Protein AF-A0A8J7U1V9-F1 (afdb_monomer)

Structure (mmCIF, N/CA/C/O backbone):
data_AF-A0A8J7U1V9-F1
#
_entry.id   AF-A0A8J7U1V9-F1
#
loop_
_atom_site.group_PDB
_atom_site.id
_atom_site.type_symbol
_atom_site.label_atom_id
_atom_site.label_alt_id
_atom_site.label_comp_id
_atom_site.label_asym_id
_atom_site.label_entity_id
_atom_site.label_seq_id
_atom_site.pdbx_PDB_ins_code
_atom_site.Cartn_x
_atom_site.Cartn_y
_atom_site.Cartn_z
_atom_site.occupancy
_atom_site.B_iso_or_equiv
_atom_site.auth_seq_id
_atom_site.auth_comp_id
_atom_site.auth_asym_id
_atom_site.auth_atom_id
_atom_site.pdbx_PDB_model_num
ATOM 1 N N . MET A 1 1 ? 13.846 -19.066 -43.876 1.00 28.92 1 MET A N 1
ATOM 2 C CA . MET A 1 1 ? 15.012 -19.938 -43.650 1.00 28.92 1 MET A CA 1
ATOM 3 C C . MET A 1 1 ? 15.309 -19.837 -42.176 1.00 28.92 1 MET A C 1
ATOM 5 O O . MET A 1 1 ? 15.639 -18.741 -41.759 1.00 28.92 1 MET A O 1
ATOM 9 N N . ASP A 1 2 ? 14.965 -20.896 -41.440 1.00 21.83 2 ASP A N 1
ATOM 10 C CA . ASP A 1 2 ? 15.450 -21.289 -40.103 1.00 21.83 2 ASP A CA 1
ATOM 11 C C . ASP A 1 2 ? 14.368 -22.116 -39.403 1.00 21.83 2 ASP A C 1
ATOM 13 O O . ASP A 1 2 ? 13.662 -21.667 -38.510 1.00 21.83 2 ASP A O 1
ATOM 17 N N . PHE A 1 3 ? 14.222 -23.351 -39.880 1.00 21.06 3 PHE A N 1
ATOM 18 C CA . PHE A 1 3 ? 13.753 -24.483 -39.088 1.00 21.06 3 PHE A CA 1
ATOM 19 C C . PHE A 1 3 ? 14.413 -25.725 -39.682 1.00 21.06 3 PHE A C 1
ATOM 21 O O . PHE A 1 3 ? 13.905 -26.290 -40.642 1.00 21.06 3 PHE A O 1
ATOM 28 N N . LEU A 1 4 ? 15.609 -26.045 -39.184 1.00 23.28 4 LEU A N 1
ATOM 29 C CA . LEU A 1 4 ? 16.095 -27.390 -38.844 1.00 23.28 4 LEU A CA 1
ATOM 30 C C . LEU A 1 4 ? 17.612 -27.322 -38.612 1.00 23.28 4 LEU A C 1
ATOM 32 O O . LEU A 1 4 ? 18.409 -27.543 -39.514 1.00 23.28 4 LEU A O 1
ATOM 36 N N . ASN A 1 5 ? 17.995 -27.064 -37.363 1.00 21.08 5 ASN A N 1
ATOM 37 C CA . ASN A 1 5 ? 19.214 -27.625 -36.793 1.00 21.08 5 ASN A CA 1
ATOM 38 C C . ASN A 1 5 ? 18.777 -28.517 -35.632 1.00 21.08 5 ASN A C 1
ATOM 40 O O . ASN A 1 5 ? 18.617 -28.064 -34.503 1.00 21.08 5 ASN A O 1
ATOM 44 N N . ILE A 1 6 ? 18.549 -29.797 -35.928 1.00 23.20 6 ILE A N 1
ATOM 45 C CA . ILE A 1 6 ? 18.643 -30.847 -34.915 1.00 23.20 6 ILE A CA 1
ATOM 46 C C . ILE A 1 6 ? 20.140 -31.133 -34.787 1.00 23.20 6 ILE A C 1
ATOM 48 O O . ILE A 1 6 ? 20.707 -31.897 -35.564 1.00 23.20 6 ILE A O 1
ATOM 52 N N . ALA A 1 7 ? 20.792 -30.462 -33.841 1.00 21.47 7 ALA A N 1
ATOM 53 C CA . ALA A 1 7 ? 22.101 -30.869 -33.360 1.00 21.47 7 ALA A CA 1
ATOM 54 C C . ALA A 1 7 ? 21.885 -31.912 -32.258 1.00 21.47 7 ALA A C 1
ATOM 56 O O . ALA A 1 7 ? 21.433 -31.591 -31.161 1.00 21.47 7 ALA A O 1
ATOM 57 N N . VAL A 1 8 ? 22.191 -33.172 -32.560 1.00 22.36 8 VAL A N 1
ATOM 58 C CA . VAL A 1 8 ? 22.348 -34.221 -31.550 1.00 22.36 8 VAL A CA 1
ATOM 59 C C . VAL A 1 8 ? 23.663 -33.946 -30.819 1.00 22.36 8 VAL A C 1
ATOM 61 O O . VAL A 1 8 ? 24.734 -34.128 -31.394 1.00 22.36 8 VAL A O 1
ATOM 64 N N . TRP A 1 9 ? 23.603 -33.494 -29.566 1.00 22.75 9 TRP A N 1
ATOM 65 C CA . TRP A 1 9 ? 24.751 -33.579 -28.664 1.00 22.75 9 TRP A CA 1
ATOM 66 C C . TRP A 1 9 ? 24.804 -34.996 -28.096 1.00 22.75 9 TRP A C 1
ATOM 68 O O . TRP A 1 9 ? 23.984 -35.382 -27.267 1.00 22.75 9 TRP A O 1
ATOM 78 N N . ALA A 1 10 ? 25.770 -35.777 -28.577 1.00 24.19 10 ALA A N 1
ATOM 79 C CA . ALA A 1 10 ? 26.221 -36.974 -27.890 1.00 24.19 10 ALA A CA 1
ATOM 80 C C . ALA A 1 10 ? 26.918 -36.554 -26.586 1.00 24.19 10 ALA A C 1
ATOM 82 O O . ALA A 1 10 ? 27.808 -35.703 -26.589 1.00 24.19 10 ALA A O 1
ATOM 83 N N . THR A 1 11 ? 26.511 -37.151 -25.473 1.00 24.72 11 THR A N 1
ATOM 84 C CA . THR A 1 11 ? 27.233 -37.108 -24.199 1.00 24.72 11 THR A CA 1
ATOM 85 C C . THR A 1 11 ? 28.664 -37.651 -24.368 1.00 24.72 11 THR A C 1
ATOM 87 O O . THR A 1 11 ? 28.858 -38.656 -25.059 1.00 24.72 11 THR A O 1
ATOM 90 N N . PRO A 1 12 ? 29.691 -37.048 -23.736 1.00 27.83 12 PRO A N 1
ATOM 91 C CA . PRO A 1 12 ? 31.037 -37.600 -23.725 1.00 27.83 12 PRO A CA 1
ATOM 92 C C . PRO A 1 12 ? 31.115 -38.692 -22.657 1.00 27.83 12 PRO A C 1
ATOM 94 O O . PRO A 1 12 ? 31.444 -38.441 -21.502 1.00 27.83 12 PRO A O 1
ATOM 97 N N . ALA A 1 13 ? 30.792 -39.920 -23.041 1.00 29.64 13 ALA A N 1
ATOM 98 C CA . ALA A 1 13 ? 31.137 -41.099 -22.260 1.00 29.64 13 ALA A CA 1
ATOM 99 C C . ALA A 1 13 ? 31.449 -42.259 -23.209 1.00 29.64 13 ALA A C 1
ATOM 101 O O . ALA A 1 13 ? 30.632 -43.150 -23.416 1.00 29.64 13 ALA A O 1
ATOM 102 N N . PHE A 1 14 ? 32.647 -42.238 -23.794 1.00 25.89 14 PHE A N 1
ATOM 103 C CA . PHE A 1 14 ? 33.275 -43.448 -24.318 1.00 25.89 14 PHE A CA 1
ATOM 104 C C . PHE A 1 14 ? 34.679 -43.597 -23.716 1.00 25.89 14 PHE A C 1
ATOM 106 O O . PHE A 1 14 ? 35.390 -42.596 -23.610 1.00 25.89 14 PHE A O 1
ATOM 113 N N . PRO A 1 15 ? 35.084 -44.817 -23.316 1.00 27.91 15 PRO A N 1
ATOM 114 C CA . PRO A 1 15 ? 36.454 -45.110 -22.907 1.00 27.91 15 PRO A CA 1
ATOM 115 C C . PRO A 1 15 ? 37.443 -44.906 -24.065 1.00 27.91 15 PRO A C 1
ATOM 117 O O . PRO A 1 15 ? 37.085 -45.083 -25.228 1.00 27.91 15 PRO A O 1
ATOM 120 N N . ASP A 1 16 ? 38.699 -44.615 -23.724 1.00 28.03 16 ASP A N 1
ATOM 121 C CA . ASP A 1 16 ? 39.848 -44.254 -24.579 1.00 28.03 16 ASP A CA 1
ATOM 122 C C . ASP A 1 16 ? 40.302 -45.265 -25.665 1.00 28.03 16 ASP A C 1
ATOM 124 O O . ASP A 1 16 ? 41.446 -45.232 -26.122 1.00 28.03 16 ASP A O 1
ATOM 128 N N . SER A 1 17 ? 39.450 -46.160 -26.160 1.00 31.31 17 SER A N 1
ATOM 129 C CA . SER A 1 17 ? 39.803 -47.079 -27.247 1.00 31.31 17 SER A CA 1
ATOM 130 C C . SER A 1 17 ? 38.931 -46.833 -28.474 1.00 31.31 17 SER A C 1
ATOM 132 O O . SER A 1 17 ? 37.716 -46.951 -28.386 1.00 31.31 17 SER A O 1
ATOM 134 N N . ILE A 1 18 ? 39.575 -46.613 -29.628 1.00 30.83 18 ILE A N 1
ATOM 135 C CA . ILE A 1 18 ? 39.016 -46.398 -30.983 1.00 30.83 18 ILE A CA 1
ATOM 136 C C . ILE A 1 18 ? 38.999 -44.914 -31.416 1.00 30.83 18 ILE A C 1
ATOM 138 O O . ILE A 1 18 ? 37.983 -44.311 -31.741 1.00 30.83 18 ILE A O 1
ATOM 142 N N . ARG A 1 19 ? 40.202 -44.337 -31.522 1.00 28.50 19 ARG A N 1
ATOM 143 C CA . ARG A 1 19 ? 40.546 -43.379 -32.586 1.00 28.50 19 ARG A CA 1
ATOM 144 C C . ARG A 1 19 ? 41.354 -44.138 -33.638 1.00 28.50 19 ARG A C 1
ATOM 146 O O . ARG A 1 19 ? 42.527 -44.372 -33.378 1.00 28.50 19 ARG A O 1
ATOM 153 N N . HIS A 1 20 ? 40.770 -44.516 -34.778 1.00 28.52 20 HIS A N 1
ATOM 154 C CA . HIS A 1 20 ? 41.470 -44.637 -36.074 1.00 28.52 20 HIS A CA 1
ATOM 155 C C . HIS A 1 20 ? 40.481 -44.898 -37.227 1.00 28.52 20 HIS A C 1
ATOM 157 O O . HIS A 1 20 ? 39.542 -45.670 -37.070 1.00 28.52 20 HIS A O 1
ATOM 163 N N . ASN A 1 21 ? 40.767 -44.283 -38.380 1.00 28.55 21 ASN A N 1
ATOM 164 C CA . ASN A 1 21 ? 40.152 -44.442 -39.710 1.00 28.55 21 ASN A CA 1
ATOM 165 C C . ASN A 1 21 ? 38.820 -43.723 -40.000 1.00 28.55 21 ASN A C 1
ATOM 167 O O . ASN A 1 21 ? 37.751 -44.322 -40.084 1.00 28.55 21 ASN A O 1
ATOM 171 N N . ARG A 1 22 ? 38.938 -42.422 -40.299 1.00 28.02 22 ARG A N 1
ATOM 172 C CA . ARG A 1 22 ? 38.169 -41.781 -41.382 1.00 28.02 22 ARG A CA 1
ATOM 173 C C . ARG A 1 22 ? 38.813 -42.181 -42.720 1.00 28.02 22 ARG A C 1
ATOM 175 O O . ARG A 1 22 ? 40.031 -42.279 -42.768 1.00 28.02 22 ARG A O 1
ATOM 182 N N . ASP A 1 23 ? 37.990 -42.359 -43.754 1.00 28.95 23 ASP A N 1
ATOM 183 C CA . ASP A 1 23 ? 38.332 -42.624 -45.168 1.00 28.95 23 ASP A CA 1
ATOM 184 C C . ASP A 1 23 ? 38.419 -44.093 -45.606 1.00 28.95 23 ASP A C 1
ATOM 186 O O . ASP A 1 23 ? 39.503 -44.608 -45.853 1.00 28.95 23 ASP A O 1
ATOM 190 N N . THR A 1 24 ? 37.270 -44.765 -45.782 1.00 27.12 24 THR A N 1
ATOM 191 C CA . THR A 1 24 ? 37.003 -45.711 -46.899 1.00 27.12 24 THR A CA 1
ATOM 192 C C . THR A 1 24 ? 35.607 -46.332 -46.772 1.00 27.12 24 THR A C 1
ATOM 194 O O . THR A 1 24 ? 35.383 -47.109 -45.855 1.00 27.12 24 THR A O 1
ATOM 197 N N . ALA A 1 25 ? 34.681 -46.009 -47.688 1.00 26.03 25 ALA A N 1
ATOM 198 C CA . ALA A 1 25 ? 33.622 -46.906 -48.203 1.00 26.03 25 ALA A CA 1
ATOM 199 C C . ALA A 1 25 ? 32.600 -46.121 -49.054 1.00 26.03 25 ALA A C 1
ATOM 201 O O . ALA A 1 25 ? 31.431 -45.984 -48.705 1.00 26.03 25 ALA A O 1
ATOM 202 N N . ILE A 1 26 ? 33.043 -45.597 -50.198 1.00 26.41 26 ILE A N 1
ATOM 203 C CA . ILE A 1 26 ? 32.159 -45.277 -51.325 1.00 26.41 26 ILE A CA 1
ATOM 204 C C . ILE A 1 26 ? 32.684 -46.090 -52.498 1.00 26.41 26 ILE A C 1
ATOM 206 O O . ILE A 1 26 ? 33.697 -45.696 -53.065 1.00 26.41 26 ILE A O 1
ATOM 210 N N . THR A 1 27 ? 32.051 -47.224 -52.823 1.00 26.62 27 THR A N 1
ATOM 211 C CA . THR A 1 27 ? 31.764 -47.707 -54.196 1.00 26.62 27 THR A CA 1
ATOM 212 C C . THR A 1 27 ? 31.216 -49.146 -54.200 1.00 26.62 27 THR A C 1
ATOM 214 O O . THR A 1 27 ? 31.679 -49.980 -53.435 1.00 26.62 27 THR A O 1
ATOM 217 N N . GLN A 1 28 ? 30.305 -49.405 -55.156 1.00 25.80 28 GLN A N 1
ATOM 218 C CA . GLN A 1 28 ? 29.788 -50.696 -55.671 1.00 25.80 28 GLN A CA 1
ATOM 219 C C . GLN A 1 28 ? 28.496 -51.267 -55.048 1.00 25.80 28 GLN A C 1
ATOM 221 O O . GLN A 1 28 ? 28.542 -51.898 -54.001 1.00 25.80 28 GLN A O 1
ATOM 226 N N . TRP A 1 29 ? 27.365 -51.151 -55.771 1.00 25.00 29 TRP A N 1
ATOM 227 C CA . TRP A 1 29 ? 26.714 -52.296 -56.451 1.00 25.00 29 TRP A CA 1
ATOM 228 C C . TRP A 1 29 ? 25.579 -51.830 -57.399 1.00 25.00 29 TRP A C 1
ATOM 230 O O . TRP A 1 29 ? 24.699 -51.076 -56.996 1.00 25.00 29 TRP A O 1
ATOM 240 N N . ASN A 1 30 ? 25.629 -52.283 -58.660 1.00 27.89 30 ASN A N 1
ATOM 241 C CA . ASN A 1 30 ? 24.634 -52.104 -59.731 1.00 27.89 30 ASN A CA 1
ATOM 242 C C . ASN A 1 30 ? 23.476 -53.124 -59.707 1.00 27.89 30 ASN A C 1
ATOM 244 O O . ASN A 1 30 ? 23.622 -54.244 -59.222 1.00 27.89 30 ASN A O 1
ATOM 248 N N . ALA A 1 31 ? 22.369 -52.718 -60.334 1.00 28.38 31 ALA A N 1
ATOM 249 C CA . ALA A 1 31 ? 21.166 -53.482 -60.651 1.00 28.38 31 ALA A CA 1
ATOM 250 C C . ALA A 1 31 ? 21.345 -54.478 -61.814 1.00 28.38 31 ALA A C 1
ATOM 252 O O . ALA A 1 31 ? 22.095 -54.196 -62.741 1.00 28.38 31 ALA A O 1
ATOM 253 N N . ASP A 1 32 ? 20.585 -55.578 -61.789 1.00 25.69 32 ASP A N 1
ATOM 254 C CA . ASP A 1 32 ? 20.032 -56.246 -62.976 1.00 25.69 32 ASP A CA 1
ATOM 255 C C . ASP A 1 32 ? 18.943 -57.247 -62.548 1.00 25.69 32 ASP A C 1
ATOM 257 O O . ASP A 1 32 ? 19.124 -57.956 -61.561 1.00 25.69 32 ASP A O 1
ATOM 261 N N . GLN A 1 33 ? 17.856 -57.313 -63.333 1.00 28.47 33 GLN A N 1
ATOM 262 C CA . GLN A 1 33 ? 16.724 -58.273 -63.335 1.00 28.47 33 GLN A CA 1
ATOM 263 C C . GLN A 1 33 ? 15.347 -57.640 -63.069 1.00 28.47 33 GLN A C 1
ATOM 265 O O . GLN A 1 33 ? 14.726 -57.792 -62.019 1.00 28.47 33 GLN A O 1
ATOM 270 N N . ALA A 1 34 ? 14.851 -56.964 -64.105 1.00 24.98 34 ALA A N 1
ATOM 271 C CA . ALA A 1 34 ? 13.432 -56.735 -64.333 1.00 24.98 34 ALA A CA 1
ATOM 272 C C . ALA A 1 34 ? 12.795 -57.925 -65.083 1.00 24.98 34 ALA A C 1
ATOM 274 O O . ALA A 1 34 ? 13.482 -58.650 -65.799 1.00 24.98 34 ALA A O 1
ATOM 275 N N . ALA A 1 35 ? 11.461 -57.985 -65.003 1.00 24.50 35 ALA A N 1
ATOM 276 C CA . ALA A 1 35 ? 10.505 -58.602 -65.933 1.00 24.50 35 ALA A CA 1
ATOM 277 C C . ALA A 1 35 ? 9.807 -59.897 -65.489 1.00 24.50 35 ALA A C 1
ATOM 279 O O . ALA A 1 35 ? 10.386 -60.976 -65.428 1.00 24.50 35 ALA A O 1
ATOM 280 N N . THR A 1 36 ? 8.496 -59.740 -65.285 1.00 23.73 36 THR A N 1
ATOM 281 C CA . THR A 1 36 ? 7.331 -60.551 -65.703 1.00 23.73 36 THR A CA 1
ATOM 282 C C . THR A 1 36 ? 6.278 -60.290 -64.603 1.00 23.73 36 THR A C 1
ATOM 284 O O . THR A 1 36 ? 6.595 -60.373 -63.427 1.00 23.73 36 THR A O 1
ATOM 287 N N . TRP A 1 37 ? 5.052 -59.816 -64.814 1.00 23.38 37 TRP A N 1
ATOM 288 C CA . TRP A 1 37 ? 3.964 -60.247 -65.690 1.00 23.38 37 TRP A CA 1
ATOM 289 C C . TRP A 1 37 ? 2.949 -59.074 -65.771 1.00 23.38 37 TRP A C 1
ATOM 291 O O . TRP A 1 37 ? 2.702 -58.413 -64.764 1.00 23.38 37 TRP A O 1
ATOM 301 N N . GLY A 1 38 ? 2.385 -58.784 -66.951 1.00 22.84 38 GLY A N 1
ATOM 302 C CA . GLY A 1 38 ? 1.484 -57.640 -67.183 1.00 22.84 38 GLY A CA 1
ATOM 303 C C . GLY A 1 38 ? -0.009 -57.897 -66.917 1.00 22.84 38 GLY A C 1
ATOM 304 O O . GLY A 1 38 ? -0.405 -59.039 -66.722 1.00 22.84 38 GLY A O 1
ATOM 305 N N . PHE A 1 39 ? -0.835 -56.836 -66.916 1.00 21.75 39 PHE A N 1
ATOM 306 C CA . PHE A 1 39 ? -1.934 -56.568 -67.877 1.00 21.75 39 PHE A CA 1
ATOM 307 C C . PHE A 1 39 ? -2.819 -55.357 -67.465 1.00 21.75 39 PHE A C 1
ATOM 309 O O . PHE A 1 39 ? -2.764 -54.874 -66.341 1.00 21.75 39 PHE A O 1
ATOM 316 N N . ALA A 1 40 ? -3.578 -54.857 -68.450 1.00 21.52 40 ALA A N 1
ATOM 317 C CA . ALA A 1 40 ? -4.200 -53.538 -68.652 1.00 21.52 40 ALA A CA 1
ATOM 318 C C . ALA A 1 40 ? -5.309 -53.042 -67.688 1.00 21.52 40 ALA A C 1
ATOM 320 O O . ALA A 1 40 ? -6.126 -53.816 -67.198 1.00 21.52 40 ALA A O 1
ATOM 321 N N . PHE A 1 41 ? -5.431 -51.706 -67.581 1.00 23.00 41 PHE A N 1
ATOM 322 C CA . PHE A 1 41 ? -6.559 -50.967 -66.986 1.00 23.00 41 PHE A CA 1
ATOM 323 C C . PHE A 1 41 ? -7.410 -50.228 -68.040 1.00 23.00 41 PHE A C 1
ATOM 325 O O . PHE A 1 41 ? -6.884 -49.692 -69.016 1.00 23.00 41 PHE A O 1
ATOM 332 N N . ARG A 1 42 ? -8.728 -50.134 -67.788 1.00 20.88 42 ARG A N 1
ATOM 333 C CA . ARG A 1 42 ? -9.648 -49.125 -68.356 1.00 20.88 42 ARG A CA 1
ATOM 334 C C . ARG A 1 42 ? -9.957 -48.056 -67.301 1.00 20.88 42 ARG A C 1
ATOM 336 O O . ARG A 1 42 ? -10.094 -48.366 -66.123 1.00 20.88 42 ARG A O 1
ATOM 343 N N . THR A 1 43 ? -10.087 -46.818 -67.761 1.00 24.64 43 THR A N 1
ATOM 344 C CA . THR A 1 43 ? -10.312 -45.571 -67.016 1.00 24.64 43 THR A CA 1
ATOM 345 C C . THR A 1 43 ? -11.773 -45.324 -66.619 1.00 24.64 43 THR A C 1
ATOM 347 O O . THR A 1 43 ? -12.674 -45.571 -67.419 1.00 24.64 43 THR A O 1
ATOM 350 N N . VAL A 1 44 ? -11.985 -44.718 -65.438 1.00 21.12 44 VAL A N 1
ATOM 351 C CA . VAL A 1 44 ? -13.147 -43.865 -65.087 1.00 21.12 44 VAL A CA 1
ATOM 352 C C . VAL A 1 44 ? -12.663 -42.746 -64.127 1.00 21.12 44 VAL A C 1
ATOM 354 O O . VAL A 1 44 ? -11.879 -43.061 -63.231 1.00 21.12 44 VAL A O 1
ATOM 357 N N . PRO A 1 45 ? -13.064 -41.464 -64.285 1.00 27.56 45 PRO A N 1
ATOM 358 C CA . PRO A 1 45 ? -12.607 -40.346 -63.443 1.00 27.56 45 PRO A CA 1
ATOM 359 C C . PRO A 1 45 ? -13.497 -40.134 -62.199 1.00 27.56 45 PRO A C 1
ATOM 361 O O . PRO A 1 45 ? -14.689 -40.432 -62.251 1.00 27.56 45 PRO A O 1
ATOM 364 N N . TYR A 1 46 ? -12.939 -39.598 -61.100 1.00 27.83 46 TYR A N 1
ATOM 365 C CA . TYR A 1 46 ? -13.678 -39.297 -59.859 1.00 27.83 46 TYR A CA 1
ATOM 366 C C . TYR A 1 46 ? -13.616 -37.821 -59.430 1.00 27.83 46 TYR A C 1
ATOM 368 O O . TYR A 1 46 ? -12.635 -37.121 -59.667 1.00 27.83 46 TYR A O 1
ATOM 376 N N . ASP A 1 47 ? -14.726 -37.424 -58.804 1.00 28.67 47 ASP A N 1
ATOM 377 C CA . ASP A 1 47 ? -15.288 -36.095 -58.538 1.00 28.67 47 ASP A CA 1
ATOM 378 C C . ASP A 1 47 ? -14.813 -35.464 -57.205 1.00 28.67 47 ASP A C 1
ATOM 380 O O . ASP A 1 47 ? -14.627 -36.164 -56.206 1.00 28.67 47 ASP A O 1
ATOM 384 N N . VAL A 1 48 ? -14.628 -34.139 -57.194 1.00 32.62 48 VAL A N 1
ATOM 385 C CA . VAL A 1 48 ? -13.994 -33.331 -56.129 1.00 32.62 48 VAL A CA 1
ATOM 386 C C . VAL A 1 48 ? -14.958 -33.030 -54.968 1.00 32.62 48 VAL A C 1
ATOM 388 O O . VAL A 1 48 ? -14.518 -32.772 -53.846 1.00 32.62 48 VAL A O 1
ATOM 391 N N . ASP A 1 49 ? -16.268 -33.173 -55.174 1.00 29.75 49 ASP A N 1
ATOM 392 C CA . ASP A 1 49 ? -17.290 -32.779 -54.191 1.00 29.75 49 ASP A CA 1
ATOM 393 C C . ASP A 1 49 ? -17.475 -33.757 -53.008 1.00 29.75 49 ASP A C 1
ATOM 395 O O . ASP A 1 49 ? -18.211 -33.469 -52.063 1.00 29.75 49 ASP A O 1
ATOM 399 N N . ARG A 1 50 ? -16.775 -34.902 -52.981 1.00 30.75 50 ARG A N 1
ATOM 400 C CA . ARG A 1 50 ? -16.856 -35.871 -51.862 1.00 30.75 50 ARG A CA 1
ATOM 401 C C . ARG A 1 50 ? -15.874 -35.632 -50.711 1.00 30.75 50 ARG A C 1
ATOM 403 O O . ARG A 1 50 ? -16.011 -36.278 -49.675 1.00 30.75 50 ARG A O 1
ATOM 410 N N . LEU A 1 51 ? -14.921 -34.704 -50.833 1.00 33.78 51 LEU A N 1
ATOM 411 C CA . LEU A 1 51 ? -13.934 -34.447 -49.771 1.00 33.78 51 LEU A CA 1
ATOM 412 C C . LEU A 1 51 ? -14.517 -33.729 -48.538 1.00 33.78 51 LEU A C 1
ATOM 414 O O . LEU A 1 51 ? -14.000 -33.898 -47.438 1.00 33.78 51 LEU A O 1
ATOM 418 N N . ALA A 1 52 ? -15.638 -33.018 -48.690 1.00 32.53 52 ALA A N 1
ATOM 419 C CA . ALA A 1 52 ? -16.301 -32.296 -47.598 1.00 32.53 52 ALA A CA 1
ATOM 420 C C . ALA A 1 52 ? -16.996 -33.207 -46.561 1.00 32.53 52 ALA A C 1
ATOM 422 O O . ALA A 1 52 ? -17.401 -32.738 -45.502 1.00 32.53 52 ALA A O 1
ATOM 423 N N . GLN A 1 53 ? -17.135 -34.511 -46.831 1.00 31.70 53 GLN A N 1
ATOM 424 C CA . GLN A 1 53 ? -17.750 -35.463 -45.894 1.00 31.70 53 GLN A CA 1
ATOM 425 C C . GLN A 1 53 ? -16.748 -36.109 -44.918 1.00 31.70 53 GLN A C 1
ATOM 427 O O . GLN A 1 53 ? -17.163 -36.863 -44.039 1.00 31.70 53 GLN A O 1
ATOM 432 N N . TYR A 1 54 ? -15.447 -35.805 -45.022 1.00 34.31 54 TYR A N 1
ATOM 433 C CA . TYR A 1 54 ? -14.402 -36.402 -44.175 1.00 34.31 54 TYR A CA 1
ATOM 434 C C . TYR A 1 54 ? -14.051 -35.593 -42.909 1.00 34.31 54 TYR A C 1
ATOM 436 O O . TYR A 1 54 ? -13.261 -36.065 -42.095 1.00 34.31 54 TYR A O 1
ATOM 444 N N . ASP A 1 55 ? -14.681 -34.433 -42.684 1.00 34.75 55 ASP A N 1
ATOM 445 C CA . ASP A 1 55 ? -14.417 -33.563 -41.520 1.00 34.75 55 ASP A CA 1
ATOM 446 C C . ASP A 1 55 ? -15.089 -34.023 -40.208 1.00 34.75 55 ASP A C 1
ATOM 448 O O . ASP A 1 55 ? -14.799 -33.493 -39.137 1.00 34.75 55 ASP A O 1
ATOM 452 N N . ALA A 1 56 ? -15.949 -35.046 -40.241 1.00 29.38 56 ALA A N 1
ATOM 453 C CA . ALA A 1 56 ? -16.664 -35.525 -39.051 1.00 29.38 56 ALA A CA 1
ATOM 454 C C . ALA A 1 56 ? -15.895 -36.562 -38.196 1.00 29.38 56 ALA A C 1
ATOM 456 O O . ALA A 1 56 ? -16.472 -37.110 -37.258 1.00 29.38 56 ALA A O 1
ATOM 457 N N . LEU A 1 57 ? -14.614 -36.848 -38.476 1.00 26.28 57 LEU A N 1
ATOM 458 C CA . LEU A 1 57 ? -13.860 -37.922 -37.799 1.00 26.28 57 LEU A CA 1
ATOM 459 C C . LEU A 1 57 ? -12.484 -37.501 -37.241 1.00 26.28 57 LEU A C 1
ATOM 461 O O . LEU A 1 57 ? -11.547 -38.296 -37.246 1.00 26.28 57 LEU A O 1
ATOM 465 N N . PHE A 1 58 ? -12.349 -36.266 -36.745 1.00 28.48 58 PHE A N 1
ATOM 466 C CA . PHE A 1 58 ? -11.138 -35.801 -36.039 1.00 28.48 58 PHE A CA 1
ATOM 467 C C . PHE A 1 58 ? -11.404 -35.286 -34.616 1.00 28.48 58 PHE A C 1
ATOM 469 O O . PHE A 1 58 ? -10.690 -34.430 -34.097 1.00 28.48 58 PHE A O 1
ATOM 476 N N . LEU A 1 59 ? -12.414 -35.852 -33.953 1.00 27.28 59 LEU A N 1
ATOM 477 C CA . LEU A 1 59 ? -12.651 -35.653 -32.528 1.00 27.28 59 LEU A CA 1
ATOM 478 C C . LEU A 1 59 ? -12.834 -37.019 -31.850 1.00 27.28 59 LEU A C 1
ATOM 480 O O . LEU A 1 59 ? -13.660 -37.811 -32.295 1.00 27.28 59 LEU A O 1
ATOM 484 N N . ASN A 1 60 ? -12.079 -37.236 -30.766 1.00 24.95 60 ASN A N 1
ATOM 485 C CA . ASN A 1 60 ? -12.057 -38.383 -29.838 1.00 24.95 60 ASN A CA 1
ATOM 486 C C . ASN A 1 60 ? -10.978 -39.460 -30.055 1.00 24.95 60 ASN A C 1
ATOM 488 O O . ASN A 1 60 ? -11.296 -40.574 -30.446 1.00 24.95 60 ASN A O 1
ATOM 492 N N . ILE A 1 61 ? -9.741 -39.177 -29.617 1.00 24.56 61 ILE A N 1
ATOM 493 C CA . ILE A 1 61 ? -9.005 -40.087 -28.712 1.00 24.56 61 ILE A CA 1
ATOM 494 C C . ILE A 1 61 ? -8.292 -39.226 -27.659 1.00 24.56 61 ILE A C 1
ATOM 496 O O . ILE A 1 61 ? -7.135 -38.847 -27.804 1.00 24.56 61 ILE A O 1
ATOM 500 N N . ALA A 1 62 ? -9.019 -38.877 -26.602 1.00 27.14 62 ALA A N 1
ATOM 501 C CA . ALA A 1 62 ? -8.465 -38.311 -25.377 1.00 27.14 62 ALA A CA 1
ATOM 502 C C . ALA A 1 62 ? -9.326 -38.747 -24.187 1.00 27.14 62 ALA A C 1
ATOM 504 O O . ALA A 1 62 ? -9.891 -37.908 -23.502 1.00 27.14 62 ALA A O 1
ATOM 505 N N . LEU A 1 63 ? -9.475 -40.054 -23.955 1.00 25.88 63 LEU A N 1
ATOM 506 C CA . LEU A 1 63 ? -10.113 -40.573 -22.741 1.00 25.88 63 LEU A CA 1
ATOM 507 C C . LEU A 1 63 ? -9.523 -41.938 -22.366 1.00 25.88 63 LEU A C 1
ATOM 509 O O . LEU A 1 63 ? -10.010 -42.966 -22.816 1.00 25.88 63 LEU A O 1
ATOM 513 N N . ALA A 1 64 ? -8.468 -41.920 -21.548 1.00 26.47 64 ALA A N 1
ATOM 514 C CA . ALA A 1 64 ? -8.141 -42.968 -20.573 1.00 26.47 64 ALA A CA 1
ATOM 515 C C . ALA A 1 64 ? -6.996 -42.482 -19.665 1.00 26.47 64 ALA A C 1
ATOM 517 O O . ALA A 1 64 ? -5.856 -42.923 -19.764 1.00 26.47 64 ALA A O 1
ATOM 518 N N . ARG A 1 65 ? -7.282 -41.524 -18.777 1.00 28.08 65 ARG A N 1
ATOM 519 C CA . ARG A 1 65 ? -6.442 -41.301 -17.583 1.00 28.08 65 ARG A CA 1
ATOM 520 C C . ARG A 1 65 ? -7.222 -41.404 -16.273 1.00 28.08 65 ARG A C 1
ATOM 522 O O . ARG A 1 65 ? -6.698 -41.046 -15.227 1.00 28.08 65 ARG A O 1
ATOM 529 N N . GLN A 1 66 ? -8.449 -41.923 -16.325 1.00 30.39 66 GLN A N 1
ATOM 530 C CA . GLN A 1 66 ? -9.289 -42.168 -15.153 1.00 30.39 66 GLN A CA 1
ATOM 531 C C . GLN A 1 66 ? -10.213 -43.374 -15.383 1.00 30.39 66 GLN A C 1
ATOM 533 O O . GLN A 1 66 ? -11.402 -43.211 -15.618 1.00 30.39 66 GLN A O 1
ATOM 538 N N . SER A 1 67 ? -9.663 -44.585 -15.330 1.00 25.14 67 SER A N 1
ATOM 539 C CA . SER A 1 67 ? -10.401 -45.800 -14.949 1.00 25.14 67 SER A CA 1
ATOM 540 C C . SER A 1 67 ? -9.404 -46.937 -14.754 1.00 25.14 67 SER A C 1
ATOM 542 O O . SER A 1 67 ? -8.592 -47.211 -15.633 1.00 25.14 67 SER A O 1
ATOM 544 N N . HIS A 1 68 ? -9.463 -47.593 -13.602 1.00 31.67 68 HIS A N 1
ATOM 545 C CA . HIS A 1 68 ? -8.653 -48.753 -13.231 1.00 31.67 68 HIS A CA 1
ATOM 546 C C . HIS A 1 68 ? -9.112 -50.065 -13.912 1.00 31.67 68 HIS A C 1
ATOM 548 O O . HIS A 1 68 ? -8.964 -51.124 -13.318 1.00 31.67 68 HIS A O 1
ATOM 554 N N . ASP A 1 69 ? -9.641 -50.019 -15.141 1.00 28.39 69 ASP A N 1
ATOM 555 C CA . ASP A 1 69 ? -10.191 -51.203 -15.817 1.00 28.39 69 ASP A CA 1
ATOM 556 C C . ASP A 1 69 ? -9.455 -51.537 -17.127 1.00 28.39 69 ASP A C 1
ATOM 558 O O . ASP A 1 69 ? -9.290 -50.694 -18.012 1.00 28.39 69 ASP A O 1
ATOM 562 N N . ASP A 1 70 ? -9.028 -52.801 -17.220 1.00 34.84 70 ASP A N 1
ATOM 563 C CA . ASP A 1 70 ? -8.316 -53.465 -18.320 1.00 34.84 70 ASP A CA 1
ATOM 564 C C . ASP A 1 70 ? -9.114 -53.475 -19.643 1.00 34.84 70 ASP A C 1
ATOM 566 O O . ASP A 1 70 ? -9.714 -54.479 -20.035 1.00 34.84 70 ASP A O 1
ATOM 570 N N . ALA A 1 71 ? -9.090 -52.373 -20.394 1.00 30.95 71 ALA A N 1
ATOM 571 C CA . ALA A 1 71 ? -9.494 -52.380 -21.800 1.00 30.95 71 ALA A CA 1
ATOM 572 C C . ALA A 1 71 ? -8.295 -52.770 -22.686 1.00 30.95 71 ALA A C 1
ATOM 574 O O . ALA A 1 71 ? -7.347 -52.006 -22.866 1.00 30.95 71 ALA A O 1
ATOM 575 N N . THR A 1 72 ? -8.327 -53.986 -23.235 1.00 35.44 72 THR A N 1
ATOM 576 C CA . THR A 1 72 ? -7.278 -54.546 -24.100 1.00 35.44 72 THR A CA 1
ATOM 577 C C . THR A 1 72 ? -7.242 -53.867 -25.474 1.00 35.44 72 THR A C 1
ATOM 579 O O . THR A 1 72 ? -8.265 -53.658 -26.123 1.00 35.44 72 THR A O 1
ATOM 582 N N . ILE A 1 73 ? -6.033 -53.524 -25.927 1.00 35.47 73 ILE A N 1
ATOM 583 C CA . ILE A 1 73 ? -5.761 -52.943 -27.250 1.00 35.47 73 ILE A CA 1
ATOM 584 C C . ILE A 1 73 ? -5.969 -54.026 -28.332 1.00 35.47 73 ILE A C 1
ATOM 586 O O . ILE A 1 73 ? -5.442 -55.129 -28.160 1.00 35.47 73 ILE A O 1
ATOM 590 N N . PRO A 1 74 ? -6.661 -53.743 -29.459 1.00 38.28 74 PRO A N 1
ATOM 591 C CA . PRO A 1 74 ? -6.871 -54.721 -30.526 1.00 38.28 74 PRO A CA 1
ATOM 592 C C . PRO A 1 74 ? -5.557 -55.201 -31.147 1.00 38.28 74 PRO A C 1
ATOM 594 O O . PRO A 1 74 ? -4.646 -54.419 -31.434 1.00 38.28 74 PRO A O 1
ATOM 597 N N . THR A 1 75 ? -5.471 -56.495 -31.416 1.00 39.16 75 THR A N 1
ATOM 598 C CA . THR A 1 75 ? -4.316 -57.123 -32.055 1.00 39.16 75 THR A CA 1
ATOM 599 C C . THR A 1 75 ? -4.275 -56.848 -33.562 1.00 39.16 75 THR A C 1
ATOM 601 O O . THR A 1 75 ? -5.285 -56.613 -34.228 1.00 39.16 75 THR A O 1
ATOM 604 N N . LEU A 1 76 ? -3.082 -56.947 -34.160 1.00 38.44 76 LEU A N 1
ATOM 605 C CA . LEU A 1 76 ? -2.879 -56.779 -35.607 1.00 38.44 76 LEU A CA 1
ATOM 606 C C . LEU A 1 76 ? -3.720 -57.762 -36.453 1.00 38.44 76 LEU A C 1
ATOM 608 O O . LEU A 1 76 ? -4.005 -57.484 -37.617 1.00 38.44 76 LEU A O 1
ATOM 612 N N . ALA A 1 77 ? -4.113 -58.906 -35.887 1.00 41.00 77 ALA A N 1
ATOM 613 C CA . ALA A 1 77 ? -4.993 -59.873 -36.538 1.00 41.00 77 ALA A CA 1
ATOM 614 C C . ALA A 1 77 ? -6.445 -59.366 -36.626 1.00 41.00 77 ALA A C 1
ATOM 616 O O . ALA A 1 77 ? -7.072 -59.501 -37.675 1.00 41.00 77 ALA A O 1
ATOM 617 N N . GLU A 1 78 ? -6.944 -58.704 -35.580 1.00 43.03 78 GLU A N 1
ATOM 618 C CA . GLU A 1 78 ? -8.296 -58.127 -35.521 1.00 43.03 78 GLU A CA 1
ATOM 619 C C . GLU A 1 78 ? -8.431 -56.912 -36.451 1.00 43.03 78 GLU A C 1
ATOM 621 O O . GLU A 1 78 ? -9.423 -56.772 -37.169 1.00 43.03 78 GLU A O 1
ATOM 626 N N . LEU A 1 79 ? -7.381 -56.091 -36.553 1.00 43.88 79 LEU A N 1
ATOM 627 C CA . LEU A 1 79 ? -7.329 -54.973 -37.504 1.00 43.88 79 LEU A CA 1
ATOM 628 C C . LEU A 1 79 ? -7.281 -55.444 -38.968 1.00 43.88 79 LEU A C 1
ATOM 630 O O . LEU A 1 79 ? -7.851 -54.803 -39.854 1.00 43.88 79 LEU A O 1
ATOM 634 N N . LYS A 1 80 ? -6.635 -56.585 -39.239 1.00 41.81 80 LYS A N 1
ATOM 635 C CA . LYS A 1 80 ? -6.616 -57.205 -40.573 1.00 41.81 80 LYS A CA 1
ATOM 636 C C . LYS A 1 80 ? -7.959 -57.842 -40.939 1.00 41.81 80 LYS A C 1
ATOM 638 O O . LYS A 1 80 ? -8.358 -57.736 -42.096 1.00 41.81 80 LYS A O 1
ATOM 643 N N . ALA A 1 81 ? -8.663 -58.441 -39.977 1.00 46.66 81 ALA A N 1
ATOM 644 C CA . ALA A 1 81 ? -10.014 -58.969 -40.179 1.00 46.66 81 ALA A CA 1
ATOM 645 C C . ALA A 1 81 ? -11.016 -57.844 -40.502 1.00 46.66 81 ALA A C 1
ATOM 647 O O . ALA A 1 81 ? -11.735 -57.928 -41.494 1.00 46.66 81 ALA A O 1
ATOM 648 N N . SER A 1 82 ? -10.954 -56.726 -39.770 1.00 46.12 82 SER A N 1
ATOM 649 C CA . SER A 1 82 ? -11.780 -55.535 -40.030 1.00 46.12 82 SER A CA 1
ATOM 650 C C . SER A 1 82 ? -11.527 -54.912 -41.419 1.00 46.12 82 SER A C 1
ATOM 652 O O . SER A 1 82 ? -12.460 -54.469 -42.091 1.00 46.12 82 SER A O 1
ATOM 654 N N . ARG A 1 83 ? -10.277 -54.937 -41.910 1.00 41.16 83 ARG A N 1
ATOM 655 C CA . ARG A 1 83 ? -9.911 -54.475 -43.267 1.00 41.16 83 ARG A CA 1
ATOM 656 C C . ARG A 1 83 ? -10.434 -55.399 -44.374 1.00 41.16 83 ARG A C 1
ATOM 658 O O . ARG A 1 83 ? -10.736 -54.920 -45.464 1.00 41.16 83 ARG A O 1
ATOM 665 N N . ALA A 1 84 ? -10.519 -56.702 -44.111 1.00 45.09 84 ALA A N 1
ATOM 666 C CA . ALA A 1 84 ? -11.052 -57.675 -45.062 1.00 45.09 84 ALA A CA 1
ATOM 667 C C . ALA A 1 84 ? -12.579 -57.549 -45.223 1.00 45.09 84 ALA A C 1
ATOM 669 O O . ALA A 1 84 ? -13.093 -57.762 -46.318 1.00 45.09 84 ALA A O 1
ATOM 670 N N . GLU A 1 85 ? -13.287 -57.146 -44.164 1.00 39.72 85 GLU A N 1
ATOM 671 C CA . GLU A 1 85 ? -14.741 -56.933 -44.177 1.00 39.72 85 GLU A CA 1
ATOM 672 C C . GLU A 1 85 ? -15.163 -55.580 -44.778 1.00 39.72 85 GLU A C 1
ATOM 674 O O . GLU A 1 85 ? -16.274 -55.463 -45.293 1.00 39.72 85 GLU A O 1
ATOM 679 N N . ASN A 1 86 ? -14.283 -54.568 -44.789 1.00 39.84 86 ASN A N 1
ATOM 680 C CA . ASN A 1 86 ? -14.550 -53.275 -45.431 1.00 39.84 86 ASN A CA 1
ATOM 681 C C . ASN A 1 86 ? -13.362 -52.777 -46.288 1.00 39.84 86 ASN A C 1
ATOM 683 O O . ASN A 1 86 ? -12.604 -51.896 -45.863 1.00 39.84 86 ASN A O 1
ATOM 687 N N . PRO A 1 87 ? -13.200 -53.300 -47.522 1.00 42.47 87 PRO A N 1
ATOM 688 C CA . PRO A 1 87 ? -12.041 -53.019 -48.378 1.00 42.47 87 PRO A CA 1
ATOM 689 C C . PRO A 1 87 ? -11.915 -51.554 -48.824 1.00 42.47 87 PRO A C 1
ATOM 691 O O . PRO A 1 87 ? -10.824 -51.115 -49.182 1.00 42.47 87 PRO A O 1
ATOM 694 N N . ASN A 1 88 ? -13.021 -50.800 -48.791 1.00 38.28 88 ASN A N 1
ATOM 695 C CA . ASN A 1 88 ? -13.114 -49.419 -49.276 1.00 38.28 88 ASN A CA 1
ATOM 696 C C . ASN A 1 88 ? -13.170 -48.373 -48.141 1.00 38.28 88 ASN A C 1
ATOM 698 O O . ASN A 1 88 ? -13.467 -47.206 -48.397 1.00 38.28 88 ASN A O 1
ATOM 702 N N . GLY A 1 89 ? -12.901 -48.766 -46.890 1.00 36.72 89 GLY A N 1
ATOM 703 C CA . GLY A 1 89 ? -12.785 -47.839 -45.759 1.00 36.72 89 GLY A CA 1
ATOM 704 C C . GLY A 1 89 ? -11.470 -47.031 -45.758 1.00 36.72 89 GLY A C 1
ATOM 705 O O . GLY A 1 89 ? -10.473 -47.469 -46.347 1.00 36.72 89 GLY A O 1
ATOM 706 N N . PRO A 1 90 ? -11.422 -45.861 -45.084 1.00 32.03 90 PRO A N 1
ATOM 707 C CA . PRO A 1 90 ? -10.221 -45.020 -45.018 1.00 32.03 90 PRO A CA 1
ATOM 708 C C . PRO A 1 90 ? -9.008 -45.773 -44.424 1.00 32.03 90 PRO A C 1
ATOM 710 O O . PRO A 1 90 ? -9.179 -46.776 -43.724 1.00 32.03 90 PRO A O 1
ATOM 713 N N . PRO A 1 91 ? -7.760 -45.371 -44.737 1.00 33.00 91 PRO A N 1
ATOM 714 C CA . PRO A 1 91 ? -6.556 -46.027 -44.222 1.00 33.00 91 PRO A CA 1
ATOM 715 C C . PRO A 1 91 ? -6.486 -45.943 -42.691 1.00 33.00 91 PRO A C 1
ATOM 717 O O . PRO A 1 91 ? -6.708 -44.888 -42.104 1.00 33.00 91 PRO A O 1
ATOM 720 N N . LEU A 1 92 ? -6.169 -47.071 -42.053 1.00 31.44 92 LEU A N 1
ATOM 721 C CA . LEU A 1 92 ? -6.035 -47.176 -40.603 1.00 31.44 92 LEU A CA 1
ATOM 722 C C . LEU A 1 92 ? -4.586 -46.844 -40.221 1.00 31.44 92 LEU A C 1
ATOM 724 O O . LEU A 1 92 ? -3.669 -47.563 -40.620 1.00 31.44 92 LEU A O 1
ATOM 728 N N . PHE A 1 93 ? -4.372 -45.761 -39.475 1.00 29.89 93 PHE A N 1
ATOM 729 C CA . PHE A 1 93 ? -3.060 -45.411 -38.926 1.00 29.89 93 PHE A CA 1
ATOM 730 C C . PHE A 1 93 ? -3.000 -45.830 -37.458 1.00 29.89 93 PHE A C 1
ATOM 732 O O . PHE A 1 93 ? -3.795 -45.367 -36.646 1.00 29.89 93 PHE A O 1
ATOM 739 N N . VAL A 1 94 ? -2.055 -46.709 -37.119 1.00 26.48 94 VAL A N 1
ATOM 740 C CA . VAL A 1 94 ? -1.784 -47.129 -35.738 1.00 26.48 94 VAL A CA 1
ATOM 741 C C . VAL A 1 94 ? -0.464 -46.497 -35.308 1.00 26.48 94 VAL A C 1
ATOM 743 O O . VAL A 1 94 ? 0.588 -46.851 -35.837 1.00 26.48 94 VAL A O 1
ATOM 746 N N . PHE A 1 95 ? -0.513 -45.571 -34.351 1.00 26.50 95 PHE A N 1
ATOM 747 C CA . PHE A 1 95 ? 0.673 -45.080 -33.648 1.00 26.50 95 PHE A CA 1
ATOM 748 C C . PHE A 1 95 ? 0.801 -45.850 -32.332 1.00 26.50 95 PHE A C 1
ATOM 750 O O . PHE A 1 95 ? -0.036 -45.709 -31.445 1.00 26.50 95 PHE A O 1
ATOM 757 N N . LEU A 1 96 ? 1.831 -46.690 -32.214 1.00 23.83 96 LEU A N 1
ATOM 758 C CA . LEU A 1 96 ? 2.167 -47.365 -30.961 1.00 23.83 96 LEU A CA 1
ATOM 759 C C . LEU A 1 96 ? 3.117 -46.464 -30.167 1.00 23.83 96 LEU A C 1
ATOM 761 O O . LEU A 1 96 ? 4.291 -46.355 -30.510 1.00 23.83 96 LEU A O 1
ATOM 765 N N . HIS A 1 97 ? 2.605 -45.816 -29.122 1.00 27.38 97 HIS A N 1
ATOM 766 C CA . HIS A 1 97 ? 3.421 -45.133 -28.121 1.00 27.38 97 HIS A CA 1
ATOM 767 C C . HIS A 1 97 ? 3.528 -46.056 -26.903 1.00 27.38 97 HIS A C 1
ATOM 769 O O . HIS A 1 97 ? 2.513 -46.374 -26.288 1.00 27.38 97 HIS A O 1
ATOM 775 N N . HIS A 1 98 ? 4.734 -46.511 -26.564 1.00 27.88 98 HIS A N 1
ATOM 776 C CA . HIS A 1 98 ? 4.984 -47.252 -25.327 1.00 27.88 98 HIS A CA 1
ATOM 777 C C . HIS A 1 98 ? 5.928 -46.420 -24.458 1.00 27.88 98 HIS A C 1
ATOM 779 O O . HIS A 1 98 ? 7.098 -46.267 -24.792 1.00 27.88 98 HIS A O 1
ATOM 785 N N . GLU A 1 99 ? 5.416 -45.860 -23.362 1.00 29.05 99 GLU A N 1
ATOM 786 C CA . GLU A 1 99 ? 6.254 -45.410 -22.247 1.00 29.05 99 GLU A CA 1
ATOM 787 C C . GLU A 1 99 ? 6.410 -46.583 -21.271 1.00 29.05 99 GLU A C 1
ATOM 789 O O . GLU A 1 99 ? 5.422 -47.244 -20.938 1.00 29.05 99 GLU A O 1
ATOM 794 N N . HIS A 1 100 ? 7.642 -46.874 -20.841 1.00 28.97 100 HIS A N 1
ATOM 795 C CA . HIS A 1 100 ? 7.931 -47.893 -19.826 1.00 28.97 100 HIS A CA 1
ATOM 796 C C . HIS A 1 100 ? 8.439 -47.209 -18.539 1.00 28.97 100 HIS A C 1
ATOM 798 O O . HIS A 1 100 ? 9.193 -46.243 -18.650 1.00 28.97 100 HIS A O 1
ATOM 804 N N . PRO A 1 101 ? 8.087 -47.669 -17.318 1.00 33.03 101 PRO A N 1
ATOM 805 C CA . PRO A 1 101 ? 8.231 -46.859 -16.099 1.00 33.03 101 PRO A CA 1
ATOM 806 C C . PRO A 1 101 ? 9.611 -46.915 -15.409 1.00 33.03 101 PRO A C 1
ATOM 808 O O . PRO A 1 101 ? 9.685 -46.664 -14.209 1.00 33.03 101 PRO A O 1
ATOM 811 N N . ASP A 1 102 ? 10.699 -47.265 -16.103 1.00 30.94 102 ASP A N 1
ATOM 812 C CA . ASP A 1 102 ? 12.025 -47.425 -15.474 1.00 30.94 102 ASP A CA 1
ATOM 813 C C . ASP A 1 102 ? 13.137 -46.716 -16.282 1.00 30.94 102 ASP A C 1
ATOM 815 O O . ASP A 1 102 ? 13.458 -47.169 -17.385 1.00 30.94 102 ASP A O 1
ATOM 819 N N . PRO A 1 103 ? 13.754 -45.631 -15.761 1.00 34.50 103 PRO A N 1
ATOM 820 C CA . PRO A 1 103 ? 14.738 -44.816 -16.486 1.00 34.50 103 PRO A CA 1
ATOM 821 C C . PRO A 1 103 ? 16.114 -45.467 -16.707 1.00 34.50 103 PRO A C 1
ATOM 823 O O . PRO A 1 103 ? 17.022 -44.813 -17.215 1.00 34.50 103 PRO A O 1
ATOM 826 N N . THR A 1 104 ? 16.339 -46.716 -16.286 1.00 34.31 104 THR A N 1
ATOM 827 C CA . THR A 1 104 ? 17.707 -47.263 -16.165 1.00 34.31 104 THR A CA 1
ATOM 828 C C . THR A 1 104 ? 18.151 -48.233 -17.271 1.00 34.31 104 THR A C 1
ATOM 830 O O . THR A 1 104 ? 19.248 -48.787 -17.187 1.00 34.31 104 THR A O 1
ATOM 833 N N . ARG A 1 105 ? 17.370 -48.439 -18.346 1.00 34.12 105 ARG A N 1
ATOM 834 C CA . ARG A 1 105 ? 17.673 -49.454 -19.391 1.00 34.12 105 ARG A CA 1
ATOM 835 C C . ARG A 1 105 ? 17.687 -48.967 -20.854 1.00 34.12 105 ARG A C 1
ATOM 837 O O . ARG A 1 105 ? 17.462 -49.767 -21.760 1.00 34.12 105 ARG A O 1
ATOM 844 N N . ASP A 1 106 ? 18.032 -47.707 -21.117 1.00 35.97 106 ASP A N 1
ATOM 845 C CA . ASP A 1 106 ? 17.848 -47.097 -22.452 1.00 35.97 106 ASP A CA 1
ATOM 846 C C . ASP A 1 106 ? 18.923 -47.387 -23.527 1.00 35.97 106 ASP A C 1
ATOM 848 O O . ASP A 1 106 ? 18.679 -47.222 -24.720 1.00 35.97 106 ASP A O 1
ATOM 852 N N . LEU A 1 107 ? 20.125 -47.863 -23.189 1.00 31.75 107 LEU A N 1
ATOM 853 C CA . LEU A 1 107 ? 21.228 -47.865 -24.174 1.00 31.75 107 LEU A CA 1
ATOM 854 C C . LEU A 1 107 ? 21.262 -49.048 -25.162 1.00 31.75 107 LEU A C 1
ATOM 856 O O . LEU A 1 107 ? 21.869 -48.928 -26.225 1.00 31.75 107 LEU A O 1
ATOM 860 N N . ALA A 1 108 ? 20.597 -50.173 -24.882 1.00 33.47 108 ALA A N 1
ATOM 861 C CA . ALA A 1 108 ? 20.624 -51.338 -25.781 1.00 33.47 108 ALA A CA 1
ATOM 862 C C . ALA A 1 108 ? 19.494 -51.333 -26.834 1.00 33.47 108 ALA A C 1
ATOM 864 O O . ALA A 1 108 ? 19.683 -51.844 -27.940 1.00 33.47 108 ALA A O 1
ATOM 865 N N . TYR A 1 109 ? 18.344 -50.719 -26.527 1.00 32.00 109 TYR A N 1
ATOM 866 C CA . TYR A 1 109 ? 17.127 -50.795 -27.352 1.00 32.00 109 TYR A CA 1
ATOM 867 C C . TYR A 1 109 ? 17.106 -49.788 -28.518 1.00 32.00 109 TYR A C 1
ATOM 869 O O . TYR A 1 109 ? 16.513 -50.052 -29.566 1.00 32.00 109 TYR A O 1
ATOM 877 N N . HIS A 1 110 ? 17.822 -48.665 -28.396 1.00 33.94 110 HIS A N 1
ATOM 878 C CA . HIS A 1 110 ? 17.898 -47.657 -29.459 1.00 33.94 110 HIS A CA 1
ATOM 879 C C . HIS A 1 110 ? 18.669 -48.121 -30.708 1.00 33.94 110 HIS A C 1
ATOM 881 O O . HIS A 1 110 ? 18.400 -47.636 -31.808 1.00 33.94 110 HIS A O 1
ATOM 887 N N . SER A 1 111 ? 19.575 -49.098 -30.581 1.00 32.53 111 SER A N 1
ATOM 888 C CA . SER A 1 111 ? 20.371 -49.597 -31.714 1.00 32.53 111 SER A CA 1
ATOM 889 C C . SER A 1 111 ? 19.531 -50.371 -32.739 1.00 32.53 111 SER A C 1
ATOM 891 O O . SER A 1 111 ? 19.701 -50.195 -33.943 1.00 32.53 111 SER A O 1
ATOM 893 N N . THR A 1 112 ? 18.566 -51.171 -32.278 1.00 32.38 112 THR A N 1
ATOM 894 C CA . THR A 1 112 ? 17.745 -52.050 -33.126 1.00 32.38 112 THR A CA 1
ATOM 895 C C . THR A 1 112 ? 16.665 -51.271 -33.882 1.00 32.38 112 THR A C 1
ATOM 897 O O . THR A 1 112 ? 16.312 -51.618 -35.012 1.00 32.38 112 THR A O 1
ATOM 900 N N . TRP A 1 113 ? 16.185 -50.173 -33.290 1.00 32.81 113 TRP A N 1
ATOM 901 C CA . TRP A 1 113 ? 15.138 -49.325 -33.862 1.00 32.81 113 TRP A CA 1
ATOM 902 C C . TRP A 1 113 ? 15.657 -48.453 -35.016 1.00 32.81 113 TRP A C 1
ATOM 904 O O . TRP A 1 113 ? 15.018 -48.361 -36.065 1.00 32.81 113 TRP A O 1
ATOM 914 N N . TYR A 1 114 ? 16.873 -47.907 -34.890 1.00 32.38 114 TYR A N 1
ATOM 915 C CA . TYR A 1 114 ? 17.522 -47.158 -35.973 1.00 32.38 114 TYR A CA 1
ATOM 916 C C . TYR A 1 114 ? 17.812 -48.032 -37.204 1.00 32.38 114 TYR A C 1
ATOM 918 O O . TYR A 1 114 ? 17.652 -47.573 -38.336 1.00 32.38 114 TYR A O 1
ATOM 926 N N . THR A 1 115 ? 18.166 -49.309 -37.014 1.00 32.94 115 THR A N 1
ATOM 927 C CA . THR A 1 115 ? 18.411 -50.241 -38.131 1.00 32.94 115 THR A CA 1
ATOM 928 C C . THR A 1 115 ? 17.118 -50.610 -38.873 1.00 32.94 115 THR A C 1
ATOM 930 O O . THR A 1 115 ? 17.123 -50.729 -40.099 1.00 32.94 115 THR A O 1
ATOM 933 N N . GLN A 1 116 ? 15.987 -50.733 -38.168 1.00 31.62 116 GLN A N 1
ATOM 934 C CA . GLN A 1 116 ? 14.682 -51.035 -38.777 1.00 31.62 116 GLN A CA 1
ATOM 935 C C . GLN A 1 116 ? 14.043 -49.820 -39.469 1.00 31.62 116 GLN A C 1
ATOM 937 O O . GLN A 1 116 ? 13.447 -49.968 -40.542 1.00 31.62 116 GLN A O 1
ATOM 942 N N . ALA A 1 117 ? 14.215 -48.613 -38.922 1.00 33.44 117 ALA A N 1
ATOM 943 C CA . ALA A 1 117 ? 13.755 -47.373 -39.547 1.00 33.44 117 ALA A CA 1
ATOM 944 C C . ALA A 1 117 ? 14.538 -47.054 -40.837 1.00 33.44 117 ALA A C 1
ATOM 946 O O . ALA A 1 117 ? 13.939 -46.705 -41.857 1.00 33.44 117 ALA A O 1
ATOM 947 N N . ALA A 1 118 ? 15.859 -47.274 -40.839 1.00 34.78 118 ALA A N 1
ATOM 948 C CA . ALA A 1 118 ? 16.701 -47.112 -42.026 1.00 34.78 118 ALA A CA 1
ATOM 949 C C . ALA A 1 118 ? 16.362 -48.129 -43.135 1.00 34.78 118 ALA A C 1
ATOM 951 O O . ALA A 1 118 ? 16.237 -47.751 -44.299 1.00 34.78 118 ALA A O 1
ATOM 952 N N . ALA A 1 119 ? 16.113 -49.398 -42.785 1.00 33.62 119 ALA A N 1
ATOM 953 C CA . ALA A 1 119 ? 15.701 -50.431 -43.744 1.00 33.62 119 ALA A CA 1
ATOM 954 C C . ALA A 1 119 ? 14.314 -50.164 -44.368 1.00 33.62 119 ALA A C 1
ATOM 956 O O . ALA A 1 119 ? 14.054 -50.545 -45.511 1.00 33.62 119 ALA A O 1
ATOM 957 N N . THR A 1 120 ? 13.428 -49.483 -43.636 1.00 34.50 120 THR A N 1
ATOM 958 C CA . THR A 1 120 ? 12.083 -49.111 -44.108 1.00 34.50 120 THR A CA 1
ATOM 959 C C . THR A 1 120 ? 12.128 -47.902 -45.049 1.00 34.50 120 THR A C 1
ATOM 961 O O . THR A 1 120 ? 11.464 -47.905 -46.084 1.00 34.50 120 THR A O 1
ATOM 964 N N . LEU A 1 121 ? 12.972 -46.909 -44.754 1.00 36.78 121 LEU A N 1
ATOM 965 C CA . LEU A 1 121 ? 13.211 -45.754 -45.628 1.00 36.78 121 LEU A CA 1
ATOM 966 C C . LEU A 1 121 ? 13.939 -46.133 -46.929 1.00 36.78 121 LEU A C 1
ATOM 968 O O . LEU A 1 121 ? 13.633 -45.569 -47.977 1.00 36.78 121 LEU A O 1
ATOM 972 N N . GLN A 1 122 ? 14.838 -47.122 -46.889 1.00 36.31 122 GLN A N 1
ATOM 973 C CA . GLN A 1 122 ? 15.500 -47.659 -48.084 1.00 36.31 122 GLN A CA 1
ATOM 974 C C . GLN A 1 122 ? 14.491 -48.363 -49.014 1.00 36.31 122 GLN A C 1
ATOM 976 O O . GLN A 1 122 ? 14.447 -48.067 -50.204 1.00 36.31 122 GLN A O 1
ATOM 981 N N . ARG A 1 123 ? 13.583 -49.186 -48.461 1.00 34.56 123 ARG A N 1
ATOM 982 C CA . ARG A 1 123 ? 12.507 -49.855 -49.224 1.00 34.56 123 ARG A CA 1
ATOM 983 C C . ARG A 1 123 ? 11.534 -48.881 -49.891 1.00 34.56 123 ARG A C 1
ATOM 985 O O . ARG A 1 123 ? 11.045 -49.167 -50.978 1.00 34.56 123 ARG A O 1
ATOM 992 N N . LEU A 1 124 ? 11.260 -47.738 -49.260 1.00 35.34 124 LEU A N 1
ATOM 993 C CA . LEU A 1 124 ? 10.419 -46.677 -49.831 1.00 35.34 124 LEU A CA 1
ATOM 994 C C . LEU A 1 124 ? 11.132 -45.886 -50.939 1.00 35.34 124 LEU A C 1
ATOM 996 O O . LEU A 1 124 ? 10.471 -45.387 -51.846 1.00 35.34 124 LEU A O 1
ATOM 1000 N N . ARG A 1 125 ? 12.468 -45.800 -50.895 1.00 35.31 125 ARG A N 1
ATOM 1001 C CA . ARG A 1 125 ? 13.296 -45.194 -51.952 1.00 35.31 125 ARG A CA 1
ATOM 1002 C C . ARG A 1 125 ? 13.434 -46.097 -53.177 1.00 35.31 125 ARG A C 1
ATOM 1004 O O . ARG A 1 125 ? 13.348 -45.596 -54.292 1.00 35.31 125 ARG A O 1
ATOM 1011 N N . ASP A 1 126 ? 13.568 -47.404 -52.974 1.00 34.12 126 ASP A N 1
ATOM 1012 C CA . ASP A 1 126 ? 13.660 -48.390 -54.062 1.00 34.12 126 ASP A CA 1
ATOM 1013 C C . ASP A 1 126 ? 12.315 -48.570 -54.803 1.00 34.12 126 ASP A C 1
ATOM 1015 O O . ASP A 1 126 ? 12.282 -48.943 -55.973 1.00 34.12 126 ASP A O 1
ATOM 1019 N N . LEU A 1 127 ? 11.194 -48.224 -54.154 1.00 34.59 127 LEU A N 1
ATOM 1020 C CA . LEU A 1 127 ? 9.856 -48.137 -54.760 1.00 34.59 127 LEU A CA 1
ATOM 1021 C C . LEU A 1 127 ? 9.679 -46.932 -55.708 1.00 34.59 127 LEU A C 1
ATOM 1023 O O . LEU A 1 127 ? 8.693 -46.883 -56.441 1.00 34.59 127 LEU A O 1
ATOM 1027 N N . ALA A 1 128 ? 10.606 -45.967 -55.707 1.00 34.62 128 ALA A N 1
ATOM 1028 C CA . ALA A 1 128 ? 10.483 -44.702 -56.436 1.00 34.62 128 ALA A CA 1
ATOM 1029 C C . ALA A 1 128 ? 11.235 -44.649 -57.787 1.00 34.62 128 ALA A C 1
ATOM 1031 O O . ALA A 1 128 ? 11.207 -43.609 -58.443 1.00 34.62 128 ALA A O 1
ATOM 1032 N N . THR A 1 129 ? 11.898 -45.724 -58.237 1.00 34.66 129 THR A N 1
ATOM 1033 C CA . THR A 1 129 ? 12.796 -45.702 -59.419 1.00 34.66 129 THR A CA 1
ATOM 1034 C C . THR A 1 129 ? 12.488 -46.762 -60.496 1.00 34.66 129 THR A C 1
ATOM 1036 O O . THR A 1 129 ? 13.390 -47.409 -61.026 1.00 34.66 129 THR A O 1
ATOM 1039 N N . GLY A 1 130 ? 11.217 -46.903 -60.894 1.00 31.05 130 GLY A N 1
ATOM 1040 C CA . GLY A 1 130 ? 10.813 -47.541 -62.166 1.00 31.05 130 GLY A CA 1
ATOM 1041 C C . GLY A 1 130 ? 10.536 -46.505 -63.279 1.00 31.05 130 GLY A C 1
ATOM 1042 O O . GLY A 1 130 ? 10.142 -45.385 -62.951 1.00 31.05 130 GLY A O 1
ATOM 1043 N N . PRO A 1 131 ? 10.739 -46.815 -64.581 1.00 34.06 131 PRO A N 1
ATOM 1044 C CA . PRO A 1 131 ? 10.743 -45.805 -65.637 1.00 34.06 131 PRO A CA 1
ATOM 1045 C C . PRO A 1 131 ? 9.341 -45.350 -66.081 1.00 34.06 131 PRO A C 1
ATOM 1047 O O . PRO A 1 131 ? 8.422 -46.142 -66.265 1.00 34.06 131 PRO A O 1
ATOM 1050 N N . SER A 1 132 ? 9.275 -44.028 -66.239 1.00 42.03 132 SER A N 1
ATOM 1051 C CA . SER A 1 132 ? 8.244 -43.090 -66.701 1.00 42.03 132 SER A CA 1
ATOM 1052 C C . SER A 1 132 ? 7.072 -43.589 -67.556 1.00 42.03 132 SER A C 1
ATOM 1054 O O . SER A 1 132 ? 7.279 -44.040 -68.676 1.00 42.03 132 SER A O 1
ATOM 1056 N N . ASP A 1 133 ? 5.859 -43.245 -67.110 1.00 28.53 133 ASP A N 1
ATOM 1057 C CA . ASP A 1 133 ? 4.947 -42.418 -67.913 1.00 28.53 133 ASP A CA 1
ATOM 1058 C C . ASP A 1 133 ? 4.121 -41.492 -66.995 1.00 28.53 133 ASP A C 1
ATOM 1060 O O . ASP A 1 133 ? 3.228 -41.932 -66.273 1.00 28.53 133 ASP A O 1
ATOM 1064 N N . GLY A 1 134 ? 4.441 -40.189 -67.015 1.00 33.59 134 GLY A N 1
ATOM 1065 C CA . GLY A 1 134 ? 3.549 -39.129 -66.519 1.00 33.59 134 GLY A CA 1
ATOM 1066 C C . GLY A 1 134 ? 3.908 -38.386 -65.223 1.00 33.59 134 GLY A C 1
ATOM 1067 O O . GLY A 1 134 ? 3.100 -37.573 -64.782 1.00 33.59 134 GLY A O 1
ATOM 1068 N N . PHE A 1 135 ? 5.086 -38.583 -64.625 1.00 26.45 135 PHE A N 1
ATOM 1069 C CA . PHE A 1 135 ? 5.520 -37.778 -63.472 1.00 26.45 135 PHE A CA 1
ATOM 1070 C C . PHE A 1 135 ? 6.558 -36.729 -63.880 1.00 26.45 135 PHE A C 1
ATOM 1072 O O . PHE A 1 135 ? 7.681 -37.062 -64.252 1.00 26.45 135 PHE A O 1
ATOM 1079 N N . THR A 1 136 ? 6.190 -35.450 -63.784 1.00 22.23 136 THR A N 1
ATOM 1080 C CA . THR A 1 136 ? 7.147 -34.343 -63.831 1.00 22.23 136 THR A CA 1
ATOM 1081 C C . THR A 1 136 ? 8.030 -34.404 -62.590 1.00 22.23 136 THR A C 1
ATOM 1083 O O . THR A 1 136 ? 7.544 -34.374 -61.459 1.00 22.23 136 THR A O 1
ATOM 1086 N N . THR A 1 137 ? 9.334 -34.467 -62.820 1.00 23.27 137 THR A N 1
ATOM 1087 C CA . THR A 1 137 ? 10.395 -34.286 -61.834 1.00 23.27 137 THR A CA 1
ATOM 1088 C C . THR A 1 137 ? 10.163 -32.991 -61.051 1.00 23.27 137 THR A C 1
ATOM 1090 O O . THR A 1 137 ? 10.276 -31.906 -61.616 1.00 23.27 137 THR A O 1
ATOM 1093 N N . VAL A 1 138 ? 9.874 -33.073 -59.750 1.00 25.52 138 VAL A N 1
ATOM 1094 C CA . VAL A 1 138 ? 10.102 -31.936 -58.846 1.00 25.52 138 VAL A CA 1
ATOM 1095 C C . VAL A 1 138 ? 11.502 -32.129 -58.286 1.00 25.52 138 VAL A C 1
ATOM 1097 O O . VAL A 1 138 ? 11.718 -32.800 -57.279 1.00 25.52 138 VAL A O 1
ATOM 1100 N N . THR A 1 139 ? 12.476 -31.608 -59.026 1.00 23.86 139 THR A N 1
ATOM 1101 C CA . THR A 1 139 ? 13.822 -31.354 -58.515 1.00 23.86 139 THR A CA 1
ATOM 1102 C C . THR A 1 139 ? 13.732 -30.516 -57.244 1.00 23.86 139 THR A C 1
ATOM 1104 O O . THR A 1 139 ? 12.799 -29.739 -57.072 1.00 23.86 139 THR A O 1
ATOM 1107 N N . HIS A 1 140 ? 14.717 -30.668 -56.362 1.00 28.84 140 HIS A N 1
ATOM 1108 C CA . HIS A 1 140 ? 14.815 -30.045 -55.038 1.00 28.84 140 HIS A CA 1
ATOM 1109 C C . HIS A 1 140 ? 14.889 -28.499 -55.012 1.00 28.84 140 HIS A C 1
ATOM 1111 O O . HIS A 1 140 ? 15.241 -27.931 -53.985 1.00 28.84 140 HIS A O 1
ATOM 1117 N N . ASP A 1 141 ? 14.480 -27.821 -56.083 1.00 27.38 141 ASP A N 1
ATOM 1118 C CA . ASP A 1 141 ? 14.308 -26.378 -56.167 1.00 27.38 141 ASP A CA 1
ATOM 1119 C C . ASP A 1 141 ? 12.839 -26.067 -56.498 1.00 27.38 141 ASP A C 1
ATOM 1121 O O . ASP A 1 141 ? 12.295 -26.578 -57.474 1.00 27.38 141 ASP A O 1
ATOM 1125 N N . ALA A 1 142 ? 12.217 -25.196 -55.695 1.00 27.77 142 ALA A N 1
ATOM 1126 C CA . ALA A 1 142 ? 10.853 -24.653 -55.836 1.00 27.77 142 ALA A CA 1
ATOM 1127 C C . ALA A 1 142 ? 9.676 -25.366 -55.129 1.00 27.77 142 ALA A C 1
ATOM 1129 O O . ALA A 1 142 ? 8.534 -25.262 -55.574 1.00 27.77 142 ALA A O 1
ATOM 1130 N N . PHE A 1 143 ? 9.887 -25.936 -53.938 1.00 29.98 143 PHE A N 1
ATOM 1131 C CA . PHE A 1 143 ? 8.829 -25.922 -52.914 1.00 29.98 143 PHE A CA 1
ATOM 1132 C C . PHE A 1 143 ? 9.140 -24.816 -51.905 1.00 29.98 143 PHE A C 1
ATOM 1134 O O . PHE A 1 143 ? 9.695 -25.051 -50.833 1.00 29.98 143 PHE A O 1
ATOM 1141 N N . SER A 1 144 ? 8.817 -23.567 -52.252 1.00 30.70 144 SER A N 1
ATOM 1142 C CA . SER A 1 144 ? 8.730 -22.543 -51.219 1.00 30.70 144 SER A CA 1
ATOM 1143 C C . SER A 1 144 ? 7.570 -22.935 -50.300 1.00 30.70 144 SER A C 1
ATOM 1145 O O . SER A 1 144 ? 6.412 -23.046 -50.701 1.00 30.70 144 SER A O 1
ATOM 1147 N N . PHE A 1 145 ? 7.905 -23.224 -49.047 1.00 32.84 145 PHE A N 1
ATOM 1148 C CA . PHE A 1 145 ? 6.949 -23.619 -48.011 1.00 32.84 145 PHE A CA 1
ATOM 1149 C C . PHE A 1 145 ? 5.885 -22.523 -47.775 1.00 32.84 145 PHE A C 1
ATOM 1151 O O . PHE A 1 145 ? 4.757 -22.811 -47.380 1.00 32.84 145 PHE A O 1
ATOM 1158 N N . GLN A 1 146 ? 6.224 -21.269 -48.107 1.00 35.22 146 GLN A N 1
ATOM 1159 C CA . GLN A 1 146 ? 5.376 -20.081 -47.987 1.00 35.22 146 GLN A CA 1
ATOM 1160 C C . GLN A 1 146 ? 4.074 -20.162 -48.813 1.00 35.22 146 GLN A C 1
ATOM 1162 O O . GLN A 1 146 ? 3.010 -20.147 -48.203 1.00 35.22 146 GLN A O 1
ATOM 1167 N N . PRO A 1 147 ? 4.083 -20.337 -50.153 1.00 35.47 147 PRO A N 1
ATOM 1168 C CA . PRO A 1 147 ? 2.848 -20.421 -50.935 1.00 35.47 147 PRO A CA 1
ATOM 1169 C C . PRO A 1 147 ? 1.998 -21.661 -50.637 1.00 35.47 147 PRO A C 1
ATOM 1171 O O . PRO A 1 147 ? 0.805 -21.670 -50.932 1.00 35.47 147 PRO A O 1
ATOM 1174 N N . TRP A 1 148 ? 2.560 -22.737 -50.077 1.00 36.84 148 TRP A N 1
ATOM 1175 C CA . TRP A 1 148 ? 1.749 -23.856 -49.583 1.00 36.84 148 TRP A CA 1
ATOM 1176 C C . TRP A 1 148 ? 1.042 -23.500 -48.264 1.00 36.84 148 TRP A C 1
ATOM 1178 O O . TRP A 1 148 ? -0.174 -23.661 -48.183 1.00 36.84 148 TRP A O 1
ATOM 1188 N N . LEU A 1 149 ? 1.745 -22.906 -47.291 1.00 37.53 149 LEU A N 1
ATOM 1189 C CA . LEU A 1 149 ? 1.140 -22.384 -46.055 1.00 37.53 149 LEU A CA 1
ATOM 1190 C C . LEU A 1 149 ? 0.098 -21.287 -46.325 1.00 37.53 149 LEU A C 1
ATOM 1192 O O . LEU A 1 149 ? -0.960 -21.286 -45.706 1.00 37.53 149 LEU A O 1
ATOM 1196 N N . GLU A 1 150 ? 0.345 -20.396 -47.286 1.00 38.62 150 GLU A N 1
ATOM 1197 C CA . GLU A 1 150 ? -0.603 -19.357 -47.713 1.00 38.62 150 GLU A CA 1
ATOM 1198 C C . GLU A 1 150 ? -1.858 -19.948 -48.369 1.00 38.62 150 GLU A C 1
ATOM 1200 O O . GLU A 1 150 ? -2.957 -19.423 -48.185 1.00 38.62 150 GLU A O 1
ATOM 1205 N N . ARG A 1 151 ? -1.728 -21.069 -49.094 1.00 38.09 151 ARG A N 1
ATOM 1206 C CA . ARG A 1 151 ? -2.870 -21.808 -49.660 1.00 38.09 151 ARG A CA 1
ATOM 1207 C C . ARG A 1 151 ? -3.679 -22.534 -48.586 1.00 38.09 151 ARG A C 1
ATOM 1209 O O . ARG A 1 151 ? -4.904 -22.523 -48.668 1.00 38.09 151 ARG A O 1
ATOM 1216 N N . VAL A 1 152 ? -3.021 -23.084 -47.565 1.00 36.94 152 VAL A N 1
ATOM 1217 C CA . VAL A 1 152 ? -3.675 -23.698 -46.393 1.00 36.94 152 VAL A CA 1
ATOM 1218 C C . VAL A 1 152 ? -4.342 -22.640 -45.495 1.00 36.94 152 VAL A C 1
ATOM 1220 O O . VAL A 1 152 ? -5.421 -22.877 -44.957 1.00 36.94 152 VAL A O 1
ATOM 1223 N N . ALA A 1 153 ? -3.759 -21.444 -45.363 1.00 36.91 153 ALA A N 1
ATOM 1224 C CA . ALA A 1 153 ? -4.376 -20.312 -44.662 1.00 36.91 153 ALA A CA 1
ATOM 1225 C C . ALA A 1 153 ? -5.616 -19.788 -45.412 1.00 36.91 153 ALA A C 1
ATOM 1227 O O . ALA A 1 153 ? -6.674 -19.604 -44.805 1.00 36.91 153 ALA A O 1
ATOM 1228 N N . LYS A 1 154 ? -5.527 -19.672 -46.748 1.00 38.59 154 LYS A N 1
ATOM 1229 C CA . LYS A 1 154 ? -6.671 -19.362 -47.624 1.00 38.59 154 LYS A CA 1
ATOM 1230 C C . LYS A 1 154 ? -7.781 -20.410 -47.544 1.00 38.59 154 LYS A C 1
ATOM 1232 O O . LYS A 1 154 ? -8.948 -20.033 -47.519 1.00 38.59 154 LYS A O 1
ATOM 1237 N N . SER A 1 155 ? -7.452 -21.703 -47.469 1.00 35.75 155 SER A N 1
ATOM 1238 C CA . SER A 1 155 ? -8.460 -22.770 -47.368 1.00 35.75 155 SER A CA 1
ATOM 1239 C C . SER A 1 155 ? -9.145 -22.836 -45.997 1.00 35.75 155 SER A C 1
ATOM 1241 O O . SER A 1 155 ? -10.216 -23.422 -45.891 1.00 35.75 155 SER A O 1
ATOM 1243 N N . LYS A 1 156 ? -8.563 -22.219 -44.957 1.00 37.03 156 LYS A N 1
ATOM 1244 C CA . LYS A 1 156 ? -9.153 -22.073 -43.612 1.00 37.03 156 LYS A CA 1
ATOM 1245 C C . LYS A 1 156 ? -9.892 -20.742 -43.397 1.00 37.03 156 LYS A C 1
ATOM 1247 O O . LYS A 1 156 ? -10.313 -20.457 -42.279 1.00 37.03 156 LYS A O 1
ATOM 1252 N N . GLY A 1 157 ? -10.058 -19.928 -44.444 1.00 37.50 157 GLY A N 1
ATOM 1253 C CA . GLY A 1 157 ? -10.798 -18.663 -44.379 1.00 37.50 157 GLY A CA 1
ATOM 1254 C C . GLY A 1 157 ? -10.072 -17.518 -43.661 1.00 37.50 157 GLY A C 1
ATOM 1255 O O . GLY A 1 157 ? -10.717 -16.537 -43.300 1.00 37.50 157 GLY A O 1
ATOM 1256 N N . ALA A 1 158 ? -8.756 -17.612 -43.450 1.00 46.28 158 ALA A N 1
ATOM 1257 C CA . ALA A 1 158 ? -7.960 -16.511 -42.916 1.00 46.28 158 ALA A CA 1
ATOM 1258 C C . ALA A 1 158 ? -7.232 -15.792 -44.058 1.00 46.28 158 ALA A C 1
ATOM 1260 O O . ALA A 1 158 ? -6.308 -16.342 -44.663 1.00 46.28 158 ALA A O 1
ATOM 1261 N N . GLU A 1 159 ? -7.636 -14.559 -44.368 1.00 49.53 159 GLU A N 1
ATOM 1262 C CA . GLU A 1 159 ? -6.835 -13.705 -45.245 1.00 49.53 159 GLU A CA 1
ATOM 1263 C C . GLU A 1 159 ? -5.471 -13.419 -44.588 1.00 49.53 159 GLU A C 1
ATOM 1265 O O . GLU A 1 159 ? -5.417 -13.110 -43.392 1.00 49.53 159 GLU A O 1
ATOM 1270 N N . PRO A 1 160 ? -4.351 -13.524 -45.327 1.00 58.97 160 PRO A N 1
ATOM 1271 C CA . PRO A 1 160 ? -3.045 -13.162 -44.796 1.00 58.97 160 PRO A CA 1
ATOM 1272 C C . PRO A 1 160 ? -3.020 -11.671 -44.433 1.00 58.97 160 PRO A C 1
ATOM 1274 O O . PRO A 1 160 ? -3.447 -10.827 -45.218 1.00 58.97 160 PRO A O 1
ATOM 1277 N N . LEU A 1 161 ? -2.506 -11.352 -43.238 1.00 70.69 161 LEU A N 1
ATOM 1278 C CA . LEU A 1 161 ? -2.341 -9.967 -42.785 1.00 70.69 161 LEU A CA 1
ATOM 1279 C C . LEU A 1 161 ? -1.558 -9.141 -43.825 1.00 70.69 161 LEU A C 1
ATOM 1281 O O . LEU A 1 161 ? -0.541 -9.639 -44.315 1.00 70.69 161 LEU A O 1
ATOM 1285 N N . PRO A 1 162 ? -1.964 -7.887 -44.111 1.00 77.75 162 PRO A N 1
ATOM 1286 C CA . PRO A 1 162 ? -1.216 -6.996 -44.994 1.00 77.75 162 PRO A CA 1
ATOM 1287 C C . PRO A 1 162 ? 0.243 -6.834 -44.548 1.00 77.75 162 PRO A C 1
ATOM 1289 O O . PRO A 1 162 ? 0.506 -6.706 -43.351 1.00 77.75 162 PRO A O 1
ATOM 1292 N N . ASP A 1 163 ? 1.187 -6.773 -45.492 1.00 74.25 163 ASP A N 1
ATOM 1293 C CA . ASP A 1 163 ? 2.628 -6.703 -45.190 1.00 74.25 163 ASP A CA 1
ATOM 1294 C C . ASP A 1 163 ? 3.035 -5.553 -44.243 1.00 74.25 163 ASP A C 1
ATOM 1296 O O . ASP A 1 163 ? 3.825 -5.808 -43.325 1.00 74.25 163 ASP A O 1
ATOM 1300 N N . PRO A 1 164 ? 2.491 -4.318 -44.359 1.00 80.06 164 PRO A N 1
ATOM 1301 C CA . PRO A 1 164 ? 2.784 -3.251 -43.398 1.00 80.06 164 PRO A CA 1
ATOM 1302 C C . PRO A 1 164 ? 2.330 -3.604 -41.977 1.00 80.06 164 PRO A C 1
ATOM 1304 O O . PRO A 1 164 ? 3.076 -3.413 -41.017 1.00 80.06 164 PRO A O 1
ATOM 1307 N N . LEU A 1 165 ? 1.137 -4.194 -41.846 1.00 81.88 165 LEU A N 1
ATOM 1308 C CA . LEU A 1 165 ? 0.579 -4.619 -40.565 1.00 81.88 165 LEU A CA 1
ATOM 1309 C C . LEU A 1 165 ? 1.371 -5.785 -39.969 1.00 81.88 165 LEU A C 1
ATOM 1311 O O . LEU A 1 165 ? 1.688 -5.762 -38.784 1.00 81.88 165 LEU A O 1
ATOM 1315 N N . ARG A 1 166 ? 1.757 -6.774 -40.781 1.00 84.31 166 ARG A N 1
ATOM 1316 C CA . ARG A 1 166 ? 2.626 -7.875 -40.346 1.00 84.31 166 ARG A CA 1
ATOM 1317 C C . ARG A 1 166 ? 3.971 -7.348 -39.843 1.00 84.31 166 ARG A C 1
ATOM 1319 O O . ARG A 1 166 ? 4.399 -7.741 -38.765 1.00 84.31 166 ARG A O 1
ATOM 1326 N N . THR A 1 167 ? 4.598 -6.432 -40.582 1.00 82.56 167 THR A N 1
ATOM 1327 C CA . THR A 1 167 ? 5.886 -5.822 -40.208 1.00 82.56 167 THR A CA 1
ATOM 1328 C C . THR A 1 167 ? 5.787 -5.094 -38.870 1.00 82.56 167 THR A C 1
ATOM 1330 O O . THR A 1 167 ? 6.618 -5.309 -37.987 1.00 82.56 167 THR A O 1
ATOM 1333 N N . TYR A 1 168 ? 4.737 -4.287 -38.695 1.00 86.12 168 TYR A N 1
ATOM 1334 C CA . TYR A 1 168 ? 4.458 -3.605 -37.435 1.00 86.12 168 TYR A CA 1
ATOM 1335 C C . TYR A 1 168 ? 4.282 -4.593 -36.271 1.00 86.12 168 TYR A C 1
ATOM 1337 O O . TYR A 1 168 ? 4.945 -4.464 -35.242 1.00 86.12 168 TYR A O 1
ATOM 1345 N N . LEU A 1 169 ? 3.439 -5.617 -36.446 1.00 87.56 169 LEU A N 1
ATOM 1346 C CA . LEU A 1 169 ? 3.147 -6.611 -35.410 1.00 87.56 169 LEU A CA 1
ATOM 1347 C C . LEU A 1 169 ? 4.376 -7.444 -35.029 1.00 87.56 169 LEU A C 1
ATOM 1349 O O . LEU A 1 169 ? 4.557 -7.733 -33.850 1.00 87.56 169 LEU A O 1
ATOM 1353 N N . THR A 1 170 ? 5.236 -7.807 -35.984 1.00 84.44 170 THR A N 1
ATOM 1354 C CA . THR A 1 170 ? 6.490 -8.527 -35.704 1.00 84.44 170 THR A CA 1
ATOM 1355 C C . THR A 1 170 ? 7.476 -7.660 -34.919 1.00 84.44 170 THR A C 1
ATOM 1357 O O . THR A 1 170 ? 8.081 -8.147 -33.963 1.00 84.44 170 THR A O 1
ATOM 1360 N N . GLY A 1 171 ? 7.609 -6.374 -35.269 1.00 79.00 171 GLY A N 1
ATOM 1361 C CA . GLY A 1 171 ? 8.417 -5.425 -34.495 1.00 79.00 171 GLY A CA 1
ATOM 1362 C C . GLY A 1 171 ? 7.902 -5.287 -33.063 1.00 79.00 171 GLY A C 1
ATOM 1363 O O . GLY A 1 171 ? 8.650 -5.471 -32.105 1.00 79.00 171 GLY A O 1
ATOM 1364 N N . LEU A 1 172 ? 6.591 -5.089 -32.912 1.00 84.19 172 LEU A N 1
ATOM 1365 C CA . LEU A 1 172 ? 5.962 -4.967 -31.602 1.00 84.19 172 LEU A CA 1
ATOM 1366 C C . LEU A 1 172 ? 6.075 -6.254 -30.768 1.00 84.19 172 LEU A C 1
ATOM 1368 O O . LEU A 1 172 ? 6.331 -6.178 -29.566 1.00 84.19 172 LEU A O 1
ATOM 1372 N N . GLN A 1 173 ? 5.926 -7.436 -31.375 1.00 87.06 173 GLN A N 1
ATOM 1373 C CA . GLN A 1 173 ? 6.108 -8.725 -30.698 1.00 87.06 173 GLN A CA 1
ATOM 1374 C C . GLN A 1 173 ? 7.527 -8.849 -30.134 1.00 87.06 173 GLN A C 1
ATOM 1376 O O . GLN A 1 173 ? 7.699 -9.206 -28.966 1.00 87.06 173 GLN A O 1
ATOM 1381 N N . ARG A 1 174 ? 8.548 -8.510 -30.928 1.00 80.94 174 ARG A N 1
ATOM 1382 C CA . ARG A 1 174 ? 9.951 -8.535 -30.494 1.00 80.94 174 ARG A CA 1
ATOM 1383 C C . ARG A 1 174 ? 10.181 -7.638 -29.276 1.00 80.94 174 ARG A C 1
ATOM 1385 O O . ARG A 1 174 ? 10.814 -8.065 -28.313 1.00 80.94 174 ARG A O 1
ATOM 1392 N N . ASP A 1 175 ? 9.613 -6.436 -29.287 1.00 75.56 175 ASP A N 1
ATOM 1393 C CA . ASP A 1 175 ? 9.855 -5.426 -28.252 1.00 75.56 175 ASP A CA 1
ATOM 1394 C C . ASP A 1 175 ? 9.074 -5.707 -26.946 1.00 75.56 175 ASP A C 1
ATOM 1396 O O . ASP A 1 175 ? 9.425 -5.225 -25.861 1.00 75.56 175 ASP A O 1
ATOM 1400 N N . THR A 1 176 ? 8.021 -6.527 -27.009 1.00 84.06 176 THR A N 1
ATOM 1401 C CA . THR A 1 176 ? 7.104 -6.773 -25.880 1.00 84.06 176 THR A CA 1
ATOM 1402 C C . THR A 1 176 ? 7.257 -8.145 -25.223 1.00 84.06 176 THR A C 1
ATOM 1404 O O . THR A 1 176 ? 6.955 -8.272 -24.038 1.00 84.06 176 THR A O 1
ATOM 1407 N N . THR A 1 177 ? 7.775 -9.155 -25.926 1.00 85.25 177 THR A N 1
ATOM 1408 C CA . THR A 1 177 ? 7.795 -10.549 -25.436 1.00 85.25 177 THR A CA 1
ATOM 1409 C C . THR A 1 177 ? 9.017 -10.930 -24.604 1.00 85.25 177 THR A C 1
ATOM 1411 O O . THR A 1 177 ? 8.949 -11.913 -23.873 1.00 85.25 177 THR A O 1
ATOM 1414 N N . LYS A 1 178 ? 10.116 -10.166 -24.644 1.00 82.75 178 LYS A N 1
ATOM 1415 C CA . LYS A 1 178 ? 11.372 -10.526 -23.959 1.00 82.75 178 LYS A CA 1
ATOM 1416 C C . LYS A 1 178 ? 11.694 -9.632 -22.758 1.00 82.75 178 LYS A C 1
ATOM 1418 O O . LYS A 1 178 ? 11.493 -8.414 -22.792 1.00 82.75 178 LYS A O 1
ATOM 1423 N N . ILE A 1 179 ? 12.258 -10.217 -21.704 1.00 76.62 179 ILE A N 1
ATOM 1424 C CA . ILE A 1 179 ? 12.916 -9.504 -20.600 1.00 76.62 179 ILE A CA 1
ATOM 1425 C C . ILE A 1 179 ? 14.391 -9.887 -20.601 1.00 76.62 179 ILE A C 1
ATOM 1427 O O . ILE A 1 179 ? 14.721 -11.066 -20.575 1.00 76.62 179 ILE A O 1
ATOM 1431 N N . VAL A 1 180 ? 15.278 -8.895 -20.580 1.00 71.12 180 VAL A N 1
ATOM 1432 C CA . VAL A 1 180 ? 16.714 -9.128 -20.390 1.00 71.12 180 VAL A CA 1
ATOM 1433 C C . VAL A 1 180 ? 16.995 -9.267 -18.897 1.00 71.12 180 VAL A C 1
ATOM 1435 O O . VAL A 1 180 ? 16.683 -8.353 -18.128 1.00 71.12 180 VAL A O 1
ATOM 1438 N N . VAL A 1 181 ? 17.577 -10.392 -18.483 1.00 65.38 181 VAL A N 1
ATOM 1439 C CA . VAL A 1 181 ? 18.010 -10.599 -17.097 1.00 65.38 181 VAL A CA 1
ATOM 1440 C C . VAL A 1 181 ? 19.322 -9.845 -16.891 1.00 65.38 181 VAL A C 1
ATOM 1442 O O . VAL A 1 181 ? 20.316 -10.086 -17.572 1.00 65.38 181 VAL A O 1
ATOM 1445 N N . GLN A 1 182 ? 19.322 -8.874 -15.980 1.00 57.72 182 GLN A N 1
ATOM 1446 C CA . GLN A 1 182 ? 20.503 -8.045 -15.730 1.00 57.72 182 GLN A CA 1
ATOM 1447 C C . GLN A 1 182 ? 21.619 -8.856 -15.070 1.00 57.72 182 GLN A C 1
ATOM 1449 O O . GLN A 1 182 ? 21.351 -9.723 -14.242 1.00 57.72 182 GLN A O 1
ATOM 1454 N N . GLY A 1 183 ? 22.865 -8.562 -15.448 1.00 52.16 183 GLY A N 1
ATOM 1455 C CA . GLY A 1 183 ? 24.040 -9.340 -15.048 1.00 52.16 183 GLY A CA 1
ATOM 1456 C C . GLY A 1 183 ? 24.380 -10.506 -15.984 1.00 52.16 183 GLY A C 1
ATOM 1457 O O . GLY A 1 183 ? 25.424 -11.117 -15.795 1.00 52.16 183 GLY A O 1
ATOM 1458 N N . PHE A 1 184 ? 23.560 -10.775 -17.010 1.00 53.09 184 PHE A N 1
ATOM 1459 C CA . PHE A 1 184 ? 23.760 -11.870 -17.964 1.00 53.09 184 PHE A CA 1
ATOM 1460 C C . PHE A 1 184 ? 23.620 -11.350 -19.399 1.00 53.09 184 PHE A C 1
ATOM 1462 O O . PHE A 1 184 ? 22.509 -11.142 -19.882 1.00 53.09 184 PHE A O 1
ATOM 1469 N N . ARG A 1 185 ? 24.744 -11.103 -20.085 1.00 48.88 185 ARG A N 1
ATOM 1470 C CA . ARG A 1 185 ? 24.769 -10.787 -21.524 1.00 48.88 185 ARG A CA 1
ATOM 1471 C C . ARG A 1 185 ? 25.916 -11.507 -22.231 1.00 48.88 185 ARG A C 1
ATOM 1473 O O . ARG A 1 185 ? 27.086 -11.206 -22.009 1.00 48.88 185 ARG A O 1
ATOM 1480 N N . GLY A 1 186 ? 25.567 -12.422 -23.130 1.00 45.34 186 GLY A N 1
ATOM 1481 C CA . GLY A 1 186 ? 26.502 -13.033 -24.084 1.00 45.34 186 GLY A CA 1
ATOM 1482 C C . GLY A 1 186 ? 26.787 -12.134 -25.298 1.00 45.34 186 GLY A C 1
ATOM 1483 O O . GLY A 1 186 ? 26.444 -10.953 -25.304 1.00 45.34 186 GLY A O 1
ATOM 1484 N N . LYS A 1 187 ? 27.439 -12.691 -26.329 1.00 36.72 187 LYS A N 1
ATOM 1485 C CA . LYS A 1 187 ? 27.893 -11.955 -27.531 1.00 36.72 187 LYS A CA 1
ATOM 1486 C C . LYS A 1 187 ? 26.754 -11.442 -28.435 1.00 36.72 187 LYS A C 1
ATOM 1488 O O . LYS A 1 187 ? 26.989 -10.514 -29.203 1.00 36.72 187 LYS A O 1
ATOM 1493 N N . ASP A 1 188 ? 25.541 -11.984 -28.304 1.00 43.62 188 ASP A N 1
ATOM 1494 C CA . ASP A 1 188 ? 24.364 -11.600 -29.095 1.00 43.62 188 ASP A CA 1
ATOM 1495 C C . ASP A 1 188 ? 23.426 -10.652 -28.329 1.00 43.62 188 ASP A C 1
ATOM 1497 O O . ASP A 1 188 ? 23.288 -10.752 -27.110 1.00 43.62 188 ASP A O 1
ATOM 1501 N N . ALA A 1 189 ? 22.706 -9.775 -29.043 1.00 42.28 189 ALA A N 1
ATOM 1502 C CA . ALA A 1 189 ? 21.748 -8.820 -28.460 1.00 42.28 189 ALA A CA 1
ATOM 1503 C C . ALA A 1 189 ? 20.603 -9.478 -27.650 1.00 42.28 189 ALA A C 1
ATOM 1505 O O . ALA A 1 189 ? 19.979 -8.820 -26.819 1.00 42.28 189 ALA A O 1
ATOM 1506 N N . ASP A 1 190 ? 20.357 -10.773 -27.876 1.00 47.47 190 ASP A N 1
ATOM 1507 C CA . ASP A 1 190 ? 19.360 -11.604 -27.186 1.00 47.47 190 ASP A CA 1
ATOM 1508 C C . ASP A 1 190 ? 19.955 -12.515 -26.093 1.00 47.47 190 ASP A C 1
ATOM 1510 O O . ASP A 1 190 ? 19.221 -13.240 -25.414 1.00 47.47 190 ASP A O 1
ATOM 1514 N N . ALA A 1 191 ? 21.275 -12.518 -25.905 1.00 53.56 191 ALA A N 1
ATOM 1515 C CA . ALA A 1 191 ? 21.908 -13.380 -24.921 1.00 53.56 191 ALA A CA 1
ATOM 1516 C C . ALA A 1 191 ? 21.539 -12.924 -23.497 1.00 53.56 191 ALA A C 1
ATOM 1518 O O . ALA A 1 191 ? 21.795 -11.782 -23.119 1.00 53.56 191 ALA A O 1
ATOM 1519 N N . GLY A 1 192 ? 20.921 -13.817 -22.716 1.00 61.34 192 GLY A N 1
ATOM 1520 C CA . GLY A 1 192 ? 20.392 -13.506 -21.380 1.00 61.34 192 GLY A CA 1
ATOM 1521 C C . GLY A 1 192 ? 18.949 -12.983 -21.358 1.00 61.34 192 GLY A C 1
ATOM 1522 O O . GLY A 1 192 ? 18.468 -12.543 -20.312 1.00 61.34 192 GLY A O 1
ATOM 1523 N N . ALA A 1 193 ? 18.237 -13.023 -22.490 1.00 73.75 193 ALA A N 1
ATOM 1524 C CA . ALA A 1 193 ? 16.812 -12.714 -22.543 1.00 73.75 193 ALA A CA 1
ATOM 1525 C C . ALA A 1 193 ? 15.947 -13.947 -22.231 1.00 73.75 193 ALA A C 1
ATOM 1527 O O . ALA A 1 193 ? 16.111 -15.007 -22.832 1.00 73.75 193 ALA A O 1
ATOM 1528 N N . ILE A 1 194 ? 14.977 -13.783 -21.332 1.00 82.19 194 ILE A N 1
ATOM 1529 C CA . ILE A 1 194 ? 13.923 -14.763 -21.050 1.00 82.19 194 ILE A CA 1
ATOM 1530 C C . ILE A 1 194 ? 12.588 -14.287 -21.626 1.00 82.19 194 ILE A C 1
ATOM 1532 O O . ILE A 1 194 ? 12.360 -13.085 -21.806 1.00 82.19 194 ILE A O 1
ATOM 1536 N N . GLN A 1 195 ? 11.688 -15.226 -21.909 1.00 87.50 195 GLN A N 1
ATOM 1537 C CA . GLN A 1 195 ? 10.335 -14.892 -22.343 1.00 87.50 195 GLN A CA 1
ATOM 1538 C C . GLN A 1 195 ? 9.548 -14.296 -21.174 1.00 87.50 195 GLN A C 1
ATOM 1540 O O . GLN A 1 195 ? 9.474 -14.885 -20.097 1.00 87.50 195 GLN A O 1
ATOM 1545 N N . LEU A 1 196 ? 8.924 -13.137 -21.388 1.00 88.81 196 LEU A N 1
ATOM 1546 C CA . LEU A 1 196 ? 8.046 -12.494 -20.411 1.00 88.81 196 LEU A CA 1
ATOM 1547 C C . LEU A 1 196 ? 6.901 -13.430 -20.015 1.00 88.81 196 LEU A C 1
ATOM 1549 O O . LEU A 1 196 ? 6.540 -13.466 -18.848 1.00 88.81 196 LEU A O 1
ATOM 1553 N N . SER A 1 197 ? 6.367 -14.213 -20.956 1.00 88.56 197 SER A N 1
ATOM 1554 C CA . SER A 1 197 ? 5.312 -15.197 -20.685 1.00 88.56 197 SER A CA 1
ATOM 1555 C C . SER A 1 197 ? 5.716 -16.279 -19.689 1.00 88.56 197 SER A C 1
ATOM 1557 O O . SER A 1 197 ? 4.853 -16.775 -18.976 1.00 88.56 197 SER A O 1
ATOM 1559 N N . ASP A 1 198 ? 7.002 -16.627 -19.623 1.00 87.81 198 ASP A N 1
ATOM 1560 C CA . ASP A 1 198 ? 7.489 -17.710 -18.764 1.00 87.81 198 ASP A CA 1
ATOM 1561 C C . ASP A 1 198 ? 7.572 -17.270 -17.296 1.00 87.81 198 ASP A C 1
ATOM 1563 O O . ASP A 1 198 ? 7.511 -18.106 -16.398 1.00 87.81 198 ASP A O 1
ATOM 1567 N N . VAL A 1 199 ? 7.690 -15.958 -17.054 1.00 88.19 199 VAL A N 1
ATOM 1568 C CA . VAL A 1 199 ? 7.866 -15.354 -15.721 1.00 88.19 199 VAL A CA 1
ATOM 1569 C C . VAL A 1 199 ? 6.743 -14.404 -15.312 1.00 88.19 199 VAL A C 1
ATOM 1571 O O . VAL A 1 199 ? 6.765 -13.858 -14.208 1.00 88.19 199 VAL A O 1
ATOM 1574 N N . PHE A 1 200 ? 5.767 -14.168 -16.188 1.00 90.81 200 PHE A N 1
ATOM 1575 C CA . PHE A 1 200 ? 4.626 -13.318 -15.884 1.00 90.81 200 PHE A CA 1
ATOM 1576 C C . PHE A 1 200 ? 3.745 -13.997 -14.835 1.00 90.81 200 PHE A C 1
ATOM 1578 O O . PHE A 1 200 ? 3.213 -15.082 -15.057 1.00 90.81 200 PHE A O 1
ATOM 1585 N N . VAL A 1 201 ? 3.570 -13.324 -13.699 1.00 88.94 201 VAL A N 1
ATOM 1586 C CA . VAL A 1 201 ? 2.621 -13.723 -12.663 1.00 88.94 201 VAL A CA 1
ATOM 1587 C C . VAL A 1 201 ? 1.466 -12.747 -12.663 1.00 88.94 201 VAL A C 1
ATOM 1589 O O . VAL A 1 201 ? 1.656 -11.530 -12.594 1.00 88.94 201 VAL A O 1
ATOM 1592 N N . ASP A 1 202 ? 0.265 -13.303 -12.733 1.00 87.19 202 ASP A N 1
ATOM 1593 C CA . ASP A 1 202 ? -0.957 -12.528 -12.798 1.00 87.19 202 ASP A CA 1
ATOM 1594 C C . ASP A 1 202 ? -1.292 -11.958 -11.419 1.00 87.19 202 ASP A C 1
ATOM 1596 O O . ASP A 1 202 ? -1.693 -12.665 -10.487 1.00 87.19 202 ASP A O 1
ATOM 1600 N N . LEU A 1 203 ? -1.047 -10.660 -11.268 1.00 87.94 203 LEU A N 1
ATOM 1601 C CA . LEU A 1 203 ? -1.385 -9.920 -10.061 1.00 87.94 203 LEU A CA 1
ATOM 1602 C C . LEU A 1 203 ? -2.894 -9.698 -9.978 1.00 87.94 203 LEU A C 1
ATOM 1604 O O . LEU A 1 203 ? -3.610 -9.756 -10.971 1.00 87.94 203 LEU A O 1
ATOM 1608 N N . SER A 1 204 ? -3.388 -9.397 -8.781 1.00 83.62 204 SER A N 1
ATOM 1609 C CA . SER A 1 204 ? -4.778 -8.965 -8.641 1.00 83.62 204 SER A CA 1
ATOM 1610 C C . SER A 1 204 ? -4.868 -7.446 -8.698 1.00 83.62 204 SER A C 1
ATOM 1612 O O . SER A 1 204 ? -3.982 -6.745 -8.209 1.00 83.62 204 SER A O 1
ATOM 1614 N N . ALA A 1 205 ? -5.954 -6.932 -9.256 1.00 83.06 205 ALA A N 1
ATOM 1615 C CA . ALA A 1 205 ? -6.321 -5.530 -9.193 1.00 83.06 205 ALA A CA 1
ATOM 1616 C C . ALA A 1 205 ? -7.753 -5.361 -8.684 1.00 83.06 205 ALA A C 1
ATOM 1618 O O . ALA A 1 205 ? -8.581 -6.262 -8.809 1.00 83.06 205 ALA A O 1
ATOM 1619 N N . GLN A 1 206 ? -8.036 -4.204 -8.094 1.00 77.00 206 GLN A N 1
ATOM 1620 C CA . GLN A 1 206 ? -9.350 -3.872 -7.538 1.00 77.00 206 GLN A CA 1
ATOM 1621 C C . GLN A 1 206 ? -9.885 -2.602 -8.184 1.00 77.00 206 GLN A C 1
ATOM 1623 O O . GLN A 1 206 ? -9.152 -1.616 -8.316 1.00 77.00 206 GLN A O 1
ATOM 1628 N N . HIS A 1 207 ? -11.157 -2.623 -8.584 1.00 72.94 207 HIS A N 1
ATOM 1629 C CA . HIS A 1 207 ? -11.828 -1.437 -9.102 1.00 72.94 207 HIS A CA 1
ATOM 1630 C C . HIS A 1 207 ? -11.997 -0.403 -7.985 1.00 72.94 207 HIS A C 1
ATOM 1632 O O . HIS A 1 207 ? -12.423 -0.738 -6.883 1.00 72.94 207 HIS A O 1
ATOM 1638 N N . ARG A 1 208 ? -11.711 0.867 -8.275 1.00 60.12 208 ARG A N 1
ATOM 1639 C CA . ARG A 1 208 ? -12.052 1.987 -7.395 1.00 60.12 208 ARG A CA 1
ATOM 1640 C C . ARG A 1 208 ? -12.985 2.936 -8.107 1.00 60.12 208 ARG A C 1
ATOM 1642 O O . ARG A 1 208 ? -12.573 3.657 -9.016 1.00 60.12 208 ARG A O 1
ATOM 1649 N N . THR A 1 209 ? -14.239 2.940 -7.677 1.00 49.25 209 THR A N 1
ATOM 1650 C CA . THR A 1 209 ? -15.254 3.856 -8.186 1.00 49.25 209 THR A CA 1
ATOM 1651 C C . THR A 1 209 ? -15.008 5.250 -7.597 1.00 49.25 209 THR A C 1
ATOM 1653 O O . THR A 1 209 ? -15.074 5.405 -6.378 1.00 49.25 209 THR A O 1
ATOM 1656 N N . PRO A 1 210 ? -14.742 6.291 -8.410 1.00 38.53 210 PRO A N 1
ATOM 1657 C CA . PRO A 1 210 ? -14.808 7.667 -7.933 1.00 38.53 210 PRO A CA 1
ATOM 1658 C C . PRO A 1 210 ? -16.273 7.973 -7.601 1.00 38.53 210 PRO A C 1
ATOM 1660 O O . PRO A 1 210 ? -17.141 7.807 -8.458 1.00 38.53 210 PRO A O 1
ATOM 1663 N N . GLY A 1 211 ? -16.551 8.370 -6.359 1.00 38.50 211 GLY A N 1
ATOM 1664 C CA . GLY A 1 211 ? -17.902 8.437 -5.805 1.00 38.50 211 GLY A CA 1
ATOM 1665 C C . GLY A 1 211 ? -18.934 9.174 -6.668 1.00 38.50 211 GLY A C 1
ATOM 1666 O O . GLY A 1 211 ? -18.696 10.292 -7.133 1.00 38.50 211 GLY A O 1
ATOM 1667 N N . ARG A 1 212 ? -20.113 8.549 -6.827 1.00 32.53 212 ARG A N 1
ATOM 1668 C CA . ARG A 1 212 ? -21.412 9.225 -7.017 1.00 32.53 212 ARG A CA 1
ATOM 1669 C C . ARG A 1 212 ? -22.647 8.320 -6.926 1.00 32.53 212 ARG A C 1
ATOM 1671 O O . ARG A 1 212 ? -23.712 8.735 -7.375 1.00 32.53 212 ARG A O 1
ATOM 1678 N N . GLU A 1 213 ? -22.556 7.126 -6.351 1.00 32.38 213 GLU A N 1
ATOM 1679 C CA . GLU A 1 213 ? -23.775 6.367 -6.062 1.00 32.38 213 GLU A CA 1
ATOM 1680 C C . GLU A 1 213 ? -24.374 6.869 -4.755 1.00 32.38 213 GLU A C 1
ATOM 1682 O O . GLU A 1 213 ? -23.709 6.917 -3.721 1.00 32.38 213 GLU A O 1
ATOM 1687 N N . LYS A 1 214 ? -25.617 7.348 -4.851 1.00 33.66 214 LYS A N 1
ATOM 1688 C CA . LYS A 1 214 ? -26.351 7.915 -3.722 1.00 33.66 214 LYS A CA 1
ATOM 1689 C C . LYS A 1 214 ? -26.819 6.853 -2.733 1.00 33.66 214 LYS A C 1
ATOM 1691 O O . LYS A 1 214 ? -27.019 7.206 -1.582 1.00 33.66 214 LYS A O 1
ATOM 1696 N N . ASP A 1 215 ? -26.892 5.590 -3.145 1.00 37.19 215 ASP A N 1
ATOM 1697 C CA . ASP A 1 215 ? -27.458 4.517 -2.333 1.00 37.19 215 ASP A CA 1
ATOM 1698 C C . ASP A 1 215 ? -26.689 3.216 -2.568 1.00 37.19 215 ASP A C 1
ATOM 1700 O O . ASP A 1 215 ? -26.937 2.510 -3.545 1.00 37.19 215 ASP A O 1
ATOM 1704 N N . PRO A 1 216 ? -25.711 2.896 -1.714 1.00 37.53 216 PRO A N 1
ATOM 1705 C CA . PRO A 1 216 ? -25.050 1.612 -1.797 1.00 37.53 216 PRO A CA 1
ATOM 1706 C C . PRO A 1 216 ? -25.929 0.543 -1.122 1.00 37.53 216 PRO A C 1
ATOM 1708 O O . PRO A 1 216 ? -26.167 0.598 0.085 1.00 37.53 216 PRO A O 1
ATOM 1711 N N . THR A 1 217 ? -26.441 -0.419 -1.898 1.00 39.22 217 THR A N 1
ATOM 1712 C CA . THR A 1 217 ? -27.144 -1.593 -1.354 1.00 39.22 217 THR A CA 1
ATOM 1713 C C . THR A 1 217 ? -26.158 -2.510 -0.610 1.00 39.22 217 THR A C 1
ATOM 1715 O O . THR A 1 217 ? -24.954 -2.461 -0.882 1.00 39.22 217 THR A O 1
ATOM 1718 N N . PRO A 1 218 ? -26.620 -3.375 0.315 1.00 36.34 218 PRO A N 1
ATOM 1719 C CA . PRO A 1 218 ? -25.771 -4.388 0.953 1.00 36.34 218 PRO A CA 1
ATOM 1720 C C . PRO A 1 218 ? -25.009 -5.256 -0.065 1.00 36.34 218 PRO A C 1
ATOM 1722 O O . PRO A 1 218 ? -23.837 -5.566 0.146 1.00 36.34 218 PRO A O 1
ATOM 1725 N N . GLU A 1 219 ? -25.634 -5.551 -1.211 1.00 38.44 219 GLU A N 1
ATOM 1726 C CA . GLU A 1 219 ? -25.018 -6.252 -2.346 1.00 38.44 219 GLU A CA 1
ATOM 1727 C C . GLU A 1 219 ? -23.872 -5.445 -2.961 1.00 38.44 219 GLU A C 1
ATOM 1729 O O . GLU A 1 219 ? -22.832 -6.004 -3.295 1.00 38.44 219 GLU A O 1
ATOM 1734 N N . LEU A 1 220 ? -24.013 -4.123 -3.082 1.00 39.97 220 LEU A N 1
ATOM 1735 C CA . LEU A 1 220 ? -22.960 -3.253 -3.594 1.00 39.97 220 LEU A CA 1
ATOM 1736 C C . LEU A 1 220 ? -21.825 -3.068 -2.585 1.00 39.97 220 LEU A C 1
ATOM 1738 O O . LEU A 1 220 ? -20.687 -2.948 -3.003 1.00 39.97 220 LEU A O 1
ATOM 1742 N N . LEU A 1 221 ? -22.072 -3.089 -1.274 1.00 41.09 221 LEU A N 1
ATOM 1743 C CA . LEU A 1 221 ? -21.035 -2.844 -0.254 1.00 41.09 221 LEU A CA 1
ATOM 1744 C C . LEU A 1 221 ? -20.214 -4.078 0.101 1.00 41.09 221 LEU A C 1
ATOM 1746 O O . LEU A 1 221 ? -19.013 -3.943 0.340 1.00 41.09 221 LEU A O 1
ATOM 1750 N N . GLY A 1 222 ? -20.827 -5.264 0.057 1.00 37.66 222 GLY A N 1
ATOM 1751 C CA . GLY A 1 222 ? -20.088 -6.526 0.021 1.00 37.66 222 GLY A CA 1
ATOM 17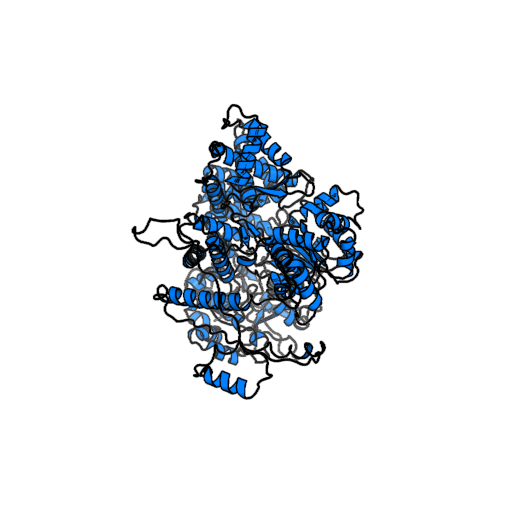52 C C . GLY A 1 222 ? -19.212 -6.608 -1.234 1.00 37.66 222 GLY A C 1
ATOM 1753 O O . GLY A 1 222 ? -18.013 -6.867 -1.138 1.00 37.66 222 GLY A O 1
ATOM 1754 N N . ASN A 1 223 ? -19.768 -6.249 -2.400 1.00 38.81 223 ASN A N 1
ATOM 1755 C CA . ASN A 1 223 ? -19.066 -6.315 -3.689 1.00 38.81 223 ASN A CA 1
ATOM 1756 C C . ASN A 1 223 ? -18.033 -5.196 -3.930 1.00 38.81 223 ASN A C 1
ATOM 1758 O O . ASN A 1 223 ? -17.050 -5.422 -4.638 1.00 38.81 223 ASN A O 1
ATOM 1762 N N . LEU A 1 224 ? -18.202 -4.007 -3.338 1.00 38.09 224 LEU A N 1
ATOM 1763 C CA . LEU A 1 224 ? -17.252 -2.885 -3.430 1.00 38.09 224 LEU A CA 1
ATOM 1764 C C . LEU A 1 224 ? -15.941 -3.188 -2.699 1.00 38.09 224 LEU A C 1
ATOM 1766 O O . LEU A 1 224 ? -14.938 -2.521 -2.953 1.00 38.09 224 LEU A O 1
ATOM 1770 N N . SER A 1 225 ? -15.942 -4.185 -1.810 1.00 43.59 225 SER A N 1
ATOM 1771 C CA . SER A 1 225 ? -14.758 -4.549 -1.049 1.00 43.59 225 SER A CA 1
ATOM 1772 C C . SER A 1 225 ? -13.852 -5.587 -1.705 1.00 43.59 225 SER A C 1
ATOM 1774 O O . SER A 1 225 ? -12.686 -5.610 -1.324 1.00 43.59 225 SER A O 1
ATOM 1776 N N . GLU A 1 226 ? -14.275 -6.403 -2.689 1.00 50.69 226 GLU A N 1
ATOM 1777 C CA . GLU A 1 226 ? -13.378 -7.503 -3.087 1.00 50.69 226 GLU A CA 1
ATOM 1778 C C . GLU A 1 226 ? -13.592 -8.233 -4.426 1.00 50.69 226 GLU A C 1
ATOM 1780 O O . GLU A 1 226 ? -13.200 -9.394 -4.540 1.00 50.69 226 GLU A O 1
ATOM 1785 N N . ARG A 1 227 ? -14.052 -7.591 -5.516 1.00 53.41 227 ARG A N 1
ATOM 1786 C CA . ARG A 1 227 ? -13.786 -8.191 -6.846 1.00 53.41 227 ARG A CA 1
ATOM 1787 C C . ARG A 1 227 ? -12.324 -7.953 -7.232 1.00 53.41 227 ARG A C 1
ATOM 1789 O O . ARG A 1 227 ? -11.985 -7.005 -7.941 1.00 53.41 227 ARG A O 1
ATOM 1796 N N . ARG A 1 228 ? -11.439 -8.803 -6.703 1.00 67.56 228 ARG A N 1
ATOM 1797 C CA . ARG A 1 228 ? -10.049 -8.931 -7.148 1.00 67.56 228 ARG A CA 1
ATOM 1798 C C . ARG A 1 228 ? -10.062 -9.606 -8.507 1.00 67.56 228 ARG A C 1
ATOM 1800 O O . ARG A 1 228 ? -10.446 -10.763 -8.630 1.00 67.56 228 ARG A O 1
ATOM 1807 N N . ILE A 1 229 ? -9.647 -8.868 -9.520 1.00 76.81 229 ILE A N 1
ATOM 1808 C CA . ILE A 1 229 ? -9.602 -9.352 -10.895 1.00 76.81 229 ILE A CA 1
ATOM 1809 C C . ILE A 1 229 ? -8.140 -9.530 -11.258 1.00 76.81 229 ILE A C 1
ATOM 1811 O O . ILE A 1 229 ? -7.310 -8.678 -10.938 1.00 76.81 229 ILE A O 1
ATOM 1815 N N . ALA A 1 230 ? -7.822 -10.651 -11.894 1.00 84.94 230 ALA A N 1
ATOM 1816 C CA . ALA A 1 230 ? -6.536 -10.853 -12.538 1.00 84.94 230 ALA A CA 1
ATOM 1817 C C . ALA A 1 230 ? -6.209 -9.653 -13.442 1.00 84.94 230 ALA A C 1
ATOM 1819 O O . ALA A 1 230 ? -7.048 -9.223 -14.238 1.00 84.94 230 ALA A O 1
ATOM 1820 N N . VAL A 1 231 ? -5.006 -9.091 -13.327 1.00 87.00 231 VAL A N 1
ATOM 1821 C CA . VAL A 1 231 ? -4.613 -7.931 -14.134 1.00 87.00 231 VAL A CA 1
ATOM 1822 C C . VAL A 1 231 ? -4.661 -8.245 -15.628 1.00 87.00 231 VAL A C 1
ATOM 1824 O O . VAL A 1 231 ? -4.982 -7.357 -16.418 1.00 87.00 231 VAL A O 1
ATOM 1827 N N . SER A 1 232 ? -4.410 -9.499 -16.013 1.00 87.12 232 SER A N 1
ATOM 1828 C CA . SER A 1 232 ? -4.528 -9.966 -17.399 1.00 87.12 232 SER A CA 1
ATOM 1829 C C . SER A 1 232 ? -5.969 -9.962 -17.928 1.00 87.12 232 SER A C 1
ATOM 1831 O O . SER A 1 232 ? -6.170 -9.764 -19.124 1.00 87.12 232 SER A O 1
ATOM 1833 N N . ALA A 1 233 ? -6.965 -10.114 -17.048 1.00 86.75 233 ALA A N 1
ATOM 1834 C CA . ALA A 1 233 ? -8.387 -10.171 -17.388 1.00 86.75 233 ALA A CA 1
ATOM 1835 C C . ALA A 1 233 ? -9.066 -8.791 -17.393 1.00 86.75 233 ALA A C 1
ATOM 1837 O O . ALA A 1 233 ? -10.204 -8.660 -17.849 1.00 86.75 233 ALA A O 1
ATOM 1838 N N . LEU A 1 234 ? -8.376 -7.741 -16.930 1.00 87.50 234 LEU A N 1
ATOM 1839 C CA . LEU A 1 234 ? -8.893 -6.370 -16.919 1.00 87.50 234 LEU A CA 1
ATOM 1840 C C . LEU A 1 234 ? -9.446 -5.876 -18.262 1.00 87.50 234 LEU A C 1
ATOM 1842 O O . LEU A 1 234 ? -10.478 -5.207 -18.219 1.00 87.50 234 LEU A O 1
ATOM 1846 N N . PRO A 1 235 ? -8.856 -6.177 -19.440 1.00 88.19 235 PRO A N 1
ATOM 1847 C CA . PRO A 1 235 ? -9.405 -5.691 -20.706 1.00 88.19 235 PRO A CA 1
ATOM 1848 C C . PRO A 1 235 ? -10.849 -6.142 -20.971 1.00 88.19 235 PRO A C 1
ATOM 1850 O O . PRO A 1 235 ? -11.563 -5.492 -21.733 1.00 88.19 235 PRO A O 1
ATOM 1853 N N . SER A 1 236 ? -11.289 -7.220 -20.317 1.00 81.56 236 SER A N 1
ATOM 1854 C CA . SER A 1 236 ? -12.655 -7.734 -20.399 1.00 81.56 236 SER A CA 1
ATOM 1855 C C . SER A 1 236 ? -13.664 -6.963 -19.525 1.00 81.56 236 SER A C 1
ATOM 1857 O O . SER A 1 236 ? -14.867 -7.042 -19.752 1.00 81.56 236 SER A O 1
ATOM 1859 N N . GLU A 1 237 ? -13.196 -6.167 -18.558 1.00 79.94 237 GLU A N 1
ATOM 1860 C CA . GLU A 1 237 ? -14.030 -5.450 -17.576 1.00 79.94 237 GLU A CA 1
ATOM 1861 C C . GLU A 1 237 ? -14.501 -4.064 -18.052 1.00 79.94 237 GLU A C 1
ATOM 1863 O O . GLU A 1 237 ? -15.332 -3.395 -17.416 1.00 79.94 237 GLU A O 1
ATOM 1868 N N . GLY A 1 238 ? -13.959 -3.585 -19.169 1.00 78.69 238 GLY A N 1
ATOM 1869 C CA . GLY A 1 238 ? -14.360 -2.327 -19.778 1.00 78.69 238 GLY A CA 1
ATOM 1870 C C . GLY A 1 238 ? -13.440 -1.894 -20.909 1.00 78.69 238 GLY A C 1
ATOM 1871 O O . GLY A 1 238 ? -12.297 -2.326 -21.017 1.00 78.69 238 GLY A O 1
ATOM 1872 N N . LYS A 1 239 ? -13.943 -0.986 -21.746 1.00 82.25 239 LYS A N 1
ATOM 1873 C CA . LYS A 1 239 ? -13.202 -0.461 -22.898 1.00 82.25 239 LYS A CA 1
ATOM 1874 C C . LYS A 1 239 ? -12.128 0.542 -22.500 1.00 82.25 239 LYS A C 1
ATOM 1876 O O . LYS A 1 239 ? -11.054 0.537 -23.085 1.00 82.25 239 LYS A O 1
ATOM 1881 N N . HIS A 1 240 ? -12.388 1.396 -21.512 1.00 87.75 240 HIS A N 1
ATOM 1882 C CA . HIS A 1 240 ? -11.479 2.476 -21.124 1.00 87.75 240 HIS A CA 1
ATOM 1883 C C . HIS A 1 240 ? -11.058 2.333 -19.665 1.00 87.75 240 HIS A C 1
ATOM 1885 O O . HIS A 1 240 ? -11.864 2.531 -18.751 1.00 87.75 240 HIS A O 1
ATOM 1891 N N . LEU A 1 241 ? -9.793 1.974 -19.451 1.00 89.56 241 LEU A N 1
ATOM 1892 C CA . LEU A 1 241 ? -9.260 1.566 -18.154 1.00 89.56 241 LEU A CA 1
ATOM 1893 C C . LEU A 1 241 ? -8.009 2.365 -17.786 1.00 89.56 241 LEU A C 1
ATOM 1895 O O . LEU A 1 241 ? -7.148 2.627 -18.626 1.00 89.56 241 LEU A O 1
ATOM 1899 N N . VAL A 1 242 ? -7.883 2.696 -16.503 1.00 89.19 242 VAL A N 1
ATOM 1900 C CA . VAL A 1 242 ? -6.652 3.210 -15.898 1.00 89.19 242 VAL A CA 1
ATOM 1901 C C . VAL A 1 242 ? -6.175 2.227 -14.838 1.00 89.19 242 VAL A C 1
ATOM 1903 O O . VAL A 1 242 ? -6.908 1.912 -13.905 1.00 89.19 242 VAL A O 1
ATOM 1906 N N . ILE A 1 243 ? -4.936 1.772 -14.969 1.00 91.00 243 ILE A N 1
ATOM 1907 C CA . ILE A 1 243 ? -4.279 0.796 -14.107 1.00 91.00 243 ILE A CA 1
ATOM 1908 C C . ILE A 1 243 ? -3.242 1.534 -13.257 1.00 91.00 243 ILE A C 1
ATOM 1910 O O . ILE A 1 243 ? -2.235 2.044 -13.754 1.00 91.00 243 ILE A O 1
ATOM 1914 N N . ILE A 1 244 ? -3.496 1.598 -11.957 1.00 84.12 244 ILE A N 1
ATOM 1915 C CA . ILE A 1 244 ? -2.713 2.342 -10.973 1.00 84.12 244 ILE A CA 1
ATOM 1916 C C . ILE A 1 244 ? -1.957 1.365 -10.083 1.00 84.12 244 ILE A C 1
ATOM 1918 O O . ILE A 1 244 ? -2.489 0.339 -9.690 1.00 84.12 244 ILE A O 1
ATOM 1922 N N . GLY A 1 245 ? -0.718 1.673 -9.724 1.00 77.12 245 GLY A N 1
ATOM 1923 C CA . GLY A 1 245 ? 0.035 0.843 -8.784 1.00 77.12 245 GLY A CA 1
ATOM 1924 C C . GLY A 1 245 ? 1.370 1.456 -8.406 1.00 77.12 245 GLY A C 1
ATOM 1925 O O . GLY A 1 245 ? 1.838 2.398 -9.052 1.00 77.12 245 GLY A O 1
ATOM 1926 N N . ASP A 1 246 ? 2.027 0.894 -7.403 1.00 73.44 246 ASP A N 1
ATOM 1927 C CA . ASP A 1 246 ? 3.296 1.413 -6.888 1.00 73.44 246 ASP A CA 1
ATOM 1928 C C . ASP A 1 246 ? 4.486 1.153 -7.838 1.00 73.44 246 ASP A C 1
ATOM 1930 O O . ASP A 1 246 ? 4.372 0.383 -8.803 1.00 73.44 246 ASP A O 1
ATOM 1934 N N . PRO A 1 247 ? 5.631 1.839 -7.662 1.00 71.06 247 PRO A N 1
ATOM 1935 C CA . PRO A 1 247 ? 6.827 1.573 -8.460 1.00 71.06 247 PRO A CA 1
ATOM 1936 C C . PRO A 1 247 ? 7.215 0.088 -8.412 1.00 71.06 247 PRO A C 1
ATOM 1938 O O . PRO A 1 247 ? 7.201 -0.533 -7.356 1.00 71.06 247 PRO A O 1
ATOM 1941 N N . GLY A 1 248 ? 7.539 -0.499 -9.568 1.00 74.69 248 GLY A N 1
ATOM 1942 C CA . GLY A 1 248 ? 7.905 -1.917 -9.656 1.00 74.69 248 GLY A CA 1
ATOM 1943 C C . GLY A 1 248 ? 6.737 -2.912 -9.619 1.00 74.69 248 GLY A C 1
ATOM 1944 O O . GLY A 1 248 ? 6.981 -4.101 -9.787 1.00 74.69 248 GLY A O 1
ATOM 1945 N N . SER A 1 249 ? 5.478 -2.464 -9.494 1.00 80.81 249 SER A N 1
ATOM 1946 C CA . SER A 1 249 ? 4.283 -3.332 -9.428 1.00 80.81 249 SER A CA 1
ATOM 1947 C C . SER A 1 249 ? 3.928 -4.082 -10.727 1.00 80.81 249 SER A C 1
ATOM 1949 O O . SER A 1 249 ? 2.838 -4.627 -10.832 1.00 80.81 249 SER A O 1
ATOM 1951 N N . GLY A 1 250 ? 4.776 -4.048 -11.760 1.00 83.88 250 GLY A N 1
ATOM 1952 C CA . GLY A 1 250 ? 4.552 -4.788 -13.009 1.00 83.88 250 GLY A CA 1
ATOM 1953 C C . GLY A 1 250 ? 3.589 -4.161 -14.030 1.00 83.88 250 GLY A C 1
ATOM 1954 O O . GLY A 1 250 ? 3.250 -4.825 -14.998 1.00 83.88 250 GLY A O 1
ATOM 1955 N N . LYS A 1 251 ? 3.172 -2.893 -13.885 1.00 88.81 251 LYS A N 1
ATOM 1956 C CA . LYS A 1 251 ? 2.238 -2.220 -14.826 1.00 88.81 251 LYS A CA 1
ATOM 1957 C C . LYS A 1 251 ? 2.716 -2.208 -16.286 1.00 88.81 251 LYS A C 1
ATOM 1959 O O . LYS A 1 251 ? 1.981 -2.623 -17.175 1.00 88.81 251 LYS A O 1
ATOM 1964 N N . THR A 1 252 ? 3.957 -1.786 -16.525 1.00 86.00 252 THR A N 1
ATOM 1965 C CA . THR A 1 252 ? 4.578 -1.842 -17.858 1.00 86.00 252 THR A CA 1
ATOM 1966 C C . THR A 1 252 ? 4.681 -3.282 -18.353 1.00 86.00 252 THR A C 1
ATOM 1968 O O . THR A 1 252 ? 4.376 -3.567 -19.507 1.00 86.00 252 THR A O 1
ATOM 1971 N N . SER A 1 253 ? 5.059 -4.217 -17.472 1.00 89.19 253 SER A N 1
ATOM 1972 C CA . SER A 1 253 ? 5.125 -5.644 -17.805 1.00 89.19 253 SER A CA 1
ATOM 1973 C C . SER A 1 253 ? 3.760 -6.204 -18.205 1.00 89.19 253 SER A C 1
ATOM 1975 O O . SER A 1 253 ? 3.701 -6.997 -19.133 1.00 89.19 253 SER A O 1
ATOM 1977 N N . LEU A 1 254 ? 2.667 -5.755 -17.581 1.00 92.38 254 LEU A N 1
ATOM 1978 C CA . LEU A 1 254 ? 1.299 -6.111 -17.956 1.00 92.38 254 LEU A CA 1
ATOM 1979 C C . LEU A 1 254 ? 0.947 -5.620 -19.362 1.00 92.38 254 LEU A C 1
ATOM 1981 O O . LEU A 1 254 ? 0.487 -6.418 -20.172 1.00 92.38 254 LEU A O 1
ATOM 1985 N N . LEU A 1 255 ? 1.181 -4.343 -19.689 1.00 93.75 255 LEU A N 1
ATOM 1986 C CA . LEU A 1 255 ? 0.889 -3.853 -21.043 1.00 93.75 255 LEU A CA 1
ATOM 1987 C C . LEU A 1 255 ? 1.750 -4.557 -22.098 1.00 93.75 255 LEU A C 1
ATOM 1989 O O . LEU A 1 255 ? 1.246 -4.890 -23.170 1.00 93.75 255 LEU A O 1
ATOM 1993 N N . ARG A 1 256 ? 3.024 -4.833 -21.790 1.00 92.62 256 ARG A N 1
ATOM 1994 C CA . ARG A 1 256 ? 3.910 -5.623 -22.660 1.00 92.62 256 ARG A CA 1
ATOM 1995 C C . ARG A 1 256 ? 3.412 -7.059 -22.811 1.00 92.62 256 ARG A C 1
ATOM 1997 O O . ARG A 1 256 ? 3.393 -7.567 -23.923 1.00 92.62 256 ARG A O 1
ATOM 2004 N N . TYR A 1 257 ? 2.946 -7.690 -21.736 1.00 93.94 257 TYR A N 1
ATOM 2005 C CA . TYR A 1 257 ? 2.367 -9.030 -21.781 1.00 93.94 257 TYR A CA 1
ATOM 2006 C C . TYR A 1 257 ? 1.115 -9.064 -22.667 1.00 93.94 257 TYR A C 1
ATOM 2008 O O . TYR A 1 257 ? 1.054 -9.866 -23.596 1.00 93.94 257 TYR A O 1
ATOM 2016 N N . LEU A 1 258 ? 0.168 -8.140 -22.463 1.00 93.88 258 LEU A N 1
ATOM 2017 C CA . LEU A 1 258 ? -1.040 -8.027 -23.287 1.00 93.88 258 LEU A CA 1
ATOM 2018 C C . LEU A 1 258 ? -0.690 -7.796 -24.764 1.00 93.88 258 LEU A C 1
ATOM 2020 O O . LEU A 1 258 ? -1.203 -8.502 -25.632 1.00 93.88 258 LEU A O 1
ATOM 2024 N N . ALA A 1 259 ? 0.215 -6.862 -25.067 1.00 94.00 259 ALA A N 1
ATOM 2025 C CA . ALA A 1 259 ? 0.666 -6.600 -26.434 1.00 94.00 259 ALA A CA 1
ATOM 2026 C C . ALA A 1 259 ? 1.362 -7.821 -27.061 1.00 94.00 259 ALA A C 1
ATOM 2028 O O . ALA A 1 259 ? 1.053 -8.198 -28.192 1.00 94.00 259 ALA A O 1
ATOM 2029 N N . GLY A 1 260 ? 2.260 -8.473 -26.323 1.00 92.25 260 GLY A N 1
ATOM 2030 C CA . GLY A 1 260 ? 3.029 -9.629 -26.777 1.00 92.25 260 GLY A CA 1
ATOM 2031 C C . GLY A 1 260 ? 2.162 -10.857 -27.047 1.00 92.25 260 GLY A C 1
ATOM 2032 O O . GLY A 1 260 ? 2.293 -11.484 -28.097 1.00 92.25 260 GLY A O 1
ATOM 2033 N N . GLN A 1 261 ? 1.220 -11.179 -26.158 1.00 91.56 261 GLN A N 1
ATOM 2034 C CA . GLN A 1 261 ? 0.278 -12.284 -26.371 1.00 91.56 261 GLN A CA 1
ATOM 2035 C C . GLN A 1 261 ? -0.673 -11.995 -27.537 1.00 91.56 261 GLN A C 1
ATOM 2037 O O . GLN A 1 261 ? -0.910 -12.859 -28.379 1.00 91.56 261 GLN A O 1
ATOM 2042 N N . THR A 1 262 ? -1.159 -10.755 -27.648 1.00 91.88 262 THR A N 1
ATOM 2043 C CA . THR A 1 262 ? -2.077 -10.359 -28.727 1.00 91.88 262 THR A CA 1
ATOM 2044 C C . THR A 1 262 ? -1.397 -10.385 -30.094 1.00 91.88 262 THR A C 1
ATOM 2046 O O . THR A 1 262 ? -1.941 -10.951 -31.040 1.00 91.88 262 THR A O 1
ATOM 2049 N N . THR A 1 263 ? -0.185 -9.833 -30.210 1.00 92.56 263 THR A N 1
ATOM 2050 C CA . THR A 1 263 ? 0.616 -9.900 -31.448 1.00 92.56 263 THR A CA 1
ATOM 2051 C C . THR A 1 263 ? 0.956 -11.342 -31.814 1.00 92.56 263 THR A C 1
ATOM 2053 O O . THR A 1 263 ? 0.827 -11.720 -32.976 1.00 92.56 263 THR A O 1
ATOM 2056 N N . THR A 1 264 ? 1.292 -12.180 -30.829 1.00 89.31 264 THR A N 1
ATOM 2057 C CA . THR A 1 264 ? 1.536 -13.613 -31.040 1.00 89.31 264 THR A CA 1
ATOM 2058 C C . THR A 1 264 ? 0.294 -14.330 -31.576 1.00 89.31 264 THR A C 1
ATOM 2060 O O . THR A 1 264 ? 0.408 -15.074 -32.546 1.00 89.31 264 THR A O 1
ATOM 2063 N N . GLY A 1 265 ? -0.893 -14.071 -31.019 1.00 87.75 265 GLY A N 1
ATOM 2064 C CA . GLY A 1 265 ? -2.154 -14.632 -31.518 1.00 87.75 265 GLY A CA 1
ATOM 2065 C C . GLY A 1 265 ? -2.568 -14.101 -32.897 1.00 87.75 265 GLY A C 1
ATOM 2066 O O . GLY A 1 265 ? -3.154 -14.836 -33.688 1.00 87.75 265 GLY A O 1
ATOM 2067 N N . LEU A 1 266 ? -2.234 -12.848 -33.226 1.00 87.12 266 LEU A N 1
ATOM 2068 C CA . LEU A 1 266 ? -2.453 -12.273 -34.561 1.00 87.12 266 LEU A CA 1
ATOM 2069 C C . LEU A 1 266 ? -1.524 -12.884 -35.619 1.00 87.12 266 LEU A C 1
ATOM 2071 O O . LEU A 1 266 ? -1.936 -13.064 -36.763 1.00 87.12 266 LEU A O 1
ATOM 2075 N N . LEU A 1 267 ? -0.280 -13.197 -35.250 1.00 85.94 267 LEU A N 1
ATOM 2076 C CA . LEU A 1 267 ? 0.724 -13.783 -36.143 1.00 85.94 267 LEU A CA 1
ATOM 2077 C C . LEU A 1 267 ? 0.633 -15.319 -36.221 1.00 85.94 267 LEU A C 1
ATOM 2079 O O . LEU A 1 267 ? 1.102 -15.902 -37.198 1.00 85.94 267 LEU A O 1
ATOM 2083 N N . SER A 1 268 ? 0.025 -15.974 -35.224 1.00 82.31 268 SER A N 1
ATOM 2084 C CA . SER A 1 268 ? -0.104 -17.432 -35.125 1.00 82.31 268 SER A CA 1
ATOM 2085 C C . SER A 1 268 ? -1.541 -17.869 -34.843 1.00 82.31 268 SER A C 1
ATOM 2087 O O . SER A 1 268 ? -2.054 -17.718 -33.734 1.00 82.31 268 SER A O 1
ATOM 2089 N N . HIS A 1 269 ? -2.167 -18.524 -35.825 1.00 72.94 269 HIS A N 1
ATOM 2090 C CA . HIS A 1 269 ? -3.528 -19.056 -35.694 1.00 72.94 269 HIS A CA 1
ATOM 2091 C C . HIS A 1 269 ? -3.701 -20.040 -34.530 1.00 72.94 269 HIS A C 1
ATOM 2093 O O . HIS A 1 269 ? -4.771 -20.070 -33.931 1.00 72.94 269 HIS A O 1
ATOM 2099 N N . ALA A 1 270 ? -2.666 -20.813 -34.187 1.00 73.94 270 ALA A N 1
ATOM 2100 C CA . ALA A 1 270 ? -2.722 -21.788 -33.095 1.00 73.94 270 ALA A CA 1
ATOM 2101 C C . ALA A 1 270 ? -2.837 -21.136 -31.705 1.00 73.94 270 ALA A C 1
ATOM 2103 O O . ALA A 1 270 ? -3.281 -21.782 -30.764 1.00 73.94 270 ALA A O 1
ATOM 2104 N N . LEU A 1 271 ? -2.438 -19.867 -31.578 1.00 80.38 271 LEU A N 1
ATOM 2105 C CA . LEU A 1 271 ? -2.435 -19.117 -30.317 1.00 80.38 271 LEU A CA 1
ATOM 2106 C C . LEU A 1 271 ? -3.512 -18.022 -30.285 1.00 80.38 271 LEU A C 1
ATOM 2108 O O . LEU A 1 271 ? -3.618 -17.278 -29.310 1.00 80.38 271 LEU A O 1
ATOM 2112 N N . ALA A 1 272 ? -4.324 -17.919 -31.342 1.00 80.75 272 ALA A N 1
ATOM 2113 C CA . ALA A 1 272 ? -5.345 -16.888 -31.468 1.00 80.75 272 ALA A CA 1
ATOM 2114 C C . ALA A 1 272 ? -6.432 -17.012 -30.388 1.00 80.75 272 ALA A C 1
ATOM 2116 O O . ALA A 1 272 ? -6.856 -15.998 -29.840 1.00 80.75 272 ALA A O 1
ATOM 2117 N N . ASP A 1 273 ? -6.852 -18.233 -30.047 1.00 81.25 273 ASP A N 1
ATOM 2118 C CA . ASP A 1 273 ? -7.884 -18.459 -29.026 1.00 81.25 273 ASP A CA 1
ATOM 2119 C C . ASP A 1 273 ? -7.401 -18.094 -27.620 1.00 81.25 273 ASP A C 1
ATOM 2121 O O . ASP A 1 273 ? -8.116 -17.414 -26.884 1.00 81.25 273 ASP A O 1
ATOM 2125 N N . THR A 1 274 ? -6.157 -18.436 -27.278 1.00 81.56 274 THR A N 1
ATOM 2126 C CA . THR A 1 274 ? -5.530 -18.024 -26.014 1.00 81.56 274 THR A CA 1
ATOM 2127 C C . THR A 1 274 ? -5.444 -16.502 -25.910 1.00 81.56 274 THR A C 1
ATOM 2129 O O . THR A 1 274 ? -5.766 -15.926 -24.876 1.00 81.56 274 THR A O 1
ATOM 2132 N N . ALA A 1 275 ? -5.080 -15.818 -26.999 1.00 85.38 275 ALA A N 1
ATOM 2133 C CA . ALA A 1 275 ? -5.059 -14.359 -27.023 1.00 85.38 275 ALA A CA 1
ATOM 2134 C C . ALA A 1 275 ? -6.469 -13.745 -26.916 1.00 85.38 275 ALA A C 1
ATOM 2136 O O . ALA A 1 275 ? -6.620 -12.680 -26.319 1.00 85.38 275 ALA A O 1
ATOM 2137 N N . ARG A 1 276 ? -7.514 -14.396 -27.456 1.00 86.12 276 ARG A N 1
ATOM 2138 C CA . ARG A 1 276 ? -8.905 -13.902 -27.376 1.00 86.12 276 ARG A CA 1
ATOM 2139 C C . ARG A 1 276 ? -9.419 -13.873 -25.941 1.00 86.12 276 ARG A C 1
ATOM 2141 O O . ARG A 1 276 ? -10.136 -12.939 -25.593 1.00 86.12 276 ARG A O 1
ATOM 2148 N N . GLN A 1 277 ? -9.006 -14.829 -25.109 1.00 84.38 277 GLN A N 1
ATOM 2149 C CA . GLN A 1 277 ? -9.386 -14.898 -23.692 1.00 84.38 277 GLN A CA 1
ATOM 2150 C C . GLN A 1 277 ? -8.950 -13.663 -22.886 1.00 84.38 277 GLN A C 1
ATOM 2152 O O . GLN A 1 277 ? -9.584 -13.334 -21.889 1.00 84.38 277 GLN A O 1
ATOM 2157 N N . LEU A 1 278 ? -7.915 -12.937 -23.329 1.00 85.75 278 LEU A N 1
ATOM 2158 C CA . LEU A 1 278 ? -7.468 -11.698 -22.676 1.00 85.75 278 LEU A CA 1
ATOM 2159 C C . LEU A 1 278 ? -8.428 -10.522 -22.907 1.00 85.75 278 LEU A C 1
ATOM 2161 O O . LEU A 1 278 ? -8.470 -9.587 -22.110 1.00 85.75 278 LEU A O 1
ATOM 2165 N N . TRP A 1 279 ? -9.177 -10.544 -24.011 1.00 85.25 279 TRP A N 1
ATOM 2166 C CA . TRP A 1 279 ? -9.977 -9.409 -24.481 1.00 85.25 279 TRP A CA 1
ATOM 2167 C C . TRP A 1 279 ? -11.484 -9.635 -24.374 1.00 85.25 279 TRP A C 1
ATOM 2169 O O . TRP A 1 279 ? -12.234 -8.661 -24.284 1.00 85.25 279 TRP A O 1
ATOM 2179 N N . TYR A 1 280 ? -11.937 -10.890 -24.391 1.00 82.00 280 TYR A N 1
ATOM 2180 C CA . TYR A 1 280 ? -13.351 -11.245 -24.489 1.00 82.00 280 TYR A CA 1
ATOM 2181 C C . TYR A 1 280 ? -13.747 -12.252 -23.405 1.00 82.00 280 TYR A C 1
ATOM 2183 O O . TYR A 1 280 ? -13.081 -13.268 -23.232 1.00 82.00 280 TYR A O 1
ATOM 2191 N N . GLN A 1 281 ? -14.854 -11.978 -22.701 1.00 69.31 281 GLN A N 1
ATOM 2192 C CA . GLN A 1 281 ? -15.403 -12.875 -21.670 1.00 69.31 281 GLN A CA 1
ATOM 2193 C C . GLN A 1 281 ? -16.072 -14.122 -22.270 1.00 69.31 281 GLN A C 1
ATOM 2195 O O . GLN A 1 281 ? -16.040 -15.185 -21.660 1.00 69.31 281 GLN A O 1
ATOM 2200 N N . ASP A 1 282 ? -16.649 -13.997 -23.470 1.00 66.06 282 ASP A N 1
ATOM 2201 C CA . ASP A 1 282 ? -17.255 -15.100 -24.219 1.00 66.06 282 ASP A CA 1
ATOM 2202 C C . ASP A 1 282 ? -16.393 -15.435 -25.445 1.00 66.06 282 ASP A C 1
ATOM 2204 O O . ASP A 1 282 ? -16.342 -14.686 -26.425 1.00 66.06 282 ASP A O 1
ATOM 2208 N N . THR A 1 283 ? -15.690 -16.564 -25.381 1.00 55.56 283 THR A N 1
ATOM 2209 C CA . THR A 1 283 ? -14.838 -17.072 -26.464 1.00 55.56 283 THR A CA 1
ATOM 2210 C C . THR A 1 283 ? -15.625 -17.722 -27.601 1.00 55.56 283 THR A C 1
ATOM 2212 O O . THR A 1 283 ? -15.035 -17.999 -28.647 1.00 55.56 283 THR A O 1
ATOM 2215 N N . GLN A 1 284 ? -16.941 -17.937 -27.460 1.00 49.88 284 GLN A N 1
ATOM 2216 C CA . GLN A 1 284 ? -17.778 -18.430 -28.560 1.00 49.88 284 GLN A CA 1
ATOM 2217 C C . GLN A 1 284 ? -18.073 -17.348 -29.607 1.00 49.88 284 GLN A C 1
ATOM 2219 O O . GLN A 1 284 ? -18.432 -17.659 -30.748 1.00 49.88 284 GLN A O 1
ATOM 2224 N N . ALA A 1 285 ? -17.863 -16.073 -29.271 1.00 52.66 285 ALA A N 1
ATOM 2225 C CA . ALA A 1 285 ? -17.922 -14.985 -30.231 1.00 52.66 285 ALA A CA 1
ATOM 2226 C C . ALA A 1 285 ? -16.705 -15.038 -31.175 1.00 52.66 285 ALA A C 1
ATOM 2228 O O . ALA A 1 285 ? -15.559 -14.904 -30.749 1.00 52.66 285 ALA A O 1
ATOM 2229 N N . LYS A 1 286 ? -16.940 -15.150 -32.491 1.00 59.44 286 LYS A N 1
ATOM 2230 C CA . LYS A 1 286 ? -15.918 -15.055 -33.562 1.00 59.44 286 LYS A CA 1
ATOM 2231 C C . LYS A 1 286 ? -15.303 -13.643 -33.700 1.00 59.44 286 LYS A C 1
ATOM 2233 O O . LYS A 1 286 ? -15.021 -13.195 -34.811 1.00 59.44 286 LYS A O 1
ATOM 2238 N N . ALA A 1 287 ? -15.133 -12.907 -32.603 1.00 72.69 287 ALA A N 1
ATOM 2239 C CA . ALA A 1 287 ? -14.590 -11.558 -32.618 1.00 72.69 287 ALA A CA 1
ATOM 2240 C C . ALA A 1 287 ? -13.113 -11.572 -33.079 1.00 72.69 287 ALA A C 1
ATOM 2242 O O . ALA A 1 287 ? -12.325 -12.429 -32.646 1.00 72.69 287 ALA A O 1
ATOM 2243 N N . PRO A 1 288 ? -12.716 -10.660 -33.986 1.00 79.06 288 PRO A N 1
ATOM 2244 C CA . PRO A 1 288 ? -11.332 -10.555 -34.429 1.00 79.06 288 PRO A CA 1
ATOM 2245 C C . PRO A 1 288 ? -10.459 -9.986 -33.308 1.00 79.06 288 PRO A C 1
ATOM 2247 O O . PRO A 1 288 ? -10.857 -9.036 -32.644 1.00 79.06 288 PRO A O 1
ATOM 2250 N N . LEU A 1 289 ? -9.247 -10.525 -33.138 1.00 85.50 289 LEU A N 1
ATOM 2251 C CA . LEU A 1 289 ? -8.273 -9.977 -32.190 1.00 85.50 289 LEU A CA 1
ATOM 2252 C C . LEU A 1 289 ? -7.974 -8.496 -32.497 1.00 85.50 289 LEU A C 1
ATOM 2254 O O . LEU A 1 289 ? -7.807 -8.148 -33.676 1.00 85.50 289 LEU A O 1
ATOM 2258 N N . PRO A 1 290 ? -7.868 -7.636 -31.466 1.00 89.50 290 PRO A N 1
ATOM 2259 C CA . PRO A 1 290 ? -7.524 -6.237 -31.661 1.00 89.50 290 PRO A CA 1
ATOM 2260 C C . PRO A 1 290 ? -6.033 -6.080 -31.987 1.00 89.50 290 PRO A C 1
ATOM 2262 O O . PRO A 1 290 ? -5.189 -6.811 -31.481 1.00 89.50 290 PRO A O 1
ATOM 2265 N N . VAL A 1 291 ? -5.702 -5.094 -32.813 1.00 92.19 291 VAL A N 1
ATOM 2266 C CA . VAL A 1 291 ? -4.344 -4.664 -33.149 1.00 92.19 291 VAL A CA 1
ATOM 2267 C C . VAL A 1 291 ? -3.851 -3.704 -32.061 1.00 92.19 291 VAL A C 1
ATOM 2269 O O . VAL A 1 291 ? -4.427 -2.621 -31.910 1.00 92.19 291 VAL A O 1
ATOM 2272 N N . PRO A 1 292 ? -2.811 -4.070 -31.291 1.00 94.62 292 PRO A N 1
ATOM 2273 C CA . PRO A 1 292 ? -2.307 -3.220 -30.224 1.00 94.62 292 PRO A CA 1
ATOM 2274 C C . PRO A 1 292 ? -1.420 -2.095 -30.755 1.00 94.62 292 PRO A C 1
ATOM 2276 O O . PRO A 1 292 ? -0.469 -2.343 -31.488 1.00 94.62 292 PRO A O 1
ATOM 2279 N N . PHE A 1 293 ? -1.700 -0.871 -30.310 1.00 94.00 293 PHE A N 1
ATOM 2280 C CA . PHE A 1 293 ? -0.842 0.300 -30.450 1.00 94.00 293 PHE A CA 1
ATOM 2281 C C . PHE A 1 293 ? -0.225 0.643 -29.094 1.00 94.00 293 PHE A C 1
ATOM 2283 O O . PHE A 1 293 ? -0.918 1.124 -28.195 1.00 94.00 293 PHE A O 1
ATOM 2290 N N . PHE A 1 294 ? 1.073 0.379 -28.942 1.00 90.88 294 PHE A N 1
ATOM 2291 C CA . PHE A 1 294 ? 1.815 0.648 -27.709 1.00 90.88 294 PHE A CA 1
ATOM 2292 C C . PHE A 1 294 ? 2.391 2.068 -27.728 1.00 90.88 294 PHE A C 1
ATOM 2294 O O . PHE A 1 294 ? 3.259 2.380 -28.539 1.00 90.88 294 PHE A O 1
ATOM 2301 N N . VAL A 1 295 ? 1.897 2.929 -26.841 1.00 88.94 295 VAL A N 1
ATOM 2302 C CA . VAL A 1 295 ? 2.252 4.348 -26.742 1.00 88.94 295 VAL A CA 1
ATOM 2303 C C . VAL A 1 295 ? 2.976 4.587 -25.426 1.00 88.94 295 VAL A C 1
ATOM 2305 O O . VAL A 1 295 ? 2.377 4.489 -24.357 1.00 88.94 295 VAL A O 1
ATOM 2308 N N . VAL A 1 296 ? 4.252 4.956 -25.488 1.00 82.88 296 VAL A N 1
ATOM 2309 C CA . VAL A 1 296 ? 4.978 5.433 -24.306 1.00 82.88 296 VAL A CA 1
ATOM 2310 C C . VAL A 1 296 ? 4.568 6.884 -24.061 1.00 82.88 296 VAL A C 1
ATOM 2312 O O . VAL A 1 296 ? 4.804 7.759 -24.895 1.00 82.88 296 VAL A O 1
ATOM 2315 N N . CYS A 1 297 ? 3.923 7.162 -22.925 1.00 81.56 297 CYS A N 1
ATOM 2316 C CA . CYS A 1 297 ? 3.335 8.476 -22.656 1.00 81.56 297 CYS A CA 1
ATOM 2317 C C . CYS A 1 297 ? 4.372 9.597 -22.708 1.00 81.56 297 CYS A C 1
ATOM 2319 O O . CYS A 1 297 ? 4.053 10.678 -23.197 1.00 81.56 297 CYS A O 1
ATOM 2321 N N . HIS A 1 298 ? 5.592 9.349 -22.225 1.00 68.94 298 HIS A N 1
ATOM 2322 C CA . HIS A 1 298 ? 6.679 10.321 -22.270 1.00 68.94 298 HIS A CA 1
ATOM 2323 C C . HIS A 1 298 ? 7.026 10.740 -23.708 1.00 68.94 298 HIS A C 1
ATOM 2325 O O . HIS A 1 298 ? 7.018 11.932 -24.012 1.00 68.94 298 HIS A O 1
ATOM 2331 N N . GLU A 1 299 ? 7.252 9.769 -24.599 1.00 70.50 299 GLU A N 1
ATOM 2332 C CA . GLU A 1 299 ? 7.558 10.001 -26.020 1.00 70.50 299 GLU A CA 1
ATOM 2333 C C . GLU A 1 299 ? 6.432 10.791 -26.699 1.00 70.50 299 GLU A C 1
ATOM 2335 O O . GLU A 1 299 ? 6.674 11.808 -27.353 1.00 70.50 299 GLU A O 1
ATOM 2340 N N . PHE A 1 300 ? 5.178 10.401 -26.452 1.00 79.06 300 PHE A N 1
ATOM 2341 C CA . PHE A 1 300 ? 4.025 11.124 -26.978 1.00 79.06 300 PHE A CA 1
ATOM 2342 C C . PHE A 1 300 ? 3.905 12.549 -26.409 1.00 79.06 300 PHE A C 1
ATOM 2344 O O . PHE A 1 300 ? 3.568 13.492 -27.124 1.00 79.06 300 PHE A O 1
ATOM 2351 N N . GLY A 1 301 ? 4.206 12.740 -25.124 1.00 71.00 301 GLY A N 1
ATOM 2352 C CA . GLY A 1 301 ? 4.242 14.056 -24.493 1.00 71.00 301 GLY A CA 1
ATOM 2353 C C . GLY A 1 301 ? 5.273 14.985 -25.130 1.00 71.00 301 GLY A C 1
ATOM 2354 O O . GLY A 1 301 ? 4.965 16.153 -25.363 1.00 71.00 301 GLY A O 1
ATOM 2355 N N . THR A 1 302 ? 6.460 14.465 -25.447 1.00 66.94 302 THR A N 1
ATOM 2356 C CA . THR A 1 302 ? 7.511 15.189 -26.176 1.00 66.94 302 THR A CA 1
ATOM 2357 C C . THR A 1 302 ? 7.063 15.520 -27.597 1.00 66.94 302 THR A C 1
ATOM 2359 O O . THR A 1 302 ? 7.173 16.671 -28.019 1.00 66.94 302 THR A O 1
ATOM 2362 N N . TYR A 1 303 ? 6.453 14.563 -28.302 1.00 72.06 303 TYR A N 1
ATOM 2363 C CA . TYR A 1 303 ? 5.868 14.790 -29.626 1.00 72.06 303 TYR A CA 1
ATOM 2364 C C . TYR A 1 303 ? 4.848 15.940 -29.618 1.00 72.06 303 TYR A C 1
ATOM 2366 O O . TYR A 1 303 ? 4.874 16.805 -30.488 1.00 72.06 303 TYR A O 1
ATOM 2374 N N . LEU A 1 304 ? 3.975 16.019 -28.607 1.00 77.31 304 LEU A N 1
ATOM 2375 C CA . LEU A 1 304 ? 2.996 17.109 -28.485 1.00 77.31 304 LEU A CA 1
ATOM 2376 C C . LEU A 1 304 ? 3.627 18.498 -28.302 1.00 77.31 304 LEU A C 1
ATOM 2378 O O . LEU A 1 304 ? 2.958 19.497 -28.559 1.00 77.31 304 LEU A O 1
ATOM 2382 N N . GLN A 1 305 ? 4.870 18.579 -27.829 1.00 69.62 305 GLN A N 1
ATOM 2383 C CA . GLN A 1 305 ? 5.575 19.850 -27.645 1.00 69.62 305 GLN A CA 1
ATOM 2384 C C . GLN A 1 305 ? 6.264 20.327 -28.921 1.00 69.62 305 GLN A C 1
ATOM 2386 O O . GLN A 1 305 ? 6.374 21.533 -29.135 1.00 69.62 305 GLN A O 1
ATOM 2391 N N . THR A 1 306 ? 6.741 19.396 -29.745 1.00 65.19 306 THR A N 1
ATOM 2392 C CA . THR A 1 306 ? 7.507 19.688 -30.964 1.00 65.19 306 THR A CA 1
ATOM 2393 C C . THR A 1 306 ? 6.644 19.679 -32.225 1.00 65.19 306 THR A C 1
ATOM 2395 O O . THR A 1 306 ? 7.021 20.276 -33.233 1.00 65.19 306 THR A O 1
ATOM 2398 N N . SER A 1 307 ? 5.479 19.032 -32.184 1.00 65.56 307 SER A N 1
ATOM 2399 C CA . SER A 1 307 ? 4.588 18.888 -33.332 1.00 65.56 307 SER A CA 1
ATOM 2400 C C . SER A 1 307 ? 3.825 20.177 -33.644 1.00 65.56 307 SER A C 1
ATOM 2402 O O . SER A 1 307 ? 3.225 20.808 -32.775 1.00 65.56 307 SER A O 1
ATOM 2404 N N . THR A 1 308 ? 3.778 20.534 -34.929 1.00 61.88 308 THR A N 1
ATOM 2405 C CA . THR A 1 308 ? 2.895 21.581 -35.475 1.00 61.88 308 THR A CA 1
ATOM 2406 C C . THR A 1 308 ? 1.482 21.063 -35.764 1.00 61.88 308 THR A C 1
ATOM 2408 O O . THR A 1 308 ? 0.611 21.828 -36.184 1.00 61.88 308 THR A O 1
ATOM 2411 N N . THR A 1 309 ? 1.236 19.766 -35.541 1.00 62.97 309 THR A N 1
ATOM 2412 C CA . THR A 1 309 ? -0.046 19.115 -35.819 1.00 62.97 309 THR A CA 1
ATOM 2413 C C . THR A 1 309 ? -1.111 19.612 -34.836 1.00 62.97 309 THR A C 1
ATOM 2415 O O . THR A 1 309 ? -0.890 19.573 -33.622 1.00 62.97 309 THR A O 1
ATOM 2418 N N . PRO A 1 310 ? -2.295 20.046 -35.309 1.00 58.69 310 PRO A N 1
ATOM 2419 C CA . PRO A 1 310 ? -3.386 20.447 -34.430 1.00 58.69 310 PRO A CA 1
ATOM 2420 C C . PRO A 1 310 ? -3.730 19.342 -33.422 1.00 58.69 310 PRO A C 1
ATOM 2422 O O . PRO A 1 310 ? -3.784 18.164 -33.777 1.00 58.69 310 PRO A O 1
ATOM 2425 N N . THR A 1 311 ? -4.040 19.716 -32.174 1.00 59.22 311 THR A N 1
ATOM 2426 C CA . THR A 1 311 ? -4.404 18.774 -31.093 1.00 59.22 311 THR A CA 1
ATOM 2427 C C . THR A 1 311 ? -5.436 17.703 -31.498 1.00 59.22 311 THR A C 1
ATOM 2429 O O . THR A 1 311 ? -5.284 16.574 -31.035 1.00 59.22 311 THR A O 1
ATOM 2432 N N . PRO A 1 312 ? -6.435 17.983 -32.370 1.00 56.44 312 PRO A N 1
ATOM 2433 C CA . PRO A 1 312 ? -7.367 16.958 -32.844 1.00 56.44 312 PRO A CA 1
ATOM 2434 C C . PRO A 1 312 ? -6.752 15.798 -33.634 1.00 56.44 312 PRO A C 1
ATOM 2436 O O . PRO A 1 312 ? -7.312 14.708 -33.627 1.00 56.44 312 PRO A O 1
ATOM 2439 N N . SER A 1 313 ? -5.603 16.001 -34.278 1.00 74.50 313 SER A N 1
ATOM 2440 C CA . SER A 1 313 ? -4.939 14.997 -35.123 1.00 74.50 313 SER A CA 1
ATOM 2441 C C . SER A 1 313 ? -3.592 14.540 -34.563 1.00 74.50 313 SER A C 1
ATOM 2443 O O . SER A 1 313 ? -2.948 13.682 -35.156 1.00 74.50 313 SER A O 1
ATOM 2445 N N . ALA A 1 314 ? -3.156 15.077 -33.421 1.00 84.50 314 ALA A N 1
ATOM 2446 C CA . ALA A 1 314 ? -1.811 14.838 -32.908 1.00 84.50 314 ALA A CA 1
ATOM 2447 C C . ALA A 1 314 ? -1.570 13.379 -32.478 1.00 84.50 314 ALA A C 1
ATOM 2449 O O . ALA A 1 314 ? -0.540 12.811 -32.824 1.00 84.50 314 ALA A O 1
ATOM 2450 N N . LEU A 1 315 ? -2.525 12.744 -31.780 1.00 88.19 315 LEU A N 1
ATOM 2451 C CA . LEU A 1 315 ? -2.400 11.322 -31.426 1.00 88.19 315 LEU A CA 1
ATOM 2452 C C . LEU A 1 315 ? -2.406 10.442 -32.678 1.00 88.19 315 LEU A C 1
ATOM 2454 O O . LEU A 1 315 ? -1.581 9.548 -32.797 1.00 88.19 315 LEU A O 1
ATOM 2458 N N . ARG A 1 316 ? -3.277 10.740 -33.646 1.00 87.62 316 ARG A N 1
ATOM 2459 C CA . ARG A 1 316 ? -3.306 10.040 -34.932 1.00 87.62 316 ARG A CA 1
ATOM 2460 C C . ARG A 1 316 ? -1.956 10.128 -35.652 1.00 87.62 316 ARG A C 1
ATOM 2462 O O . ARG A 1 316 ? -1.418 9.095 -36.027 1.00 87.62 316 ARG A O 1
ATOM 2469 N N . GLY A 1 317 ? -1.404 11.333 -35.805 1.00 86.12 317 GLY A N 1
ATOM 2470 C CA . GLY A 1 317 ? -0.109 11.535 -36.461 1.00 86.12 317 GLY A CA 1
ATOM 2471 C C . GLY A 1 317 ? 1.025 10.789 -35.755 1.00 86.12 317 GLY A C 1
ATOM 2472 O O . GLY A 1 317 ? 1.863 10.177 -36.411 1.00 86.12 317 GLY A O 1
ATOM 2473 N N . TYR A 1 318 ? 1.004 10.754 -34.420 1.00 86.31 318 TYR A N 1
ATOM 2474 C CA . TYR A 1 318 ? 1.949 9.955 -33.643 1.00 86.31 318 TYR A CA 1
ATOM 2475 C C . TYR A 1 318 ? 1.783 8.443 -33.893 1.00 86.31 318 TYR A C 1
ATOM 2477 O O . TYR A 1 318 ? 2.771 7.748 -34.115 1.00 86.31 318 TYR A O 1
ATOM 2485 N N . LEU A 1 319 ? 0.548 7.927 -33.936 1.00 88.75 319 LEU A N 1
ATOM 2486 C CA . LEU A 1 319 ? 0.275 6.517 -34.248 1.00 88.75 319 LEU A CA 1
ATOM 2487 C C . LEU A 1 319 ? 0.726 6.133 -35.664 1.00 88.75 319 LEU A C 1
ATOM 2489 O O . LEU A 1 319 ? 1.287 5.054 -35.860 1.00 88.75 319 LEU A O 1
ATOM 2493 N N . GLU A 1 320 ? 0.521 7.011 -36.646 1.00 87.94 320 GLU A N 1
ATOM 2494 C CA . GLU A 1 320 ? 1.010 6.827 -38.017 1.00 87.94 320 GLU A CA 1
ATOM 2495 C C . GLU A 1 320 ? 2.546 6.777 -38.063 1.00 87.94 320 GLU A C 1
ATOM 2497 O O . GLU A 1 320 ? 3.104 5.937 -38.772 1.00 87.94 320 GLU A O 1
ATOM 2502 N N . GLN A 1 321 ? 3.226 7.605 -37.260 1.00 82.44 321 GLN A N 1
ATOM 2503 C CA . GLN A 1 321 ? 4.687 7.633 -37.156 1.00 82.44 321 GLN A CA 1
ATOM 2504 C C . GLN A 1 321 ? 5.255 6.343 -36.546 1.00 82.44 321 GLN A C 1
ATOM 2506 O O . GLN A 1 321 ? 6.134 5.727 -37.152 1.00 82.44 321 GLN A O 1
ATOM 2511 N N . ILE A 1 322 ? 4.746 5.903 -35.389 1.00 78.31 322 ILE A N 1
ATOM 2512 C CA . ILE A 1 322 ? 5.293 4.725 -34.688 1.00 78.31 322 ILE A CA 1
ATOM 2513 C C . ILE A 1 322 ? 4.950 3.403 -35.387 1.00 78.31 322 ILE A C 1
ATOM 2515 O O . ILE A 1 322 ? 5.689 2.430 -35.264 1.00 78.31 322 ILE A O 1
ATOM 2519 N N . SER A 1 323 ? 3.830 3.345 -36.117 1.00 81.56 323 SER A N 1
ATOM 2520 C CA . SER A 1 323 ? 3.376 2.112 -36.776 1.00 81.56 323 SER A CA 1
ATOM 2521 C C . SER A 1 323 ? 3.785 2.007 -38.242 1.00 81.56 323 SER A C 1
ATOM 2523 O O . SER A 1 323 ? 3.848 0.903 -38.780 1.00 81.56 323 SER A O 1
ATOM 2525 N N . ARG A 1 324 ? 4.050 3.143 -38.904 1.00 83.88 324 ARG A N 1
ATOM 2526 C CA . ARG A 1 324 ? 4.283 3.250 -40.356 1.00 83.88 324 ARG A CA 1
ATOM 2527 C C . ARG A 1 324 ? 3.131 2.699 -41.213 1.00 83.88 324 ARG A C 1
ATOM 2529 O O . ARG A 1 324 ? 3.328 2.389 -42.385 1.00 83.88 324 ARG A O 1
ATOM 2536 N N . LEU A 1 325 ? 1.922 2.603 -40.651 1.00 80.44 325 LEU A N 1
ATOM 2537 C CA . LEU A 1 325 ? 0.721 2.106 -41.339 1.00 80.44 325 LEU A CA 1
ATOM 2538 C C . LEU A 1 325 ? -0.011 3.189 -42.153 1.00 80.44 325 LEU A C 1
ATOM 2540 O O . LEU A 1 325 ? -0.883 2.875 -42.968 1.00 80.44 325 LEU A O 1
ATOM 2544 N N . GLY A 1 326 ? 0.332 4.467 -41.950 1.00 83.62 326 GLY A N 1
ATOM 2545 C CA . GLY A 1 326 ? -0.304 5.602 -42.624 1.00 83.62 326 GLY A CA 1
ATOM 2546 C C . GLY A 1 326 ? -1.829 5.592 -42.459 1.00 83.62 326 GLY A C 1
ATOM 2547 O O . GLY A 1 326 ? -2.345 5.340 -41.374 1.00 83.62 326 GLY A O 1
ATOM 2548 N N . SER A 1 327 ? -2.566 5.800 -43.555 1.00 78.81 327 SER A N 1
ATOM 2549 C CA . SER A 1 327 ? -4.041 5.867 -43.536 1.00 78.81 327 SER A CA 1
ATOM 2550 C C . SER A 1 327 ? -4.759 4.613 -43.005 1.00 78.81 327 SER A C 1
ATOM 2552 O O . SER A 1 327 ? -5.926 4.709 -42.628 1.00 78.81 327 SER A O 1
ATOM 2554 N N . GLN A 1 328 ? -4.087 3.455 -42.918 1.00 82.75 328 GLN A N 1
ATOM 2555 C CA . GLN A 1 328 ? -4.680 2.231 -42.358 1.00 82.75 328 GLN A CA 1
ATOM 2556 C C . GLN A 1 328 ? -4.971 2.343 -40.853 1.00 82.75 328 GLN A C 1
ATOM 2558 O O . GLN A 1 328 ? -5.815 1.604 -40.348 1.00 82.75 328 GLN A O 1
ATOM 2563 N N . VAL A 1 329 ? -4.313 3.270 -40.140 1.00 85.38 329 VAL A N 1
ATOM 2564 C CA . VAL A 1 329 ? -4.571 3.526 -38.714 1.00 85.38 329 VAL A CA 1
ATOM 2565 C C . VAL A 1 329 ? -6.046 3.869 -38.495 1.00 85.38 329 VAL A C 1
ATOM 2567 O O . VAL A 1 329 ? -6.704 3.204 -37.700 1.00 85.38 329 VAL A O 1
ATOM 2570 N N . ASP A 1 330 ? -6.594 4.831 -39.244 1.00 83.88 330 ASP A N 1
ATOM 2571 C CA . ASP A 1 330 ? -8.001 5.240 -39.112 1.00 83.88 330 ASP A CA 1
ATOM 2572 C C . ASP A 1 330 ? -8.962 4.067 -39.337 1.00 83.88 330 ASP A C 1
ATOM 2574 O O . ASP A 1 330 ? -9.917 3.906 -38.578 1.00 83.88 330 ASP A O 1
ATOM 2578 N N . GLY A 1 331 ? -8.696 3.234 -40.351 1.00 82.94 331 GLY A N 1
ATOM 2579 C CA . GLY A 1 331 ? -9.523 2.070 -40.675 1.00 82.94 331 GLY A CA 1
ATOM 2580 C C . GLY A 1 331 ? -9.621 1.092 -39.503 1.00 82.94 331 GLY A C 1
ATOM 2581 O O . GLY A 1 331 ? -10.718 0.695 -39.119 1.00 82.94 331 GLY A O 1
ATOM 2582 N N . LEU A 1 332 ? -8.496 0.791 -38.845 1.00 86.12 332 LEU A N 1
ATOM 2583 C CA . LEU A 1 332 ? -8.470 -0.107 -37.684 1.00 86.12 332 LEU A CA 1
ATOM 2584 C C . LEU A 1 332 ? -9.290 0.430 -36.501 1.00 86.12 332 LEU A C 1
ATOM 2586 O O . LEU A 1 332 ? -9.979 -0.344 -35.832 1.00 86.12 332 LEU A O 1
ATOM 2590 N N . PHE A 1 333 ? -9.250 1.741 -36.243 1.00 84.50 333 PHE A N 1
ATOM 2591 C CA . PHE A 1 333 ? -10.063 2.362 -35.191 1.00 84.50 333 PHE A CA 1
ATOM 2592 C C . PHE A 1 333 ? -11.549 2.435 -35.578 1.00 84.50 333 PHE A C 1
ATOM 2594 O O . PHE A 1 333 ? -12.402 2.121 -34.746 1.00 84.50 333 PHE A O 1
ATOM 2601 N N . GLN A 1 334 ? -11.878 2.758 -36.835 1.00 81.56 334 GLN A N 1
ATOM 2602 C CA . GLN A 1 334 ? -13.257 2.765 -37.348 1.00 81.56 334 GLN A CA 1
ATOM 2603 C C . GLN A 1 334 ? -13.899 1.375 -37.349 1.00 81.56 334 GLN A C 1
ATOM 2605 O O . GLN A 1 334 ? -15.103 1.256 -37.140 1.00 81.56 334 GLN A O 1
ATOM 2610 N N . GLU A 1 335 ? -13.120 0.318 -37.564 1.00 78.44 335 GLU A N 1
ATOM 2611 C CA . GLU A 1 335 ? -13.590 -1.070 -37.530 1.00 78.44 335 GLU A CA 1
ATOM 2612 C C . GLU A 1 335 ? -13.704 -1.634 -36.103 1.00 78.44 335 GLU A C 1
ATOM 2614 O O . GLU A 1 335 ? -14.233 -2.729 -35.920 1.00 78.44 335 GLU A O 1
ATOM 2619 N N . GLY A 1 336 ? -13.218 -0.921 -35.078 1.00 78.06 336 GLY A N 1
ATOM 2620 C CA . GLY A 1 336 ? -13.138 -1.454 -33.712 1.00 78.06 336 GLY A CA 1
ATOM 2621 C C . GLY A 1 336 ? -12.066 -2.527 -33.530 1.00 78.06 336 GLY A C 1
ATOM 2622 O O . GLY A 1 336 ? -12.111 -3.300 -32.576 1.00 78.06 336 GLY A O 1
ATOM 2623 N N . ARG A 1 337 ? -11.106 -2.596 -34.455 1.00 82.94 337 ARG A N 1
ATOM 2624 C CA . ARG A 1 337 ? -10.024 -3.583 -34.482 1.00 82.94 337 ARG A CA 1
ATOM 2625 C C . ARG A 1 337 ? -8.729 -3.068 -33.872 1.00 82.94 337 ARG A C 1
ATOM 2627 O O . ARG A 1 337 ? -7.711 -3.728 -34.017 1.00 82.94 337 ARG A O 1
ATOM 2634 N N . ALA A 1 338 ? -8.739 -1.918 -33.209 1.00 87.75 338 ALA A N 1
ATOM 2635 C CA . ALA A 1 338 ? -7.573 -1.354 -32.541 1.00 87.75 338 ALA A CA 1
ATOM 2636 C C . ALA A 1 338 ? -7.694 -1.456 -31.014 1.00 87.75 338 ALA A C 1
ATOM 2638 O O . ALA A 1 338 ? -8.789 -1.491 -30.451 1.00 87.75 338 ALA A O 1
ATOM 2639 N N . VAL A 1 339 ? -6.557 -1.451 -30.327 1.00 91.69 339 VAL A N 1
ATOM 2640 C CA . VAL A 1 339 ? -6.482 -1.136 -28.900 1.00 91.69 339 VAL A CA 1
ATOM 2641 C C . VAL A 1 339 ? -5.303 -0.219 -28.640 1.00 91.69 339 VAL A C 1
ATOM 2643 O O . VAL A 1 339 ? -4.222 -0.415 -29.186 1.00 91.69 339 VAL A O 1
ATOM 2646 N N . LEU A 1 340 ? -5.513 0.786 -27.797 1.00 93.25 340 LEU A N 1
ATOM 2647 C CA . LEU A 1 340 ? -4.492 1.751 -27.423 1.00 93.25 340 LEU A CA 1
ATOM 2648 C C . LEU A 1 340 ? -3.949 1.424 -26.027 1.00 93.25 340 LEU A C 1
ATOM 2650 O O . LEU A 1 340 ? -4.697 1.427 -25.049 1.00 93.25 340 LEU A O 1
ATOM 2654 N N . LEU A 1 341 ? -2.651 1.145 -25.936 1.00 95.19 341 LEU A N 1
ATOM 2655 C CA . LEU A 1 341 ? -1.947 0.811 -24.698 1.00 95.19 341 LEU A CA 1
ATOM 2656 C C . LEU A 1 341 ? -1.003 1.964 -24.345 1.00 95.19 341 LEU A C 1
ATOM 2658 O O . LEU A 1 341 ? 0.090 2.054 -24.895 1.00 95.19 341 LEU A O 1
ATOM 2662 N N . LEU A 1 342 ? -1.433 2.864 -23.462 1.00 93.38 342 LEU A N 1
ATOM 2663 C CA . LEU A 1 342 ? -0.647 4.014 -23.021 1.00 93.38 342 LEU A CA 1
ATOM 2664 C C . LEU A 1 342 ? 0.126 3.652 -21.754 1.00 93.38 342 LEU A C 1
ATOM 2666 O O . LEU A 1 342 ? -0.454 3.554 -20.670 1.00 93.38 342 LEU A O 1
ATOM 2670 N N . ASP A 1 343 ? 1.437 3.487 -21.881 1.00 88.81 343 ASP A N 1
ATOM 2671 C CA . ASP A 1 343 ? 2.298 3.151 -20.755 1.00 88.81 343 ASP A CA 1
ATOM 2672 C C . ASP A 1 343 ? 2.936 4.397 -20.130 1.00 88.81 343 ASP A C 1
ATOM 2674 O O . ASP A 1 343 ? 3.415 5.283 -20.840 1.00 88.81 343 ASP A O 1
ATOM 2678 N N . GLY A 1 344 ? 2.950 4.460 -18.800 1.00 77.12 344 GLY A N 1
ATOM 2679 C CA . GLY A 1 344 ? 3.762 5.411 -18.044 1.00 77.12 344 GLY A CA 1
ATOM 2680 C C . GLY A 1 344 ? 3.223 6.840 -18.021 1.00 77.12 344 GLY A C 1
ATOM 2681 O O . GLY A 1 344 ? 3.976 7.788 -18.226 1.00 77.12 344 GLY A O 1
ATOM 2682 N N . LEU A 1 345 ? 1.932 7.052 -17.739 1.00 79.56 345 LEU A N 1
ATOM 2683 C CA . LEU A 1 345 ? 1.383 8.411 -17.590 1.00 79.56 345 LEU A CA 1
ATOM 2684 C C . LEU A 1 345 ? 2.116 9.224 -16.500 1.00 79.56 345 LEU A C 1
ATOM 2686 O O . LEU A 1 345 ? 2.203 10.452 -16.584 1.00 79.56 345 LEU A O 1
ATOM 2690 N N . ASP A 1 346 ? 2.647 8.547 -15.481 1.00 68.56 346 ASP A N 1
ATOM 2691 C CA . ASP A 1 346 ? 3.485 9.142 -14.437 1.00 68.56 346 ASP A CA 1
ATOM 2692 C C . ASP A 1 346 ? 4.830 9.676 -14.956 1.00 68.56 346 ASP A C 1
ATOM 2694 O O . ASP A 1 346 ? 5.371 10.614 -14.375 1.00 68.56 346 ASP A O 1
ATOM 2698 N N . GLU A 1 347 ? 5.322 9.174 -16.090 1.00 66.56 347 GLU A N 1
ATOM 2699 C CA . GLU A 1 347 ? 6.576 9.606 -16.726 1.00 66.56 347 GLU A CA 1
ATOM 2700 C C . GLU A 1 347 ? 6.472 10.983 -17.405 1.00 66.56 347 GLU A C 1
ATOM 2702 O O . GLU A 1 347 ? 7.476 11.590 -17.786 1.00 66.56 347 GLU A O 1
ATOM 2707 N N . LEU A 1 348 ? 5.258 11.537 -17.499 1.00 61.50 348 LEU A N 1
ATOM 2708 C CA . LEU A 1 348 ? 5.030 12.920 -17.911 1.00 61.50 348 LEU A CA 1
ATOM 2709 C C . LEU A 1 348 ? 5.284 13.872 -16.736 1.00 61.50 348 LEU A C 1
ATOM 2711 O O . LEU A 1 348 ? 4.535 13.840 -15.754 1.00 61.50 348 LEU A O 1
ATOM 2715 N N . PRO A 1 349 ? 6.279 14.772 -16.819 1.00 50.28 349 PRO A N 1
ATOM 2716 C CA . PRO A 1 349 ? 6.764 15.480 -15.642 1.00 50.28 349 PRO A CA 1
ATOM 2717 C C . PRO A 1 349 ? 5.815 16.546 -15.081 1.00 50.28 349 PRO A C 1
ATOM 2719 O O . PRO A 1 349 ? 5.954 16.884 -13.905 1.00 50.28 349 PRO A O 1
ATOM 2722 N N . THR A 1 350 ? 4.867 17.067 -15.868 1.00 57.25 350 THR A N 1
ATOM 2723 C CA . THR A 1 350 ? 3.965 18.157 -15.452 1.00 57.25 350 THR A CA 1
ATOM 2724 C C . THR A 1 350 ? 2.482 17.787 -15.557 1.00 57.25 350 THR A C 1
ATOM 2726 O O . THR A 1 350 ? 2.049 17.081 -16.471 1.00 57.25 350 THR A O 1
ATOM 2729 N N . VAL A 1 351 ? 1.655 18.350 -14.664 1.00 62.25 351 VAL A N 1
ATOM 2730 C CA . VAL A 1 351 ? 0.180 18.261 -14.757 1.00 62.25 351 VAL A CA 1
ATOM 2731 C C . VAL A 1 351 ? -0.319 18.799 -16.105 1.00 62.25 351 VAL A C 1
ATOM 2733 O O . VAL A 1 351 ? -1.292 18.285 -16.655 1.00 62.25 351 VAL A O 1
ATOM 2736 N N . ALA A 1 352 ? 0.348 19.817 -16.659 1.00 65.56 352 ALA A N 1
ATOM 2737 C CA . ALA A 1 352 ? 0.015 20.393 -17.958 1.00 65.56 352 ALA A CA 1
ATOM 2738 C C . ALA A 1 352 ? 0.213 19.389 -19.106 1.00 65.56 352 ALA A C 1
ATOM 2740 O O . ALA A 1 352 ? -0.693 19.235 -19.923 1.00 65.56 352 ALA A O 1
ATOM 2741 N N . GLN A 1 353 ? 1.329 18.653 -19.133 1.00 69.00 353 GLN A N 1
ATOM 2742 C CA . GLN A 1 353 ? 1.562 17.591 -20.121 1.00 69.00 353 GLN A CA 1
ATOM 2743 C C . GLN A 1 353 ? 0.574 16.436 -19.961 1.00 69.00 353 GLN A C 1
ATOM 2745 O O . GLN A 1 353 ? -0.004 16.001 -20.953 1.00 69.00 353 GLN A O 1
ATOM 2750 N N . ARG A 1 354 ? 0.297 15.987 -18.727 1.00 74.88 354 ARG A N 1
ATOM 2751 C CA . ARG A 1 354 ? -0.735 14.961 -18.475 1.00 74.88 354 ARG A CA 1
ATOM 2752 C C . ARG A 1 354 ? -2.097 15.413 -19.009 1.00 74.88 354 ARG A C 1
ATOM 2754 O O . ARG A 1 354 ? -2.768 14.670 -19.720 1.00 74.88 354 ARG A O 1
ATOM 2761 N N . LYS A 1 355 ? -2.486 16.668 -18.749 1.00 76.81 355 LYS A N 1
ATOM 2762 C CA . LYS A 1 355 ? -3.705 17.273 -19.314 1.00 76.81 355 LYS A CA 1
ATOM 2763 C C . LYS A 1 355 ? -3.664 17.362 -20.839 1.00 76.81 355 LYS A C 1
ATOM 2765 O O . LYS A 1 355 ? -4.703 17.140 -21.453 1.00 76.81 355 LYS A O 1
ATOM 2770 N N . ALA A 1 356 ? -2.518 17.677 -21.441 1.00 80.00 356 ALA A N 1
ATOM 2771 C CA . ALA A 1 356 ? -2.351 17.747 -22.891 1.00 80.00 356 ALA A CA 1
ATOM 2772 C C . ALA A 1 356 ? -2.528 16.371 -23.547 1.00 80.00 356 ALA A C 1
ATOM 2774 O O . ALA A 1 356 ? -3.316 16.257 -24.483 1.00 80.00 356 ALA A O 1
ATOM 2775 N N . VAL A 1 357 ? -1.904 15.324 -22.997 1.00 84.06 357 VAL A N 1
ATOM 2776 C CA . VAL A 1 357 ? -2.090 13.933 -23.442 1.00 84.06 357 VAL A CA 1
ATOM 2777 C C . VAL A 1 357 ? -3.552 13.520 -23.321 1.00 84.06 357 VAL A C 1
ATOM 2779 O O . VAL A 1 357 ? -4.144 13.080 -24.302 1.00 84.06 357 VAL A O 1
ATOM 2782 N N . PHE A 1 358 ? -4.194 13.762 -22.174 1.00 83.06 358 PHE A N 1
ATOM 2783 C CA . PHE A 1 358 ? -5.621 13.472 -22.028 1.00 83.06 358 PHE A CA 1
ATOM 2784 C C . PHE A 1 358 ? -6.517 14.330 -22.931 1.00 83.06 358 PHE A C 1
ATOM 2786 O O . PHE A 1 358 ? -7.620 13.908 -23.258 1.00 83.06 358 PHE A O 1
ATOM 2793 N N . LYS A 1 359 ? -6.119 15.552 -23.297 1.00 82.25 359 LYS A N 1
ATOM 2794 C CA . LYS A 1 359 ? -6.872 16.396 -24.238 1.00 82.25 359 LYS A CA 1
ATOM 2795 C C . LYS A 1 359 ? -6.764 15.841 -25.658 1.00 82.25 359 LYS A C 1
ATOM 2797 O O . LYS A 1 359 ? -7.778 15.762 -26.344 1.00 82.25 359 LYS A O 1
ATOM 2802 N N . ALA A 1 360 ? -5.566 15.441 -26.080 1.00 86.06 360 ALA A N 1
ATOM 2803 C CA . ALA A 1 360 ? -5.353 14.773 -27.360 1.00 86.06 360 ALA A CA 1
ATOM 2804 C C . ALA A 1 360 ? -6.132 13.450 -27.420 1.00 86.06 360 ALA A C 1
ATOM 2806 O O . ALA A 1 360 ? -6.835 13.210 -28.396 1.00 86.06 360 ALA A O 1
ATOM 2807 N N . LEU A 1 361 ? -6.101 12.659 -26.343 1.00 86.31 361 LEU A N 1
ATOM 2808 C CA . LEU A 1 361 ? -6.862 11.417 -26.220 1.00 86.31 361 LEU A CA 1
ATOM 2809 C C . LEU A 1 361 ? -8.378 11.648 -26.281 1.00 86.31 361 LEU A C 1
ATOM 2811 O O . LEU A 1 361 ? -9.053 10.991 -27.056 1.00 86.31 361 LEU A O 1
ATOM 2815 N N . ASP A 1 362 ? -8.923 12.599 -25.521 1.00 81.31 362 ASP A N 1
ATOM 2816 C CA . ASP A 1 362 ? -10.366 12.909 -25.520 1.00 81.31 362 ASP A CA 1
ATOM 2817 C C . ASP A 1 362 ? -10.850 13.442 -26.877 1.00 81.31 362 ASP A C 1
ATOM 2819 O O . ASP A 1 362 ? -11.952 13.127 -27.329 1.00 81.31 362 ASP A O 1
ATOM 2823 N N . THR A 1 363 ? -9.995 14.201 -27.570 1.00 81.94 363 THR A N 1
ATOM 2824 C CA . THR A 1 363 ? -10.295 14.664 -28.930 1.00 81.94 363 THR A CA 1
ATOM 2825 C C . THR A 1 363 ? -10.246 13.512 -29.931 1.00 81.94 363 THR A C 1
ATOM 2827 O O . THR A 1 363 ? -11.130 13.410 -30.776 1.00 81.94 363 THR A O 1
ATOM 2830 N N . PHE A 1 364 ? -9.260 12.621 -29.808 1.00 84.69 364 PHE A N 1
ATOM 2831 C CA . PHE A 1 364 ? -9.157 11.415 -30.623 1.00 84.69 364 PHE A CA 1
ATOM 2832 C C . PHE A 1 364 ? -10.371 10.504 -30.412 1.00 84.69 364 PHE A C 1
ATOM 2834 O O . PHE A 1 364 ? -11.032 10.151 -31.378 1.00 84.69 364 PHE A O 1
ATOM 2841 N N . LEU A 1 365 ? -10.745 10.216 -29.161 1.00 80.88 365 LEU A N 1
ATOM 2842 C CA . LEU A 1 365 ? -11.946 9.442 -28.824 1.00 80.88 365 LEU A CA 1
ATOM 2843 C C . LEU A 1 365 ? -13.221 10.092 -29.386 1.00 80.88 365 LEU A C 1
ATOM 2845 O O . LEU A 1 365 ? -14.103 9.402 -29.876 1.00 80.88 365 LEU A O 1
ATOM 2849 N N . SER A 1 366 ? -13.299 11.427 -29.407 1.00 78.19 366 SER A N 1
ATOM 2850 C CA . SER A 1 366 ? -14.438 12.140 -30.004 1.00 78.19 366 SER A CA 1
ATOM 2851 C C . SER A 1 366 ? -14.549 11.985 -31.528 1.00 78.19 366 SER A C 1
ATOM 2853 O O . SER A 1 366 ? -15.635 12.202 -32.064 1.00 78.19 366 SER A O 1
ATOM 2855 N N . ALA A 1 367 ? -13.459 11.645 -32.225 1.00 79.00 367 ALA A N 1
ATOM 2856 C CA . ALA A 1 367 ? -13.457 11.388 -33.667 1.00 79.00 367 ALA A CA 1
ATOM 2857 C C . ALA A 1 367 ? -13.930 9.967 -34.024 1.00 79.00 367 ALA A C 1
ATOM 2859 O O . ALA A 1 367 ? -14.302 9.716 -35.169 1.00 79.00 367 ALA A O 1
ATOM 2860 N N . TYR A 1 368 ? -13.965 9.065 -33.042 1.00 75.81 368 TYR A N 1
ATOM 2861 C CA . TYR A 1 368 ? -14.406 7.679 -33.179 1.00 75.81 368 TYR A CA 1
ATOM 2862 C C . TYR A 1 368 ? -15.558 7.430 -32.191 1.00 75.81 368 TYR A C 1
ATOM 2864 O O . TYR A 1 368 ? -15.339 6.874 -31.120 1.00 75.81 368 TYR A O 1
ATOM 2872 N N . PRO A 1 369 ? -16.782 7.892 -32.511 1.00 58.09 369 PRO A N 1
ATOM 2873 C CA . PRO A 1 369 ? -17.886 8.022 -31.554 1.00 58.09 369 PRO A CA 1
ATOM 2874 C C . PRO A 1 369 ? -18.535 6.708 -31.083 1.00 58.09 369 PRO A C 1
ATOM 2876 O O . PRO A 1 369 ? -19.551 6.770 -30.397 1.00 58.09 369 PRO A O 1
ATOM 2879 N N . ASP A 1 370 ? -17.959 5.546 -31.394 1.00 59.53 370 ASP A N 1
ATOM 2880 C CA . ASP A 1 370 ? -18.440 4.264 -30.882 1.00 59.53 370 ASP A CA 1
ATOM 2881 C C . ASP A 1 370 ? -17.433 3.670 -29.890 1.00 59.53 370 ASP A C 1
ATOM 2883 O O . ASP A 1 370 ? -16.230 3.673 -30.156 1.00 59.53 370 ASP A O 1
ATOM 2887 N N . ASP A 1 371 ? -17.924 3.051 -28.810 1.00 63.12 371 ASP A N 1
ATOM 2888 C CA . ASP A 1 371 ? -17.154 2.293 -27.798 1.00 63.12 371 ASP A CA 1
ATOM 2889 C C . ASP A 1 371 ? -16.510 0.997 -28.363 1.00 63.12 371 ASP A C 1
ATOM 2891 O O . ASP A 1 371 ? -16.374 -0.035 -27.695 1.00 63.12 371 ASP A O 1
ATOM 2895 N N . ARG A 1 372 ? -16.147 1.003 -29.648 1.00 66.06 372 ARG A N 1
ATOM 2896 C CA . ARG A 1 372 ? -15.698 -0.153 -30.422 1.00 66.06 372 ARG A CA 1
ATOM 2897 C C . ARG A 1 372 ? -14.257 -0.559 -30.107 1.00 66.06 372 ARG A C 1
ATOM 2899 O O . ARG A 1 372 ? -13.964 -1.751 -30.168 1.00 66.06 372 ARG A O 1
ATOM 2906 N N . PHE A 1 373 ? -13.389 0.369 -29.700 1.00 79.44 373 PHE A N 1
ATOM 2907 C CA . PHE A 1 373 ? -11.983 0.091 -29.379 1.00 79.44 373 PHE A CA 1
ATOM 2908 C C . PHE A 1 373 ? -11.645 0.342 -27.904 1.00 79.44 373 PHE A C 1
ATOM 2910 O O . PHE A 1 373 ? -12.287 1.143 -27.225 1.00 79.44 373 PHE A O 1
ATOM 2917 N N . SER A 1 374 ? -10.621 -0.352 -27.406 1.00 86.69 374 SER A N 1
ATOM 2918 C CA . SER A 1 374 ? -10.202 -0.253 -26.005 1.00 86.69 374 SER A CA 1
ATOM 2919 C C . SER A 1 374 ? -9.033 0.724 -25.819 1.00 86.69 374 SER A C 1
ATOM 2921 O O . SER A 1 374 ? -8.206 0.915 -26.712 1.00 86.69 374 SER A O 1
ATOM 2923 N N . VAL A 1 375 ? -8.946 1.332 -24.638 1.00 90.88 375 VAL A N 1
ATOM 2924 C CA . VAL A 1 375 ? -7.852 2.201 -24.195 1.00 90.88 375 VAL A CA 1
ATOM 2925 C C . VAL A 1 375 ? -7.447 1.780 -22.788 1.00 90.88 375 VAL A C 1
ATOM 2927 O O . VAL A 1 375 ? -8.260 1.840 -21.866 1.00 90.88 375 VAL A O 1
ATOM 2930 N N . LEU A 1 376 ? -6.195 1.373 -22.614 1.00 93.62 376 LEU A N 1
ATOM 2931 C CA . LEU A 1 376 ? -5.614 1.039 -21.319 1.00 93.62 376 LEU A CA 1
ATOM 2932 C C . LEU A 1 376 ? -4.497 2.033 -21.012 1.00 93.62 376 LEU A C 1
ATOM 2934 O O . LEU A 1 376 ? -3.643 2.277 -21.859 1.00 93.62 376 LEU A O 1
ATOM 2938 N N . ILE A 1 377 ? -4.499 2.599 -19.808 1.00 92.81 377 ILE A N 1
ATOM 2939 C CA . ILE A 1 377 ? -3.503 3.579 -19.355 1.00 92.81 377 ILE A CA 1
ATOM 2940 C C . ILE A 1 377 ? -2.852 3.071 -18.073 1.00 92.81 377 ILE A C 1
ATOM 2942 O O . ILE A 1 377 ? -3.573 2.704 -17.151 1.00 92.81 377 ILE A O 1
ATOM 2946 N N . THR A 1 378 ? -1.526 3.103 -17.949 1.00 90.69 378 THR A N 1
ATOM 2947 C CA . THR A 1 378 ? -0.839 2.829 -16.671 1.00 90.69 378 THR A CA 1
ATOM 2948 C C . THR A 1 378 ? -0.362 4.113 -15.988 1.00 90.69 378 THR A C 1
ATOM 2950 O O . THR A 1 378 ? 0.017 5.083 -16.644 1.00 90.69 378 THR A O 1
ATOM 2953 N N . CYS A 1 379 ? -0.393 4.147 -14.649 1.00 81.38 379 CYS A N 1
ATOM 2954 C CA . CYS A 1 379 ? 0.112 5.275 -13.857 1.00 81.38 379 CYS A CA 1
ATOM 2955 C C . CYS A 1 379 ? 0.575 4.854 -12.446 1.00 81.38 379 CYS A C 1
ATOM 2957 O O . CYS A 1 379 ? 0.098 3.864 -11.883 1.00 81.38 379 CYS A O 1
ATOM 2959 N N . ARG A 1 380 ? 1.484 5.614 -11.822 1.00 76.00 380 ARG A N 1
ATOM 2960 C CA . ARG A 1 380 ? 1.843 5.459 -10.397 1.00 76.00 380 ARG A CA 1
ATOM 2961 C C . ARG A 1 380 ? 0.791 6.038 -9.449 1.00 76.00 380 ARG A C 1
ATOM 2963 O O . ARG A 1 380 ? 0.255 7.120 -9.683 1.00 76.00 380 ARG A O 1
ATOM 2970 N N . THR A 1 381 ? 0.622 5.402 -8.287 1.00 66.25 381 THR A N 1
ATOM 2971 C CA . THR A 1 381 ? -0.310 5.822 -7.219 1.00 66.25 381 THR A CA 1
ATOM 2972 C C . THR A 1 381 ? -0.124 7.277 -6.770 1.00 66.25 381 THR A C 1
ATOM 2974 O O . THR A 1 381 ? -1.098 7.969 -6.503 1.00 66.25 381 THR A O 1
ATOM 2977 N N . ARG A 1 382 ? 1.120 7.774 -6.659 1.00 63.69 382 ARG A N 1
ATOM 2978 C CA . ARG A 1 382 ? 1.404 9.172 -6.254 1.00 63.69 382 ARG A CA 1
ATOM 2979 C C . ARG A 1 382 ? 1.162 10.200 -7.370 1.00 63.69 382 ARG A C 1
ATOM 2981 O O . ARG A 1 382 ? 0.972 11.369 -7.058 1.00 63.69 382 ARG A O 1
ATOM 2988 N N . ALA A 1 383 ? 1.212 9.790 -8.637 1.00 61.22 383 ALA A N 1
ATOM 2989 C CA . ALA A 1 383 ? 1.157 10.697 -9.787 1.00 61.22 383 ALA A CA 1
ATOM 2990 C C . ALA A 1 383 ? -0.254 10.839 -10.380 1.00 61.22 383 ALA A C 1
ATOM 2992 O O . ALA A 1 383 ? -0.519 11.789 -11.122 1.00 61.22 383 ALA A O 1
ATOM 2993 N N . PHE A 1 384 ? -1.156 9.905 -10.071 1.00 67.88 384 PHE A N 1
ATOM 2994 C CA . PHE A 1 384 ? -2.514 9.926 -10.588 1.00 67.88 384 PHE A CA 1
ATOM 2995 C C . PHE A 1 384 ? -3.427 10.863 -9.789 1.00 67.88 384 PHE A C 1
ATOM 2997 O O . PHE A 1 384 ? -3.635 10.693 -8.591 1.00 67.88 384 PHE A O 1
ATOM 3004 N N . GLU A 1 385 ? -4.035 11.826 -10.480 1.00 65.31 385 GLU A N 1
ATOM 3005 C CA . GLU A 1 385 ? -5.076 12.691 -9.930 1.00 65.31 385 GLU A CA 1
ATOM 3006 C C . GLU A 1 385 ? -6.428 12.314 -10.549 1.00 65.31 385 GLU A C 1
ATOM 3008 O O . GLU A 1 385 ? -6.635 12.515 -11.746 1.00 65.31 385 GLU A O 1
ATOM 3013 N N . HIS A 1 386 ? -7.393 11.854 -9.744 1.00 63.88 386 HIS A N 1
ATOM 3014 C CA . HIS A 1 386 ? -8.731 11.466 -10.232 1.00 63.88 386 HIS A CA 1
ATOM 3015 C C . HIS A 1 386 ? -9.459 12.576 -11.012 1.00 63.88 386 HIS A C 1
ATOM 3017 O O . HIS A 1 386 ? -10.289 12.298 -11.878 1.00 63.88 386 HIS A O 1
ATOM 3023 N N . LYS A 1 387 ? -9.120 13.848 -10.769 1.00 62.62 387 LYS A N 1
ATOM 3024 C CA . LYS A 1 387 ? -9.656 15.001 -11.513 1.00 62.62 387 LYS A CA 1
ATOM 3025 C C . LYS A 1 387 ? -9.272 14.998 -12.997 1.00 62.62 387 LYS A C 1
ATOM 3027 O O . LYS A 1 387 ? -9.918 15.683 -13.785 1.00 62.62 387 LYS A O 1
ATOM 3032 N N . LEU A 1 388 ? -8.244 14.246 -13.399 1.00 60.53 388 LEU A N 1
ATOM 3033 C CA . LEU A 1 388 ? -7.870 14.090 -14.808 1.00 60.53 388 LEU A CA 1
ATOM 3034 C C . LEU A 1 388 ? -8.953 13.351 -15.607 1.00 60.53 388 LEU A C 1
ATOM 3036 O O . LEU A 1 388 ? -9.131 13.652 -16.791 1.00 60.53 388 LEU A O 1
ATOM 3040 N N . ILE A 1 389 ? -9.704 12.462 -14.944 1.00 64.38 389 ILE A N 1
ATOM 3041 C CA . ILE A 1 389 ? -10.701 11.570 -15.553 1.00 64.38 389 ILE A CA 1
ATOM 3042 C C . ILE A 1 389 ? -12.159 11.871 -15.155 1.00 64.38 389 ILE A C 1
ATOM 3044 O O . ILE A 1 389 ? -13.062 11.239 -15.690 1.00 64.38 389 ILE A O 1
ATOM 3048 N N . THR A 1 390 ? -12.431 12.834 -14.262 1.00 52.38 390 THR A N 1
ATOM 3049 C CA . THR A 1 390 ? -13.790 13.089 -13.735 1.00 52.38 390 THR A CA 1
ATOM 3050 C C . THR A 1 390 ? -14.389 14.455 -14.121 1.00 52.38 390 THR A C 1
ATOM 3052 O O . THR A 1 390 ? -13.720 15.486 -14.136 1.00 52.38 390 THR A O 1
ATOM 3055 N N . ALA A 1 391 ? -15.706 14.428 -14.386 1.00 44.31 391 ALA A N 1
ATOM 3056 C CA . ALA A 1 391 ? -16.702 15.515 -14.390 1.00 44.31 391 ALA A CA 1
ATOM 3057 C C . ALA A 1 391 ? -17.030 16.317 -15.673 1.00 44.31 391 ALA A C 1
ATOM 3059 O O . ALA A 1 391 ? -18.060 16.990 -15.657 1.00 44.31 391 ALA A O 1
ATOM 3060 N N . LYS A 1 392 ? -16.279 16.252 -16.786 1.00 49.19 392 LYS A N 1
ATOM 3061 C CA . LYS A 1 392 ? -16.660 16.969 -18.041 1.00 49.19 392 LYS A CA 1
ATOM 3062 C C . LYS A 1 392 ? -16.286 16.283 -19.368 1.00 49.19 392 LYS A C 1
ATOM 3064 O O . LYS A 1 392 ? -16.369 16.919 -20.414 1.00 49.19 392 LYS A O 1
ATOM 3069 N N . ARG A 1 393 ? -15.846 15.023 -19.345 1.00 56.91 393 ARG A N 1
ATOM 3070 C CA . ARG A 1 393 ? -15.395 14.300 -20.549 1.00 56.91 393 ARG A CA 1
ATOM 3071 C C . ARG A 1 393 ? -16.498 13.395 -21.094 1.00 56.91 393 ARG A C 1
ATOM 3073 O O . ARG A 1 393 ? -17.337 12.940 -20.320 1.00 56.91 393 ARG A O 1
ATOM 3080 N N . ARG A 1 394 ? -16.491 13.148 -22.410 1.00 56.28 394 ARG A N 1
ATOM 3081 C CA . ARG A 1 394 ? -17.454 12.245 -23.071 1.00 56.28 394 ARG A CA 1
ATOM 3082 C C . ARG A 1 394 ? -17.224 10.778 -22.696 1.00 56.28 394 ARG A C 1
ATOM 3084 O O . ARG A 1 394 ? -18.198 10.057 -22.523 1.00 56.28 394 ARG A O 1
ATOM 3091 N N . CYS A 1 395 ? -15.969 10.364 -22.516 1.00 61.41 395 CYS A N 1
ATOM 3092 C CA . CYS A 1 395 ? -15.606 8.981 -22.199 1.00 61.41 395 CYS A CA 1
ATOM 3093 C C . CYS A 1 395 ? -15.316 8.811 -20.700 1.00 61.41 395 CYS A C 1
ATOM 3095 O O . CYS A 1 395 ? -14.517 9.557 -20.125 1.00 61.41 395 CYS A O 1
ATOM 3097 N N . GLN A 1 396 ? -15.948 7.819 -20.069 1.00 71.00 396 GLN A N 1
ATOM 3098 C CA . GLN A 1 396 ? -15.696 7.459 -18.672 1.00 71.00 396 GLN A CA 1
ATOM 3099 C C . GLN A 1 396 ? -14.599 6.391 -18.589 1.00 71.00 396 GLN A C 1
ATOM 3101 O O . GLN A 1 396 ? -14.689 5.357 -19.245 1.00 71.00 396 GLN A O 1
ATOM 3106 N N . PHE A 1 397 ? -13.575 6.634 -17.767 1.00 80.44 397 PHE A N 1
ATOM 3107 C CA . PHE A 1 397 ? -12.520 5.658 -17.483 1.00 80.44 397 PHE A CA 1
ATOM 3108 C C . PHE A 1 397 ? -12.790 4.950 -16.157 1.00 80.44 397 PHE A C 1
ATOM 3110 O O . PHE A 1 397 ? -12.965 5.608 -15.128 1.00 80.44 397 PHE A O 1
ATOM 3117 N N . LYS A 1 398 ? -12.751 3.616 -16.163 1.00 81.75 398 LYS A N 1
ATOM 3118 C CA . LYS A 1 398 ? -12.730 2.812 -14.934 1.00 81.75 398 LYS A CA 1
ATOM 3119 C C . LYS A 1 398 ? -11.312 2.757 -14.382 1.00 81.75 398 LYS A C 1
ATOM 3121 O O . LYS A 1 398 ? -10.353 2.642 -15.143 1.00 81.75 398 LYS A O 1
ATOM 3126 N N . THR A 1 399 ? -11.167 2.843 -13.064 1.00 82.75 399 THR A N 1
ATOM 3127 C CA . THR A 1 399 ? -9.852 2.857 -12.409 1.00 82.75 399 THR A CA 1
ATOM 3128 C C . THR A 1 399 ? -9.643 1.573 -11.623 1.00 82.75 399 THR A C 1
ATOM 3130 O O . THR A 1 399 ? -10.496 1.193 -10.828 1.00 82.75 399 THR A O 1
ATOM 3133 N N . TYR A 1 400 ? -8.499 0.928 -11.827 1.00 84.94 400 TYR A N 1
ATOM 3134 C CA . TYR A 1 400 ? -8.100 -0.307 -11.166 1.00 84.94 400 TYR A CA 1
ATOM 3135 C C . TYR A 1 400 ? -6.759 -0.122 -10.468 1.00 84.94 400 TYR A C 1
ATOM 3137 O O . TYR A 1 400 ? -5.815 0.381 -11.069 1.00 84.94 400 TYR A O 1
ATOM 3145 N N . HIS A 1 401 ? -6.660 -0.539 -9.210 1.00 81.38 401 HIS A N 1
ATOM 3146 C CA . HIS A 1 401 ? -5.419 -0.506 -8.440 1.00 81.38 401 HIS A CA 1
ATOM 3147 C C . HIS A 1 401 ? -4.809 -1.903 -8.361 1.00 81.38 401 HIS A C 1
ATOM 3149 O O . HIS A 1 401 ? -5.476 -2.828 -7.912 1.00 81.38 401 HIS A O 1
ATOM 3155 N N . VAL A 1 402 ? -3.556 -2.047 -8.791 1.00 84.25 402 VAL A N 1
ATOM 3156 C CA . VAL A 1 402 ? -2.770 -3.281 -8.694 1.00 84.25 402 VAL A CA 1
ATOM 3157 C C . VAL A 1 402 ? -2.401 -3.515 -7.234 1.00 84.25 402 VAL A C 1
ATOM 3159 O O . VAL A 1 402 ? -1.791 -2.650 -6.601 1.00 84.25 402 VAL A O 1
ATOM 3162 N N . ASN A 1 403 ? -2.756 -4.686 -6.718 1.00 80.00 403 ASN A N 1
ATOM 3163 C CA . ASN A 1 403 ? -2.430 -5.093 -5.361 1.00 80.00 403 ASN A CA 1
ATOM 3164 C C . ASN A 1 403 ? -0.978 -5.584 -5.269 1.00 80.00 403 ASN A C 1
ATOM 3166 O O . ASN A 1 403 ? -0.426 -6.078 -6.259 1.00 80.00 403 ASN A O 1
ATOM 3170 N N . PRO A 1 404 ? -0.368 -5.515 -4.075 1.00 78.62 404 PRO A N 1
ATOM 3171 C CA . PRO A 1 404 ? 0.908 -6.167 -3.825 1.00 78.62 404 PRO A CA 1
ATOM 3172 C C . PRO A 1 404 ? 0.811 -7.695 -3.982 1.00 78.62 404 PRO A C 1
ATOM 3174 O O . PRO A 1 404 ? -0.262 -8.285 -3.826 1.00 78.62 404 PRO A O 1
ATOM 3177 N N . MET A 1 405 ? 1.940 -8.337 -4.287 1.00 82.62 405 MET A N 1
ATOM 3178 C CA . MET A 1 405 ? 2.040 -9.788 -4.444 1.00 82.62 405 MET A CA 1
ATOM 3179 C C . MET A 1 405 ? 1.703 -10.497 -3.135 1.00 82.62 405 MET A C 1
ATOM 3181 O O . MET A 1 405 ? 2.331 -10.248 -2.102 1.00 82.62 405 MET A O 1
ATOM 3185 N N . ASN A 1 406 ? 0.758 -11.431 -3.195 1.00 79.19 406 ASN A N 1
ATOM 3186 C CA . ASN A 1 406 ? 0.535 -12.365 -2.098 1.00 79.19 406 ASN A CA 1
ATOM 3187 C C . ASN A 1 406 ? 1.624 -13.458 -2.077 1.00 79.19 406 ASN A C 1
ATOM 3189 O O . ASN A 1 406 ? 2.448 -13.556 -2.988 1.00 79.19 406 ASN A O 1
ATOM 3193 N N . ARG A 1 407 ? 1.622 -14.289 -1.030 1.00 81.25 407 ARG A N 1
ATOM 3194 C CA . ARG A 1 407 ? 2.599 -15.372 -0.859 1.00 81.25 407 ARG A CA 1
ATOM 3195 C C . ARG A 1 407 ? 2.634 -16.328 -2.056 1.00 81.25 407 ARG A C 1
ATOM 3197 O O . ARG A 1 407 ? 3.697 -16.525 -2.629 1.00 81.25 407 ARG A O 1
ATOM 3204 N N . THR A 1 408 ? 1.485 -16.844 -2.485 1.00 82.88 408 THR A N 1
ATOM 3205 C CA . THR A 1 408 ? 1.386 -17.774 -3.623 1.00 82.88 408 THR A CA 1
ATOM 3206 C C . THR A 1 408 ? 1.945 -17.172 -4.913 1.00 82.88 408 THR A C 1
ATOM 3208 O O . THR A 1 408 ? 2.651 -17.840 -5.660 1.00 82.88 408 THR A O 1
ATOM 3211 N N . GLN A 1 409 ? 1.694 -15.885 -5.162 1.00 87.81 409 GLN A N 1
ATOM 3212 C CA . GLN A 1 409 ? 2.238 -15.165 -6.314 1.00 87.81 409 GLN A CA 1
ATOM 3213 C C . GLN A 1 409 ? 3.758 -14.989 -6.220 1.00 87.81 409 GLN A C 1
ATOM 3215 O O . GLN A 1 409 ? 4.434 -15.078 -7.244 1.00 87.81 409 GLN A O 1
ATOM 3220 N N . ARG A 1 410 ? 4.318 -14.751 -5.021 1.00 89.56 410 ARG A N 1
ATOM 3221 C CA . ARG A 1 410 ? 5.781 -14.710 -4.817 1.00 89.56 410 ARG A CA 1
ATOM 3222 C C . ARG A 1 410 ? 6.414 -16.064 -5.115 1.00 89.56 410 ARG A C 1
ATOM 3224 O O . ARG A 1 410 ? 7.410 -16.118 -5.832 1.00 89.56 410 ARG A O 1
ATOM 3231 N N . GLU A 1 411 ? 5.815 -17.134 -4.598 1.00 89.81 411 GLU A N 1
ATOM 3232 C CA . GLU A 1 411 ? 6.266 -18.511 -4.816 1.00 89.81 411 GLU A CA 1
ATOM 3233 C C . GLU A 1 411 ? 6.244 -18.847 -6.313 1.00 89.81 411 GLU A C 1
ATOM 3235 O O . GLU A 1 411 ? 7.274 -19.211 -6.882 1.00 89.81 411 GLU A O 1
ATOM 3240 N N . GLN A 1 412 ? 5.109 -18.614 -6.983 1.00 90.69 412 GLN A N 1
ATOM 3241 C CA . GLN A 1 412 ? 4.966 -18.816 -8.426 1.00 90.69 412 GLN A CA 1
ATOM 3242 C C . GLN A 1 412 ? 6.011 -18.024 -9.219 1.00 90.69 412 GLN A C 1
ATOM 3244 O O . GLN A 1 412 ? 6.650 -18.578 -10.111 1.00 90.69 412 GLN A O 1
ATOM 3249 N N . PHE A 1 413 ? 6.217 -16.747 -8.882 1.00 91.88 413 PHE A N 1
ATOM 3250 C CA . PHE A 1 413 ? 7.184 -15.901 -9.576 1.00 91.88 413 PHE A CA 1
ATOM 3251 C C . PHE A 1 413 ? 8.601 -16.446 -9.444 1.00 91.88 413 PHE A C 1
ATOM 3253 O O . PHE A 1 413 ? 9.287 -16.577 -10.453 1.00 91.88 413 PHE A O 1
ATOM 3260 N N . LEU A 1 414 ? 9.043 -16.777 -8.228 1.00 90.69 414 LEU A N 1
ATOM 3261 C CA . LEU A 1 414 ? 10.398 -17.276 -7.996 1.00 90.69 414 LEU A CA 1
ATOM 3262 C C . LEU A 1 414 ? 10.628 -18.614 -8.702 1.00 90.69 414 LEU A C 1
ATOM 3264 O O . LEU A 1 414 ? 11.647 -18.766 -9.372 1.00 90.69 414 LEU A O 1
ATOM 3268 N N . HIS A 1 415 ? 9.675 -19.547 -8.633 1.00 89.81 415 HIS A N 1
ATOM 3269 C CA . HIS A 1 415 ? 9.772 -20.814 -9.362 1.00 89.81 415 HIS A CA 1
ATOM 3270 C C . HIS A 1 415 ? 9.887 -20.603 -10.874 1.00 89.81 415 HIS A C 1
ATOM 3272 O O . HIS A 1 415 ? 10.811 -21.127 -11.499 1.00 89.81 415 HIS A O 1
ATOM 3278 N N . SER A 1 416 ? 8.991 -19.804 -11.457 1.00 89.81 416 SER A N 1
ATOM 3279 C CA . SER A 1 416 ? 9.014 -19.468 -12.882 1.00 89.81 416 SER A CA 1
ATOM 3280 C C . SER A 1 416 ? 10.305 -18.760 -13.291 1.00 89.81 416 SER A C 1
ATOM 3282 O O . SER A 1 416 ? 10.903 -19.095 -14.314 1.00 89.81 416 SER A O 1
ATOM 3284 N N . TRP A 1 417 ? 10.764 -17.802 -12.486 1.00 88.00 417 TRP A N 1
ATOM 3285 C CA . TRP A 1 417 ? 11.961 -17.018 -12.761 1.00 88.00 417 TRP A CA 1
ATOM 3286 C C . TRP A 1 417 ? 13.220 -17.882 -12.740 1.00 88.00 417 TRP A C 1
ATOM 3288 O O . TRP A 1 417 ? 13.971 -17.876 -13.715 1.00 88.00 417 TRP A O 1
ATOM 3298 N N . PHE A 1 418 ? 13.425 -18.687 -11.694 1.00 85.38 418 PHE A N 1
ATOM 3299 C CA . PHE A 1 418 ? 14.577 -19.588 -11.620 1.00 85.38 418 PHE A CA 1
ATOM 3300 C C . PHE A 1 418 ? 14.540 -20.657 -12.717 1.00 85.38 418 PHE A C 1
ATOM 3302 O O . PHE A 1 418 ? 15.579 -20.945 -13.308 1.00 85.38 418 PHE A O 1
ATOM 3309 N N . ALA A 1 419 ? 13.360 -21.183 -13.066 1.00 84.75 419 ALA A N 1
ATOM 3310 C CA . ALA A 1 419 ? 13.216 -22.113 -14.185 1.00 84.75 419 ALA A CA 1
ATOM 3311 C C . ALA A 1 419 ? 13.568 -21.463 -15.534 1.00 84.75 419 ALA A C 1
ATOM 3313 O O . ALA A 1 419 ? 14.229 -22.089 -16.364 1.00 84.75 419 ALA A O 1
ATOM 3314 N N . ALA A 1 420 ? 13.160 -20.212 -15.762 1.00 84.69 420 ALA A N 1
ATOM 3315 C CA . ALA A 1 420 ? 13.497 -19.471 -16.975 1.00 84.69 420 ALA A CA 1
ATOM 3316 C C . ALA A 1 420 ? 15.001 -19.165 -17.056 1.00 84.69 420 ALA A C 1
ATOM 3318 O O . ALA A 1 420 ? 15.604 -19.330 -18.116 1.00 84.69 420 ALA A O 1
ATOM 3319 N N . VAL A 1 421 ? 15.620 -18.783 -15.936 1.00 78.81 421 VAL A N 1
ATOM 3320 C CA . VAL A 1 421 ? 17.065 -18.523 -15.848 1.00 78.81 421 VAL A CA 1
ATOM 3321 C C . VAL A 1 421 ? 17.881 -19.805 -16.037 1.00 78.81 421 VAL A C 1
ATOM 3323 O O . VAL A 1 421 ? 18.869 -19.783 -16.765 1.00 78.81 421 VAL A O 1
ATOM 3326 N N . ALA A 1 422 ? 17.450 -20.942 -15.482 1.00 76.94 422 ALA A N 1
ATOM 3327 C CA . ALA A 1 422 ? 18.124 -22.231 -15.664 1.00 76.94 422 ALA A CA 1
ATOM 3328 C C . ALA A 1 422 ? 18.219 -22.649 -17.146 1.00 76.94 422 ALA A C 1
ATOM 3330 O O . ALA A 1 422 ? 19.218 -23.231 -17.565 1.00 76.94 422 ALA A O 1
ATOM 3331 N N . ARG A 1 423 ? 17.234 -22.285 -17.983 1.00 76.31 423 ARG A N 1
ATOM 3332 C CA . ARG A 1 423 ? 17.274 -22.549 -19.437 1.00 76.31 423 ARG A CA 1
ATOM 3333 C C . ARG A 1 423 ? 18.365 -21.770 -20.173 1.00 76.31 423 ARG A C 1
ATOM 3335 O O . ARG A 1 423 ? 18.709 -22.145 -21.290 1.00 76.31 423 ARG A O 1
ATOM 3342 N N . LEU A 1 424 ? 18.927 -20.723 -19.567 1.00 71.69 424 LEU A N 1
ATOM 3343 C CA . LEU A 1 424 ? 20.046 -19.970 -20.139 1.00 71.69 424 LEU A CA 1
ATOM 3344 C C . LEU A 1 424 ? 21.390 -20.726 -20.045 1.00 71.69 424 LEU A C 1
ATOM 3346 O O . LEU A 1 424 ? 22.366 -20.213 -20.575 1.00 71.69 424 LEU A O 1
ATOM 3350 N N . ASN A 1 425 ? 21.405 -21.912 -19.404 1.00 54.78 425 ASN A N 1
ATOM 3351 C CA . ASN A 1 425 ? 22.317 -23.084 -19.361 1.00 54.78 425 ASN A CA 1
ATOM 3352 C C . ASN A 1 425 ? 23.839 -22.981 -19.639 1.00 54.78 425 ASN A C 1
ATOM 3354 O O . ASN A 1 425 ? 24.571 -23.869 -19.222 1.00 54.78 425 ASN A O 1
ATOM 3358 N N . SER A 1 426 ? 24.370 -21.959 -20.305 1.00 53.62 426 SER A N 1
ATOM 3359 C CA . SER A 1 426 ? 25.804 -21.816 -20.599 1.00 53.62 426 SER A CA 1
ATOM 3360 C C . SER A 1 426 ? 26.594 -21.041 -19.538 1.00 53.62 426 SER A C 1
ATOM 3362 O O . SER A 1 426 ? 27.813 -21.129 -19.530 1.00 53.62 426 SER A O 1
ATOM 3364 N N . HIS A 1 427 ? 25.927 -20.305 -18.639 1.00 49.59 427 HIS A N 1
ATOM 3365 C CA . HIS A 1 427 ? 26.579 -19.384 -17.686 1.00 49.59 427 HIS A CA 1
ATOM 3366 C C . HIS A 1 427 ? 26.311 -19.715 -16.204 1.00 49.59 427 HIS A C 1
ATOM 3368 O O . HIS A 1 427 ? 26.782 -19.005 -15.321 1.00 49.59 427 HIS A O 1
ATOM 3374 N N . PHE A 1 428 ? 25.577 -20.798 -15.915 1.00 55.56 428 PHE A N 1
ATOM 3375 C CA . PHE A 1 428 ? 25.297 -21.262 -14.550 1.00 55.56 428 PHE A CA 1
ATOM 3376 C C . PHE A 1 428 ? 25.671 -22.740 -14.409 1.00 55.56 428 PHE A C 1
ATOM 3378 O O . PHE A 1 428 ? 24.815 -23.605 -14.589 1.00 55.56 428 PHE A O 1
ATOM 3385 N N . PRO A 1 429 ? 26.934 -23.054 -14.070 1.00 48.00 429 PRO A N 1
ATOM 3386 C CA . PRO A 1 429 ? 27.382 -24.434 -13.859 1.00 48.00 429 PRO A CA 1
ATOM 3387 C C . PRO A 1 429 ? 26.576 -25.164 -12.768 1.00 48.00 429 PRO A C 1
ATOM 3389 O O . PRO A 1 429 ? 26.472 -26.386 -12.791 1.00 48.00 429 PRO A O 1
ATOM 3392 N N . ASN A 1 430 ? 25.959 -24.398 -11.858 1.00 52.06 430 ASN A N 1
ATOM 3393 C CA . ASN A 1 430 ? 25.044 -24.850 -10.813 1.00 52.06 430 ASN A CA 1
ATOM 3394 C C . ASN A 1 430 ? 23.636 -24.285 -11.070 1.00 52.06 430 ASN A C 1
ATOM 3396 O O . ASN A 1 430 ? 23.185 -23.398 -10.346 1.00 52.06 430 ASN A O 1
ATOM 3400 N N . ALA A 1 431 ? 22.960 -24.726 -12.135 1.00 53.28 431 ALA A N 1
ATOM 3401 C CA . ALA A 1 431 ? 21.591 -24.289 -12.414 1.00 53.28 431 ALA A CA 1
ATOM 3402 C C . ALA A 1 431 ? 20.714 -24.447 -11.150 1.00 53.28 431 ALA A C 1
ATOM 3404 O O . ALA A 1 431 ? 20.733 -25.522 -10.539 1.00 53.28 431 ALA A O 1
ATOM 3405 N N . PRO A 1 432 ? 19.971 -23.405 -10.727 1.00 60.09 432 PRO A N 1
ATOM 3406 C CA . PRO A 1 432 ? 19.173 -23.474 -9.511 1.00 60.09 432 PRO A CA 1
ATOM 3407 C C . PRO A 1 432 ? 18.136 -24.586 -9.673 1.00 60.09 432 PRO A C 1
ATOM 3409 O O . PRO A 1 432 ? 17.280 -24.526 -10.558 1.00 60.09 432 PRO A O 1
ATOM 3412 N N . ASN A 1 433 ? 18.227 -25.629 -8.844 1.00 64.44 433 ASN A N 1
ATOM 3413 C CA . ASN A 1 433 ? 17.195 -26.657 -8.818 1.00 64.44 433 ASN A CA 1
ATOM 3414 C C . ASN A 1 433 ? 15.885 -26.044 -8.259 1.00 64.44 433 ASN A C 1
ATOM 3416 O O . ASN A 1 433 ? 15.905 -24.959 -7.666 1.00 64.44 433 ASN A O 1
ATOM 3420 N N . PRO A 1 434 ? 14.731 -26.715 -8.401 1.00 66.94 434 PRO A N 1
ATOM 3421 C CA . PRO A 1 434 ? 13.478 -26.237 -7.814 1.00 66.94 434 PRO A CA 1
ATOM 3422 C C . PRO A 1 434 ? 13.547 -25.963 -6.296 1.00 66.94 434 PRO A C 1
ATOM 3424 O O . PRO A 1 434 ? 12.822 -25.096 -5.804 1.00 66.94 434 PRO A O 1
ATOM 3427 N N . ASP A 1 435 ? 14.445 -26.630 -5.560 1.00 73.94 435 ASP A N 1
ATOM 3428 C CA . ASP A 1 435 ? 14.670 -26.397 -4.127 1.00 73.94 435 ASP A CA 1
ATOM 3429 C C . ASP A 1 435 ? 15.362 -25.059 -3.835 1.00 73.94 435 ASP A C 1
ATOM 3431 O O . ASP A 1 435 ? 15.159 -24.500 -2.756 1.00 73.94 435 ASP A O 1
ATOM 3435 N N . PHE A 1 436 ? 16.123 -24.499 -4.779 1.00 82.31 436 PHE A N 1
ATOM 3436 C CA . PHE A 1 436 ? 16.738 -23.180 -4.623 1.00 82.31 436 PHE A CA 1
ATOM 3437 C C . PHE A 1 436 ? 15.679 -22.077 -4.532 1.00 82.31 436 PHE A C 1
ATOM 3439 O O . PHE A 1 436 ? 15.747 -21.213 -3.659 1.00 82.31 436 PHE A O 1
ATOM 3446 N N . ALA A 1 437 ? 14.638 -22.152 -5.368 1.00 86.00 437 ALA A N 1
ATOM 3447 C CA . ALA A 1 437 ? 13.489 -21.256 -5.263 1.00 86.00 437 ALA A CA 1
ATOM 3448 C C . ALA A 1 437 ? 12.829 -21.371 -3.876 1.00 86.00 437 ALA A C 1
ATOM 3450 O O . ALA A 1 437 ? 12.593 -20.355 -3.222 1.00 86.00 437 ALA A O 1
ATOM 3451 N N . ASN A 1 438 ? 12.628 -22.601 -3.384 1.00 87.31 438 ASN A N 1
ATOM 3452 C CA . ASN A 1 438 ? 12.080 -22.868 -2.048 1.00 87.31 438 ASN A CA 1
ATOM 3453 C C . ASN A 1 438 ? 12.967 -22.327 -0.918 1.00 87.31 438 ASN A C 1
ATOM 3455 O O . ASN A 1 438 ? 12.460 -21.885 0.113 1.00 87.31 438 ASN A O 1
ATOM 3459 N N . GLN A 1 439 ? 14.290 -22.351 -1.079 1.00 87.69 439 GLN A N 1
ATOM 3460 C CA . GLN A 1 439 ? 15.212 -21.734 -0.130 1.00 87.69 439 GLN A CA 1
ATOM 3461 C C . GLN A 1 439 ? 15.017 -20.216 -0.075 1.00 87.69 439 GLN A C 1
ATOM 3463 O O . GLN A 1 439 ? 14.832 -19.678 1.012 1.00 87.69 439 GLN A O 1
ATOM 3468 N N . VAL A 1 440 ? 14.996 -19.538 -1.225 1.00 88.88 440 VAL A N 1
ATOM 3469 C CA . VAL A 1 440 ? 14.797 -18.080 -1.287 1.00 88.88 440 VAL A CA 1
ATOM 3470 C C . VAL A 1 440 ? 13.436 -17.683 -0.712 1.00 88.88 440 VAL A C 1
ATOM 3472 O O . VAL A 1 440 ? 13.354 -16.715 0.039 1.00 88.88 440 VAL A O 1
ATOM 3475 N N . ILE A 1 441 ? 12.382 -18.454 -1.001 1.00 89.38 441 ILE A N 1
ATOM 3476 C CA . ILE A 1 441 ? 11.050 -18.261 -0.409 1.00 89.38 441 ILE A CA 1
ATOM 3477 C C . ILE A 1 441 ? 11.133 -18.340 1.119 1.00 89.38 441 ILE A C 1
ATOM 3479 O O . ILE A 1 441 ? 10.666 -17.427 1.793 1.00 89.38 441 ILE A O 1
ATOM 3483 N N . ARG A 1 442 ? 11.758 -19.387 1.677 1.00 88.31 442 ARG A N 1
ATOM 3484 C CA . ARG A 1 442 ? 11.911 -19.533 3.135 1.00 88.31 442 ARG A CA 1
ATOM 3485 C C . ARG A 1 442 ? 12.656 -18.355 3.756 1.00 88.31 442 ARG A C 1
ATOM 3487 O O . ARG A 1 442 ? 12.155 -17.777 4.710 1.00 88.31 442 ARG A O 1
ATOM 3494 N N . GLU A 1 443 ? 13.784 -17.951 3.174 1.00 89.25 443 GLU A N 1
ATOM 3495 C CA . GLU A 1 443 ? 14.571 -16.815 3.671 1.00 89.25 443 GLU A CA 1
ATOM 3496 C C . GLU A 1 443 ? 13.759 -15.501 3.676 1.00 89.25 443 GLU A C 1
ATOM 3498 O O . GLU A 1 443 ? 13.884 -14.709 4.614 1.00 89.25 443 GLU A O 1
ATOM 3503 N N . ILE A 1 444 ? 12.907 -15.273 2.663 1.00 88.50 444 ILE A N 1
ATOM 3504 C CA . ILE A 1 444 ? 11.993 -14.117 2.603 1.00 88.50 444 ILE A CA 1
ATOM 3505 C C . ILE A 1 444 ? 10.921 -14.207 3.694 1.00 88.50 444 ILE A C 1
ATOM 3507 O O . ILE A 1 444 ? 10.660 -13.217 4.373 1.00 88.50 444 ILE A O 1
ATOM 3511 N N . GLU A 1 445 ? 10.285 -15.367 3.864 1.00 83.62 445 GLU A N 1
ATOM 3512 C CA . GLU A 1 445 ? 9.172 -15.534 4.808 1.00 83.62 445 GLU A CA 1
ATOM 3513 C C . GLU A 1 445 ? 9.622 -15.545 6.281 1.00 83.62 445 GLU A C 1
ATOM 3515 O O . GLU A 1 445 ? 8.838 -15.170 7.152 1.00 83.62 445 GLU A O 1
ATOM 3520 N N . GLU A 1 446 ? 10.873 -15.921 6.563 1.00 82.81 446 GLU A N 1
ATOM 3521 C CA . GLU A 1 446 ? 11.478 -15.884 7.905 1.00 82.81 446 GLU A CA 1
ATOM 3522 C C . GLU A 1 446 ? 11.773 -14.459 8.405 1.00 82.81 446 GLU A C 1
ATOM 3524 O O . GLU A 1 446 ? 11.901 -14.248 9.612 1.00 82.81 446 GLU A O 1
ATOM 3529 N N . HIS A 1 447 ? 11.858 -13.471 7.508 1.00 78.44 447 HIS A N 1
ATOM 3530 C CA . HIS A 1 447 ? 12.222 -12.095 7.850 1.00 78.44 447 HIS A CA 1
ATOM 3531 C C . HIS A 1 447 ? 11.119 -11.112 7.445 1.00 78.44 447 HIS A C 1
ATOM 3533 O O . HIS A 1 447 ? 11.025 -10.717 6.282 1.00 78.44 447 HIS A O 1
ATOM 3539 N N . ASP A 1 448 ? 10.339 -10.638 8.423 1.00 71.38 448 ASP A N 1
ATOM 3540 C CA . ASP A 1 448 ? 9.190 -9.744 8.200 1.00 71.38 448 ASP A CA 1
ATOM 3541 C C . ASP A 1 448 ? 9.512 -8.550 7.289 1.00 71.38 448 ASP A C 1
ATOM 3543 O O . ASP A 1 448 ? 8.760 -8.259 6.365 1.00 71.38 448 ASP A O 1
ATOM 3547 N N . HIS A 1 449 ? 10.661 -7.898 7.485 1.00 72.25 449 HIS A N 1
ATOM 3548 C CA . HIS A 1 449 ? 11.026 -6.723 6.694 1.00 72.25 449 HIS A CA 1
ATOM 3549 C C . HIS A 1 449 ? 11.442 -7.062 5.248 1.00 72.25 449 HIS A C 1
ATOM 3551 O O . HIS A 1 449 ? 11.156 -6.309 4.315 1.00 72.25 449 HIS A O 1
ATOM 3557 N N . VAL A 1 450 ? 12.051 -8.234 5.022 1.00 82.25 450 VAL A N 1
ATOM 3558 C CA . VAL A 1 450 ? 12.342 -8.723 3.663 1.00 82.25 450 VAL A CA 1
ATOM 3559 C C . VAL A 1 450 ? 11.031 -9.049 2.950 1.00 82.25 450 VAL A C 1
ATOM 3561 O O . VAL A 1 450 ? 10.859 -8.667 1.792 1.00 82.25 450 VAL A O 1
ATOM 3564 N N . ARG A 1 451 ? 10.075 -9.675 3.649 1.00 81.88 451 ARG A N 1
ATOM 3565 C CA . ARG A 1 451 ? 8.726 -9.944 3.131 1.00 81.88 451 ARG A CA 1
ATOM 3566 C C . ARG A 1 451 ? 7.971 -8.661 2.780 1.00 81.88 451 ARG A C 1
ATOM 3568 O O . ARG A 1 451 ? 7.413 -8.587 1.687 1.00 81.88 451 ARG A O 1
ATOM 3575 N N . GLU A 1 452 ? 8.002 -7.648 3.649 1.00 73.50 452 GLU A N 1
ATOM 3576 C CA . GLU A 1 452 ? 7.412 -6.315 3.416 1.00 73.50 452 GLU A CA 1
ATOM 3577 C C . GLU A 1 452 ? 8.018 -5.625 2.181 1.00 73.50 452 GLU A C 1
ATOM 3579 O O . GLU A 1 452 ? 7.324 -4.939 1.428 1.00 73.50 452 GLU A O 1
ATOM 3584 N N . MET A 1 453 ? 9.315 -5.821 1.940 1.00 81.81 453 MET A N 1
ATOM 3585 C CA . MET A 1 453 ? 9.998 -5.291 0.763 1.00 81.81 453 MET A CA 1
ATOM 3586 C C . MET A 1 453 ? 9.643 -6.084 -0.511 1.00 81.81 453 MET A C 1
ATOM 3588 O O . MET A 1 453 ? 9.463 -5.498 -1.582 1.00 81.81 453 MET A O 1
ATOM 3592 N N . ALA A 1 454 ? 9.511 -7.410 -0.403 1.00 85.44 454 ALA A N 1
ATOM 3593 C CA . ALA A 1 454 ? 9.310 -8.375 -1.491 1.00 85.44 454 ALA A CA 1
ATOM 3594 C C . ALA A 1 454 ? 7.870 -8.427 -2.043 1.00 85.44 454 ALA A C 1
ATOM 3596 O O . ALA A 1 454 ? 7.415 -9.451 -2.553 1.00 85.44 454 ALA A O 1
ATOM 3597 N N . VAL A 1 455 ? 7.136 -7.319 -1.973 1.00 79.50 455 VAL A N 1
ATOM 3598 C CA . VAL A 1 455 ? 5.718 -7.246 -2.355 1.00 79.50 455 VAL A CA 1
ATOM 3599 C C . VAL A 1 455 ? 5.485 -6.898 -3.827 1.00 79.50 455 VAL A C 1
ATOM 3601 O O . VAL A 1 455 ? 4.344 -6.886 -4.286 1.00 79.50 455 VAL A O 1
ATOM 3604 N N . ASN A 1 456 ? 6.540 -6.592 -4.587 1.00 83.56 456 ASN A N 1
ATOM 3605 C CA . ASN A 1 456 ? 6.442 -6.317 -6.019 1.00 83.56 456 ASN A CA 1
ATOM 3606 C C . ASN A 1 456 ? 7.453 -7.140 -6.843 1.00 83.56 456 ASN A C 1
ATOM 3608 O O . ASN A 1 456 ? 8.542 -7.447 -6.343 1.00 83.56 456 ASN A O 1
ATOM 3612 N N . PRO A 1 457 ? 7.135 -7.462 -8.116 1.00 87.25 457 PRO A N 1
ATOM 3613 C CA . PRO A 1 457 ? 7.985 -8.320 -8.947 1.00 87.25 457 PRO A CA 1
ATOM 3614 C C . PRO A 1 457 ? 9.405 -7.784 -9.153 1.00 87.25 457 PRO A C 1
ATOM 3616 O O . PRO A 1 457 ? 10.352 -8.556 -9.289 1.00 87.25 457 PRO A O 1
ATOM 3619 N N . ASN A 1 458 ? 9.574 -6.458 -9.179 1.00 84.12 458 ASN A N 1
ATOM 3620 C CA . ASN A 1 458 ? 10.877 -5.840 -9.406 1.00 84.12 458 ASN A CA 1
ATOM 3621 C C . ASN A 1 458 ? 11.847 -6.107 -8.247 1.00 84.12 458 ASN A C 1
ATOM 3623 O O . ASN A 1 458 ? 12.956 -6.571 -8.485 1.00 84.12 458 ASN A O 1
ATOM 3627 N N . ILE A 1 459 ? 11.435 -5.856 -7.000 1.00 87.50 459 ILE A N 1
ATOM 3628 C CA . ILE A 1 459 ? 12.257 -6.177 -5.824 1.00 87.50 459 ILE A CA 1
ATOM 3629 C C . ILE A 1 459 ? 12.525 -7.679 -5.760 1.00 87.50 459 ILE A C 1
ATOM 3631 O O . ILE A 1 459 ? 13.659 -8.078 -5.519 1.00 87.50 459 ILE A O 1
ATOM 3635 N N . LEU A 1 460 ? 11.510 -8.506 -6.022 1.00 89.56 460 LEU A N 1
ATOM 3636 C CA . LEU A 1 460 ? 11.653 -9.959 -5.987 1.00 89.56 460 LEU A CA 1
ATOM 3637 C C . LEU A 1 460 ? 12.684 -10.460 -7.012 1.00 89.56 460 LEU A C 1
ATOM 3639 O O . LEU A 1 460 ? 13.498 -11.320 -6.691 1.00 89.56 460 LEU A O 1
ATOM 3643 N N . THR A 1 461 ? 12.720 -9.851 -8.202 1.00 87.44 461 THR A N 1
ATOM 3644 C CA . THR A 1 461 ? 13.761 -10.099 -9.215 1.00 87.44 461 THR A CA 1
ATOM 3645 C C . THR A 1 461 ? 15.151 -9.749 -8.682 1.00 87.44 461 THR A C 1
ATOM 3647 O O . THR A 1 461 ? 16.085 -10.528 -8.837 1.00 87.44 461 THR A O 1
ATOM 3650 N N . LEU A 1 462 ? 15.304 -8.591 -8.033 1.00 87.12 462 LEU A N 1
ATOM 3651 C CA . LEU A 1 462 ? 16.591 -8.158 -7.483 1.00 87.12 462 LEU A CA 1
ATOM 3652 C C . LEU A 1 462 ? 17.064 -9.057 -6.331 1.00 87.12 462 LEU A C 1
ATOM 3654 O O . LEU A 1 462 ? 18.245 -9.388 -6.266 1.00 87.12 462 LEU A O 1
ATOM 3658 N N . LEU A 1 463 ? 16.153 -9.498 -5.459 1.00 89.00 463 LEU A N 1
ATOM 3659 C CA . LEU A 1 463 ? 16.453 -10.472 -4.404 1.00 89.00 463 LEU A CA 1
ATOM 3660 C C . LEU A 1 463 ? 16.879 -11.819 -4.997 1.00 89.00 463 LEU A C 1
ATOM 3662 O O . LEU A 1 463 ? 17.862 -12.404 -4.545 1.00 89.00 463 LEU A O 1
ATOM 3666 N N . ALA A 1 464 ? 16.195 -12.280 -6.047 1.00 86.62 464 ALA A N 1
ATOM 3667 C CA . ALA A 1 464 ? 16.574 -13.497 -6.754 1.00 86.62 464 ALA A CA 1
ATOM 3668 C C . ALA A 1 464 ? 17.980 -13.379 -7.369 1.00 86.62 464 ALA A C 1
ATOM 3670 O O . ALA A 1 464 ? 18.780 -14.299 -7.221 1.00 86.62 464 ALA A O 1
ATOM 3671 N N . VAL A 1 465 ? 18.326 -12.229 -7.964 1.00 82.44 465 VAL A N 1
ATOM 3672 C CA . VAL A 1 465 ? 19.678 -11.947 -8.488 1.00 82.44 465 VAL A CA 1
ATOM 3673 C C . VAL A 1 465 ? 20.738 -11.965 -7.381 1.00 82.44 465 VAL A C 1
ATOM 3675 O O . VAL A 1 465 ? 21.799 -12.556 -7.572 1.00 82.44 465 VAL A O 1
ATOM 3678 N N . ILE A 1 466 ? 20.468 -11.366 -6.218 1.00 85.56 466 ILE A N 1
ATOM 3679 C CA . ILE A 1 466 ? 21.370 -11.407 -5.053 1.00 85.56 466 ILE A CA 1
ATOM 3680 C C . ILE A 1 466 ? 21.636 -12.848 -4.623 1.00 85.56 466 ILE A C 1
ATOM 3682 O O . ILE A 1 466 ? 22.793 -13.244 -4.464 1.00 85.56 466 ILE A O 1
ATOM 3686 N N . ARG A 1 467 ? 20.571 -13.636 -4.438 1.00 85.88 467 ARG A N 1
ATOM 3687 C CA . ARG A 1 467 ? 20.698 -15.009 -3.946 1.00 85.88 467 ARG A CA 1
ATOM 3688 C C . ARG A 1 467 ? 21.362 -15.919 -4.966 1.00 85.88 467 ARG A C 1
ATOM 3690 O O . ARG A 1 467 ? 22.215 -16.702 -4.573 1.00 85.88 467 ARG A O 1
ATOM 3697 N N . LEU A 1 468 ? 21.072 -15.741 -6.254 1.00 80.12 468 LEU A N 1
ATOM 3698 C CA . LEU A 1 468 ? 21.737 -16.446 -7.354 1.00 80.12 468 LEU A CA 1
ATOM 3699 C C . LEU A 1 468 ? 23.259 -16.217 -7.394 1.00 80.12 468 LEU A C 1
ATOM 3701 O O . LEU A 1 468 ? 23.982 -17.046 -7.930 1.00 80.12 468 LEU A O 1
ATOM 3705 N N . ASN A 1 469 ? 23.745 -15.110 -6.825 1.00 78.31 469 ASN A N 1
ATOM 3706 C CA . ASN A 1 469 ? 25.171 -14.781 -6.712 1.00 78.31 469 ASN A CA 1
ATOM 3707 C C . ASN A 1 469 ? 25.740 -15.055 -5.302 1.00 78.31 469 ASN A C 1
ATOM 3709 O O . ASN A 1 469 ? 26.717 -14.420 -4.894 1.00 78.31 469 ASN A O 1
ATOM 3713 N N . ASP A 1 470 ? 25.097 -15.940 -4.531 1.00 79.38 470 ASP A N 1
ATOM 3714 C CA . ASP A 1 470 ? 25.497 -16.361 -3.181 1.00 79.38 470 ASP A CA 1
ATOM 3715 C C . ASP A 1 470 ? 25.725 -15.205 -2.190 1.00 79.38 470 ASP A C 1
ATOM 3717 O O . ASP A 1 470 ? 26.503 -15.301 -1.237 1.00 79.38 470 ASP A O 1
ATOM 3721 N N . LYS A 1 471 ? 25.031 -14.079 -2.388 1.00 84.62 471 LYS A N 1
ATOM 3722 C CA . LYS A 1 471 ? 25.078 -12.937 -1.466 1.00 84.62 471 LYS A CA 1
ATOM 3723 C C . LYS A 1 471 ? 24.034 -13.089 -0.353 1.00 84.62 471 LYS A C 1
ATOM 3725 O O . LYS A 1 471 ? 22.979 -13.682 -0.598 1.00 84.62 471 LYS A O 1
ATOM 3730 N N . PRO A 1 472 ? 24.300 -12.569 0.861 1.00 88.38 472 PRO A N 1
ATOM 3731 C CA . PRO A 1 472 ? 23.335 -12.604 1.957 1.00 88.38 472 PRO A CA 1
ATOM 3732 C C . PRO A 1 472 ? 22.066 -11.822 1.602 1.00 88.38 472 PRO A C 1
ATOM 3734 O O . PRO A 1 472 ? 22.122 -10.859 0.836 1.00 88.38 472 PRO A O 1
ATOM 3737 N N . MET A 1 473 ? 20.931 -12.230 2.174 1.00 89.12 473 MET A N 1
ATOM 3738 C CA . MET A 1 473 ? 19.652 -11.558 1.954 1.00 89.12 473 MET A CA 1
ATOM 3739 C C . MET A 1 473 ? 19.707 -10.119 2.498 1.00 89.12 473 MET A C 1
ATOM 3741 O O . MET A 1 473 ? 19.967 -9.930 3.687 1.00 89.12 473 MET A O 1
ATOM 3745 N N . PRO A 1 474 ? 19.480 -9.087 1.667 1.00 89.56 474 PRO A N 1
ATOM 3746 C CA . PRO A 1 474 ? 19.452 -7.716 2.135 1.00 89.56 474 PRO A CA 1
ATOM 3747 C C . PRO A 1 474 ? 18.158 -7.462 2.897 1.00 89.56 474 PRO A C 1
ATOM 3749 O O . PRO A 1 474 ? 17.075 -7.856 2.462 1.00 89.56 474 PRO A O 1
ATOM 3752 N N . HIS A 1 475 ? 18.269 -6.739 4.006 1.00 84.69 475 HIS A N 1
ATOM 3753 C CA . HIS A 1 475 ? 17.115 -6.428 4.842 1.00 84.69 475 HIS A CA 1
ATOM 3754 C C . HIS A 1 475 ? 16.469 -5.089 4.476 1.00 84.69 475 HIS A C 1
ATOM 3756 O O . HIS A 1 475 ? 15.364 -4.840 4.915 1.00 84.69 475 HIS A O 1
ATOM 3762 N N . MET A 1 476 ? 17.093 -4.243 3.645 1.00 84.06 476 MET A N 1
ATOM 3763 C CA . MET A 1 476 ? 16.542 -2.939 3.232 1.00 84.06 476 MET A CA 1
ATOM 3764 C C . MET A 1 476 ? 16.704 -2.672 1.741 1.00 84.06 476 MET A C 1
ATOM 3766 O O . MET A 1 476 ? 17.650 -3.146 1.113 1.00 84.06 476 MET A O 1
ATOM 3770 N N . ARG A 1 477 ? 15.863 -1.781 1.200 1.00 87.44 477 ARG A N 1
ATOM 3771 C CA . ARG A 1 477 ? 15.918 -1.356 -0.211 1.00 87.44 477 ARG A CA 1
ATOM 3772 C C . ARG A 1 477 ? 17.247 -0.705 -0.589 1.00 87.44 477 ARG A C 1
ATOM 3774 O O . ARG A 1 477 ? 17.812 -1.058 -1.617 1.00 87.44 477 ARG A O 1
ATOM 3781 N N . ALA A 1 478 ? 17.765 0.210 0.234 1.00 88.50 478 ALA A N 1
ATOM 3782 C CA . ALA A 1 478 ? 19.058 0.852 -0.027 1.00 88.50 478 ALA A CA 1
ATOM 3783 C C . ALA A 1 478 ? 20.203 -0.174 -0.064 1.00 88.50 478 ALA A C 1
ATOM 3785 O O . ALA A 1 478 ? 21.013 -0.159 -0.988 1.00 88.50 478 ALA A O 1
ATOM 3786 N N . GLN A 1 479 ? 20.210 -1.127 0.877 1.00 89.06 479 GLN A N 1
ATOM 3787 C CA . GLN A 1 479 ? 21.165 -2.235 0.876 1.00 89.06 479 GLN A CA 1
ATOM 3788 C C . GLN A 1 479 ? 21.010 -3.113 -0.373 1.00 89.06 479 GLN A C 1
ATOM 3790 O O . GLN A 1 479 ? 22.005 -3.396 -1.027 1.00 89.06 479 GLN A O 1
ATOM 3795 N N . LEU A 1 480 ? 19.785 -3.497 -0.738 1.00 90.19 480 LEU A N 1
ATOM 3796 C CA . LEU A 1 480 ? 19.513 -4.291 -1.937 1.00 90.19 480 LEU A CA 1
ATOM 3797 C C . LEU A 1 480 ? 20.068 -3.613 -3.196 1.00 90.19 480 LEU A C 1
ATOM 3799 O O . LEU A 1 480 ? 20.799 -4.241 -3.957 1.00 90.19 480 LEU A O 1
ATOM 3803 N N . TYR A 1 481 ? 19.769 -2.328 -3.404 1.00 89.56 481 TYR A N 1
ATOM 3804 C CA . TYR A 1 481 ? 20.277 -1.588 -4.562 1.00 89.56 481 TYR A CA 1
ATOM 3805 C C . TYR A 1 481 ? 21.801 -1.442 -4.539 1.00 89.56 481 TYR A C 1
ATOM 3807 O O . TYR A 1 481 ? 22.439 -1.551 -5.586 1.00 89.56 481 TYR A O 1
ATOM 3815 N N . ARG A 1 482 ? 22.402 -1.235 -3.362 1.00 89.31 482 ARG A N 1
ATOM 3816 C CA . ARG A 1 482 ? 23.860 -1.209 -3.195 1.00 89.31 482 ARG A CA 1
ATOM 3817 C C . ARG A 1 482 ? 24.495 -2.537 -3.578 1.00 89.31 482 ARG A C 1
ATOM 3819 O O . ARG A 1 482 ? 25.487 -2.553 -4.303 1.00 89.31 482 ARG A O 1
ATOM 3826 N N . ASP A 1 483 ? 23.941 -3.633 -3.079 1.00 88.19 483 ASP A N 1
ATOM 3827 C CA . ASP A 1 483 ? 24.501 -4.968 -3.239 1.00 88.19 483 ASP A CA 1
ATOM 3828 C C . ASP A 1 483 ? 24.357 -5.436 -4.693 1.00 88.19 483 ASP A C 1
ATOM 3830 O O . ASP A 1 483 ? 25.327 -5.930 -5.266 1.00 88.19 483 ASP A O 1
ATOM 3834 N N . VAL A 1 484 ? 23.220 -5.160 -5.343 1.00 84.88 484 VAL A N 1
ATOM 3835 C CA . VAL A 1 484 ? 23.036 -5.406 -6.784 1.00 84.88 484 VAL A CA 1
ATOM 3836 C C . VAL A 1 484 ? 23.983 -4.540 -7.616 1.00 84.88 484 VAL A C 1
ATOM 3838 O O . VAL A 1 484 ? 24.646 -5.039 -8.523 1.00 84.88 484 VAL A O 1
ATOM 3841 N N . PHE A 1 485 ? 24.118 -3.254 -7.293 1.00 84.19 485 PHE A N 1
ATOM 3842 C CA . PHE A 1 485 ? 25.068 -2.383 -7.983 1.00 84.19 485 PHE A CA 1
ATOM 3843 C C . PHE A 1 485 ? 26.518 -2.867 -7.828 1.00 84.19 485 PHE A C 1
ATOM 3845 O O . PHE A 1 485 ? 27.294 -2.844 -8.782 1.00 84.19 485 PHE A O 1
ATOM 3852 N N . ASN A 1 486 ? 26.887 -3.355 -6.642 1.00 82.69 486 ASN A N 1
ATOM 3853 C CA . ASN A 1 486 ? 28.198 -3.947 -6.396 1.00 82.69 486 ASN A CA 1
ATOM 3854 C C . ASN A 1 486 ? 28.416 -5.222 -7.218 1.00 82.69 486 ASN A C 1
ATOM 3856 O O . ASN A 1 486 ? 29.522 -5.403 -7.722 1.00 82.69 486 ASN A O 1
ATOM 3860 N N . LEU A 1 487 ? 27.391 -6.067 -7.384 1.00 78.12 487 LEU A N 1
ATOM 3861 C CA . LEU A 1 487 ? 27.452 -7.233 -8.271 1.00 78.12 487 LEU A CA 1
ATOM 3862 C C . LEU A 1 487 ? 27.726 -6.814 -9.718 1.00 78.12 487 LEU A C 1
ATOM 3864 O O . LEU A 1 487 ? 28.654 -7.330 -10.336 1.00 78.12 487 LEU A O 1
ATOM 3868 N N . PHE A 1 488 ? 27.009 -5.812 -10.231 1.00 74.62 488 PHE A N 1
ATOM 3869 C CA . PHE A 1 488 ? 27.221 -5.324 -11.597 1.00 74.62 488 PHE A CA 1
ATOM 3870 C C . PHE A 1 488 ? 28.634 -4.776 -11.838 1.00 74.62 488 PHE A C 1
ATOM 3872 O O . PHE A 1 488 ? 29.164 -4.899 -12.938 1.00 74.62 488 PHE A O 1
ATOM 3879 N N . LEU A 1 489 ? 29.272 -4.197 -10.818 1.00 72.25 489 LEU A N 1
ATOM 3880 C CA . LEU A 1 489 ? 30.665 -3.744 -10.906 1.00 72.25 489 LEU A CA 1
ATOM 3881 C C . LEU A 1 489 ? 31.690 -4.879 -10.762 1.00 72.25 489 LEU A C 1
ATOM 3883 O O . LEU A 1 489 ? 32.838 -4.721 -11.183 1.00 72.25 489 LEU A O 1
ATOM 3887 N N . GLN A 1 490 ? 31.308 -5.988 -10.124 1.00 68.81 490 GLN A N 1
ATOM 3888 C CA . GLN A 1 490 ? 32.168 -7.149 -9.884 1.00 68.81 490 GLN A CA 1
ATOM 3889 C C . GLN A 1 490 ? 32.177 -8.135 -11.051 1.00 68.81 490 GLN A C 1
ATOM 3891 O O . GLN A 1 490 ? 33.161 -8.864 -11.170 1.00 68.81 490 GLN A O 1
ATOM 3896 N N . ASN A 1 491 ? 31.150 -8.135 -11.909 1.00 60.53 491 ASN A N 1
ATOM 3897 C CA . ASN A 1 491 ? 31.114 -8.975 -13.103 1.00 60.53 491 ASN A CA 1
ATOM 3898 C C . ASN A 1 491 ? 32.345 -8.701 -13.987 1.00 60.53 491 ASN A C 1
ATOM 3900 O O . ASN A 1 491 ? 32.494 -7.654 -14.633 1.00 60.53 491 ASN A O 1
ATOM 3904 N N . LYS A 1 492 ? 33.273 -9.658 -13.953 1.00 52.38 492 LYS A N 1
ATOM 3905 C CA . LYS A 1 492 ? 34.362 -9.811 -14.906 1.00 52.38 492 LYS A CA 1
ATOM 3906 C C . LYS A 1 492 ? 33.834 -10.767 -15.965 1.00 52.38 492 LYS A C 1
ATOM 3908 O O . LYS A 1 492 ? 33.536 -11.909 -15.640 1.00 52.38 492 LYS A O 1
ATOM 3913 N N . ASP A 1 493 ? 33.679 -10.304 -17.197 1.00 51.81 493 ASP A N 1
ATOM 3914 C CA . ASP A 1 493 ? 33.501 -11.230 -18.312 1.00 51.81 493 ASP A CA 1
ATOM 3915 C C . ASP A 1 493 ? 34.819 -12.008 -18.455 1.00 51.81 493 ASP A C 1
ATOM 3917 O O . ASP A 1 493 ? 35.780 -11.478 -19.005 1.00 51.81 493 ASP A O 1
ATOM 3921 N N . GLU A 1 494 ? 34.898 -13.230 -17.918 1.00 43.38 494 GLU A N 1
ATOM 3922 C CA . GLU A 1 494 ? 36.101 -14.077 -18.018 1.00 43.38 494 GLU A CA 1
ATOM 3923 C C . GLU A 1 494 ? 36.382 -14.534 -19.469 1.00 43.38 494 GLU A C 1
ATOM 3925 O O . GLU A 1 494 ? 37.504 -14.918 -19.776 1.00 43.38 494 GLU A O 1
ATOM 3930 N N . ASP A 1 495 ? 35.409 -14.399 -20.384 1.00 42.62 495 ASP A N 1
ATOM 3931 C CA . ASP A 1 495 ? 35.457 -14.935 -21.759 1.00 42.62 495 ASP A CA 1
ATOM 3932 C C . ASP A 1 495 ? 35.518 -13.877 -22.887 1.00 42.62 495 ASP A C 1
ATOM 3934 O O . ASP A 1 495 ? 35.265 -14.176 -24.065 1.00 42.62 495 ASP A O 1
ATOM 3938 N N . ARG A 1 496 ? 35.830 -12.609 -22.582 1.00 50.44 496 ARG A N 1
ATOM 3939 C CA . ARG A 1 496 ? 35.965 -11.566 -23.619 1.00 50.44 496 ARG A CA 1
ATOM 3940 C C . ARG A 1 496 ? 37.424 -11.169 -23.838 1.00 50.44 496 ARG A C 1
ATOM 3942 O O . ARG A 1 496 ? 37.889 -10.180 -23.289 1.00 50.44 496 ARG A O 1
ATOM 3949 N N . ASP A 1 497 ? 38.068 -11.864 -24.780 1.00 39.69 497 ASP A N 1
ATOM 3950 C CA . ASP A 1 497 ? 39.336 -11.537 -25.477 1.00 39.69 497 ASP A CA 1
ATOM 3951 C C . ASP A 1 497 ? 39.353 -10.158 -26.199 1.00 39.69 497 ASP A C 1
ATOM 3953 O O . ASP A 1 497 ? 40.081 -9.923 -27.166 1.00 39.69 497 ASP A O 1
ATOM 3957 N N . THR A 1 498 ? 38.534 -9.196 -25.779 1.00 45.25 498 THR A N 1
ATOM 3958 C CA . THR A 1 498 ? 38.608 -7.814 -26.251 1.00 45.25 498 THR A CA 1
ATOM 3959 C C . THR A 1 498 ? 39.585 -7.042 -25.374 1.00 45.25 498 THR A C 1
ATOM 3961 O O . THR A 1 498 ? 39.212 -6.544 -24.314 1.00 45.25 498 THR A O 1
ATOM 3964 N N . LEU A 1 499 ? 40.815 -6.934 -25.880 1.00 42.00 499 LEU A N 1
ATOM 3965 C CA . LEU A 1 499 ? 42.016 -6.203 -25.429 1.00 42.00 499 LEU A CA 1
ATOM 3966 C C . LEU A 1 499 ? 41.848 -4.735 -24.941 1.00 42.00 499 LEU A C 1
ATOM 3968 O O . LEU A 1 499 ? 42.833 -4.008 -24.888 1.00 42.00 499 LEU A O 1
ATOM 3972 N N . PHE A 1 500 ? 40.644 -4.260 -24.601 1.00 48.19 500 PHE A N 1
ATOM 3973 C CA . PHE A 1 500 ? 40.383 -2.850 -24.269 1.00 48.19 500 PHE A CA 1
ATOM 3974 C C . PHE A 1 500 ? 39.424 -2.603 -23.084 1.00 48.19 500 PHE A C 1
ATOM 3976 O O . PHE A 1 500 ? 39.306 -1.462 -22.651 1.00 48.19 500 PHE A O 1
ATOM 3983 N N . LEU A 1 501 ? 38.750 -3.622 -22.526 1.00 48.78 501 LEU A N 1
ATOM 3984 C CA . LEU A 1 501 ? 37.694 -3.443 -21.502 1.00 48.78 501 LEU A CA 1
ATOM 3985 C C . LEU A 1 501 ? 38.174 -3.543 -20.031 1.00 48.78 501 LEU A C 1
ATOM 3987 O O . LEU A 1 501 ? 37.354 -3.417 -19.112 1.00 48.78 501 LEU A O 1
ATOM 3991 N N . GLU A 1 502 ? 39.469 -3.761 -19.776 1.00 51.59 502 GLU A N 1
ATOM 3992 C CA . GLU A 1 502 ? 40.000 -4.094 -18.437 1.00 51.59 502 GLU A CA 1
ATOM 3993 C C . GLU A 1 502 ? 40.341 -2.892 -17.534 1.00 51.59 502 GLU A C 1
ATOM 3995 O O . GLU A 1 502 ? 40.508 -3.057 -16.326 1.00 51.59 502 GLU A O 1
ATOM 4000 N N . ASP A 1 503 ? 40.363 -1.669 -18.057 1.00 57.22 503 ASP A N 1
ATOM 4001 C CA . ASP A 1 503 ? 41.252 -0.649 -17.482 1.00 57.22 503 ASP A CA 1
ATOM 4002 C C . ASP A 1 503 ? 40.599 0.441 -16.604 1.00 57.22 503 ASP A C 1
ATOM 4004 O O . ASP A 1 503 ? 41.298 1.284 -16.034 1.00 57.22 503 ASP A O 1
ATOM 4008 N N . TRP A 1 504 ? 39.268 0.488 -16.472 1.00 63.16 504 TRP A N 1
ATOM 4009 C CA . TRP A 1 504 ? 38.634 1.509 -15.624 1.00 63.16 504 TRP A CA 1
ATOM 4010 C C . TRP A 1 504 ? 38.690 1.135 -14.144 1.00 63.16 504 TRP A C 1
ATOM 4012 O O . TRP A 1 504 ? 38.176 0.097 -13.721 1.00 63.16 504 TRP A O 1
ATOM 4022 N N . GLN A 1 505 ? 39.226 2.040 -13.323 1.00 66.88 505 GLN A N 1
ATOM 4023 C CA . GLN A 1 505 ? 39.133 1.918 -11.870 1.00 66.88 505 GLN A CA 1
ATOM 4024 C C . GLN A 1 505 ? 37.658 1.874 -11.437 1.00 66.88 505 GLN A C 1
ATOM 4026 O O . GLN A 1 505 ? 36.841 2.680 -11.885 1.00 66.88 505 GLN A O 1
ATOM 4031 N N . GLN A 1 506 ? 37.314 0.967 -10.515 1.00 70.25 506 GLN A N 1
ATOM 4032 C CA . GLN A 1 506 ? 35.937 0.829 -10.013 1.00 70.25 506 GLN A CA 1
ATOM 4033 C C . GLN A 1 506 ? 35.378 2.135 -9.432 1.00 70.25 506 GLN A C 1
ATOM 4035 O O . GLN A 1 506 ? 34.176 2.370 -9.498 1.00 70.25 506 GLN A O 1
ATOM 4040 N N . THR A 1 507 ? 36.236 2.988 -8.873 1.00 72.19 507 THR A N 1
ATOM 4041 C CA . THR A 1 507 ? 35.878 4.322 -8.373 1.00 72.19 507 THR A CA 1
ATOM 4042 C C . THR A 1 507 ? 35.325 5.216 -9.479 1.00 72.19 507 THR A C 1
ATOM 4044 O O . THR A 1 507 ? 34.263 5.799 -9.299 1.00 72.19 507 THR A O 1
ATOM 4047 N N . VAL A 1 508 ? 35.960 5.235 -10.655 1.00 75.81 508 VAL A N 1
ATOM 4048 C CA . VAL A 1 508 ? 35.516 6.028 -11.813 1.00 75.81 508 VAL A CA 1
ATOM 4049 C C . VAL A 1 508 ? 34.149 5.568 -12.300 1.00 75.81 508 VAL A C 1
ATOM 4051 O O . VAL A 1 508 ? 33.275 6.396 -12.541 1.00 75.81 508 VAL A O 1
ATOM 4054 N N . LEU A 1 509 ? 33.927 4.253 -12.392 1.00 77.88 509 LEU A N 1
ATOM 4055 C CA . LEU A 1 509 ? 32.624 3.698 -12.773 1.00 77.88 509 LEU A CA 1
ATOM 4056 C C . LEU A 1 509 ? 31.541 4.058 -11.748 1.00 77.88 509 LEU A C 1
ATOM 4058 O O . LEU A 1 509 ? 30.448 4.472 -12.129 1.00 77.88 509 LEU A O 1
ATOM 4062 N N . ARG A 1 510 ? 31.849 3.944 -10.450 1.00 83.00 510 ARG A N 1
ATOM 4063 C CA . ARG A 1 510 ? 30.926 4.315 -9.366 1.00 83.00 510 ARG A CA 1
ATOM 4064 C C . ARG A 1 510 ? 30.538 5.785 -9.431 1.00 83.00 510 ARG A C 1
ATOM 4066 O O . ARG A 1 510 ? 29.350 6.097 -9.402 1.00 83.00 510 ARG A O 1
ATOM 4073 N N . ASP A 1 511 ? 31.526 6.662 -9.532 1.00 83.56 511 ASP A N 1
ATOM 4074 C CA . ASP A 1 511 ? 31.312 8.104 -9.544 1.00 83.56 511 ASP A CA 1
ATOM 4075 C C . ASP A 1 511 ? 30.578 8.549 -10.816 1.00 83.56 511 ASP A C 1
ATOM 4077 O O . ASP A 1 511 ? 29.630 9.329 -10.731 1.00 83.56 511 ASP A O 1
ATOM 4081 N N . SER A 1 512 ? 30.921 7.965 -11.968 1.00 84.88 512 SER A N 1
ATOM 4082 C CA . SER A 1 512 ? 30.248 8.240 -13.243 1.00 84.88 512 SER A CA 1
ATOM 4083 C C . SER A 1 512 ? 28.778 7.828 -13.216 1.00 84.88 512 SER A C 1
ATOM 4085 O O . SER A 1 512 ? 27.928 8.592 -13.661 1.00 84.88 512 SER A O 1
ATOM 4087 N N . VAL A 1 513 ? 28.446 6.648 -12.676 1.00 87.50 513 VAL A N 1
ATOM 4088 C CA . VAL A 1 513 ? 27.046 6.198 -12.561 1.00 87.50 513 VAL A CA 1
ATOM 4089 C C . VAL A 1 513 ? 26.263 7.075 -11.594 1.00 87.50 513 VAL A C 1
ATOM 4091 O O . VAL A 1 513 ? 25.131 7.449 -11.903 1.00 87.50 513 VAL A O 1
ATOM 4094 N N . ARG A 1 514 ? 26.848 7.408 -10.439 1.00 90.69 514 ARG A N 1
ATOM 4095 C CA . ARG A 1 514 ? 26.239 8.299 -9.448 1.00 90.69 514 ARG A CA 1
ATOM 4096 C C . ARG A 1 514 ? 25.890 9.647 -10.076 1.00 90.69 514 ARG A C 1
ATOM 4098 O O . ARG A 1 514 ? 24.744 10.086 -9.986 1.00 90.69 514 ARG A O 1
ATOM 4105 N N . ASP A 1 515 ? 26.867 10.288 -10.711 1.00 87.75 515 ASP A N 1
ATOM 4106 C CA . ASP A 1 515 ? 26.705 11.630 -11.269 1.00 87.75 515 ASP A CA 1
ATOM 4107 C C . ASP A 1 515 ? 25.779 11.611 -12.483 1.00 87.75 515 ASP A C 1
ATOM 4109 O O . ASP A 1 515 ? 24.886 12.453 -12.581 1.00 87.75 515 ASP A O 1
ATOM 4113 N N . LEU A 1 516 ? 25.887 10.585 -13.335 1.00 88.12 516 LEU A N 1
ATOM 4114 C CA . LEU A 1 516 ? 24.938 10.362 -14.418 1.00 88.12 516 LEU A CA 1
ATOM 4115 C C . LEU A 1 516 ? 23.512 10.224 -13.885 1.00 88.12 516 LEU A C 1
ATOM 4117 O O . LEU A 1 516 ? 22.618 10.904 -14.376 1.00 88.12 516 LEU A O 1
ATOM 4121 N N . ALA A 1 517 ? 23.282 9.392 -12.867 1.00 88.25 517 ALA A N 1
ATOM 4122 C CA . ALA A 1 517 ? 21.956 9.199 -12.290 1.00 88.25 517 ALA A CA 1
ATOM 4123 C C . ALA A 1 517 ? 21.401 10.493 -11.684 1.00 88.25 517 ALA A C 1
ATOM 4125 O O . ALA A 1 517 ? 20.245 10.830 -11.936 1.00 88.25 517 ALA A O 1
ATOM 4126 N N . GLY A 1 518 ? 22.217 11.236 -10.932 1.00 87.44 518 GLY A N 1
ATOM 4127 C CA . GLY A 1 518 ? 21.840 12.510 -10.322 1.00 87.44 518 GLY A CA 1
ATOM 4128 C C . GLY A 1 518 ? 21.496 13.600 -11.338 1.00 87.44 518 GLY A C 1
ATOM 4129 O O . GLY A 1 518 ? 20.466 14.273 -11.208 1.00 87.44 518 GLY A O 1
ATOM 4130 N N . GLU A 1 519 ? 22.310 13.748 -12.383 1.00 85.19 519 GLU A N 1
ATOM 4131 C CA . GLU A 1 519 ? 22.066 14.707 -13.463 1.00 85.19 519 GLU A CA 1
ATOM 4132 C C . GLU A 1 519 ? 20.887 14.279 -14.334 1.00 85.19 519 GLU A C 1
ATOM 4134 O O . GLU A 1 519 ? 20.010 15.097 -14.591 1.00 85.19 519 GLU A O 1
ATOM 4139 N N . CYS A 1 520 ? 20.771 13.003 -14.710 1.00 79.06 520 CYS A N 1
ATOM 4140 C CA . CYS A 1 520 ? 19.593 12.466 -15.398 1.00 79.06 520 CYS A CA 1
ATOM 4141 C C . CYS A 1 520 ? 18.315 12.720 -14.591 1.00 79.06 520 CYS A C 1
ATOM 4143 O O . CYS A 1 520 ? 17.311 13.179 -15.142 1.00 79.06 520 CYS A O 1
ATOM 4145 N N . HIS A 1 521 ? 18.343 12.478 -13.278 1.00 78.56 521 HIS A N 1
ATOM 4146 C CA . HIS A 1 521 ? 17.210 12.733 -12.384 1.00 78.56 521 HIS A CA 1
ATOM 4147 C C . HIS A 1 521 ? 16.842 14.221 -12.334 1.00 78.56 521 HIS A C 1
ATOM 4149 O O . HIS A 1 521 ? 15.665 14.584 -12.363 1.00 78.56 521 HIS A O 1
ATOM 4155 N N . THR A 1 522 ? 17.848 15.095 -12.342 1.00 78.00 522 THR A N 1
ATOM 4156 C CA . THR A 1 522 ? 17.678 16.553 -12.375 1.00 78.00 522 THR A CA 1
ATOM 4157 C C . THR A 1 522 ? 17.158 17.047 -13.733 1.00 78.00 522 THR A C 1
ATOM 4159 O O . THR A 1 522 ? 16.228 17.856 -13.795 1.00 78.00 522 THR A O 1
ATOM 4162 N N . LEU A 1 523 ? 17.729 16.565 -14.839 1.00 69.94 523 LEU A N 1
ATOM 4163 C CA . LEU A 1 523 ? 17.404 16.944 -16.218 1.00 69.94 523 LEU A CA 1
ATOM 4164 C C . LEU A 1 523 ? 16.008 16.498 -16.627 1.00 69.94 523 LEU A C 1
ATOM 4166 O O . LEU A 1 523 ? 15.289 17.292 -17.235 1.00 69.94 523 LEU A O 1
ATOM 4170 N N . SER A 1 524 ? 15.589 15.311 -16.173 1.00 62.44 524 SER A N 1
ATOM 4171 C CA . SER A 1 524 ? 14.209 14.814 -16.288 1.00 62.44 524 SER A CA 1
ATOM 4172 C C . SER A 1 524 ? 13.167 15.823 -15.791 1.00 62.44 524 SER A C 1
ATOM 4174 O O . SER A 1 524 ? 11.980 15.707 -16.097 1.00 62.44 524 SER A O 1
ATOM 4176 N N . LYS A 1 525 ? 13.595 16.809 -14.990 1.00 58.25 525 LYS A N 1
ATOM 4177 C CA . LYS A 1 525 ? 12.751 17.838 -14.386 1.00 58.25 525 LYS A CA 1
ATOM 4178 C C . LYS A 1 525 ? 13.097 19.277 -14.804 1.00 58.25 525 LYS A C 1
ATOM 4180 O O . LYS A 1 525 ? 12.219 20.131 -14.708 1.00 58.25 525 LYS A O 1
ATOM 4185 N N . LYS A 1 526 ? 14.310 19.567 -15.307 1.00 48.69 526 LYS A N 1
ATOM 4186 C CA . LYS A 1 526 ? 14.714 20.909 -15.796 1.00 48.69 526 LYS A CA 1
ATOM 4187 C C . LYS A 1 526 ? 14.209 21.248 -17.205 1.00 48.69 526 LYS A C 1
ATOM 4189 O O . LYS A 1 526 ? 13.968 22.423 -17.463 1.00 48.69 526 LYS A O 1
ATOM 4194 N N . GLN A 1 527 ? 13.986 20.274 -18.094 1.00 46.94 527 GLN A N 1
ATOM 4195 C CA . GLN A 1 527 ? 13.495 20.528 -19.466 1.00 46.94 527 GLN A CA 1
ATOM 4196 C C . GLN A 1 527 ? 11.986 20.895 -19.555 1.00 46.94 527 GLN A C 1
ATOM 4198 O O . GLN A 1 527 ? 11.383 20.839 -20.621 1.00 46.94 527 GLN A O 1
ATOM 4203 N N . GLY A 1 528 ? 11.370 21.348 -18.452 1.00 40.59 528 GLY A N 1
ATOM 4204 C CA . GLY A 1 528 ? 10.019 21.929 -18.428 1.00 40.59 528 GLY A CA 1
ATOM 4205 C C . GLY A 1 528 ? 9.575 22.356 -17.019 1.00 40.59 528 GLY A C 1
ATOM 4206 O O . GLY A 1 528 ? 9.029 21.554 -16.271 1.00 40.59 528 GLY A O 1
ATOM 4207 N N . ASN A 1 529 ? 9.833 23.622 -16.673 1.00 29.89 529 ASN A N 1
ATOM 4208 C CA . ASN A 1 529 ? 9.630 24.321 -15.383 1.00 29.89 529 ASN A CA 1
ATOM 4209 C C . ASN A 1 529 ? 8.216 24.150 -14.727 1.00 29.89 529 ASN A C 1
ATOM 4211 O O . ASN A 1 529 ? 7.241 23.895 -15.429 1.00 29.89 529 ASN A O 1
ATOM 4215 N N . PRO A 1 530 ? 8.008 24.481 -13.432 1.00 30.61 530 PRO A N 1
ATOM 4216 C CA . PRO A 1 530 ? 8.153 23.658 -12.232 1.00 30.61 530 PRO A CA 1
ATOM 4217 C C . PRO A 1 530 ? 6.786 23.350 -11.567 1.00 30.61 530 PRO A C 1
ATOM 4219 O O . PRO A 1 530 ? 6.119 24.250 -11.062 1.00 30.61 530 PRO A O 1
ATOM 4222 N N . SER A 1 531 ? 6.342 22.090 -11.511 1.00 26.80 531 SER A N 1
ATOM 4223 C CA . SER A 1 531 ? 5.491 21.567 -10.412 1.00 26.80 531 SER A CA 1
ATOM 4224 C C . SER A 1 531 ? 5.149 20.075 -10.581 1.00 26.80 531 SER A C 1
ATOM 4226 O O . SER A 1 531 ? 4.260 19.694 -11.336 1.00 26.80 531 SER A O 1
ATOM 4228 N N . ARG A 1 532 ? 5.868 19.279 -9.775 1.00 28.78 532 ARG A N 1
ATOM 4229 C CA . ARG A 1 532 ? 5.569 17.963 -9.165 1.00 28.78 532 ARG A CA 1
ATOM 4230 C C . ARG A 1 532 ? 5.338 16.701 -10.051 1.00 28.78 532 ARG A C 1
ATOM 4232 O O . ARG A 1 532 ? 4.299 16.505 -10.681 1.00 28.78 532 ARG A O 1
ATOM 4239 N N . ASN A 1 533 ? 6.302 15.782 -9.852 1.00 30.28 533 ASN A N 1
ATOM 4240 C CA . ASN A 1 533 ? 6.285 14.299 -9.825 1.00 30.28 533 ASN A CA 1
ATOM 4241 C C . ASN A 1 533 ? 6.465 13.446 -11.096 1.00 30.28 533 ASN A C 1
ATOM 4243 O O . ASN A 1 533 ? 6.226 13.900 -12.204 1.00 30.28 533 ASN A O 1
ATOM 4247 N N . GLN A 1 534 ? 7.109 12.282 -10.889 1.00 35.25 534 GLN A N 1
ATOM 4248 C CA . GLN A 1 534 ? 8.138 11.577 -11.690 1.00 35.25 534 GLN A CA 1
ATOM 4249 C C . GLN A 1 534 ? 7.683 10.354 -12.502 1.00 35.25 534 GLN A C 1
ATOM 4251 O O . GLN A 1 534 ? 6.797 9.633 -12.053 1.00 35.25 534 GLN A O 1
ATOM 4256 N N . GLY A 1 535 ? 8.501 10.028 -13.516 1.00 34.25 535 GLY A N 1
ATOM 4257 C CA . GLY A 1 535 ? 8.776 8.688 -14.054 1.00 34.25 535 GLY A CA 1
ATOM 4258 C C . GLY A 1 535 ? 9.740 8.783 -15.260 1.00 34.25 535 GLY A C 1
ATOM 4259 O O . GLY A 1 535 ? 9.945 9.885 -15.755 1.00 34.25 535 GLY A O 1
ATOM 4260 N N . CYS A 1 536 ? 10.378 7.680 -15.657 1.00 42.59 536 CYS A N 1
ATOM 4261 C CA . CYS A 1 536 ? 11.613 7.566 -16.458 1.00 42.59 536 CYS A CA 1
ATOM 4262 C C . CYS A 1 536 ? 11.677 8.425 -17.744 1.00 42.59 536 CYS A C 1
ATOM 4264 O O . CYS A 1 536 ? 10.766 8.400 -18.563 1.00 42.59 536 CYS A O 1
ATOM 4266 N N . VAL A 1 537 ? 12.787 9.140 -17.951 1.00 56.56 537 VAL A N 1
ATOM 4267 C CA . VAL A 1 537 ? 13.057 9.907 -19.180 1.00 56.56 537 VAL A CA 1
ATOM 4268 C C . VAL A 1 537 ? 14.077 9.139 -20.014 1.00 56.56 537 VAL A C 1
ATOM 4270 O O . VAL A 1 537 ? 15.097 8.692 -19.490 1.00 56.56 537 VAL A O 1
ATOM 4273 N N . LEU A 1 538 ? 13.785 8.950 -21.299 1.00 59.34 538 LEU A N 1
ATOM 4274 C CA . LEU A 1 538 ? 14.767 8.475 -22.271 1.00 59.34 538 LEU A CA 1
ATOM 4275 C C . LEU A 1 538 ? 15.736 9.624 -22.560 1.00 59.34 538 LEU A C 1
ATOM 4277 O O . LEU A 1 538 ? 15.310 10.735 -22.869 1.00 59.34 538 LEU A O 1
ATOM 4281 N N . PHE A 1 539 ? 17.035 9.371 -22.451 1.00 72.06 539 PHE A N 1
ATOM 4282 C CA . PHE A 1 539 ? 18.077 10.355 -22.731 1.00 72.06 539 PHE A CA 1
ATOM 4283 C C . PHE A 1 539 ? 18.730 10.041 -24.067 1.00 72.06 539 PHE A C 1
ATOM 4285 O O . PHE A 1 539 ? 19.040 8.887 -24.350 1.00 72.06 539 PHE A O 1
ATOM 4292 N N . THR A 1 540 ? 18.989 11.060 -24.880 1.00 74.62 540 THR A N 1
ATOM 4293 C CA . THR A 1 540 ? 19.806 10.869 -26.081 1.00 74.62 540 THR A CA 1
ATOM 4294 C C . THR A 1 540 ? 21.238 10.507 -25.688 1.00 74.62 540 THR A C 1
ATOM 4296 O O . THR A 1 540 ? 21.754 10.996 -24.678 1.00 74.62 540 THR A O 1
ATOM 4299 N N . GLU A 1 541 ? 21.908 9.698 -26.507 1.00 79.06 541 GLU A N 1
ATOM 4300 C CA . GLU A 1 541 ? 23.333 9.365 -26.338 1.00 79.06 541 GLU A CA 1
ATOM 4301 C C . GLU A 1 541 ? 24.201 10.625 -26.179 1.00 79.06 541 GLU A C 1
ATOM 4303 O O . GLU A 1 541 ? 25.032 10.698 -25.277 1.00 79.06 541 GLU A O 1
ATOM 4308 N N . ALA A 1 542 ? 23.913 11.682 -26.946 1.00 77.62 542 ALA A N 1
ATOM 4309 C CA . ALA A 1 542 ? 24.585 12.976 -26.820 1.00 77.62 542 ALA A CA 1
ATOM 4310 C C . ALA A 1 542 ? 24.411 13.622 -25.431 1.00 77.62 542 ALA A C 1
ATOM 4312 O O . ALA A 1 542 ? 25.360 14.189 -24.891 1.00 77.62 542 ALA A O 1
ATOM 4313 N N . THR A 1 543 ? 23.219 13.526 -24.832 1.00 80.44 543 THR A N 1
ATOM 4314 C CA . THR A 1 543 ? 22.960 14.053 -23.481 1.00 80.44 543 THR A CA 1
ATOM 4315 C C . THR A 1 543 ? 23.753 13.276 -22.437 1.00 80.44 543 THR A C 1
ATOM 4317 O O . THR A 1 543 ? 24.383 13.878 -21.570 1.00 80.44 543 THR A O 1
ATOM 4320 N N . VAL A 1 544 ? 23.759 11.944 -22.534 1.00 84.19 544 VAL A N 1
ATOM 4321 C CA . VAL A 1 544 ? 24.510 11.076 -21.616 1.00 84.19 544 VAL A CA 1
ATOM 4322 C C . VAL A 1 544 ? 26.010 11.346 -21.721 1.00 84.19 544 VAL A C 1
ATOM 4324 O O . VAL A 1 544 ? 26.657 11.568 -20.698 1.00 84.19 544 VAL A O 1
ATOM 4327 N N . ILE A 1 545 ? 26.553 11.415 -22.939 1.00 85.56 545 ILE A N 1
ATOM 4328 C CA . ILE A 1 545 ? 27.964 11.746 -23.176 1.00 85.56 545 ILE A CA 1
ATOM 4329 C C . ILE A 1 545 ? 28.302 13.120 -22.598 1.00 85.56 545 ILE A C 1
ATOM 4331 O O . ILE A 1 545 ? 29.332 13.260 -21.947 1.00 85.56 545 ILE A O 1
ATOM 4335 N N . GLN A 1 546 ? 27.437 14.123 -22.769 1.00 84.00 546 GLN A N 1
ATOM 4336 C CA . GLN A 1 546 ? 27.679 15.459 -22.225 1.00 84.00 546 GLN A CA 1
ATOM 4337 C C . GLN A 1 546 ? 27.743 15.465 -20.689 1.00 84.00 546 GLN A C 1
ATOM 4339 O O . GLN A 1 546 ? 28.582 16.159 -20.119 1.00 84.00 546 GLN A O 1
ATOM 4344 N N . ILE A 1 547 ? 26.897 14.683 -20.012 1.00 84.00 547 ILE A N 1
ATOM 4345 C CA . ILE A 1 547 ? 26.937 14.540 -18.548 1.00 84.00 547 ILE A CA 1
ATOM 4346 C C . ILE A 1 547 ? 28.237 13.858 -18.110 1.00 84.00 547 ILE A C 1
ATOM 4348 O O . ILE A 1 547 ? 28.932 14.357 -17.223 1.00 84.00 547 ILE A O 1
ATOM 4352 N N . LEU A 1 548 ? 28.590 12.743 -18.760 1.00 85.31 548 LEU A N 1
ATOM 4353 C CA . LEU A 1 548 ? 29.835 12.022 -18.488 1.00 85.31 548 LEU A CA 1
ATOM 4354 C C . LEU A 1 548 ? 31.058 12.916 -18.736 1.00 85.31 548 LEU A C 1
ATOM 4356 O O . LEU A 1 548 ? 32.005 12.875 -17.955 1.00 85.31 548 LEU A O 1
ATOM 4360 N N . ARG A 1 549 ? 31.013 13.777 -19.760 1.00 85.56 549 ARG A N 1
ATOM 4361 C CA . ARG A 1 549 ? 32.050 14.771 -20.059 1.00 85.56 549 ARG A CA 1
ATOM 4362 C C . ARG A 1 549 ? 32.229 15.781 -18.928 1.00 85.56 549 ARG A C 1
ATOM 4364 O O . ARG A 1 549 ? 33.346 16.027 -18.494 1.00 85.56 549 ARG A O 1
ATOM 4371 N N . THR A 1 550 ? 31.146 16.338 -18.391 1.00 79.69 550 THR A N 1
ATOM 4372 C CA . THR A 1 550 ? 31.248 17.276 -17.260 1.00 79.69 550 THR A CA 1
ATOM 4373 C C . THR A 1 550 ? 31.843 16.610 -16.016 1.00 79.69 550 THR A C 1
ATOM 4375 O O . THR A 1 550 ? 32.670 17.214 -15.333 1.00 79.69 550 THR A O 1
ATOM 4378 N N . HIS A 1 551 ? 31.476 15.355 -15.735 1.00 74.75 551 HIS A N 1
ATOM 4379 C CA . HIS A 1 551 ? 32.104 14.581 -14.660 1.00 74.75 551 HIS A CA 1
ATOM 4380 C C . HIS A 1 551 ? 33.608 14.372 -14.916 1.00 74.75 551 HIS A C 1
ATOM 4382 O O . HIS A 1 551 ? 34.438 14.588 -14.025 1.00 74.75 551 HIS A O 1
ATOM 4388 N N . TRP A 1 552 ? 33.945 14.002 -16.153 1.00 74.31 552 TRP A N 1
ATOM 4389 C CA . TRP A 1 552 ? 35.303 13.777 -16.634 1.00 74.31 552 TRP A CA 1
ATOM 4390 C C . TRP A 1 552 ? 36.211 14.993 -16.440 1.00 74.31 552 TRP A C 1
ATOM 4392 O O . TRP A 1 552 ? 37.299 14.866 -15.878 1.00 74.31 552 TRP A O 1
ATOM 4402 N N . GLU A 1 553 ? 35.756 16.180 -16.841 1.00 73.88 553 GLU A N 1
ATOM 4403 C CA . GLU A 1 553 ? 36.494 17.442 -16.699 1.00 73.88 553 GLU A CA 1
ATOM 4404 C C . GLU A 1 553 ? 36.827 17.769 -15.233 1.00 73.88 553 GLU A C 1
ATOM 4406 O O . GLU A 1 553 ? 37.888 18.322 -14.945 1.00 73.88 553 GLU A O 1
ATOM 4411 N N . GLN A 1 554 ? 35.942 17.409 -14.299 1.00 66.75 554 GLN A N 1
ATOM 4412 C CA . GLN A 1 554 ? 36.082 17.733 -12.876 1.00 66.75 554 GLN A CA 1
ATOM 4413 C C . GLN A 1 554 ? 37.004 16.775 -12.110 1.00 66.75 554 GLN A C 1
ATOM 4415 O O . GLN A 1 554 ? 37.658 17.197 -11.157 1.00 66.75 554 GLN A O 1
ATOM 4420 N N . HIS A 1 555 ? 37.061 15.502 -12.509 1.00 63.50 555 HIS A N 1
ATOM 4421 C CA . HIS A 1 555 ? 37.751 14.449 -11.749 1.00 63.50 555 HIS A CA 1
ATOM 4422 C C . HIS A 1 555 ? 38.941 13.830 -12.499 1.00 63.50 555 HIS A C 1
ATOM 4424 O O . HIS A 1 555 ? 39.682 13.054 -11.897 1.00 63.50 555 HIS A O 1
ATOM 4430 N N . ARG A 1 556 ? 39.114 14.175 -13.789 1.00 62.28 556 ARG A N 1
ATOM 4431 C CA . ARG A 1 556 ? 40.125 13.711 -14.759 1.00 62.28 556 ARG A CA 1
ATOM 4432 C C . ARG A 1 556 ? 40.850 12.425 -14.332 1.00 62.28 556 ARG A C 1
ATOM 4434 O O . ARG A 1 556 ? 42.017 12.483 -13.928 1.00 62.28 556 ARG A O 1
ATOM 4441 N N . PRO A 1 557 ? 40.177 11.266 -14.404 1.00 59.75 557 PRO A N 1
ATOM 4442 C CA . PRO A 1 557 ? 40.798 10.003 -14.037 1.00 59.75 557 PRO A CA 1
ATOM 4443 C C . PRO A 1 557 ? 41.977 9.688 -14.969 1.00 59.75 557 PRO A C 1
ATOM 4445 O O . PRO A 1 557 ? 42.015 10.139 -16.116 1.00 59.75 557 PRO A O 1
ATOM 4448 N N . GLN A 1 558 ? 42.953 8.910 -14.488 1.00 56.69 558 GLN A N 1
ATOM 4449 C CA . GLN A 1 558 ? 44.001 8.376 -15.362 1.00 56.69 558 GLN A CA 1
ATOM 4450 C C . GLN A 1 558 ? 43.325 7.515 -16.434 1.00 56.69 558 GLN A C 1
ATOM 4452 O O . GLN A 1 558 ? 42.620 6.563 -16.100 1.00 56.69 558 GLN A O 1
ATOM 4457 N N . THR A 1 559 ? 43.474 7.884 -17.709 1.00 57.09 559 THR A N 1
ATOM 4458 C CA . THR A 1 559 ? 42.878 7.106 -18.793 1.00 57.09 559 THR A CA 1
ATOM 4459 C C . THR A 1 559 ? 43.574 5.748 -18.884 1.00 57.09 559 THR A C 1
ATOM 4461 O O . THR A 1 559 ? 44.805 5.705 -18.854 1.00 57.09 559 THR A O 1
ATOM 4464 N N . PRO A 1 560 ? 42.811 4.657 -19.077 1.00 56.06 560 PRO A N 1
ATOM 4465 C CA . PRO A 1 560 ? 43.318 3.369 -19.552 1.00 56.06 560 PRO A CA 1
ATOM 4466 C C . PRO A 1 560 ? 44.408 3.467 -20.618 1.00 56.06 560 PRO A C 1
ATOM 4468 O O . PRO A 1 560 ? 45.469 2.856 -20.542 1.00 56.06 560 PRO A O 1
ATOM 4471 N N . ASN A 1 561 ? 44.133 4.317 -21.610 1.00 63.22 561 ASN A N 1
ATOM 4472 C CA . ASN A 1 561 ? 45.002 4.592 -22.727 1.00 63.22 561 ASN A CA 1
ATOM 4473 C C . ASN A 1 561 ? 45.391 6.081 -22.699 1.00 63.22 561 ASN A C 1
ATOM 4475 O O . ASN A 1 561 ? 44.550 6.937 -22.997 1.00 63.22 561 ASN A O 1
ATOM 4479 N N . PRO A 1 562 ? 46.650 6.425 -22.379 1.00 59.75 562 PRO A N 1
ATOM 4480 C CA . PRO A 1 562 ? 47.114 7.813 -22.342 1.00 59.75 562 PRO A CA 1
ATOM 4481 C C . PRO A 1 562 ? 47.122 8.498 -23.721 1.00 59.75 562 PRO A C 1
ATOM 4483 O O . PRO A 1 562 ? 47.327 9.707 -23.791 1.00 59.75 562 PRO A O 1
ATOM 4486 N N . THR A 1 563 ? 46.888 7.752 -24.810 1.00 62.00 563 THR A N 1
ATOM 4487 C CA . THR A 1 563 ? 46.832 8.268 -26.191 1.00 62.00 563 THR A CA 1
ATOM 4488 C C . THR A 1 563 ? 45.414 8.414 -26.757 1.00 62.00 563 THR A C 1
ATOM 4490 O O . THR A 1 563 ? 45.260 8.977 -27.840 1.00 62.00 563 THR A O 1
ATOM 4493 N N . ALA A 1 564 ? 44.378 7.937 -26.053 1.00 66.44 564 ALA A N 1
ATOM 4494 C CA . ALA A 1 564 ? 42.991 8.053 -26.508 1.00 66.44 564 ALA A CA 1
ATOM 4495 C C . ALA A 1 564 ? 42.488 9.502 -26.414 1.00 66.44 564 ALA A C 1
ATOM 4497 O O . ALA A 1 564 ? 42.783 10.213 -25.449 1.00 66.44 564 ALA A O 1
ATOM 4498 N N . THR A 1 565 ? 41.697 9.936 -27.397 1.00 76.69 565 THR A N 1
ATOM 4499 C CA . THR A 1 565 ? 41.008 11.230 -27.312 1.00 76.69 565 THR A CA 1
ATOM 4500 C C . THR A 1 565 ? 39.913 11.185 -26.242 1.00 76.69 565 THR A C 1
ATOM 4502 O O . THR A 1 565 ? 39.425 10.117 -25.872 1.00 76.69 565 THR A O 1
ATOM 4505 N N . GLU A 1 566 ? 39.498 12.350 -25.744 1.00 77.75 566 GLU A N 1
ATOM 4506 C CA . GLU A 1 566 ? 38.428 12.458 -24.744 1.00 77.75 566 GLU A CA 1
ATOM 4507 C C . GLU A 1 566 ? 37.127 11.786 -25.207 1.00 77.75 566 GLU A C 1
ATOM 4509 O O . GLU A 1 566 ? 36.550 10.984 -24.477 1.00 77.75 566 GLU A O 1
ATOM 4514 N N . ASP A 1 567 ? 36.713 12.025 -26.452 1.00 78.50 567 ASP A N 1
ATOM 4515 C CA . ASP A 1 567 ? 35.515 11.403 -27.020 1.00 78.50 567 ASP A CA 1
ATOM 4516 C C . ASP A 1 567 ? 35.642 9.880 -27.129 1.00 78.50 567 ASP A C 1
ATOM 4518 O O . ASP A 1 567 ? 34.675 9.157 -26.890 1.00 78.50 567 ASP A O 1
ATOM 4522 N N . GLN A 1 568 ? 36.831 9.362 -27.450 1.00 76.12 568 GLN A N 1
ATOM 4523 C CA . GLN A 1 568 ? 37.077 7.918 -27.454 1.00 76.12 568 GLN A CA 1
ATOM 4524 C C . GLN A 1 568 ? 36.962 7.334 -26.041 1.00 76.12 568 GLN A C 1
ATOM 4526 O O . GLN A 1 568 ? 36.346 6.285 -25.866 1.00 76.12 568 GLN A O 1
ATOM 4531 N N . ALA A 1 569 ? 37.494 8.026 -25.030 1.00 75.62 569 ALA A N 1
ATOM 4532 C CA . ALA A 1 569 ? 37.405 7.602 -23.635 1.00 75.62 569 ALA A CA 1
ATOM 4533 C C . ALA A 1 569 ? 35.960 7.633 -23.102 1.00 75.62 569 ALA A C 1
ATOM 4535 O O . ALA A 1 569 ? 35.536 6.686 -22.441 1.00 75.62 569 ALA A O 1
ATOM 4536 N N . LEU A 1 570 ? 35.186 8.675 -23.421 1.00 82.31 570 LEU A N 1
ATOM 4537 C CA . LEU A 1 570 ? 33.784 8.809 -23.005 1.00 82.31 570 LEU A CA 1
ATOM 4538 C C . LEU A 1 570 ? 32.873 7.785 -23.684 1.00 82.31 570 LEU A C 1
ATOM 4540 O O . LEU A 1 570 ? 32.045 7.169 -23.015 1.00 82.31 570 LEU A O 1
ATOM 4544 N N . ASN A 1 571 ? 33.052 7.5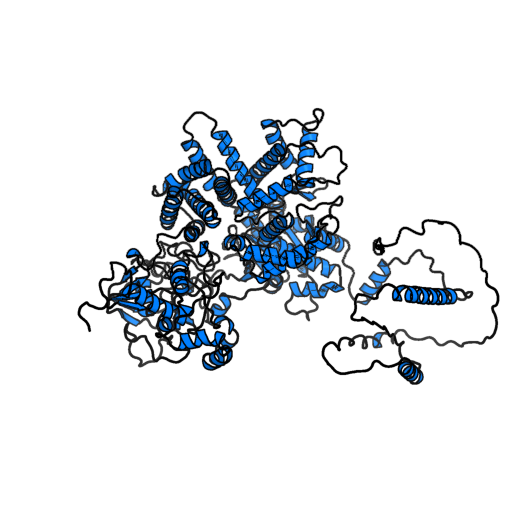49 -24.986 1.00 81.06 571 ASN A N 1
ATOM 4545 C CA . ASN A 1 571 ? 32.327 6.492 -25.695 1.00 81.06 571 ASN A CA 1
ATOM 4546 C C . ASN A 1 571 ? 32.672 5.109 -25.134 1.00 81.06 571 ASN A C 1
ATOM 4548 O O . ASN A 1 571 ? 31.792 4.267 -24.973 1.00 81.06 571 ASN A O 1
ATOM 4552 N N . HIS A 1 572 ? 33.937 4.886 -24.776 1.00 76.06 572 HIS A N 1
ATOM 4553 C CA . HIS A 1 572 ? 34.361 3.648 -24.135 1.00 76.06 572 HIS A CA 1
ATOM 4554 C C . HIS A 1 572 ? 33.733 3.471 -22.742 1.00 76.06 572 HIS A C 1
ATOM 4556 O O . HIS A 1 572 ? 33.240 2.391 -22.416 1.00 76.06 572 HIS A O 1
ATOM 4562 N N . LEU A 1 573 ? 33.690 4.533 -21.931 1.00 78.69 573 LEU A N 1
ATOM 4563 C CA . LEU A 1 573 ? 33.001 4.534 -20.639 1.00 78.69 573 LEU A CA 1
ATOM 4564 C C . LEU A 1 573 ? 31.505 4.230 -20.804 1.00 78.69 573 LEU A C 1
ATOM 4566 O O . LEU A 1 573 ? 30.977 3.382 -20.087 1.00 78.69 573 LEU A O 1
ATOM 4570 N N . LEU A 1 574 ? 30.833 4.857 -21.772 1.00 82.62 574 LEU A N 1
ATOM 4571 C CA . LEU A 1 574 ? 29.430 4.583 -22.081 1.00 82.62 574 LEU A CA 1
ATOM 4572 C C . LEU A 1 574 ? 29.212 3.110 -22.461 1.00 82.62 574 LEU A C 1
ATOM 4574 O O . LEU A 1 574 ? 28.345 2.451 -21.887 1.00 82.62 574 LEU A O 1
ATOM 4578 N N . GLN A 1 575 ? 30.047 2.562 -23.347 1.00 76.00 575 GLN A N 1
ATOM 4579 C CA . GLN A 1 575 ? 30.008 1.142 -23.708 1.00 76.00 575 GLN A CA 1
ATOM 4580 C C . GLN A 1 575 ? 30.216 0.233 -22.492 1.00 76.00 575 GLN A C 1
ATOM 4582 O O . GLN A 1 575 ? 29.542 -0.787 -22.377 1.00 76.00 575 GLN A O 1
ATOM 4587 N N . CYS A 1 576 ? 31.083 0.606 -21.546 1.00 73.38 576 CYS A N 1
ATOM 4588 C CA . CYS A 1 576 ? 31.247 -0.139 -20.296 1.00 73.38 576 CYS A CA 1
ATOM 4589 C C . CYS A 1 576 ? 29.957 -0.127 -19.457 1.00 73.38 576 CYS A C 1
ATOM 4591 O O . CYS A 1 576 ? 29.526 -1.180 -18.981 1.00 73.38 576 CYS A O 1
ATOM 4593 N N . LEU A 1 577 ? 29.305 1.030 -19.301 1.00 76.88 577 LEU A N 1
ATOM 4594 C CA . LEU A 1 577 ? 28.045 1.156 -18.551 1.00 76.88 577 LEU A CA 1
ATOM 4595 C C . LEU A 1 577 ? 26.881 0.382 -19.197 1.00 76.88 577 LEU A C 1
ATOM 4597 O O . LEU A 1 577 ? 26.020 -0.140 -18.482 1.00 76.88 577 LEU A O 1
ATOM 4601 N N . GLU A 1 578 ? 26.866 0.282 -20.527 1.00 73.94 578 GLU A N 1
ATOM 4602 C CA . GLU A 1 578 ? 25.862 -0.459 -21.299 1.00 73.94 578 GLU A CA 1
ATOM 4603 C C . GLU A 1 578 ? 26.115 -1.976 -21.330 1.00 73.94 578 GLU A C 1
ATOM 4605 O O . GLU A 1 578 ? 25.198 -2.769 -21.100 1.00 73.94 578 GLU A O 1
ATOM 4610 N N . LEU A 1 579 ? 27.340 -2.392 -21.662 1.00 63.12 579 LEU A N 1
ATOM 4611 C CA . LEU A 1 579 ? 27.659 -3.779 -22.017 1.00 63.12 579 LEU A CA 1
ATOM 4612 C C . LEU A 1 579 ? 28.148 -4.601 -20.828 1.00 63.12 579 LEU A C 1
ATOM 4614 O O . LEU A 1 579 ? 27.787 -5.770 -20.735 1.00 63.12 579 LEU A O 1
ATOM 4618 N N . ARG A 1 580 ? 28.942 -4.001 -19.933 1.00 61.44 580 ARG A N 1
ATOM 4619 C CA . ARG A 1 580 ? 29.564 -4.697 -18.795 1.00 61.44 580 ARG A CA 1
ATOM 4620 C C . ARG A 1 580 ? 28.723 -4.577 -17.531 1.00 61.44 580 ARG A C 1
ATOM 4622 O O . ARG A 1 580 ? 28.448 -5.569 -16.870 1.00 61.44 580 ARG A O 1
ATOM 4629 N N . VAL A 1 581 ? 28.302 -3.355 -17.205 1.00 61.34 581 VAL A N 1
ATOM 4630 C CA . VAL A 1 581 ? 27.562 -3.088 -15.961 1.00 61.34 581 VAL A CA 1
ATOM 4631 C C . VAL A 1 581 ? 26.051 -3.292 -16.153 1.00 61.34 581 VAL A C 1
ATOM 4633 O O . VAL A 1 581 ? 25.335 -3.562 -15.195 1.00 61.34 581 VAL A O 1
ATOM 4636 N N . GLY A 1 582 ? 25.537 -3.182 -17.387 1.00 65.31 582 GLY A N 1
ATOM 4637 C CA . GLY A 1 582 ? 24.118 -3.411 -17.700 1.00 65.31 582 GLY A CA 1
ATOM 4638 C C . GLY A 1 582 ? 23.158 -2.404 -17.053 1.00 65.31 582 GLY A C 1
ATOM 4639 O O . GLY A 1 582 ? 21.956 -2.661 -16.963 1.00 65.31 582 GLY A O 1
ATOM 4640 N N . ILE A 1 583 ? 23.685 -1.264 -16.594 1.00 73.19 583 ILE A N 1
ATOM 4641 C CA . ILE A 1 583 ? 22.928 -0.206 -15.909 1.00 73.19 583 ILE A CA 1
ATOM 4642 C C . ILE A 1 583 ? 22.161 0.653 -16.902 1.00 73.19 583 ILE A C 1
ATOM 4644 O O . ILE A 1 583 ? 21.101 1.176 -16.559 1.00 73.19 583 ILE A O 1
ATOM 4648 N N . LEU A 1 584 ? 22.673 0.791 -18.125 1.00 75.00 584 LEU A N 1
ATOM 4649 C CA . LEU A 1 584 ? 22.001 1.500 -19.203 1.00 75.00 584 LEU A CA 1
ATOM 4650 C C . LEU A 1 584 ? 21.470 0.513 -20.241 1.00 75.00 584 LEU A C 1
ATOM 4652 O O . LEU A 1 584 ? 22.156 -0.413 -20.673 1.00 75.00 584 LEU A O 1
ATOM 4656 N N . LEU A 1 585 ? 20.223 0.728 -20.646 1.00 69.56 585 LEU A N 1
ATOM 4657 C CA . LEU A 1 585 ? 19.580 0.022 -21.742 1.00 69.56 585 LEU A CA 1
ATOM 4658 C C . LEU A 1 585 ? 19.509 0.950 -22.948 1.00 69.56 585 LEU A C 1
ATOM 4660 O O . LEU A 1 585 ? 18.952 2.046 -22.856 1.00 69.56 585 LEU A O 1
ATOM 4664 N N . ARG A 1 586 ? 20.049 0.466 -24.066 1.00 68.81 586 ARG A N 1
ATOM 4665 C CA . ARG A 1 586 ? 19.988 1.105 -25.377 1.00 68.81 586 ARG A CA 1
ATOM 4666 C C . ARG A 1 586 ? 18.679 0.749 -26.082 1.00 68.81 586 ARG A C 1
ATOM 4668 O O . ARG A 1 586 ? 18.235 -0.398 -26.020 1.00 68.81 586 ARG A O 1
ATOM 4675 N N . ARG A 1 587 ? 18.066 1.735 -26.731 1.00 60.00 587 ARG A N 1
ATOM 4676 C CA . ARG A 1 587 ? 16.893 1.600 -27.599 1.00 60.00 587 ARG A CA 1
ATOM 4677 C C . ARG A 1 587 ? 17.118 2.442 -28.852 1.00 60.00 587 ARG A C 1
ATOM 4679 O O . ARG A 1 587 ? 17.567 3.582 -28.747 1.00 60.00 587 ARG A O 1
ATOM 4686 N N . ASP A 1 588 ? 16.783 1.885 -30.009 1.00 51.91 588 ASP A N 1
ATOM 4687 C CA . ASP A 1 588 ? 16.760 2.647 -31.256 1.00 51.91 588 ASP A CA 1
ATOM 4688 C C . ASP A 1 588 ? 15.674 3.730 -31.161 1.00 51.91 588 ASP A C 1
ATOM 4690 O O . ASP A 1 588 ? 14.535 3.448 -30.774 1.00 51.91 588 ASP A O 1
ATOM 4694 N N . GLY A 1 589 ? 16.046 4.974 -31.447 1.00 49.38 589 GLY A N 1
ATOM 4695 C CA . GLY A 1 589 ? 15.143 6.118 -31.489 1.00 49.38 589 GLY A CA 1
ATOM 4696 C C . GLY A 1 589 ? 14.266 6.127 -32.741 1.00 49.38 589 GLY A C 1
ATOM 4697 O O . GLY A 1 589 ? 14.401 5.297 -33.643 1.00 49.38 589 GLY A O 1
ATOM 4698 N N . ASP A 1 590 ? 13.358 7.100 -32.805 1.00 41.47 590 ASP A N 1
ATOM 4699 C CA . ASP A 1 590 ? 12.392 7.218 -33.904 1.00 41.47 590 ASP A CA 1
ATOM 4700 C C . ASP A 1 590 ? 13.058 7.620 -35.234 1.00 41.47 590 ASP A C 1
ATOM 4702 O O . ASP A 1 590 ? 12.514 7.360 -36.315 1.00 41.47 590 ASP A O 1
ATOM 4706 N N . HIS A 1 591 ? 14.248 8.226 -35.175 1.00 44.34 591 HIS A N 1
ATOM 4707 C CA . HIS A 1 591 ? 15.036 8.602 -36.342 1.00 44.34 591 HIS A CA 1
ATOM 4708 C C . HIS A 1 591 ? 16.167 7.603 -36.634 1.00 44.34 591 HIS A C 1
ATOM 4710 O O . HIS A 1 591 ? 16.849 7.144 -35.717 1.00 44.34 591 HIS A O 1
ATOM 4716 N N . PRO A 1 592 ? 16.435 7.287 -37.919 1.00 39.19 592 PRO A N 1
ATOM 4717 C CA . PRO A 1 592 ? 17.613 6.509 -38.278 1.00 39.19 592 PRO A CA 1
ATOM 4718 C C . PRO A 1 592 ? 18.868 7.240 -37.779 1.00 39.19 592 PRO A C 1
ATOM 4720 O O . PRO A 1 592 ? 19.099 8.391 -38.150 1.00 39.19 592 PRO A O 1
ATOM 4723 N N . ASN A 1 593 ? 19.657 6.551 -36.947 1.00 51.12 593 ASN A N 1
ATOM 4724 C CA . ASN A 1 593 ? 20.847 7.031 -36.223 1.00 51.12 593 ASN A CA 1
ATOM 4725 C C . ASN A 1 593 ? 20.599 7.765 -34.891 1.00 51.12 593 ASN A C 1
ATOM 4727 O O . ASN A 1 593 ? 21.545 8.311 -34.326 1.00 51.12 593 ASN A O 1
ATOM 4731 N N . GLU A 1 594 ? 19.375 7.783 -34.365 1.00 57.41 594 GLU A N 1
ATOM 4732 C CA . GLU A 1 594 ? 19.119 8.260 -33.005 1.00 57.41 594 GLU A CA 1
ATOM 4733 C C . GLU A 1 594 ? 19.189 7.098 -32.008 1.00 57.41 594 GLU A C 1
ATOM 4735 O O . GLU A 1 594 ? 18.470 6.111 -32.140 1.00 57.41 594 GLU A O 1
ATOM 4740 N N . THR A 1 595 ? 20.045 7.225 -30.995 1.00 65.69 595 THR A N 1
ATOM 4741 C CA . THR A 1 595 ? 20.159 6.258 -29.898 1.00 65.69 595 THR A CA 1
ATOM 4742 C C . THR A 1 595 ? 19.579 6.860 -28.623 1.00 65.69 595 THR A C 1
ATOM 4744 O O . THR A 1 595 ? 20.038 7.913 -28.158 1.00 65.69 595 THR A O 1
ATOM 4747 N N . LEU A 1 596 ? 18.612 6.169 -28.019 1.00 65.94 596 LEU A N 1
ATOM 4748 C CA . LEU A 1 596 ? 18.043 6.520 -26.722 1.00 65.94 596 LEU A CA 1
ATOM 4749 C C . LEU A 1 596 ? 18.540 5.565 -25.633 1.00 65.94 596 LEU A C 1
ATOM 4751 O O . LEU A 1 596 ? 18.651 4.354 -25.827 1.00 65.94 596 LEU A O 1
ATOM 4755 N N . LEU A 1 597 ? 18.821 6.126 -24.462 1.00 71.50 597 LEU A N 1
ATOM 4756 C CA . LEU A 1 597 ? 19.348 5.432 -23.296 1.00 71.50 597 LEU A CA 1
ATOM 4757 C C . LEU A 1 597 ? 18.434 5.650 -22.095 1.00 71.50 597 LEU A C 1
ATOM 4759 O O . LEU A 1 597 ? 17.933 6.749 -21.856 1.00 71.50 597 LEU A O 1
ATOM 4763 N N . ARG A 1 598 ? 18.252 4.604 -21.293 1.00 72.00 598 ARG A N 1
ATOM 4764 C CA . ARG A 1 598 ? 17.587 4.693 -19.986 1.00 72.00 598 ARG A CA 1
ATOM 4765 C C . ARG A 1 598 ? 18.268 3.811 -18.960 1.00 72.00 598 ARG A C 1
ATOM 4767 O O . ARG A 1 598 ? 18.909 2.825 -19.318 1.00 72.00 598 ARG A O 1
ATOM 4774 N N . PHE A 1 599 ? 18.049 4.113 -17.686 1.00 75.62 599 PHE A N 1
ATOM 4775 C CA . PHE A 1 599 ? 18.439 3.206 -16.617 1.00 75.62 599 PHE A CA 1
ATOM 4776 C C . PHE A 1 599 ? 17.642 1.903 -16.689 1.00 75.62 599 PHE A C 1
ATOM 4778 O O . PHE A 1 599 ? 16.439 1.887 -16.954 1.00 75.62 599 PHE A O 1
ATOM 4785 N N . SER A 1 600 ? 18.334 0.803 -16.431 1.00 69.06 600 SER A N 1
ATOM 4786 C CA . SER A 1 600 ? 17.809 -0.554 -16.484 1.00 69.06 600 SER A CA 1
ATOM 4787 C C . SER A 1 600 ? 16.765 -0.817 -15.389 1.00 69.06 600 SER A C 1
ATOM 4789 O O . SER A 1 600 ? 15.788 -1.532 -15.610 1.00 69.06 600 SER A O 1
ATOM 4791 N N . HIS A 1 601 ? 16.920 -0.161 -14.235 1.00 73.38 601 HIS A N 1
ATOM 4792 C CA . HIS A 1 601 ? 15.945 -0.104 -13.151 1.00 73.38 601 HIS A CA 1
ATOM 4793 C C . HIS A 1 601 ? 15.809 1.321 -12.611 1.00 73.38 601 HIS A C 1
ATOM 4795 O O . HIS A 1 601 ? 16.779 1.916 -12.142 1.00 73.38 601 HIS A O 1
ATOM 4801 N N . HIS A 1 602 ? 14.575 1.827 -12.557 1.00 73.88 602 HIS A N 1
ATOM 4802 C CA . HIS A 1 602 ? 14.283 3.143 -11.980 1.00 73.88 602 HIS A CA 1
ATOM 4803 C C . HIS A 1 602 ? 14.691 3.247 -10.500 1.00 73.88 602 HIS A C 1
ATOM 4805 O O . HIS A 1 602 ? 15.262 4.251 -10.096 1.00 73.88 602 HIS A O 1
ATOM 4811 N N . GLY A 1 603 ? 14.468 2.193 -9.703 1.00 77.50 603 GLY A N 1
ATOM 4812 C CA . GLY A 1 603 ? 14.875 2.178 -8.291 1.00 77.50 603 GLY A CA 1
ATOM 4813 C C . GLY A 1 603 ? 16.393 2.292 -8.097 1.00 77.50 603 GLY A C 1
ATOM 4814 O O . GLY A 1 603 ? 16.843 2.969 -7.178 1.00 77.50 603 GLY A O 1
ATOM 4815 N N . HIS A 1 604 ? 17.188 1.718 -9.009 1.00 80.75 604 HIS A N 1
ATOM 4816 C CA . HIS A 1 604 ? 18.643 1.894 -9.007 1.00 80.75 604 HIS A CA 1
ATOM 4817 C C . HIS A 1 604 ? 19.044 3.317 -9.397 1.00 80.75 604 HIS A C 1
ATOM 4819 O O . HIS A 1 604 ? 19.936 3.881 -8.769 1.00 80.75 604 HIS A O 1
ATOM 4825 N N . GLN A 1 605 ? 18.375 3.919 -10.388 1.00 84.31 605 GLN A N 1
ATOM 4826 C CA . GLN A 1 605 ? 18.583 5.330 -10.720 1.00 84.31 605 GLN A CA 1
ATOM 4827 C C . GLN A 1 605 ? 18.287 6.228 -9.510 1.00 84.31 605 GLN A C 1
ATOM 4829 O O . GLN A 1 605 ? 19.086 7.103 -9.198 1.00 84.31 605 GLN A O 1
ATOM 4834 N N . GLU A 1 606 ? 17.182 5.992 -8.797 1.00 86.31 606 GLU A N 1
ATOM 4835 C CA . GLU A 1 606 ? 16.810 6.751 -7.596 1.00 86.31 606 GLU A CA 1
ATOM 4836 C C . GLU A 1 606 ? 17.820 6.562 -6.460 1.00 86.31 606 GLU A C 1
ATOM 4838 O O . GLU A 1 606 ? 18.208 7.541 -5.823 1.00 86.31 606 GLU A O 1
ATOM 4843 N N . TYR A 1 607 ? 18.298 5.335 -6.241 1.00 91.44 607 TYR A N 1
ATOM 4844 C CA . TYR A 1 607 ? 19.353 5.050 -5.269 1.00 91.44 607 TYR A CA 1
ATOM 4845 C C . TYR A 1 607 ? 20.651 5.808 -5.592 1.00 91.44 607 TYR A C 1
ATOM 4847 O O . TYR A 1 607 ? 21.192 6.511 -4.739 1.00 91.44 607 TYR A O 1
ATOM 4855 N N . GLN A 1 608 ? 21.118 5.738 -6.842 1.00 92.06 608 GLN A N 1
ATOM 4856 C CA . GLN A 1 608 ? 22.331 6.428 -7.297 1.00 92.06 608 GLN A CA 1
ATOM 4857 C C . GLN A 1 608 ? 22.171 7.955 -7.279 1.00 92.06 608 GLN A C 1
ATOM 4859 O O . GLN A 1 608 ? 23.091 8.670 -6.885 1.00 92.06 608 GLN A O 1
ATOM 4864 N N . ALA A 1 609 ? 20.982 8.467 -7.605 1.00 91.31 609 ALA A N 1
ATOM 4865 C CA . ALA A 1 609 ? 20.647 9.877 -7.437 1.00 91.31 609 ALA A CA 1
ATOM 4866 C C . ALA A 1 609 ? 20.666 10.291 -5.950 1.00 91.31 609 ALA A C 1
ATOM 4868 O O . ALA A 1 609 ? 21.073 11.405 -5.625 1.00 91.31 609 ALA A O 1
ATOM 4869 N N . GLY A 1 610 ? 20.298 9.395 -5.029 1.00 93.12 610 GLY A N 1
ATOM 4870 C CA . GLY A 1 610 ? 20.467 9.592 -3.588 1.00 93.12 610 GLY A CA 1
ATOM 4871 C C . GLY A 1 610 ? 21.941 9.715 -3.188 1.00 93.12 610 GLY A C 1
ATOM 4872 O O . GLY A 1 610 ? 22.321 10.660 -2.493 1.00 93.12 610 GLY A O 1
ATOM 4873 N N . LEU A 1 611 ? 22.800 8.825 -3.699 1.00 93.25 611 LEU A N 1
ATOM 4874 C CA . LEU A 1 611 ? 24.254 8.913 -3.509 1.00 93.25 611 LEU A CA 1
ATOM 4875 C C . LEU A 1 611 ? 24.838 10.216 -4.076 1.00 93.25 611 LEU A C 1
ATOM 4877 O O . LEU A 1 611 ? 25.729 10.812 -3.466 1.00 93.25 611 LEU A O 1
ATOM 4881 N N . TYR A 1 612 ? 24.317 10.697 -5.205 1.00 91.81 612 TYR A N 1
ATOM 4882 C CA . TYR A 1 612 ? 24.689 11.989 -5.783 1.00 91.81 612 TYR A CA 1
ATOM 4883 C C . TYR A 1 612 ? 24.375 13.154 -4.836 1.00 91.81 612 TYR A C 1
ATOM 4885 O O . TYR A 1 612 ? 25.219 14.029 -4.644 1.00 91.81 612 TYR A O 1
ATOM 4893 N N . LEU A 1 613 ? 23.220 13.151 -4.158 1.00 90.00 613 LEU A N 1
ATOM 4894 C CA . LEU A 1 613 ? 22.904 14.178 -3.154 1.00 90.00 613 LEU A CA 1
ATOM 4895 C C . LEU A 1 613 ? 23.885 14.167 -1.978 1.00 90.00 613 LEU A C 1
ATOM 4897 O O . LEU A 1 613 ? 24.323 15.231 -1.531 1.00 90.00 613 LEU A O 1
ATOM 4901 N N . ILE A 1 614 ? 24.256 12.975 -1.497 1.00 90.12 614 ILE A N 1
ATOM 4902 C CA . ILE A 1 614 ? 25.269 12.816 -0.444 1.00 90.12 614 ILE A CA 1
ATOM 4903 C C . ILE A 1 614 ? 26.601 13.423 -0.902 1.00 90.12 614 ILE A C 1
ATOM 4905 O O . ILE A 1 614 ? 27.247 14.156 -0.146 1.00 90.12 614 ILE A O 1
ATOM 4909 N N . HIS A 1 615 ? 26.998 13.148 -2.146 1.00 87.12 615 HIS A N 1
ATOM 4910 C CA . HIS A 1 615 ? 28.223 13.671 -2.741 1.00 87.12 615 HIS A CA 1
ATOM 4911 C C . HIS A 1 615 ? 28.203 15.202 -2.890 1.00 87.12 615 HIS A C 1
ATOM 4913 O O . HIS A 1 615 ? 29.140 15.872 -2.451 1.00 87.12 615 HIS A O 1
ATOM 4919 N N . LEU A 1 616 ? 27.117 15.777 -3.420 1.00 83.56 616 LEU A N 1
ATOM 4920 C CA . LEU A 1 616 ? 26.959 17.228 -3.582 1.00 83.56 616 LEU A CA 1
ATOM 4921 C C . LEU A 1 616 ? 27.057 17.988 -2.258 1.00 83.56 616 LEU A C 1
ATOM 4923 O O . LEU A 1 616 ? 27.650 19.069 -2.201 1.00 83.56 616 LEU A O 1
ATOM 4927 N N . ILE A 1 617 ? 26.459 17.452 -1.191 1.00 78.50 617 ILE A N 1
ATOM 4928 C CA . ILE A 1 617 ? 26.590 18.045 0.142 1.00 78.50 617 ILE A CA 1
ATOM 4929 C C . ILE A 1 617 ? 28.047 17.994 0.584 1.00 78.50 617 ILE A C 1
ATOM 4931 O O . ILE A 1 617 ? 28.581 19.013 1.025 1.00 78.50 617 ILE A O 1
ATOM 4935 N N . HIS A 1 618 ? 28.708 16.848 0.414 1.00 76.31 618 HIS A N 1
ATOM 4936 C CA . HIS A 1 618 ? 30.089 16.681 0.843 1.00 76.31 618 HIS A CA 1
ATOM 4937 C C . HIS A 1 618 ? 31.038 17.692 0.183 1.00 76.31 618 HIS A C 1
ATOM 4939 O O . HIS A 1 618 ? 31.837 18.318 0.880 1.00 76.31 618 HIS A O 1
ATOM 4945 N N . GLN A 1 619 ? 30.899 17.918 -1.127 1.00 70.56 619 GLN A N 1
ATOM 4946 C CA . GLN A 1 619 ? 31.678 18.933 -1.842 1.00 70.56 619 GLN A CA 1
ATOM 4947 C C . GLN A 1 619 ? 31.431 20.355 -1.297 1.00 70.56 619 GLN A C 1
ATOM 4949 O O . GLN A 1 619 ? 32.362 21.148 -1.165 1.00 70.56 619 GLN A O 1
ATOM 4954 N N . LYS A 1 620 ? 30.185 20.695 -0.933 1.00 62.47 620 LYS A N 1
ATOM 4955 C CA . LYS A 1 620 ? 29.801 22.035 -0.438 1.00 62.47 620 LYS A CA 1
ATOM 4956 C C . LYS A 1 620 ? 30.146 22.290 1.039 1.00 62.47 620 LYS A C 1
ATOM 4958 O O . LYS A 1 620 ? 30.162 23.454 1.464 1.00 62.47 620 LYS A O 1
ATOM 4963 N N . GLU A 1 621 ? 30.421 21.240 1.813 1.00 54.78 621 GLU A N 1
ATOM 4964 C CA . GLU A 1 621 ? 30.834 21.284 3.228 1.00 54.78 621 GLU A CA 1
ATOM 4965 C C . GLU A 1 621 ? 32.344 21.530 3.436 1.00 54.78 621 GLU A C 1
ATOM 4967 O O . GLU A 1 621 ? 32.763 21.818 4.560 1.00 54.78 621 GLU A O 1
ATOM 4972 N N . LEU A 1 622 ? 33.154 21.484 2.371 1.00 48.12 622 LEU A N 1
ATOM 4973 C CA . LEU A 1 622 ? 34.611 21.708 2.387 1.00 48.12 622 LEU A CA 1
ATOM 4974 C C . LEU A 1 622 ? 35.038 23.196 2.446 1.00 48.12 622 LEU A C 1
ATOM 4976 O O . LEU A 1 622 ? 36.217 23.498 2.305 1.00 48.12 622 LEU A O 1
ATOM 4980 N N . GLY A 1 623 ? 34.112 24.139 2.678 1.00 42.16 623 GLY A N 1
ATOM 4981 C CA . GLY A 1 623 ? 34.424 25.569 2.849 1.00 42.16 623 GLY A CA 1
ATOM 4982 C C . GLY A 1 623 ? 34.268 26.053 4.296 1.00 42.16 623 GLY A C 1
ATOM 4983 O O . GLY A 1 623 ? 33.225 25.835 4.911 1.00 42.16 623 GLY A O 1
ATOM 4984 N N . GLU A 1 624 ? 35.279 26.743 4.824 1.00 42.72 624 GLU A N 1
ATOM 4985 C CA . GLU A 1 624 ? 35.357 27.283 6.192 1.00 42.72 624 GLU A CA 1
ATOM 4986 C C . GLU A 1 624 ? 34.304 28.387 6.465 1.00 42.72 624 GLU A C 1
ATOM 4988 O O . GLU A 1 624 ? 34.574 29.548 6.211 1.00 42.72 624 GLU A O 1
ATOM 4993 N N . HIS A 1 625 ? 33.075 28.051 6.899 1.00 42.34 625 HIS A N 1
ATOM 4994 C CA . HIS A 1 625 ? 32.071 28.893 7.616 1.00 42.34 625 HIS A CA 1
ATOM 4995 C C . HIS A 1 625 ? 30.761 28.071 7.811 1.00 42.34 625 HIS A C 1
ATOM 4997 O O . HIS A 1 625 ? 30.573 27.079 7.107 1.00 42.34 625 HIS A O 1
ATOM 5003 N N . PRO A 1 626 ? 29.867 28.368 8.785 1.00 52.75 626 PRO A N 1
ATOM 5004 C CA . PRO A 1 626 ? 29.232 27.344 9.626 1.00 52.75 626 PRO A CA 1
ATOM 5005 C C . PRO A 1 626 ? 28.420 26.301 8.839 1.00 52.75 626 PRO A C 1
ATOM 5007 O O . PRO A 1 626 ? 27.367 26.597 8.266 1.00 52.75 626 PRO A O 1
ATOM 5010 N N . LYS A 1 627 ? 28.925 25.058 8.871 1.00 61.53 627 LYS A N 1
ATOM 5011 C CA . LYS A 1 627 ? 28.469 23.879 8.110 1.00 61.53 627 LYS A CA 1
ATOM 5012 C C . LYS A 1 627 ? 26.954 23.623 8.216 1.00 61.53 627 LYS A C 1
ATOM 5014 O O . LYS A 1 627 ? 26.319 23.285 7.221 1.00 61.53 627 LYS A O 1
ATOM 5019 N N . GLN A 1 628 ? 26.356 23.904 9.378 1.00 63.53 628 GLN A N 1
ATOM 5020 C CA . GLN A 1 628 ? 24.934 23.667 9.667 1.00 63.53 628 GLN A CA 1
ATOM 5021 C C . GLN A 1 628 ? 23.975 24.451 8.745 1.00 63.53 628 GLN A C 1
ATOM 5023 O O . GLN A 1 628 ? 23.011 23.898 8.225 1.00 63.53 628 GLN A O 1
ATOM 5028 N N . ASN A 1 629 ? 24.246 25.738 8.484 1.00 69.62 629 ASN A N 1
ATOM 5029 C CA . ASN A 1 629 ? 23.322 26.598 7.727 1.00 69.62 629 ASN A CA 1
ATOM 5030 C C . ASN A 1 629 ? 23.270 26.250 6.231 1.00 69.62 629 ASN A C 1
ATOM 5032 O O . ASN A 1 629 ? 22.243 26.469 5.582 1.00 69.62 629 ASN A O 1
ATOM 5036 N N . ARG A 1 630 ? 24.364 25.711 5.674 1.00 75.19 630 ARG A N 1
ATOM 5037 C CA . ARG A 1 630 ? 24.398 25.223 4.286 1.00 75.19 630 ARG A CA 1
ATOM 5038 C C . ARG A 1 630 ? 23.627 23.917 4.146 1.00 75.19 630 ARG A C 1
ATOM 5040 O O . ARG A 1 630 ? 22.835 23.805 3.214 1.00 75.19 630 ARG A O 1
ATOM 5047 N N . LEU A 1 631 ? 23.812 22.987 5.084 1.00 81.50 631 LEU A N 1
ATOM 5048 C CA . LEU A 1 631 ? 23.096 21.714 5.097 1.00 81.50 631 LEU A CA 1
ATOM 5049 C C . LEU A 1 631 ? 21.583 21.924 5.229 1.00 81.50 631 LEU A C 1
ATOM 5051 O O . LEU A 1 631 ? 20.832 21.405 4.411 1.00 81.50 631 LEU A O 1
ATOM 5055 N N . ASN A 1 632 ? 21.139 22.763 6.171 1.00 80.75 632 ASN A N 1
ATOM 5056 C CA . ASN A 1 632 ? 19.718 23.095 6.339 1.00 80.75 632 ASN A CA 1
ATOM 5057 C C . ASN A 1 632 ? 19.106 23.628 5.038 1.00 80.75 632 ASN A C 1
ATOM 5059 O O . ASN A 1 632 ? 18.043 23.185 4.612 1.00 80.75 632 ASN A O 1
ATOM 5063 N N . ARG A 1 633 ? 19.797 24.573 4.384 1.00 81.81 633 ARG A N 1
ATOM 5064 C CA . ARG A 1 633 ? 19.339 25.154 3.118 1.00 81.81 633 ARG A CA 1
ATOM 5065 C C . ARG A 1 633 ? 19.269 24.102 2.016 1.00 81.81 633 ARG A C 1
ATOM 5067 O O . ARG A 1 633 ? 18.263 24.041 1.324 1.00 81.81 633 ARG A O 1
ATOM 5074 N N . PHE A 1 634 ? 20.299 23.266 1.889 1.00 85.56 634 PHE A N 1
ATOM 5075 C CA . PHE A 1 634 ? 20.310 22.180 0.916 1.00 85.56 634 PHE A CA 1
ATOM 5076 C C . PHE A 1 634 ? 19.126 21.240 1.148 1.00 85.56 634 PHE A C 1
ATOM 5078 O O . PHE A 1 634 ? 18.309 21.051 0.255 1.00 85.56 634 PHE A O 1
ATOM 5085 N N . LEU A 1 635 ? 18.985 20.694 2.356 1.00 85.25 635 LEU A N 1
ATOM 5086 C CA . LEU A 1 635 ? 17.930 19.732 2.655 1.00 85.25 635 LEU A CA 1
ATOM 5087 C C . LEU A 1 635 ? 16.543 20.341 2.448 1.00 85.25 635 LEU A C 1
ATOM 5089 O O . LEU A 1 635 ? 15.684 19.681 1.879 1.00 85.25 635 LEU A O 1
ATOM 5093 N N . ARG A 1 636 ? 16.325 21.612 2.797 1.00 84.12 636 ARG A N 1
ATOM 5094 C CA . ARG A 1 636 ? 15.085 22.333 2.466 1.00 84.12 636 ARG A CA 1
ATOM 5095 C C . ARG A 1 636 ? 14.816 22.365 0.963 1.00 84.12 636 ARG A C 1
ATOM 5097 O O . ARG A 1 636 ? 13.716 22.042 0.519 1.00 84.12 636 ARG A O 1
ATOM 5104 N N . ASP A 1 637 ? 15.813 22.774 0.184 1.00 83.38 637 ASP A N 1
ATOM 5105 C CA . ASP A 1 637 ? 15.654 22.979 -1.251 1.00 83.38 637 ASP A CA 1
ATOM 5106 C C . ASP A 1 637 ? 15.309 21.654 -1.955 1.00 83.38 637 ASP A C 1
ATOM 5108 O O . ASP A 1 637 ? 14.501 21.669 -2.876 1.00 83.38 637 ASP A O 1
ATOM 5112 N N . TYR A 1 638 ? 15.830 20.512 -1.486 1.00 84.25 638 TYR A N 1
ATOM 5113 C CA . TYR A 1 638 ? 15.522 19.186 -2.043 1.00 84.25 638 TYR A CA 1
ATOM 5114 C C . TYR A 1 638 ? 14.274 18.521 -1.433 1.00 84.25 638 TYR A C 1
ATOM 5116 O O . TYR A 1 638 ? 13.488 17.934 -2.164 1.00 84.25 638 TYR A O 1
ATOM 5124 N N . THR A 1 639 ? 14.028 18.625 -0.125 1.00 82.62 639 THR A N 1
ATOM 5125 C CA . THR A 1 639 ? 12.870 17.970 0.530 1.00 82.62 639 THR A CA 1
ATOM 5126 C C . THR A 1 639 ? 11.528 18.605 0.170 1.00 82.62 639 THR A C 1
ATOM 5128 O O . THR A 1 639 ? 10.496 17.948 0.252 1.00 82.62 639 THR A O 1
ATOM 5131 N N . THR A 1 640 ? 11.522 19.868 -0.260 1.00 75.12 640 THR A N 1
ATOM 5132 C CA . THR A 1 640 ? 10.323 20.536 -0.801 1.00 75.12 640 THR A CA 1
ATOM 5133 C C . THR A 1 640 ? 9.980 20.093 -2.227 1.00 75.12 640 THR A C 1
ATOM 5135 O O . THR A 1 640 ? 8.892 20.391 -2.730 1.00 75.12 640 THR A O 1
ATOM 5138 N N . GLN A 1 641 ? 10.900 19.380 -2.880 1.00 75.06 641 GLN A N 1
ATOM 5139 C CA . GLN A 1 641 ? 10.725 18.808 -4.203 1.00 75.06 641 GLN A CA 1
ATOM 5140 C C . GLN A 1 641 ? 10.318 17.340 -4.054 1.00 75.06 641 GLN A C 1
ATOM 5142 O O . GLN A 1 641 ? 11.157 16.471 -3.840 1.00 75.06 641 GLN A O 1
ATOM 5147 N N . ASP A 1 642 ? 9.029 17.052 -4.217 1.00 66.75 642 ASP A N 1
ATOM 5148 C CA . ASP A 1 642 ? 8.463 15.702 -4.086 1.00 66.75 642 ASP A CA 1
ATOM 5149 C C . ASP A 1 642 ? 9.216 14.619 -4.905 1.00 66.75 642 ASP A C 1
ATOM 5151 O O . ASP A 1 642 ? 9.265 13.457 -4.508 1.00 66.75 642 ASP A O 1
ATOM 5155 N N . TRP A 1 643 ? 9.861 14.979 -6.025 1.00 70.31 643 TRP A N 1
ATOM 5156 C CA . TRP A 1 643 ? 10.656 14.050 -6.842 1.00 70.31 643 TRP A CA 1
ATOM 5157 C C . TRP A 1 643 ? 12.038 13.718 -6.269 1.00 70.31 643 TRP A C 1
ATOM 5159 O O . TRP A 1 643 ? 12.776 12.929 -6.850 1.00 70.31 643 TRP A O 1
ATOM 5169 N N . TRP A 1 644 ? 12.445 14.325 -5.167 1.00 82.19 644 TRP A N 1
ATOM 5170 C CA . TRP A 1 644 ? 13.622 13.889 -4.427 1.00 82.19 644 TRP A CA 1
ATOM 5171 C C . TRP A 1 644 ? 13.248 13.026 -3.228 1.00 82.19 644 TRP A C 1
ATOM 5173 O O . TRP A 1 644 ? 14.152 12.526 -2.578 1.00 82.19 644 TRP A O 1
ATOM 5183 N N . HIS A 1 645 ? 11.956 12.780 -2.973 1.00 82.50 645 HIS A N 1
ATOM 5184 C CA . HIS A 1 645 ? 11.493 11.982 -1.836 1.00 82.50 645 HIS A CA 1
ATOM 5185 C C . HIS A 1 645 ? 12.160 10.604 -1.777 1.00 82.50 645 HIS A C 1
ATOM 5187 O O . HIS A 1 645 ? 12.830 10.291 -0.800 1.00 82.50 645 HIS A O 1
ATOM 5193 N N . GLU A 1 646 ? 12.011 9.797 -2.831 1.00 84.19 646 GLU A N 1
ATOM 5194 C CA . GLU A 1 646 ? 12.568 8.442 -2.868 1.00 84.19 646 GLU A CA 1
ATOM 5195 C C . GLU A 1 646 ? 14.112 8.441 -2.840 1.00 84.19 646 GLU A C 1
ATOM 5197 O O . GLU A 1 646 ? 14.672 7.781 -1.964 1.00 84.19 646 GLU A O 1
ATOM 5202 N N . PRO A 1 647 ? 14.834 9.226 -3.673 1.00 90.62 647 PRO A N 1
ATOM 5203 C CA . PRO A 1 647 ? 16.289 9.328 -3.545 1.00 90.62 647 PRO A CA 1
ATOM 5204 C C . PRO A 1 647 ? 16.776 9.815 -2.173 1.00 90.62 647 PRO A C 1
ATOM 5206 O O . PRO A 1 647 ? 17.800 9.342 -1.695 1.00 90.62 647 PRO A O 1
ATOM 5209 N N . LEU A 1 648 ? 16.076 10.756 -1.524 1.00 90.94 648 LEU A N 1
ATOM 5210 C CA . LEU A 1 648 ? 16.441 11.260 -0.194 1.00 90.94 648 LEU A CA 1
ATOM 5211 C C . LEU A 1 648 ? 16.203 10.214 0.893 1.00 90.94 648 LEU A C 1
ATOM 5213 O O . LEU A 1 648 ? 17.033 10.093 1.790 1.00 90.94 648 LEU A O 1
ATOM 5217 N N . LEU A 1 649 ? 15.101 9.464 0.820 1.00 89.75 649 LEU A N 1
ATOM 5218 C CA . LEU A 1 649 ? 14.828 8.358 1.737 1.00 89.75 649 LEU A CA 1
ATOM 5219 C C . LEU A 1 649 ? 15.911 7.278 1.612 1.00 89.75 649 LEU A C 1
ATOM 5221 O O . LEU A 1 649 ? 16.486 6.856 2.617 1.00 89.75 649 LEU A O 1
ATOM 5225 N N . LEU A 1 650 ? 16.261 6.900 0.378 1.00 92.00 650 LEU A N 1
ATOM 5226 C CA . LEU A 1 650 ? 17.352 5.964 0.089 1.00 92.00 650 LEU A CA 1
ATOM 5227 C C . LEU A 1 650 ? 18.719 6.515 0.526 1.00 92.00 650 LEU A C 1
ATOM 5229 O O . LEU A 1 650 ? 19.537 5.767 1.047 1.00 92.00 650 LEU A O 1
ATOM 5233 N N . ALA A 1 651 ? 18.965 7.820 0.383 1.00 93.81 651 ALA A N 1
ATOM 5234 C CA . ALA A 1 651 ? 20.194 8.462 0.850 1.00 93.81 651 ALA A CA 1
ATOM 5235 C C . ALA A 1 651 ? 20.303 8.479 2.382 1.00 93.81 651 ALA A C 1
ATOM 5237 O O . ALA A 1 651 ? 21.366 8.196 2.930 1.00 93.81 651 ALA A O 1
ATOM 5238 N N . LEU A 1 652 ? 19.217 8.807 3.090 1.00 92.19 652 LEU A N 1
ATOM 5239 C CA . LEU A 1 652 ? 19.184 8.828 4.554 1.00 92.19 652 LEU A CA 1
ATOM 5240 C C . LEU A 1 652 ? 19.399 7.427 5.133 1.00 92.19 652 LEU A C 1
ATOM 5242 O O . LEU A 1 652 ? 20.201 7.267 6.050 1.00 92.19 652 LEU A O 1
ATOM 5246 N N . THR A 1 653 ? 18.724 6.419 4.582 1.00 91.19 653 THR A N 1
ATOM 5247 C CA . THR A 1 653 ? 18.896 5.019 4.999 1.00 91.19 653 THR A CA 1
ATOM 5248 C C . THR A 1 653 ? 20.301 4.506 4.664 1.00 91.19 653 THR A C 1
ATOM 5250 O O . THR A 1 653 ? 20.963 3.926 5.522 1.00 91.19 653 THR A O 1
ATOM 5253 N N . GLU A 1 654 ? 20.843 4.824 3.486 1.00 92.75 654 GLU A N 1
ATOM 5254 C CA . GLU A 1 654 ? 22.235 4.511 3.136 1.00 92.75 654 GLU A CA 1
ATOM 5255 C C . GLU A 1 654 ? 23.244 5.134 4.114 1.00 92.75 654 GLU A C 1
ATOM 5257 O O . GLU A 1 654 ? 24.165 4.450 4.575 1.00 92.75 654 GLU A O 1
ATOM 5262 N N . LEU A 1 655 ? 23.074 6.415 4.464 1.00 90.94 655 LEU A N 1
ATOM 5263 C CA . LEU A 1 655 ? 23.910 7.090 5.460 1.00 90.94 655 LEU A CA 1
ATOM 5264 C C . LEU A 1 655 ? 23.794 6.417 6.828 1.00 90.94 655 LEU A C 1
ATOM 5266 O O . LEU A 1 655 ? 24.809 6.258 7.502 1.00 90.94 655 LEU A O 1
ATOM 5270 N N . GLY A 1 656 ? 22.589 6.011 7.234 1.00 88.94 656 GLY A N 1
ATOM 5271 C CA . GLY A 1 656 ? 22.365 5.301 8.493 1.00 88.94 656 GLY A CA 1
ATOM 5272 C C . GLY A 1 656 ? 23.186 4.017 8.596 1.00 88.94 656 GLY A C 1
ATOM 5273 O O . GLY A 1 656 ? 23.754 3.739 9.650 1.00 88.94 656 GLY A O 1
ATOM 5274 N N . CYS A 1 657 ? 23.323 3.281 7.491 1.00 86.62 657 CYS A N 1
ATOM 5275 C CA . CYS A 1 657 ? 24.123 2.057 7.440 1.00 86.62 657 CYS A CA 1
ATOM 5276 C C . CYS A 1 657 ? 25.631 2.306 7.338 1.00 86.62 657 CYS A C 1
ATOM 5278 O O . CYS A 1 657 ? 26.417 1.588 7.948 1.00 86.62 657 CYS A O 1
ATOM 5280 N N . THR A 1 658 ? 26.050 3.267 6.513 1.00 88.25 658 THR A N 1
ATOM 5281 C CA . THR A 1 658 ? 27.459 3.389 6.092 1.00 88.25 658 THR A CA 1
ATOM 5282 C C . THR A 1 658 ? 28.220 4.507 6.786 1.00 88.25 658 THR A C 1
ATOM 5284 O O . THR A 1 658 ? 29.448 4.464 6.867 1.00 88.25 658 THR A O 1
ATOM 5287 N N . ASN A 1 659 ? 27.520 5.524 7.289 1.00 87.12 659 ASN A N 1
ATOM 5288 C CA . ASN A 1 659 ? 28.124 6.675 7.945 1.00 87.12 659 ASN A CA 1
ATOM 5289 C C . ASN A 1 659 ? 27.196 7.269 9.027 1.00 87.12 659 ASN A C 1
ATOM 5291 O O . ASN A 1 659 ? 26.626 8.352 8.833 1.00 87.12 659 ASN A O 1
ATOM 5295 N N . PRO A 1 660 ? 27.082 6.611 10.201 1.00 85.31 660 PRO A N 1
ATOM 5296 C CA . PRO A 1 660 ? 26.180 7.037 11.275 1.00 85.31 660 PRO A CA 1
ATOM 5297 C C . PRO A 1 660 ? 26.401 8.483 11.744 1.00 85.31 660 PRO A C 1
ATOM 5299 O O . PRO A 1 660 ? 25.453 9.172 12.116 1.00 85.31 660 PRO A O 1
ATOM 5302 N N . GLY A 1 661 ? 27.643 8.981 11.686 1.00 84.06 661 GLY A N 1
ATOM 5303 C CA . GLY A 1 661 ? 27.965 10.366 12.039 1.00 84.06 661 GLY A CA 1
ATOM 5304 C C . GLY A 1 661 ? 27.329 11.386 11.088 1.00 84.06 661 GLY A C 1
ATOM 5305 O O . GLY A 1 661 ? 26.742 12.371 11.541 1.00 84.06 661 GLY A O 1
ATOM 5306 N N . ARG A 1 662 ? 27.392 11.144 9.771 1.00 84.88 662 ARG A N 1
ATOM 5307 C CA . ARG A 1 662 ? 26.719 11.997 8.773 1.00 84.88 662 ARG A CA 1
ATOM 5308 C C . ARG A 1 662 ? 25.208 11.833 8.796 1.00 84.88 662 ARG A C 1
ATOM 5310 O O . ARG A 1 662 ? 24.504 12.830 8.667 1.00 84.88 662 ARG A O 1
ATOM 5317 N N . PHE A 1 663 ? 24.723 10.611 8.997 1.00 88.62 663 PHE A N 1
ATOM 5318 C CA . PHE A 1 663 ? 23.301 10.358 9.203 1.00 88.62 663 PHE A CA 1
ATOM 5319 C C . PHE A 1 663 ? 22.754 11.209 10.351 1.00 88.62 663 PHE A C 1
ATOM 5321 O O . PHE A 1 663 ? 21.794 11.954 10.162 1.00 88.62 663 PHE A O 1
ATOM 5328 N N . LYS A 1 664 ? 23.429 11.188 11.509 1.00 86.19 664 LYS A N 1
ATOM 5329 C CA . LYS A 1 664 ? 23.069 12.018 12.661 1.00 86.19 664 LYS A CA 1
ATOM 5330 C C . LYS A 1 664 ? 23.074 13.509 12.320 1.00 86.19 664 LYS A C 1
ATOM 5332 O O . LYS A 1 664 ? 22.142 14.210 12.693 1.00 86.19 664 LYS A O 1
ATOM 5337 N N . LEU A 1 665 ? 24.072 13.995 11.578 1.00 86.31 665 LEU A N 1
ATOM 5338 C CA . LEU A 1 665 ? 24.143 15.401 11.168 1.00 86.31 665 LEU A CA 1
ATOM 5339 C C . LEU A 1 665 ? 22.931 15.826 10.315 1.00 86.31 665 LEU A C 1
ATOM 5341 O O . LEU A 1 665 ? 22.354 16.887 10.553 1.00 86.31 665 LEU A O 1
ATOM 5345 N N . TRP A 1 666 ? 22.533 15.005 9.337 1.00 89.12 666 TRP A N 1
ATOM 5346 C CA . TRP A 1 666 ? 21.351 15.268 8.505 1.00 89.12 666 TRP A CA 1
ATOM 5347 C C . TRP A 1 666 ? 20.067 15.196 9.320 1.00 89.12 666 TRP A C 1
ATOM 5349 O O . TRP A 1 666 ? 19.175 16.028 9.150 1.00 89.12 666 TRP A O 1
ATOM 5359 N N . LEU A 1 667 ? 19.984 14.227 10.228 1.00 88.44 667 LEU A N 1
ATOM 5360 C CA . LEU A 1 667 ? 18.832 14.069 11.092 1.00 88.44 667 LEU A CA 1
ATOM 5361 C C . LEU A 1 667 ? 18.669 15.269 12.029 1.00 88.44 667 LEU A C 1
ATOM 5363 O O . LEU A 1 667 ? 17.580 15.829 12.102 1.00 88.44 667 LEU A O 1
ATOM 5367 N N . ASP A 1 668 ? 19.742 15.716 12.681 1.00 87.25 668 ASP A N 1
ATOM 5368 C CA . ASP A 1 668 ? 19.732 16.899 13.544 1.00 87.25 668 ASP A CA 1
ATOM 5369 C C . ASP A 1 668 ? 19.300 18.147 12.747 1.00 87.25 668 ASP A C 1
ATOM 5371 O O . ASP A 1 668 ? 18.464 18.925 13.208 1.00 87.25 668 ASP A O 1
ATOM 5375 N N . ALA A 1 669 ? 19.791 18.303 11.511 1.00 87.50 669 ALA A N 1
ATOM 5376 C CA . ALA A 1 669 ? 19.413 19.398 10.615 1.00 87.50 669 ALA A CA 1
ATOM 5377 C C . ALA A 1 669 ? 17.918 19.397 10.236 1.00 87.50 669 ALA A C 1
ATOM 5379 O O . ALA A 1 669 ? 17.300 20.459 10.143 1.00 87.50 669 ALA A O 1
ATOM 5380 N N . LEU A 1 670 ? 17.315 18.226 10.030 1.00 89.00 670 LEU A N 1
ATOM 5381 C CA . LEU A 1 670 ? 15.892 18.104 9.696 1.00 89.00 670 LEU A CA 1
ATOM 5382 C C . LEU A 1 670 ? 15.005 18.231 10.939 1.00 89.00 670 LEU A C 1
ATOM 5384 O O . LEU A 1 670 ? 14.022 18.973 10.934 1.00 89.00 670 LEU A O 1
ATOM 5388 N N . LEU A 1 671 ? 15.361 17.539 12.022 1.00 87.50 671 LEU A N 1
ATOM 5389 C CA . LEU A 1 671 ? 14.536 17.415 13.222 1.00 87.50 671 LEU A CA 1
ATOM 5390 C C . LEU A 1 671 ? 14.604 18.631 14.155 1.00 87.50 671 LEU A C 1
ATOM 5392 O O . LEU A 1 671 ? 13.686 18.814 14.956 1.00 87.50 671 LEU A O 1
ATOM 5396 N N . GLN A 1 672 ? 15.606 19.510 14.043 1.00 86.69 672 GLN A N 1
ATOM 5397 C CA . GLN A 1 672 ? 15.656 20.757 14.830 1.00 86.69 672 GLN A CA 1
ATOM 5398 C C . GLN A 1 672 ? 14.449 21.686 14.586 1.00 86.69 672 GLN A C 1
ATOM 5400 O O . GLN A 1 672 ? 14.187 22.582 15.384 1.00 86.69 672 GLN A O 1
ATOM 5405 N N . HIS A 1 673 ? 13.712 21.491 13.487 1.00 84.56 673 HIS A N 1
ATOM 5406 C CA . HIS A 1 673 ? 12.533 22.285 13.135 1.00 84.56 673 HIS A CA 1
ATOM 5407 C C . HIS A 1 673 ? 11.225 21.734 13.732 1.00 84.56 673 HIS A C 1
ATOM 5409 O O . HIS A 1 673 ? 10.158 22.323 13.552 1.00 84.56 673 HIS A O 1
ATOM 5415 N N . VAL A 1 674 ? 11.269 20.628 14.475 1.00 85.56 674 VAL A N 1
ATOM 5416 C CA . VAL A 1 674 ? 10.088 20.073 15.145 1.00 85.56 674 VAL A CA 1
ATOM 5417 C C . VAL A 1 674 ? 9.597 21.033 16.233 1.00 85.56 674 VAL A C 1
ATOM 5419 O O . VAL A 1 674 ? 10.358 21.460 17.095 1.00 85.56 674 VAL A O 1
ATOM 5422 N N . GLY A 1 675 ? 8.300 21.356 16.213 1.00 82.00 675 GLY A N 1
ATOM 5423 C CA . GLY A 1 675 ? 7.681 22.264 17.191 1.00 82.00 675 GLY A CA 1
ATOM 5424 C C . GLY A 1 675 ? 7.852 23.756 16.883 1.00 82.00 675 GLY A C 1
ATOM 5425 O O . GLY A 1 675 ? 7.452 24.588 17.692 1.00 82.00 675 GLY A O 1
ATOM 5426 N N . THR A 1 676 ? 8.411 24.098 15.720 1.00 83.62 676 THR A N 1
ATOM 5427 C CA . THR A 1 676 ? 8.494 25.482 15.226 1.00 83.62 676 THR A CA 1
ATOM 5428 C C . THR A 1 676 ? 7.174 25.947 14.583 1.00 83.62 676 THR A C 1
ATOM 5430 O O . THR A 1 676 ? 6.198 25.192 14.525 1.00 83.62 676 THR A O 1
ATOM 5433 N N . ASP A 1 677 ? 7.110 27.209 14.143 1.00 83.69 677 ASP A N 1
ATOM 5434 C CA . ASP A 1 677 ? 5.903 27.813 13.564 1.00 83.69 677 ASP A CA 1
ATOM 5435 C C . ASP A 1 677 ? 5.455 27.179 12.223 1.00 83.69 677 ASP A C 1
ATOM 5437 O O . ASP A 1 677 ? 6.150 26.368 11.605 1.00 83.69 677 ASP A O 1
ATOM 5441 N N . GLN A 1 678 ? 4.266 27.559 11.735 1.00 82.81 678 GLN A N 1
ATOM 5442 C CA . GLN A 1 678 ? 3.738 27.028 10.469 1.00 82.81 678 GLN A CA 1
ATOM 5443 C C . GLN A 1 678 ? 4.613 27.350 9.247 1.00 82.81 678 GLN A C 1
ATOM 5445 O O . GLN A 1 678 ? 4.593 26.589 8.277 1.00 82.81 678 GLN A O 1
ATOM 5450 N N . ALA A 1 679 ? 5.352 28.463 9.246 1.00 84.44 679 ALA A N 1
ATOM 5451 C CA . ALA A 1 679 ? 6.201 28.827 8.115 1.00 84.44 679 ALA A CA 1
ATOM 5452 C C . ALA A 1 679 ? 7.400 27.875 8.013 1.00 84.44 679 ALA A C 1
ATOM 5454 O O . ALA A 1 679 ? 7.757 27.443 6.914 1.00 84.44 679 ALA A O 1
ATOM 5455 N N . ALA A 1 680 ? 7.975 27.480 9.146 1.00 84.75 680 ALA A N 1
ATOM 5456 C CA . ALA A 1 680 ? 9.023 26.473 9.200 1.00 84.75 680 ALA A CA 1
ATOM 5457 C C . ALA A 1 680 ? 8.521 25.090 8.752 1.00 84.75 680 ALA A C 1
ATOM 5459 O O . ALA A 1 680 ? 9.176 24.454 7.926 1.00 84.75 680 ALA A O 1
ATOM 5460 N N . TRP A 1 681 ? 7.330 24.654 9.177 1.00 86.81 681 TRP A N 1
ATOM 5461 C CA . TRP A 1 681 ? 6.752 23.380 8.720 1.00 86.81 681 TRP A CA 1
ATOM 5462 C C . TRP A 1 681 ? 6.497 23.325 7.212 1.00 86.81 681 TRP A C 1
ATOM 5464 O O . TRP A 1 681 ? 6.734 22.285 6.600 1.00 86.81 681 TRP A O 1
ATOM 5474 N N . ARG A 1 682 ? 6.087 24.432 6.580 1.00 84.50 682 ARG A N 1
ATOM 5475 C CA . ARG A 1 682 ? 5.951 24.498 5.111 1.00 84.50 682 ARG A CA 1
ATOM 5476 C C . ARG A 1 682 ? 7.279 24.267 4.388 1.00 84.50 682 ARG A C 1
ATOM 5478 O O . ARG A 1 682 ? 7.291 23.679 3.313 1.00 84.50 682 ARG A O 1
ATOM 5485 N N . ASN A 1 683 ? 8.380 24.717 4.983 1.00 82.31 683 ASN A N 1
ATOM 5486 C CA . ASN A 1 683 ? 9.710 24.628 4.387 1.00 82.31 683 ASN A CA 1
ATOM 5487 C C . ASN A 1 683 ? 10.422 23.302 4.693 1.00 82.31 683 ASN A C 1
ATOM 5489 O O . ASN A 1 683 ? 11.122 22.785 3.832 1.00 82.31 683 ASN A O 1
ATOM 5493 N N . TYR A 1 684 ? 10.263 22.759 5.901 1.00 86.56 684 TYR A N 1
ATOM 5494 C CA . TYR A 1 684 ? 11.069 21.634 6.393 1.00 86.56 684 TYR A CA 1
ATOM 5495 C C . TYR A 1 684 ? 10.258 20.385 6.740 1.00 86.56 684 TYR A C 1
ATOM 5497 O O . TYR A 1 684 ? 10.836 19.320 6.938 1.00 86.56 684 TYR A O 1
ATOM 5505 N N . GLY A 1 685 ? 8.929 20.469 6.808 1.00 88.06 685 GLY A N 1
ATOM 5506 C CA . GLY A 1 685 ? 8.109 19.372 7.315 1.00 88.06 685 GLY A CA 1
ATOM 5507 C C . GLY A 1 685 ? 8.145 18.103 6.463 1.00 88.06 685 GLY A C 1
ATOM 5508 O O . GLY A 1 685 ? 8.086 17.013 7.022 1.00 88.06 685 GLY A O 1
ATOM 5509 N N . HIS A 1 686 ? 8.317 18.221 5.141 1.00 87.38 686 HIS A N 1
ATOM 5510 C CA . HIS A 1 686 ? 8.504 17.053 4.268 1.00 87.38 686 HIS A CA 1
ATOM 5511 C C . HIS A 1 686 ? 9.832 16.353 4.597 1.00 87.38 686 HIS A C 1
ATOM 5513 O O . HIS A 1 686 ? 9.890 15.131 4.685 1.00 87.38 686 HIS A O 1
ATOM 5519 N N . GLY A 1 687 ? 10.883 17.128 4.882 1.00 89.31 687 GLY A N 1
ATOM 5520 C CA . GLY A 1 687 ? 12.160 16.603 5.362 1.00 89.31 687 GLY A CA 1
ATOM 5521 C C . GLY A 1 687 ? 12.058 15.938 6.736 1.00 89.31 687 GLY A C 1
ATOM 5522 O O . GLY A 1 687 ? 12.654 14.890 6.950 1.00 89.31 687 GLY A O 1
ATOM 5523 N N . VAL A 1 688 ? 11.252 16.488 7.648 1.00 90.56 688 VAL A N 1
ATOM 5524 C CA . VAL A 1 688 ? 10.954 15.859 8.948 1.00 90.56 688 VAL A CA 1
ATOM 5525 C C . VAL A 1 688 ? 10.224 14.521 8.768 1.00 90.56 688 VAL A C 1
ATOM 5527 O O . VAL A 1 688 ? 10.543 13.554 9.461 1.00 90.56 688 VAL A O 1
ATOM 5530 N N . ALA A 1 689 ? 9.274 14.435 7.833 1.00 89.25 689 ALA A N 1
ATOM 5531 C CA . ALA A 1 689 ? 8.584 13.186 7.504 1.00 89.25 689 ALA A CA 1
ATOM 5532 C C . ALA A 1 689 ? 9.552 12.137 6.931 1.00 89.25 689 ALA A C 1
ATOM 5534 O O . ALA A 1 689 ? 9.597 11.019 7.437 1.00 89.25 689 ALA A O 1
ATOM 5535 N N . LEU A 1 690 ? 10.400 12.529 5.975 1.00 89.62 690 LEU A N 1
ATOM 5536 C CA . LEU A 1 690 ? 11.454 11.681 5.403 1.00 89.62 690 LEU A CA 1
ATOM 5537 C C . LEU A 1 690 ? 12.439 11.164 6.456 1.00 89.62 690 LEU A C 1
ATOM 5539 O O . LEU A 1 690 ? 12.738 9.975 6.494 1.00 89.62 690 LEU A O 1
ATOM 5543 N N . ALA A 1 691 ? 12.920 12.044 7.336 1.00 89.81 691 ALA A N 1
ATOM 5544 C CA . ALA A 1 691 ? 13.794 11.686 8.450 1.00 89.81 691 ALA A CA 1
ATOM 5545 C C . ALA A 1 691 ? 13.155 10.632 9.366 1.00 89.81 691 ALA A C 1
ATOM 5547 O O . ALA A 1 691 ? 13.815 9.683 9.784 1.00 89.81 691 ALA A O 1
ATOM 5548 N N . THR A 1 692 ? 11.864 10.797 9.657 1.00 88.62 692 THR A N 1
ATOM 5549 C CA . THR A 1 692 ? 11.106 9.880 10.513 1.00 88.62 692 THR A CA 1
ATOM 5550 C C . THR A 1 692 ? 10.952 8.506 9.854 1.00 88.62 692 THR A C 1
ATOM 5552 O O . THR A 1 692 ? 11.212 7.492 10.500 1.00 88.62 692 THR A O 1
ATOM 5555 N N . ALA A 1 693 ? 10.591 8.475 8.566 1.00 87.12 693 ALA A N 1
ATOM 5556 C CA . ALA A 1 693 ? 10.485 7.247 7.779 1.00 87.12 693 ALA A CA 1
ATOM 5557 C C . ALA A 1 693 ? 11.835 6.511 7.689 1.00 87.12 693 ALA A C 1
ATOM 5559 O O . ALA A 1 693 ? 11.905 5.324 7.988 1.00 87.12 693 ALA A O 1
ATOM 5560 N N . ALA A 1 694 ? 12.932 7.226 7.408 1.00 89.56 694 ALA A N 1
ATOM 5561 C CA . ALA A 1 694 ? 14.268 6.632 7.324 1.00 89.56 694 ALA A CA 1
ATOM 5562 C C . ALA A 1 694 ? 14.726 5.983 8.643 1.00 89.56 694 ALA A C 1
ATOM 5564 O O . ALA A 1 694 ? 15.319 4.908 8.636 1.00 89.56 694 ALA A O 1
ATOM 5565 N N . VAL A 1 695 ? 14.457 6.627 9.788 1.00 87.88 695 VAL A N 1
ATOM 5566 C CA . VAL A 1 695 ? 14.770 6.071 11.119 1.00 87.88 695 VAL A CA 1
ATOM 5567 C C . VAL A 1 695 ? 14.021 4.759 11.364 1.00 87.88 695 VAL A C 1
ATOM 5569 O O . VAL A 1 695 ? 14.580 3.831 11.953 1.00 87.88 695 VAL A O 1
ATOM 5572 N N . ALA A 1 696 ? 12.770 4.669 10.919 1.00 81.38 696 ALA A N 1
ATOM 5573 C CA . ALA A 1 696 ? 11.982 3.455 11.059 1.00 81.38 696 ALA A CA 1
ATOM 5574 C C . ALA A 1 696 ? 12.442 2.333 10.132 1.00 81.38 696 ALA A C 1
ATOM 5576 O O . ALA A 1 696 ? 12.564 1.213 10.616 1.00 81.38 696 ALA A O 1
ATOM 5577 N N . ASP A 1 697 ? 12.767 2.626 8.869 1.00 82.44 697 ASP A N 1
ATOM 5578 C CA . ASP A 1 697 ? 13.349 1.640 7.946 1.00 82.44 697 ASP A CA 1
ATOM 5579 C C . ASP A 1 697 ? 14.629 1.036 8.544 1.00 82.44 697 ASP A C 1
ATOM 5581 O O . ASP A 1 697 ? 14.785 -0.181 8.626 1.00 82.44 697 ASP A O 1
ATOM 5585 N N . LEU A 1 698 ? 15.517 1.890 9.066 1.00 86.00 698 LEU A N 1
ATOM 5586 C CA . LEU A 1 698 ? 16.760 1.459 9.708 1.00 86.00 698 LEU A CA 1
ATOM 5587 C C . LEU A 1 698 ? 16.507 0.589 10.941 1.00 86.00 698 LEU A C 1
ATOM 5589 O O . LEU A 1 698 ? 17.131 -0.460 11.096 1.00 86.00 698 LEU A O 1
ATOM 5593 N N . THR A 1 699 ? 15.585 1.002 11.813 1.00 81.31 699 THR A N 1
ATOM 5594 C CA . THR A 1 699 ? 15.294 0.241 13.035 1.00 81.31 699 THR A CA 1
ATOM 5595 C C . THR A 1 699 ? 14.588 -1.078 12.720 1.00 81.31 699 THR A C 1
ATOM 5597 O O . THR A 1 699 ? 14.908 -2.099 13.326 1.00 81.31 699 THR A O 1
ATOM 5600 N N . GLY A 1 700 ? 13.672 -1.083 11.747 1.00 75.12 700 GLY A N 1
ATOM 5601 C CA . GLY A 1 700 ? 12.986 -2.281 11.260 1.00 75.12 700 GLY A CA 1
ATOM 5602 C C . GLY A 1 700 ? 13.945 -3.304 10.650 1.00 75.12 700 GLY A C 1
ATOM 5603 O O . GLY A 1 700 ? 13.743 -4.505 10.811 1.00 75.12 700 GLY A O 1
ATOM 5604 N N . ALA A 1 701 ? 15.036 -2.839 10.044 1.00 77.75 701 ALA A N 1
ATOM 5605 C CA . ALA A 1 701 ? 16.122 -3.676 9.546 1.00 77.75 701 ALA A CA 1
ATOM 5606 C C . ALA A 1 701 ? 17.162 -4.083 10.604 1.00 77.75 701 ALA A C 1
ATOM 5608 O O . ALA A 1 701 ? 18.190 -4.667 10.262 1.00 77.75 701 ALA A O 1
ATOM 5609 N N . GLY A 1 702 ? 16.937 -3.753 11.879 1.00 80.44 702 GLY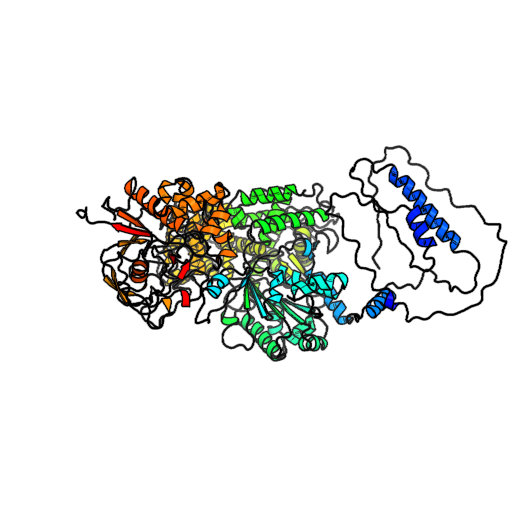 A N 1
ATOM 5610 C CA . GLY A 1 702 ? 17.841 -4.100 12.974 1.00 80.44 702 GLY A CA 1
ATOM 5611 C C . GLY A 1 702 ? 19.112 -3.249 13.050 1.00 80.44 702 GLY A C 1
ATOM 5612 O O . GLY A 1 702 ? 20.049 -3.623 13.756 1.00 80.44 702 GLY A O 1
ATOM 5613 N N . VAL A 1 703 ? 19.175 -2.105 12.358 1.00 84.56 703 VAL A N 1
ATOM 5614 C CA . VAL A 1 703 ? 20.305 -1.175 12.483 1.00 84.56 703 VAL A CA 1
ATOM 5615 C C . VAL A 1 703 ? 20.196 -0.440 13.825 1.00 84.56 703 VAL A C 1
ATOM 5617 O O . VAL A 1 703 ? 19.205 0.254 14.063 1.00 84.56 703 VAL A O 1
ATOM 5620 N N . PRO A 1 704 ? 21.196 -0.549 14.721 1.00 83.31 704 PRO A N 1
ATOM 5621 C CA . PRO A 1 704 ? 21.143 0.110 16.017 1.00 83.31 704 PRO A CA 1
ATOM 5622 C C . PRO A 1 704 ? 21.282 1.627 15.849 1.00 83.31 704 PRO A C 1
ATOM 5624 O O . PRO A 1 704 ? 22.274 2.116 15.306 1.00 83.31 704 PRO A O 1
ATOM 5627 N N . LEU A 1 705 ? 20.301 2.378 16.351 1.00 81.69 705 LEU A N 1
ATOM 5628 C CA . LEU A 1 705 ? 20.308 3.842 16.339 1.00 81.69 705 LEU A CA 1
ATOM 5629 C C . LEU A 1 705 ? 20.496 4.413 17.754 1.00 81.69 705 LEU A C 1
ATOM 5631 O O . LEU A 1 705 ? 20.004 3.822 18.718 1.00 81.69 705 LEU A O 1
ATOM 5635 N N . PRO A 1 706 ? 21.168 5.574 17.906 1.00 83.31 706 PRO A N 1
ATOM 5636 C CA . PRO A 1 706 ? 21.289 6.234 19.203 1.00 83.31 706 PRO A CA 1
ATOM 5637 C C . PRO A 1 706 ? 19.912 6.534 19.829 1.00 83.31 706 PRO A C 1
ATOM 5639 O O . PRO A 1 706 ? 19.009 6.982 19.116 1.00 83.31 706 PRO A O 1
ATOM 5642 N N . PRO A 1 707 ? 19.720 6.363 21.151 1.00 84.12 707 PRO A N 1
ATOM 5643 C CA . PRO A 1 707 ? 18.430 6.611 21.800 1.00 84.12 707 PRO A CA 1
ATOM 5644 C C . PRO A 1 707 ? 17.877 8.023 21.565 1.00 84.12 707 PRO A C 1
ATOM 5646 O O . PRO A 1 707 ? 16.665 8.201 21.418 1.00 84.12 707 PRO A O 1
ATOM 5649 N N . GLU A 1 708 ? 18.745 9.037 21.478 1.00 83.44 708 GLU A N 1
ATOM 5650 C CA . GLU A 1 708 ? 18.332 10.409 21.184 1.00 83.44 708 GLU A CA 1
ATOM 5651 C C . GLU A 1 708 ? 17.704 10.567 19.791 1.00 83.44 708 GLU A C 1
ATOM 5653 O O . GLU A 1 708 ? 16.771 11.360 19.635 1.00 83.44 708 GLU A O 1
ATOM 5658 N N . VAL A 1 709 ? 18.162 9.785 18.807 1.00 81.69 709 VAL A N 1
ATOM 5659 C CA . VAL A 1 709 ? 17.656 9.772 17.427 1.00 81.69 709 VAL A CA 1
ATOM 5660 C C . VAL A 1 709 ? 16.250 9.183 17.396 1.00 81.69 709 VAL A C 1
ATOM 5662 O O . VAL A 1 709 ? 15.324 9.823 16.891 1.00 81.69 709 VAL A O 1
ATOM 5665 N N . SER A 1 710 ? 16.056 8.017 18.015 1.00 79.75 710 SER A N 1
ATOM 5666 C CA . SER A 1 710 ? 14.743 7.368 18.106 1.00 79.75 710 SER A CA 1
ATOM 5667 C C . SER A 1 710 ? 13.740 8.230 18.880 1.00 79.75 710 SER A C 1
ATOM 5669 O O . SER A 1 710 ? 12.588 8.389 18.463 1.00 79.75 710 SER A O 1
ATOM 5671 N N . ALA A 1 711 ? 14.181 8.877 19.965 1.00 82.75 711 ALA A N 1
ATOM 5672 C CA . ALA A 1 711 ? 13.353 9.801 20.735 1.00 82.75 711 ALA A CA 1
ATOM 5673 C C . ALA A 1 711 ? 12.987 11.067 19.939 1.00 82.75 711 ALA A C 1
ATOM 5675 O O . ALA A 1 711 ? 11.846 11.531 20.011 1.00 82.75 711 ALA A O 1
ATOM 5676 N N . ALA A 1 712 ? 13.925 11.640 19.179 1.00 83.50 712 ALA A N 1
ATOM 5677 C CA . ALA A 1 712 ? 13.667 12.801 18.330 1.00 83.50 712 ALA A CA 1
ATOM 5678 C C . ALA A 1 712 ? 12.700 12.469 17.187 1.00 83.50 712 ALA A C 1
ATOM 5680 O O . ALA A 1 712 ? 11.740 13.214 16.984 1.00 83.50 712 ALA A O 1
ATOM 5681 N N . SER A 1 713 ? 12.893 11.331 16.516 1.00 82.62 713 SER A N 1
ATOM 5682 C CA . SER A 1 713 ? 11.988 10.813 15.482 1.00 82.62 713 SER A CA 1
ATOM 5683 C C . SER A 1 713 ? 10.574 10.582 16.032 1.00 82.62 713 SER A C 1
ATOM 5685 O O . SER A 1 713 ? 9.589 11.060 15.472 1.00 82.62 713 SER A O 1
ATOM 5687 N N . SER A 1 714 ? 10.460 9.992 17.225 1.00 82.38 714 SER A N 1
ATOM 5688 C CA . SER A 1 714 ? 9.172 9.811 17.911 1.00 82.38 714 SER A CA 1
ATOM 5689 C C . SER A 1 714 ? 8.458 11.137 18.204 1.00 82.38 714 SER A C 1
ATOM 5691 O O . SER A 1 714 ? 7.247 11.268 17.989 1.00 82.38 714 SER A O 1
ATOM 5693 N N . ARG A 1 715 ? 9.193 12.163 18.663 1.00 86.25 715 ARG A N 1
ATOM 5694 C CA . ARG A 1 715 ? 8.641 13.520 18.846 1.00 86.25 715 ARG A CA 1
ATOM 5695 C C . ARG A 1 715 ? 8.209 14.138 17.515 1.00 86.25 715 ARG A C 1
ATOM 5697 O O . ARG A 1 715 ? 7.155 14.771 17.460 1.00 86.25 715 ARG A O 1
ATOM 5704 N N . ALA A 1 716 ? 9.002 13.949 16.465 1.00 87.69 716 ALA A N 1
ATOM 5705 C CA . ALA A 1 716 ? 8.753 14.469 15.127 1.00 87.69 716 ALA A CA 1
ATOM 5706 C C . ALA A 1 716 ? 7.479 13.889 14.507 1.00 87.69 716 ALA A C 1
ATOM 5708 O O . ALA A 1 716 ? 6.596 14.644 14.098 1.00 87.69 716 ALA A O 1
ATOM 5709 N N . ALA A 1 717 ? 7.330 12.568 14.538 1.00 84.38 717 ALA A N 1
ATOM 5710 C CA . ALA A 1 717 ? 6.135 11.865 14.090 1.00 84.38 717 ALA A CA 1
ATOM 5711 C C . ALA A 1 717 ? 4.874 12.321 14.837 1.00 84.38 717 ALA A C 1
ATOM 5713 O O . ALA A 1 717 ? 3.840 12.597 14.227 1.00 84.38 717 ALA A O 1
ATOM 5714 N N . LYS A 1 718 ? 4.963 12.492 16.165 1.00 85.56 718 LYS A N 1
ATOM 5715 C CA . LYS A 1 718 ? 3.853 13.035 16.961 1.00 85.56 718 LYS A CA 1
ATOM 5716 C C . LYS A 1 718 ? 3.495 14.459 16.536 1.00 85.56 718 LYS A C 1
ATOM 5718 O O . LYS A 1 718 ? 2.314 14.795 16.488 1.00 85.56 718 LYS A O 1
ATOM 5723 N N . ALA A 1 719 ? 4.487 15.299 16.248 1.00 88.81 719 ALA A N 1
ATOM 5724 C CA . ALA A 1 719 ? 4.250 16.661 15.789 1.00 88.81 719 ALA A CA 1
ATOM 5725 C C . ALA A 1 719 ? 3.621 16.689 14.389 1.00 88.81 719 ALA A C 1
ATOM 5727 O O . ALA A 1 719 ? 2.689 17.466 14.176 1.00 88.81 719 ALA A O 1
ATOM 5728 N N . LEU A 1 720 ? 4.066 15.811 13.481 1.00 88.56 720 LEU A N 1
ATOM 5729 C CA . LEU A 1 720 ? 3.548 15.680 12.117 1.00 88.56 720 LEU A CA 1
ATOM 5730 C C . LEU A 1 720 ? 2.038 15.461 12.098 1.00 88.56 720 LEU A C 1
ATOM 5732 O O . LEU A 1 720 ? 1.362 16.082 11.283 1.00 88.56 720 LEU A O 1
ATOM 5736 N N . LEU A 1 721 ? 1.485 14.679 13.031 1.00 85.38 721 LEU A N 1
ATOM 5737 C CA . LEU A 1 721 ? 0.037 14.465 13.144 1.00 85.38 721 LEU A CA 1
ATOM 5738 C C . LEU A 1 721 ? -0.757 15.770 13.126 1.00 85.38 721 LEU A C 1
ATOM 5740 O O . LEU A 1 721 ? -1.805 15.812 12.500 1.00 85.38 721 LEU A O 1
ATOM 5744 N N . TYR A 1 722 ? -0.247 16.842 13.730 1.00 84.88 722 TYR A N 1
ATOM 5745 C CA . TYR A 1 722 ? -0.948 18.122 13.844 1.00 84.88 722 TYR A CA 1
ATOM 5746 C C . TYR A 1 722 ? -0.665 19.101 12.689 1.00 84.88 722 TYR A C 1
ATOM 5748 O O . TYR A 1 722 ? -1.220 20.196 12.671 1.00 84.88 722 TYR A O 1
ATOM 5756 N N . GLN A 1 723 ? 0.155 18.724 11.701 1.00 86.19 723 GLN A N 1
ATOM 5757 C CA . GLN A 1 723 ? 0.587 19.598 10.597 1.00 86.19 723 GLN A CA 1
ATOM 5758 C C . GLN A 1 723 ? -0.287 19.477 9.345 1.00 86.19 723 GLN A C 1
ATOM 5760 O O . GLN A 1 723 ? 0.210 19.358 8.225 1.00 86.19 723 GLN A O 1
ATOM 5765 N N . THR A 1 724 ? -1.605 19.532 9.518 1.00 77.75 724 THR A N 1
ATOM 5766 C CA . THR A 1 724 ? -2.580 19.249 8.448 1.00 77.75 724 THR A CA 1
ATOM 5767 C C . THR A 1 724 ? -2.592 20.256 7.301 1.00 77.75 724 THR A C 1
ATOM 5769 O O . THR A 1 724 ? -2.974 19.897 6.192 1.00 77.75 724 THR A O 1
ATOM 5772 N N . ASN A 1 725 ? -2.143 21.492 7.542 1.00 77.00 725 ASN A N 1
ATOM 5773 C CA . ASN A 1 725 ? -2.084 22.548 6.524 1.00 77.00 725 ASN A CA 1
ATOM 5774 C C . ASN A 1 725 ? -0.723 22.654 5.823 1.00 77.00 725 ASN A C 1
ATOM 5776 O O . ASN A 1 725 ? -0.618 23.320 4.796 1.00 77.00 725 ASN A O 1
ATOM 5780 N N . ALA A 1 726 ? 0.328 22.068 6.402 1.00 79.62 726 ALA A N 1
ATOM 5781 C CA . ALA A 1 726 ? 1.684 22.167 5.872 1.00 79.62 726 ALA A CA 1
ATOM 5782 C C . ALA A 1 726 ? 2.092 20.904 5.111 1.00 79.62 726 ALA A C 1
ATOM 5784 O O . ALA A 1 726 ? 2.795 21.020 4.110 1.00 79.62 726 ALA A O 1
ATOM 5785 N N . ILE A 1 727 ? 1.638 19.729 5.569 1.00 82.69 727 ILE A N 1
ATOM 5786 C CA . ILE A 1 727 ? 2.081 18.426 5.069 1.00 82.69 727 ILE A CA 1
ATOM 5787 C C . ILE A 1 727 ? 0.874 17.556 4.682 1.00 82.69 727 ILE A C 1
ATOM 5789 O O . ILE A 1 727 ? -0.025 17.351 5.510 1.00 82.69 727 ILE A O 1
ATOM 5793 N N . PRO A 1 728 ? 0.830 17.019 3.447 1.00 79.81 728 PRO A N 1
ATOM 5794 C CA . PRO A 1 728 ? -0.231 16.121 2.998 1.00 79.81 728 PRO A CA 1
ATOM 5795 C C . PRO A 1 728 ? -0.423 14.904 3.914 1.00 79.81 728 PRO A C 1
ATOM 5797 O O . PRO A 1 728 ? 0.525 14.380 4.495 1.00 79.81 728 PRO A O 1
ATOM 5800 N N . ALA A 1 729 ? -1.659 14.401 4.016 1.00 83.38 729 ALA A N 1
ATOM 5801 C CA . ALA A 1 729 ? -1.971 13.239 4.855 1.00 83.38 729 ALA A CA 1
ATOM 5802 C C . ALA A 1 729 ? -1.167 11.986 4.475 1.00 83.38 729 ALA A C 1
ATOM 5804 O O . ALA A 1 729 ? -0.825 11.210 5.357 1.00 83.38 729 ALA A O 1
ATOM 5805 N N . LYS A 1 730 ? -0.832 11.815 3.191 1.00 78.00 730 LYS A N 1
ATOM 5806 C CA . LYS A 1 730 ? -0.042 10.682 2.695 1.00 78.00 730 LYS A CA 1
ATOM 5807 C C . LYS A 1 730 ? 1.375 10.652 3.277 1.00 78.00 730 LYS A C 1
ATOM 5809 O O . LYS A 1 730 ? 1.773 9.628 3.816 1.00 78.00 730 LYS A O 1
ATOM 5814 N N . ASP A 1 731 ? 2.079 11.781 3.247 1.00 78.25 731 ASP A N 1
ATOM 5815 C CA . ASP A 1 731 ? 3.457 11.873 3.750 1.00 78.25 731 ASP A CA 1
ATOM 5816 C C . ASP A 1 731 ? 3.491 11.744 5.280 1.00 78.25 731 ASP A C 1
ATOM 5818 O O . ASP A 1 731 ? 4.374 11.111 5.856 1.00 78.25 731 ASP A O 1
ATOM 5822 N N . ARG A 1 732 ? 2.468 12.287 5.958 1.00 87.88 732 ARG A N 1
ATOM 5823 C CA . ARG A 1 732 ? 2.274 12.071 7.398 1.00 87.88 732 ARG A CA 1
ATOM 5824 C C . ARG A 1 732 ? 1.988 10.601 7.714 1.00 87.88 732 ARG A C 1
ATOM 5826 O O . ARG A 1 732 ? 2.484 10.112 8.722 1.00 87.88 732 ARG A O 1
ATOM 5833 N N . ALA A 1 733 ? 1.200 9.909 6.887 1.00 85.94 733 ALA A N 1
ATOM 5834 C CA . ALA A 1 733 ? 0.852 8.505 7.094 1.00 85.94 733 ALA A CA 1
ATOM 5835 C C . ALA A 1 733 ? 2.098 7.622 7.061 1.00 85.94 733 ALA A C 1
ATOM 5837 O O . ALA A 1 733 ? 2.303 6.855 7.992 1.00 85.94 733 ALA A O 1
ATOM 5838 N N . GLU A 1 734 ? 2.942 7.770 6.040 1.00 80.50 734 GLU A N 1
ATOM 5839 C CA . GLU A 1 734 ? 4.184 7.003 5.887 1.00 80.50 734 GLU A CA 1
ATOM 5840 C C . GLU A 1 734 ? 5.107 7.196 7.098 1.00 80.50 734 GLU A C 1
ATOM 5842 O O . GLU A 1 734 ? 5.450 6.230 7.777 1.00 80.50 734 GLU A O 1
ATOM 5847 N N . ALA A 1 735 ? 5.389 8.452 7.459 1.00 82.88 735 ALA A N 1
ATOM 5848 C CA . ALA A 1 735 ? 6.225 8.786 8.610 1.00 82.88 735 ALA A CA 1
ATOM 5849 C C . ALA A 1 735 ? 5.658 8.287 9.952 1.00 82.88 735 ALA A C 1
ATOM 5851 O O . ALA A 1 735 ? 6.411 7.901 10.842 1.00 82.88 735 ALA A O 1
ATOM 5852 N N . VAL A 1 736 ? 4.335 8.304 10.133 1.00 86.88 736 VAL A N 1
ATOM 5853 C CA . VAL A 1 736 ? 3.705 7.845 11.380 1.00 86.88 736 VAL A CA 1
ATOM 5854 C C . VAL A 1 736 ? 3.582 6.321 11.421 1.00 86.88 736 VAL A C 1
ATOM 5856 O O . VAL A 1 736 ? 3.761 5.758 12.494 1.00 86.88 736 VAL A O 1
ATOM 5859 N N . SER A 1 737 ? 3.328 5.637 10.301 1.00 84.38 737 SER A N 1
ATOM 5860 C CA . SER A 1 737 ? 3.266 4.157 10.233 1.00 84.38 737 SER A CA 1
ATOM 5861 C C . SER A 1 737 ? 4.596 3.551 10.672 1.00 84.38 737 SER A C 1
ATOM 5863 O O . SER A 1 737 ? 4.657 2.626 11.479 1.00 84.38 737 SER A O 1
ATOM 5865 N N . ALA A 1 738 ? 5.672 4.205 10.246 1.00 76.00 738 ALA A N 1
ATOM 5866 C CA . ALA A 1 738 ? 7.040 3.975 10.669 1.00 76.00 738 ALA A CA 1
ATOM 5867 C C . ALA A 1 738 ? 7.234 3.938 12.209 1.00 76.00 738 ALA A C 1
ATOM 5869 O O . ALA A 1 738 ? 8.059 3.170 12.702 1.00 76.00 738 ALA A O 1
ATOM 5870 N N . LEU A 1 739 ? 6.441 4.672 13.008 1.00 75.75 739 LEU A N 1
ATOM 5871 C CA . LEU A 1 739 ? 6.506 4.575 14.478 1.00 75.75 739 LEU A CA 1
ATOM 5872 C C . LEU A 1 739 ? 6.121 3.202 15.025 1.00 75.75 739 LEU A C 1
ATOM 5874 O O . LEU A 1 739 ? 6.583 2.836 16.106 1.00 75.75 739 LEU A O 1
ATOM 5878 N N . GLY A 1 740 ? 5.289 2.444 14.309 1.00 75.75 740 GLY A N 1
ATOM 5879 C CA . GLY A 1 740 ? 4.938 1.081 14.694 1.00 75.75 740 GLY A CA 1
ATOM 5880 C C . GLY A 1 740 ? 6.176 0.194 14.857 1.00 75.75 740 GLY A C 1
ATOM 5881 O O . GLY A 1 740 ? 6.232 -0.602 15.795 1.00 75.75 740 GLY A O 1
ATOM 5882 N N . ALA A 1 741 ? 7.204 0.403 14.024 1.00 69.69 741 ALA A N 1
ATOM 5883 C CA . ALA A 1 741 ? 8.453 -0.355 14.058 1.00 69.69 741 ALA A CA 1
ATOM 5884 C C . ALA A 1 741 ? 9.316 -0.058 15.295 1.00 69.69 741 ALA A C 1
ATOM 5886 O O . ALA A 1 741 ? 10.089 -0.910 15.724 1.00 69.69 741 ALA A O 1
ATOM 5887 N N . VAL A 1 742 ? 9.167 1.128 15.894 1.00 68.31 742 VAL A N 1
ATOM 5888 C CA . VAL A 1 742 ? 9.996 1.606 17.017 1.00 68.31 742 VAL A CA 1
ATOM 5889 C C . VAL A 1 742 ? 9.205 1.818 18.307 1.00 68.31 742 VAL A C 1
ATOM 5891 O O . VAL A 1 742 ? 9.656 2.549 19.185 1.00 68.31 742 VAL A O 1
ATOM 5894 N N . HIS A 1 743 ? 8.047 1.156 18.420 1.00 73.12 743 HIS A N 1
ATOM 5895 C CA . HIS A 1 743 ? 7.032 1.353 19.458 1.00 73.12 743 HIS A CA 1
ATOM 5896 C C . HIS A 1 743 ? 6.426 2.766 19.426 1.00 73.12 743 HIS A C 1
ATOM 5898 O O . HIS A 1 743 ? 7.034 3.751 19.836 1.00 73.12 743 HIS A O 1
ATOM 5904 N N . ASP A 1 744 ? 5.138 2.869 19.092 1.00 82.69 744 ASP A N 1
ATOM 5905 C CA . ASP A 1 744 ? 4.434 4.152 19.087 1.00 82.69 744 ASP A CA 1
ATOM 5906 C C . ASP A 1 744 ? 4.102 4.614 20.524 1.00 82.69 744 ASP A C 1
ATOM 5908 O O . ASP A 1 744 ? 3.290 3.980 21.204 1.00 82.69 744 ASP A O 1
ATOM 5912 N N . PRO A 1 745 ? 4.689 5.715 21.033 1.00 79.00 745 PRO A N 1
ATOM 5913 C CA . PRO A 1 745 ? 4.513 6.136 22.425 1.00 79.00 745 PRO A CA 1
ATOM 5914 C C . PRO A 1 745 ? 3.129 6.738 22.712 1.00 79.00 745 PRO A C 1
ATOM 5916 O O . PRO A 1 745 ? 2.822 7.061 23.862 1.00 79.00 745 PRO A O 1
ATOM 5919 N N . ARG A 1 746 ? 2.301 6.956 21.682 1.00 84.31 746 ARG A N 1
ATOM 5920 C CA . ARG A 1 746 ? 0.915 7.428 21.833 1.00 84.31 746 ARG A CA 1
ATOM 5921 C C . ARG A 1 746 ? -0.029 6.296 22.229 1.00 84.31 746 ARG A C 1
ATOM 5923 O O . ARG A 1 746 ? -1.131 6.577 22.698 1.00 84.31 746 ARG A O 1
ATOM 5930 N N . LEU A 1 747 ? 0.377 5.055 21.977 1.00 87.19 747 LEU A N 1
ATOM 5931 C CA . LEU A 1 747 ? -0.439 3.861 22.140 1.00 87.19 747 LEU A CA 1
ATOM 5932 C C . LEU A 1 747 ? -0.118 3.154 23.455 1.00 87.19 747 LEU A C 1
ATOM 5934 O O . LEU A 1 747 ? 0.931 3.380 24.061 1.00 87.19 747 LEU A O 1
ATOM 5938 N N . GLY A 1 748 ? -1.054 2.330 23.917 1.00 86.31 748 GLY A N 1
ATOM 5939 C CA . GLY A 1 748 ? -0.954 1.626 25.189 1.00 86.31 748 GLY A CA 1
ATOM 5940 C C . GLY A 1 748 ? -2.261 1.713 25.965 1.00 86.31 748 GLY A C 1
ATOM 5941 O O . GLY A 1 748 ? -2.666 2.789 26.409 1.00 86.31 748 GLY A O 1
ATOM 5942 N N . MET A 1 749 ? -2.887 0.556 26.171 1.00 82.06 749 MET A N 1
ATOM 5943 C CA . MET A 1 749 ? -4.212 0.421 26.787 1.00 82.06 749 MET A CA 1
ATOM 5944 C C . MET A 1 749 ? -4.299 0.964 28.228 1.00 82.06 749 MET A C 1
ATOM 5946 O O . MET A 1 749 ? -5.371 1.383 28.666 1.00 82.06 749 MET A O 1
ATOM 5950 N N . PHE A 1 750 ? -3.167 1.033 28.939 1.00 87.88 750 PHE A N 1
ATOM 5951 C CA . PHE A 1 750 ? -3.082 1.506 30.327 1.00 87.88 750 PHE A CA 1
ATOM 5952 C C . PHE A 1 750 ? -2.773 3.005 30.470 1.00 87.88 750 PHE A C 1
ATOM 5954 O O . PHE A 1 750 ? -2.661 3.523 31.582 1.00 87.88 750 PHE A O 1
ATOM 5961 N N . ARG A 1 751 ? -2.647 3.738 29.359 1.00 89.69 751 ARG A N 1
ATOM 5962 C CA . ARG A 1 751 ? -2.431 5.187 29.394 1.00 89.69 751 ARG A CA 1
ATOM 5963 C C . ARG A 1 751 ? -3.731 5.926 29.707 1.00 89.69 751 ARG A C 1
ATOM 5965 O O . ARG A 1 751 ? -4.772 5.637 29.127 1.00 89.69 751 ARG A O 1
ATOM 5972 N N . ALA A 1 752 ? -3.661 6.959 30.545 1.00 87.56 752 ALA A N 1
ATOM 5973 C CA . ALA A 1 752 ? -4.820 7.809 30.829 1.00 87.56 752 ALA A CA 1
ATOM 5974 C C . ALA A 1 752 ? -5.322 8.563 29.580 1.00 87.56 752 ALA A C 1
ATOM 5976 O O . ALA A 1 752 ? -6.522 8.638 29.343 1.00 87.56 752 ALA A O 1
ATOM 5977 N N . ASP A 1 753 ? -4.417 9.067 28.733 1.00 89.38 753 ASP A N 1
ATOM 5978 C CA . ASP A 1 753 ? -4.759 9.836 27.525 1.00 89.38 753 ASP A CA 1
ATOM 5979 C C . ASP A 1 753 ? -5.232 8.977 26.332 1.00 89.38 753 ASP A C 1
ATOM 5981 O O . ASP A 1 753 ? -5.528 9.523 25.261 1.00 89.38 753 ASP A O 1
ATOM 5985 N N . ARG A 1 754 ? -5.326 7.650 26.518 1.00 92.38 754 ARG A N 1
ATOM 5986 C CA . ARG A 1 754 ? -5.920 6.685 25.575 1.00 92.38 754 ARG A CA 1
ATOM 5987 C C . ARG A 1 754 ? -7.450 6.657 25.641 1.00 92.38 754 ARG A C 1
ATOM 5989 O O . ARG A 1 754 ? -8.080 6.178 24.693 1.00 92.38 754 ARG A O 1
ATOM 5996 N N . TRP A 1 755 ? -8.033 7.183 26.716 1.00 94.12 755 TRP A N 1
ATOM 5997 C CA . TRP A 1 755 ? -9.465 7.153 27.005 1.00 94.12 755 TRP A CA 1
ATOM 5998 C C . TRP A 1 755 ? -10.039 8.570 27.060 1.00 94.12 755 TRP A C 1
ATOM 6000 O O . TRP A 1 755 ? -9.426 9.484 27.608 1.00 94.12 755 TRP A O 1
ATOM 6010 N N . VAL A 1 756 ? -11.227 8.755 26.489 1.00 96.31 756 VAL A N 1
ATOM 6011 C CA . VAL A 1 756 ? -11.969 10.021 26.499 1.00 96.31 756 VAL A CA 1
ATOM 6012 C C . VAL A 1 756 ? -13.241 9.820 27.308 1.00 96.31 756 VAL A C 1
ATOM 6014 O O . VAL A 1 756 ? -14.007 8.902 27.021 1.00 96.31 756 VAL A O 1
ATOM 6017 N N . ARG A 1 757 ? -13.463 10.661 28.321 1.00 95.31 757 ARG A N 1
ATOM 6018 C CA . ARG A 1 757 ? -14.692 10.637 29.117 1.00 95.31 757 ARG A CA 1
ATOM 6019 C C . ARG A 1 757 ? -15.817 11.319 28.350 1.00 95.31 757 ARG A C 1
ATOM 6021 O O . ARG A 1 757 ? -15.644 12.436 27.867 1.00 95.31 757 ARG A O 1
ATOM 6028 N N . ILE A 1 758 ? -16.955 10.647 28.267 1.00 95.19 758 ILE A N 1
ATOM 6029 C CA . ILE A 1 758 ? -18.180 11.133 27.645 1.00 95.19 758 ILE A CA 1
ATOM 6030 C C . ILE A 1 758 ? -19.202 11.341 28.758 1.00 95.19 758 ILE A C 1
ATOM 6032 O O . ILE A 1 758 ? -19.513 10.408 29.501 1.00 95.19 758 ILE A O 1
ATOM 6036 N N . GLU A 1 759 ? -19.681 12.575 28.899 1.00 94.56 759 GLU A N 1
ATOM 6037 C CA . GLU A 1 759 ? -20.706 12.910 29.887 1.00 94.56 759 GLU A CA 1
ATOM 6038 C C . GLU A 1 759 ? -22.101 12.462 29.417 1.00 94.56 759 GLU A C 1
ATOM 6040 O O . GLU A 1 759 ? -22.336 12.372 28.208 1.00 94.56 759 GLU A O 1
ATOM 6045 N N . PRO A 1 760 ? -23.035 12.193 30.350 1.00 91.75 760 PRO A N 1
ATOM 6046 C CA . PRO A 1 760 ? -24.440 11.964 30.031 1.00 91.75 760 PRO A CA 1
ATOM 6047 C C . PRO A 1 760 ? -25.032 13.099 29.198 1.00 91.75 760 PRO A C 1
ATOM 6049 O O . PRO A 1 760 ? -24.649 14.262 29.340 1.00 91.75 760 PRO A O 1
ATOM 6052 N N . GLY A 1 761 ? -26.019 12.776 28.373 1.00 91.75 761 GLY A N 1
ATOM 6053 C CA . GLY A 1 761 ? -26.689 13.775 27.557 1.00 91.75 761 GLY A CA 1
ATOM 6054 C C . GLY A 1 761 ? -27.768 13.192 26.665 1.00 91.75 761 GLY A C 1
ATOM 6055 O O . GLY A 1 761 ? -27.927 11.977 26.549 1.00 91.75 761 GLY A O 1
ATOM 6056 N N . GLU A 1 762 ? -28.511 14.092 26.036 1.00 92.31 762 GLU A N 1
ATOM 6057 C CA . GLU A 1 762 ? -29.545 13.759 25.063 1.00 92.31 762 GLU A CA 1
ATOM 6058 C C . GLU A 1 762 ? -29.068 14.106 23.658 1.00 92.31 762 GLU A C 1
ATOM 6060 O O . GLU A 1 762 ? -28.363 15.098 23.445 1.00 92.31 762 GLU A O 1
ATOM 6065 N N . PHE A 1 763 ? -29.460 13.286 22.691 1.00 92.56 763 PHE A N 1
ATOM 6066 C CA . PHE A 1 763 ? -29.233 13.559 21.281 1.00 92.56 763 PHE A CA 1
ATOM 6067 C C . PHE A 1 763 ? -30.320 12.933 20.416 1.00 92.56 763 PHE A C 1
ATOM 6069 O O . PHE A 1 763 ? -31.104 12.095 20.863 1.00 92.56 763 PHE A O 1
ATOM 6076 N N . ILE A 1 764 ? -30.341 13.350 19.155 1.00 91.00 764 ILE A N 1
ATOM 6077 C CA . ILE A 1 764 ? -31.170 12.730 18.132 1.00 91.00 764 ILE A CA 1
ATOM 6078 C C . ILE A 1 764 ? -30.334 11.672 17.411 1.00 91.00 764 ILE A C 1
ATOM 6080 O O . ILE A 1 764 ? -29.377 12.015 16.706 1.00 91.00 764 ILE A O 1
ATOM 6084 N N . MET A 1 765 ? -30.712 10.410 17.605 1.00 89.56 765 MET A N 1
ATOM 6085 C CA . MET A 1 765 ? -30.165 9.261 16.894 1.00 89.56 765 MET A CA 1
ATOM 6086 C C . MET A 1 765 ? -30.855 9.103 15.537 1.00 89.56 765 MET A C 1
ATOM 6088 O O . MET A 1 765 ? -32.071 9.251 15.454 1.00 89.56 765 MET A O 1
ATOM 6092 N N . GLY A 1 766 ? -30.105 8.789 14.486 1.00 87.38 766 GLY A N 1
ATOM 6093 C CA . GLY A 1 766 ? -30.601 8.700 13.113 1.00 87.38 766 GLY A CA 1
ATOM 6094 C C . GLY A 1 766 ? -30.665 10.051 12.391 1.00 87.38 766 GLY A C 1
ATOM 6095 O O . GLY A 1 766 ? -30.298 11.107 12.920 1.00 87.38 766 GLY A O 1
ATOM 6096 N N . GLU A 1 767 ? -31.111 10.032 11.136 1.00 84.50 767 GLU A N 1
ATOM 6097 C CA . GLU A 1 767 ? -31.185 11.220 10.278 1.00 84.50 767 GLU A CA 1
ATOM 6098 C C . GLU A 1 767 ? -32.442 11.191 9.404 1.00 84.50 767 GLU A C 1
ATOM 6100 O O . GLU A 1 767 ? -32.783 10.168 8.823 1.00 84.50 767 GLU A O 1
ATOM 6105 N N . LYS A 1 768 ? -33.143 12.330 9.302 1.00 82.44 768 LYS A N 1
ATOM 6106 C CA . LYS A 1 768 ? -34.442 12.411 8.615 1.00 82.44 768 LYS A CA 1
ATOM 6107 C C . LYS A 1 768 ? -34.324 12.124 7.121 1.00 82.44 768 LYS A C 1
ATOM 6109 O O . LYS A 1 768 ? -35.182 11.459 6.563 1.00 82.44 768 LYS A O 1
ATOM 6114 N N . ASP A 1 769 ? -33.264 12.637 6.509 1.00 79.44 769 ASP A N 1
ATOM 6115 C CA . ASP A 1 769 ? -32.964 12.460 5.088 1.00 79.44 769 ASP A CA 1
ATOM 6116 C C . ASP A 1 769 ? -31.935 11.326 4.880 1.00 79.44 769 ASP A C 1
ATOM 6118 O O . ASP A 1 769 ? -31.227 11.296 3.873 1.00 79.44 769 ASP A O 1
ATOM 6122 N N . GLY A 1 770 ? -31.801 10.438 5.876 1.00 74.62 770 GLY A N 1
ATOM 6123 C CA . GLY A 1 770 ? -30.928 9.268 5.851 1.00 74.62 770 GLY A CA 1
ATOM 6124 C C . GLY A 1 770 ? -31.539 8.079 5.109 1.00 74.62 770 GLY A C 1
ATOM 6125 O O . GLY A 1 770 ? -32.622 8.175 4.531 1.00 74.62 770 GLY A O 1
ATOM 6126 N N . GLN A 1 771 ? -30.855 6.940 5.138 1.00 74.88 771 GLN A N 1
ATOM 6127 C CA . GLN A 1 771 ? -31.393 5.688 4.593 1.00 74.88 771 GLN A CA 1
ATOM 6128 C C . GLN A 1 771 ? -32.583 5.186 5.425 1.00 74.88 771 GLN A C 1
ATOM 6130 O O . GLN A 1 771 ? -32.768 5.600 6.567 1.00 74.88 771 GLN A O 1
ATOM 6135 N N . GLU A 1 772 ? -33.389 4.276 4.873 1.00 75.12 772 GLU A N 1
ATOM 6136 C CA . GLU A 1 772 ? -34.581 3.741 5.553 1.00 75.12 772 GLU A CA 1
ATOM 6137 C C . GLU A 1 772 ? -34.255 3.162 6.940 1.00 75.12 772 GLU A C 1
ATOM 6139 O O . GLU A 1 772 ? -34.984 3.385 7.902 1.00 75.12 772 GLU A O 1
ATOM 6144 N N . ASN A 1 773 ? -33.109 2.492 7.071 1.00 74.94 773 ASN A N 1
ATOM 6145 C CA . ASN A 1 773 ? -32.635 1.922 8.330 1.00 74.94 773 ASN A CA 1
ATOM 6146 C C . ASN A 1 773 ? -32.085 2.963 9.329 1.00 74.94 773 ASN A C 1
ATOM 6148 O O . ASN A 1 773 ? -31.908 2.617 10.496 1.00 74.94 773 ASN A O 1
ATOM 6152 N N . GLU A 1 774 ? -31.825 4.199 8.894 1.00 82.75 774 GLU A N 1
ATOM 6153 C CA . GLU A 1 774 ? -31.380 5.351 9.699 1.00 82.75 774 GLU A CA 1
ATOM 6154 C C . GLU A 1 774 ? -32.554 6.252 10.123 1.00 82.75 774 GLU A C 1
ATOM 6156 O O . GLU A 1 774 ? -32.363 7.231 10.852 1.00 82.75 774 GLU A O 1
ATOM 6161 N N . GLN A 1 775 ? -33.759 5.938 9.639 1.00 79.75 775 GLN A N 1
ATOM 6162 C CA . GLN A 1 775 ? -34.998 6.643 9.924 1.00 79.75 775 GLN A CA 1
ATOM 6163 C C . GLN A 1 775 ? -35.909 5.829 10.866 1.00 79.75 775 GLN A C 1
ATOM 6165 O O . GLN A 1 775 ? -35.851 4.599 10.892 1.00 79.75 775 GLN A O 1
ATOM 6170 N N . PRO A 1 776 ? -36.814 6.502 11.603 1.00 82.69 776 PRO A N 1
ATOM 6171 C CA . PRO A 1 776 ? -36.873 7.952 11.796 1.00 82.69 776 PRO A CA 1
ATOM 6172 C C . PRO A 1 776 ? -35.813 8.434 12.807 1.00 82.69 776 PRO A C 1
ATOM 6174 O O . PRO A 1 776 ? -35.317 7.635 13.597 1.00 82.69 776 PRO A O 1
ATOM 6177 N N . PRO A 1 777 ? -35.503 9.743 12.858 1.00 85.38 777 PRO A N 1
ATOM 6178 C CA . PRO A 1 777 ? -34.720 10.304 13.952 1.00 85.38 777 PRO A CA 1
ATOM 6179 C C . PRO A 1 777 ? -35.428 10.119 15.300 1.00 85.38 777 PRO A C 1
ATOM 6181 O O . PRO A 1 777 ? -36.600 10.482 15.439 1.00 85.38 777 PRO A O 1
ATOM 6184 N N . LEU A 1 778 ? -34.719 9.596 16.299 1.00 85.38 778 LEU A N 1
ATOM 6185 C CA . LEU A 1 778 ? -35.252 9.260 17.619 1.00 85.38 778 LEU A CA 1
ATOM 6186 C C . LEU A 1 778 ? -34.488 9.995 18.730 1.00 85.38 778 LEU A C 1
ATOM 6188 O O . LEU A 1 778 ? -33.257 9.979 18.733 1.00 85.38 778 LEU A O 1
ATOM 6192 N N . PRO A 1 779 ? -35.177 10.621 19.701 1.00 87.31 779 PRO A N 1
ATOM 6193 C CA . PRO A 1 779 ? -34.517 11.185 20.871 1.00 87.31 779 PRO A CA 1
ATOM 6194 C C . PRO A 1 779 ? -34.028 10.064 21.796 1.00 87.31 779 PRO A C 1
ATOM 6196 O O . PRO A 1 779 ? -34.828 9.254 22.269 1.00 87.31 779 PRO A O 1
ATOM 6199 N N . ILE A 1 780 ? -32.724 10.034 22.066 1.00 85.88 780 ILE A N 1
ATOM 6200 C CA . ILE A 1 780 ? -32.068 9.061 22.944 1.00 85.88 780 ILE A CA 1
ATOM 6201 C C . ILE A 1 780 ? -31.337 9.795 24.072 1.00 85.88 780 ILE A C 1
ATOM 6203 O O . ILE A 1 780 ? -30.656 10.796 23.844 1.00 85.88 780 ILE A O 1
ATOM 6207 N N . THR A 1 781 ? -31.430 9.252 25.288 1.00 86.88 781 THR A N 1
ATOM 6208 C CA . THR A 1 781 ? -30.709 9.740 26.470 1.00 86.88 781 THR A CA 1
ATOM 6209 C C . THR A 1 781 ? -29.615 8.747 26.860 1.00 86.88 781 THR A C 1
ATOM 6211 O O . THR A 1 781 ? -29.903 7.595 27.188 1.00 86.88 781 THR A O 1
ATOM 6214 N N . ILE A 1 782 ? -28.363 9.202 26.874 1.00 87.19 782 ILE A N 1
ATOM 6215 C CA . ILE A 1 782 ? -27.237 8.507 27.503 1.00 87.19 782 ILE A CA 1
ATOM 6216 C C . ILE A 1 782 ? -27.245 8.873 28.986 1.00 87.19 782 ILE A C 1
ATOM 6218 O O . ILE A 1 782 ? -26.996 10.027 29.336 1.00 87.19 782 ILE A O 1
ATOM 6222 N N . LYS A 1 783 ? -27.546 7.914 29.868 1.00 86.50 783 LYS A N 1
ATOM 6223 C CA . LYS A 1 783 ? -27.816 8.202 31.288 1.00 86.50 783 LYS A CA 1
ATOM 6224 C C . LYS A 1 783 ? -26.558 8.307 32.137 1.00 86.50 783 LYS A C 1
ATOM 6226 O O . LYS A 1 783 ? -26.517 9.077 33.094 1.00 86.50 783 LYS A O 1
ATOM 6231 N N . LYS A 1 784 ? -25.558 7.481 31.835 1.00 86.19 784 LYS A N 1
ATOM 6232 C CA . LYS A 1 784 ? -24.357 7.317 32.663 1.00 86.19 784 LYS A CA 1
ATOM 6233 C C . LYS A 1 784 ? -23.119 7.786 31.902 1.00 86.19 784 LYS A C 1
ATOM 6235 O O . LYS A 1 784 ? -23.021 7.514 30.703 1.00 86.19 784 LYS A O 1
ATOM 6240 N N . PRO A 1 785 ? -22.161 8.448 32.579 1.00 91.19 785 PRO A N 1
ATOM 6241 C CA . PRO A 1 785 ? -20.880 8.730 31.961 1.00 91.19 785 PRO A CA 1
ATOM 6242 C C . PRO A 1 785 ? -20.182 7.412 31.638 1.00 91.19 785 PRO A C 1
ATOM 6244 O O . PRO A 1 785 ? -20.317 6.414 32.352 1.00 91.19 785 PRO A O 1
ATOM 6247 N N . TYR A 1 786 ? -19.405 7.417 30.570 1.00 92.88 786 TYR A N 1
ATOM 6248 C CA . TYR A 1 786 ? -18.549 6.298 30.209 1.00 92.88 786 TYR A CA 1
ATOM 6249 C C . TYR A 1 786 ? -17.285 6.823 29.544 1.00 92.88 786 TYR A C 1
ATOM 6251 O O . TYR A 1 786 ? -17.206 7.973 29.113 1.00 92.88 786 TYR A O 1
ATOM 6259 N N . TRP A 1 787 ? -16.273 5.975 29.479 1.00 95.50 787 TRP A N 1
ATOM 6260 C CA . TRP A 1 787 ? -15.042 6.260 28.766 1.00 95.50 787 TRP A CA 1
ATOM 6261 C C . TRP A 1 787 ? -15.052 5.518 27.445 1.00 95.50 787 TRP A C 1
ATOM 6263 O O . TRP A 1 787 ? -15.456 4.361 27.389 1.00 95.50 787 TRP A O 1
ATOM 6273 N N . ILE A 1 788 ? -14.583 6.159 26.385 1.00 96.44 788 ILE A N 1
ATOM 6274 C CA . ILE A 1 788 ? -14.416 5.541 25.072 1.00 96.44 788 ILE A CA 1
ATOM 6275 C C . ILE A 1 788 ? -12.954 5.609 24.655 1.00 96.44 788 ILE A C 1
ATOM 6277 O O . ILE A 1 788 ? -12.247 6.576 24.955 1.00 96.44 788 ILE A O 1
ATOM 6281 N N . GLY A 1 789 ? -12.479 4.574 23.968 1.00 96.50 789 GLY A N 1
ATOM 6282 C CA . GLY A 1 789 ? -11.154 4.585 23.371 1.00 96.50 789 GLY A CA 1
ATOM 6283 C C . GLY A 1 789 ? -11.011 5.773 22.417 1.00 96.50 789 GLY A C 1
ATOM 6284 O O . GLY A 1 789 ? -11.807 5.940 21.495 1.00 96.50 789 GLY A O 1
ATOM 6285 N N . LYS A 1 790 ? -9.971 6.588 22.622 1.00 96.81 790 LYS A N 1
ATOM 6286 C CA . LYS A 1 790 ? -9.642 7.747 21.779 1.00 96.81 790 LYS A CA 1
ATOM 6287 C C . LYS A 1 790 ? -9.445 7.377 20.306 1.00 96.81 790 LYS A C 1
ATOM 6289 O O . LYS A 1 790 ? -9.841 8.137 19.427 1.00 96.81 790 LYS A O 1
ATOM 6294 N N . TYR A 1 791 ? -8.847 6.214 20.072 1.00 96.19 791 TYR A N 1
ATOM 6295 C CA . TYR A 1 791 ? -8.598 5.600 18.772 1.00 96.19 791 TYR A CA 1
ATOM 6296 C C . TYR A 1 791 ? -9.294 4.230 18.684 1.00 96.19 791 TYR A C 1
ATOM 6298 O O . TYR A 1 791 ? -9.504 3.616 19.746 1.00 96.19 791 TYR A O 1
ATOM 6306 N N . PRO A 1 792 ? -9.551 3.712 17.466 1.00 97.19 792 PRO A N 1
ATOM 6307 C CA . PRO A 1 792 ? -9.770 2.282 17.247 1.00 97.19 792 PRO A CA 1
ATOM 6308 C C . PRO A 1 792 ? -8.671 1.455 17.923 1.00 97.19 792 PRO A C 1
ATOM 6310 O O . PRO A 1 792 ? -7.557 1.951 18.135 1.00 97.19 792 PRO A O 1
ATOM 6313 N N . LEU A 1 793 ? -8.976 0.219 18.315 1.00 96.81 793 LEU A N 1
ATOM 6314 C CA . LEU A 1 793 ? -7.961 -0.670 18.876 1.00 96.81 793 LEU A CA 1
ATOM 6315 C C . LEU A 1 793 ? -6.888 -0.947 17.820 1.00 96.81 793 LEU A C 1
ATOM 6317 O O . LEU A 1 793 ? -7.223 -1.179 16.663 1.00 96.81 793 LEU A O 1
ATOM 6321 N N . THR A 1 794 ? -5.609 -0.896 18.187 1.00 95.69 794 THR A N 1
ATOM 6322 C CA . THR A 1 794 ? -4.514 -1.076 17.221 1.00 95.69 794 THR A CA 1
ATOM 6323 C C . THR A 1 794 ? -4.002 -2.509 17.164 1.00 95.69 794 THR A C 1
ATOM 6325 O O . THR A 1 794 ? -4.172 -3.277 18.113 1.00 95.69 794 THR A O 1
ATOM 6328 N N . ASN A 1 795 ? -3.305 -2.866 16.080 1.00 93.38 795 ASN A N 1
ATOM 6329 C CA . ASN A 1 795 ? -2.664 -4.179 15.981 1.00 93.38 795 ASN A CA 1
ATOM 6330 C C . ASN A 1 795 ? -1.636 -4.412 17.105 1.00 93.38 795 ASN A C 1
ATOM 6332 O O . ASN A 1 795 ? -1.504 -5.533 17.580 1.00 93.38 795 ASN A O 1
ATOM 6336 N N . GLN A 1 796 ? -0.934 -3.372 17.569 1.00 90.38 796 GLN A N 1
ATOM 6337 C CA . GLN A 1 796 ? -0.015 -3.440 18.712 1.00 90.38 796 GLN A CA 1
ATOM 6338 C C . GLN A 1 796 ? -0.749 -3.791 20.009 1.00 90.38 796 GLN A C 1
ATOM 6340 O O . GLN A 1 796 ? -0.255 -4.595 20.794 1.00 90.38 796 GLN A O 1
ATOM 6345 N N . GLU A 1 797 ? -1.910 -3.179 20.249 1.00 93.19 797 GLU A N 1
ATOM 6346 C CA . GLU A 1 797 ? -2.714 -3.439 21.447 1.00 93.19 797 GLU A CA 1
ATOM 6347 C C . GLU A 1 797 ? -3.327 -4.848 21.394 1.00 93.19 797 GLU A C 1
ATOM 6349 O O . GLU A 1 797 ? -3.268 -5.578 22.380 1.00 93.19 797 GLU A O 1
ATOM 6354 N N . PHE A 1 798 ? -3.826 -5.271 20.230 1.00 95.31 798 PHE A N 1
ATOM 6355 C CA . PHE A 1 798 ? -4.390 -6.609 20.045 1.00 95.31 798 PHE A CA 1
ATOM 6356 C C . PHE A 1 798 ? -3.325 -7.721 20.059 1.00 95.31 798 PHE A C 1
ATOM 6358 O O . PHE A 1 798 ? -3.579 -8.807 20.573 1.00 95.31 798 PHE A O 1
ATOM 6365 N N . ALA A 1 799 ? -2.105 -7.458 19.580 1.00 91.88 799 ALA A N 1
ATOM 6366 C CA . ALA A 1 799 ? -1.003 -8.421 19.646 1.00 91.88 799 ALA A CA 1
ATOM 6367 C C . ALA A 1 799 ? -0.667 -8.840 21.089 1.00 91.88 799 ALA A C 1
ATOM 6369 O O . ALA A 1 799 ? -0.236 -9.969 21.303 1.00 91.88 799 ALA A O 1
ATOM 6370 N N . ALA A 1 800 ? -0.904 -7.973 22.082 1.00 91.75 800 ALA A N 1
ATOM 6371 C CA . ALA A 1 800 ? -0.738 -8.328 23.491 1.00 91.75 800 ALA A CA 1
ATOM 6372 C C . ALA A 1 800 ? -1.752 -9.392 23.951 1.00 91.75 800 ALA A C 1
ATOM 6374 O O . ALA A 1 800 ? -1.374 -10.309 24.669 1.00 91.75 800 ALA A O 1
ATOM 6375 N N . PHE A 1 801 ? -3.004 -9.322 23.484 1.00 95.06 801 PHE A N 1
ATOM 6376 C CA . PHE A 1 801 ? -4.019 -10.349 23.745 1.00 95.06 801 PHE A CA 1
ATOM 6377 C C . PHE A 1 801 ? -3.639 -11.693 23.120 1.00 95.06 801 PHE A C 1
ATOM 6379 O O . PHE A 1 801 ? -3.732 -12.730 23.772 1.00 95.06 801 PHE A O 1
ATOM 6386 N N . VAL A 1 802 ? -3.162 -11.678 21.872 1.00 94.50 802 VAL A N 1
ATOM 6387 C CA . VAL A 1 802 ? -2.696 -12.893 21.188 1.00 94.50 802 VAL A CA 1
ATOM 6388 C C . VAL A 1 802 ? -1.515 -13.517 21.940 1.00 94.50 802 VAL A C 1
ATOM 6390 O O . VAL A 1 802 ? -1.511 -14.718 22.198 1.00 94.50 802 VAL A O 1
ATOM 6393 N N . ALA A 1 803 ? -0.529 -12.698 22.323 1.00 92.00 803 ALA A N 1
ATOM 6394 C CA . ALA A 1 803 ? 0.663 -13.146 23.041 1.00 92.00 803 ALA A CA 1
ATOM 6395 C C . ALA A 1 803 ? 0.352 -13.720 24.435 1.00 92.00 803 ALA A C 1
ATOM 6397 O O . ALA A 1 803 ? 1.060 -14.615 24.887 1.00 92.00 803 ALA A O 1
ATOM 6398 N N . ASP A 1 804 ? -0.716 -13.248 25.083 1.00 93.56 804 ASP A N 1
ATOM 6399 C CA . ASP A 1 804 ? -1.191 -13.723 26.390 1.00 93.56 804 ASP A CA 1
ATOM 6400 C C . ASP A 1 804 ? -2.138 -14.940 26.289 1.00 93.56 804 ASP A C 1
ATOM 6402 O O . ASP A 1 804 ? -2.954 -15.208 27.172 1.00 93.56 804 ASP A O 1
ATOM 6406 N N . GLY A 1 805 ? -2.079 -15.683 25.180 1.00 94.44 805 GLY A N 1
ATOM 6407 C CA . GLY A 1 805 ? -2.878 -16.894 24.988 1.00 94.44 805 GLY A CA 1
ATOM 6408 C C . GLY A 1 805 ? -4.369 -16.626 24.760 1.00 94.44 805 GLY A C 1
ATOM 6409 O O . GLY A 1 805 ? -5.212 -17.464 25.091 1.00 94.44 805 GLY A O 1
ATOM 6410 N N . GLY A 1 806 ? -4.719 -15.454 24.220 1.00 95.50 806 GLY A N 1
ATOM 6411 C CA . GLY A 1 806 ? -6.099 -14.997 24.048 1.00 95.50 806 GLY A CA 1
ATOM 6412 C C . GLY A 1 806 ? -7.017 -15.970 23.296 1.00 95.50 806 GLY A C 1
ATOM 6413 O O . GLY A 1 806 ? -8.188 -16.123 23.646 1.00 95.50 806 GLY A O 1
ATOM 6414 N N . TYR A 1 807 ? -6.475 -16.683 22.306 1.00 94.81 807 TYR A N 1
ATOM 6415 C CA . TYR A 1 807 ? -7.210 -17.671 21.503 1.00 94.81 807 TYR A CA 1
ATOM 6416 C C . TYR A 1 807 ? -7.228 -19.068 22.136 1.00 94.81 807 TYR A C 1
ATOM 6418 O O . TYR A 1 807 ? -8.058 -19.897 21.786 1.00 94.81 807 TYR A O 1
ATOM 6426 N N . GLN A 1 808 ? -6.329 -19.348 23.077 1.00 94.25 808 GLN A N 1
ATOM 6427 C CA . GLN A 1 808 ? -6.210 -20.651 23.735 1.00 94.25 808 GLN A CA 1
ATOM 6428 C C . GLN A 1 808 ? -7.012 -20.715 25.037 1.00 94.25 808 GLN A C 1
ATOM 6430 O O . GLN A 1 808 ? -7.253 -21.797 25.567 1.00 94.25 808 GLN A O 1
ATOM 6435 N N . ASN A 1 809 ? -7.427 -19.566 25.566 1.00 94.75 809 ASN A N 1
ATOM 6436 C CA . ASN A 1 809 ? -8.046 -19.478 26.874 1.00 94.75 809 ASN A CA 1
ATOM 6437 C C . ASN A 1 809 ? -9.552 -19.198 26.777 1.00 94.75 809 ASN A C 1
ATOM 6439 O O . ASN A 1 809 ? -9.983 -18.056 26.598 1.00 94.75 809 ASN A O 1
ATOM 6443 N N . GLN A 1 810 ? -10.354 -20.250 26.974 1.00 95.38 810 GL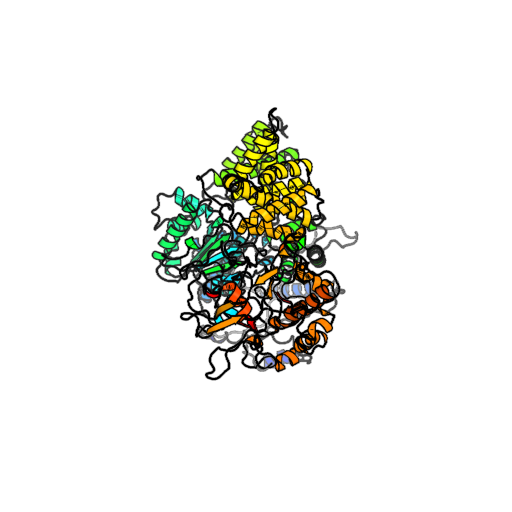N A N 1
ATOM 6444 C CA . GLN A 1 810 ? -11.820 -20.213 26.929 1.00 95.38 810 GLN A CA 1
ATOM 6445 C C . GLN A 1 810 ? -12.433 -19.126 27.819 1.00 95.38 810 GLN A C 1
ATOM 6447 O O . GLN A 1 810 ? -13.499 -18.601 27.496 1.00 95.38 810 GLN A O 1
ATOM 6452 N N . GLN A 1 811 ? -11.774 -18.746 28.919 1.00 95.25 811 GLN A N 1
ATOM 6453 C CA . GLN A 1 811 ? -12.334 -17.791 29.873 1.00 95.25 811 GLN A CA 1
ATOM 6454 C C . GLN A 1 811 ? -12.613 -16.415 29.255 1.00 95.25 811 GLN A C 1
ATOM 6456 O O . GLN A 1 811 ? -13.504 -15.708 29.731 1.00 95.25 811 GLN A O 1
ATOM 6461 N N . TRP A 1 812 ? -11.894 -16.044 28.191 1.00 95.62 812 TRP A N 1
ATOM 6462 C CA . TRP A 1 812 ? -12.100 -14.792 27.459 1.00 95.62 812 TRP A CA 1
ATOM 6463 C C . TRP A 1 812 ? -13.343 -14.827 26.573 1.00 95.62 812 TRP A C 1
ATOM 6465 O O . TRP A 1 812 ? -13.986 -13.804 26.374 1.00 95.62 812 TRP A O 1
ATOM 6475 N N . TRP A 1 813 ? -13.764 -16.008 26.143 1.00 94.25 813 TRP A N 1
ATOM 6476 C CA . TRP A 1 813 ? -14.860 -16.206 25.197 1.00 94.25 813 TRP A CA 1
ATOM 6477 C C . TRP A 1 813 ? -16.211 -16.424 25.892 1.00 94.25 813 TRP A C 1
ATOM 6479 O O . TRP A 1 813 ? -17.248 -16.479 25.246 1.00 94.25 813 TRP A O 1
ATOM 6489 N N . LEU A 1 814 ? -16.230 -16.482 27.229 1.00 87.19 814 LEU A N 1
ATOM 6490 C CA . LEU A 1 814 ? -17.439 -16.735 28.028 1.00 87.19 814 LEU A CA 1
ATOM 6491 C C . LEU A 1 814 ? -18.524 -15.654 27.909 1.00 87.19 814 LEU A C 1
ATOM 6493 O O . LEU A 1 814 ? -19.656 -15.899 28.318 1.00 87.19 814 LEU A O 1
ATOM 6497 N N . ALA A 1 815 ? -18.190 -14.459 27.409 1.00 77.62 815 ALA A N 1
ATOM 6498 C CA . ALA A 1 815 ? -19.184 -13.413 27.160 1.00 77.62 815 ALA A CA 1
ATOM 6499 C C . ALA A 1 815 ? -20.147 -13.795 26.024 1.00 77.62 815 ALA A C 1
ATOM 6501 O O . ALA A 1 815 ? -21.320 -13.444 26.079 1.00 77.62 815 ALA A O 1
ATOM 6502 N N . GLU A 1 816 ? -19.653 -14.544 25.037 1.00 84.81 816 GLU A N 1
ATOM 6503 C CA . GLU A 1 816 ? -20.394 -15.019 23.872 1.00 84.81 816 GLU A CA 1
ATOM 6504 C C . GLU A 1 816 ? -20.001 -16.490 23.641 1.00 84.81 816 GLU A C 1
ATOM 6506 O O . GLU A 1 816 ? -19.105 -16.765 22.841 1.00 84.81 816 GLU A O 1
ATOM 6511 N N . PRO A 1 817 ? -20.613 -17.458 24.357 1.00 84.94 817 PRO A N 1
ATOM 6512 C CA . PRO A 1 817 ? -20.191 -18.864 24.324 1.00 84.94 817 PRO A CA 1
ATOM 6513 C C . PRO A 1 817 ? -20.166 -19.485 22.920 1.00 84.94 817 PRO A C 1
ATOM 6515 O O . PRO A 1 817 ? -19.338 -20.350 22.640 1.00 84.94 817 PRO A O 1
ATOM 6518 N N . GLU A 1 818 ? -21.035 -19.005 22.027 1.00 87.81 818 GLU A N 1
ATOM 6519 C CA . GLU A 1 818 ? -21.050 -19.355 20.600 1.00 87.81 818 GLU A CA 1
ATOM 6520 C C . GLU A 1 818 ? -19.716 -19.053 19.906 1.00 87.81 818 GLU A C 1
ATOM 6522 O O . GLU A 1 818 ? -19.313 -19.788 19.010 1.00 87.81 818 GLU A O 1
ATOM 6527 N N . GLY A 1 819 ? -19.007 -18.008 20.337 1.00 91.38 819 GLY A N 1
ATOM 6528 C CA . GLY A 1 819 ? -17.698 -17.637 19.813 1.00 91.38 819 GLY A CA 1
ATOM 6529 C C . GLY A 1 819 ? -16.607 -18.655 20.139 1.00 91.38 819 GLY A C 1
ATOM 6530 O O . GLY A 1 819 ? -15.713 -18.868 19.324 1.00 91.38 819 GLY A O 1
ATOM 6531 N N . TRP A 1 820 ? -16.684 -19.325 21.295 1.00 93.75 820 TRP A N 1
ATOM 6532 C CA . TRP A 1 820 ? -15.751 -20.410 21.615 1.00 93.75 820 TRP A CA 1
ATOM 6533 C C . TRP A 1 820 ? -16.024 -21.653 20.768 1.00 93.75 820 TRP A C 1
ATOM 6535 O O . TRP A 1 820 ? -15.086 -22.233 20.228 1.00 93.75 820 TRP A O 1
ATOM 6545 N N . ASP A 1 821 ? -17.295 -22.040 20.612 1.00 92.38 821 ASP A N 1
ATOM 6546 C CA . ASP A 1 821 ? -17.677 -23.154 19.730 1.00 92.38 821 ASP A CA 1
ATOM 6547 C C . ASP A 1 821 ? -17.292 -22.864 18.272 1.00 92.38 821 ASP A C 1
ATOM 6549 O O . ASP A 1 821 ? -16.707 -23.719 17.610 1.00 92.38 821 ASP A O 1
ATOM 6553 N N . TRP A 1 822 ? -17.505 -21.628 17.808 1.00 93.81 822 TRP A N 1
ATOM 6554 C CA . TRP A 1 822 ? -17.006 -21.150 16.521 1.00 93.81 822 TRP A CA 1
ATOM 6555 C C . TRP A 1 822 ? -15.497 -21.372 16.400 1.00 93.81 822 TRP A C 1
ATOM 6557 O O . TRP A 1 822 ? -15.071 -22.107 15.512 1.00 93.81 822 TRP A O 1
ATOM 6567 N N . LEU A 1 823 ? -14.690 -20.825 17.314 1.00 94.31 823 LEU A N 1
ATOM 6568 C CA . LEU A 1 823 ? -13.231 -20.951 17.268 1.00 94.31 823 LEU A CA 1
ATOM 6569 C C . LEU A 1 823 ? -12.757 -22.416 17.263 1.00 94.31 823 LEU A C 1
ATOM 6571 O O . LEU A 1 823 ? -11.871 -22.771 16.485 1.00 94.31 823 LEU A O 1
ATOM 6575 N N . GLN A 1 824 ? -13.350 -23.272 18.100 1.00 94.56 824 GLN A N 1
ATOM 6576 C CA . GLN A 1 824 ? -12.975 -24.689 18.199 1.00 94.56 824 GLN A CA 1
ATOM 6577 C C . GLN A 1 824 ? -13.460 -25.528 17.010 1.00 94.56 824 GLN A C 1
ATOM 6579 O O . GLN A 1 824 ? -12.848 -26.548 16.694 1.00 94.56 824 GLN A O 1
ATOM 6584 N N . SER A 1 825 ? -14.508 -25.098 16.303 1.00 94.31 825 SER A N 1
ATOM 6585 C CA . SER A 1 825 ? -15.108 -25.874 15.212 1.00 94.31 825 SER A CA 1
ATOM 6586 C C . SER A 1 825 ? -14.116 -26.250 14.102 1.00 94.31 825 SER A C 1
ATOM 6588 O O . SER A 1 825 ? -14.231 -27.333 13.533 1.00 94.31 825 SER A O 1
ATOM 6590 N N . VAL A 1 826 ? -13.110 -25.414 13.813 1.00 90.50 826 VAL A N 1
ATOM 6591 C CA . VAL A 1 826 ? -12.057 -25.733 12.829 1.00 90.50 826 VAL A CA 1
ATOM 6592 C C . VAL A 1 826 ? -11.093 -26.783 13.372 1.00 90.50 826 VAL A C 1
ATOM 6594 O O . VAL A 1 826 ? -10.817 -27.764 12.685 1.00 90.50 826 VAL A O 1
ATOM 6597 N N . ALA A 1 827 ? -10.619 -26.613 14.609 1.00 87.88 827 ALA A N 1
ATOM 6598 C CA . ALA A 1 827 ? -9.704 -27.559 15.251 1.00 87.88 827 ALA A CA 1
ATOM 6599 C C . ALA A 1 827 ? -10.335 -28.954 15.420 1.00 87.88 827 ALA A C 1
ATOM 6601 O O . ALA A 1 827 ? -9.644 -29.967 15.343 1.00 87.88 827 ALA A O 1
ATOM 6602 N N . GLU A 1 828 ? -11.654 -29.006 15.600 1.00 93.31 828 GLU A N 1
ATOM 6603 C CA . GLU A 1 828 ? -12.430 -30.238 15.763 1.00 93.31 828 GLU A CA 1
ATOM 6604 C C . GLU A 1 828 ? -12.960 -30.818 14.438 1.00 93.31 828 GLU A C 1
ATOM 6606 O O . GLU A 1 828 ? -13.627 -31.852 14.447 1.00 93.31 828 GLU A O 1
ATOM 6611 N N . GLY A 1 829 ? -12.705 -30.171 13.294 1.00 92.69 829 GLY A N 1
ATOM 6612 C CA . GLY A 1 829 ? -13.209 -30.617 11.989 1.00 92.69 829 GLY A CA 1
ATOM 6613 C C . GLY A 1 829 ? -14.736 -30.530 11.838 1.00 92.69 829 GLY A C 1
ATOM 6614 O O . GLY A 1 829 ? -15.315 -31.241 11.020 1.00 92.69 829 GLY A O 1
ATOM 6615 N N . ARG A 1 830 ? -15.399 -29.671 12.624 1.00 95.56 830 ARG A N 1
ATOM 6616 C CA . ARG A 1 830 ? -16.859 -29.456 12.647 1.00 95.56 830 ARG A CA 1
ATOM 6617 C C . ARG A 1 830 ? -17.303 -28.127 12.027 1.00 95.56 830 ARG A C 1
ATOM 6619 O O . ARG A 1 830 ? -18.479 -27.788 12.132 1.00 95.56 830 ARG A O 1
ATOM 6626 N N . PHE A 1 831 ? -16.400 -27.367 11.401 1.00 94.19 831 PHE A N 1
ATOM 6627 C CA . PHE A 1 831 ? -16.721 -26.033 10.880 1.00 94.19 831 PHE A CA 1
ATOM 6628 C C . PHE A 1 831 ? -17.849 -26.044 9.841 1.00 94.19 831 PHE A C 1
ATOM 6630 O O . PHE A 1 831 ? -18.741 -25.212 9.941 1.00 94.19 831 PHE A O 1
ATOM 6637 N N . ASP A 1 832 ? -17.871 -26.990 8.894 1.00 93.06 832 ASP A N 1
ATOM 6638 C CA . ASP A 1 832 ? -18.948 -27.040 7.891 1.00 93.06 832 ASP A CA 1
ATOM 6639 C C . ASP A 1 832 ? -20.322 -27.284 8.556 1.00 93.06 832 ASP A C 1
ATOM 6641 O O . ASP A 1 832 ? -21.301 -26.628 8.216 1.00 93.06 832 ASP A O 1
ATOM 6645 N N . ALA A 1 833 ? -20.386 -28.143 9.583 1.00 92.44 833 ALA A N 1
ATOM 6646 C CA . ALA A 1 833 ? -21.616 -28.378 10.346 1.00 92.44 833 ALA A CA 1
ATOM 6647 C C . ALA A 1 833 ? -22.038 -27.144 11.161 1.00 92.44 833 ALA A C 1
ATOM 6649 O O . ALA A 1 833 ? -23.214 -26.783 11.174 1.00 92.44 833 ALA A O 1
ATOM 6650 N N . TRP A 1 834 ? -21.078 -26.475 11.808 1.00 92.38 834 TRP A N 1
ATOM 6651 C CA . TRP A 1 834 ? -21.319 -25.206 12.494 1.00 92.38 834 TRP A CA 1
ATOM 6652 C C . TRP A 1 834 ? -21.846 -24.150 11.512 1.00 92.38 834 TRP A C 1
ATOM 6654 O O . TRP A 1 834 ? -22.837 -23.485 11.794 1.00 92.38 834 TRP A O 1
ATOM 6664 N N . PHE A 1 835 ? -21.233 -24.033 10.335 1.00 91.94 835 PHE A N 1
ATOM 6665 C CA . PHE A 1 835 ? -21.606 -23.078 9.297 1.00 91.94 835 PHE A CA 1
ATOM 6666 C C . PHE A 1 835 ? -23.013 -23.344 8.758 1.00 91.94 835 PHE A C 1
ATOM 6668 O O . PHE A 1 835 ? -23.791 -22.408 8.581 1.00 91.94 835 PHE A O 1
ATOM 6675 N N . ASP A 1 836 ? -23.377 -24.607 8.544 1.00 90.12 836 ASP A N 1
ATOM 6676 C CA . ASP A 1 836 ? -24.723 -24.970 8.106 1.00 90.12 836 ASP A CA 1
ATOM 6677 C C . ASP A 1 836 ? -25.799 -24.717 9.156 1.00 90.12 836 ASP A C 1
ATOM 6679 O O . ASP A 1 836 ? -26.915 -24.341 8.799 1.00 90.12 836 ASP A O 1
ATOM 6683 N N . GLU A 1 837 ? -25.456 -24.851 10.435 1.00 89.19 837 GLU A N 1
ATOM 6684 C CA . GLU A 1 837 ? -26.354 -24.534 11.540 1.00 89.19 837 GLU A CA 1
ATOM 6685 C C . GLU A 1 837 ? -26.499 -23.019 11.768 1.00 89.19 837 GLU A C 1
ATOM 6687 O O . GLU A 1 837 ? -27.596 -22.546 12.062 1.00 89.19 837 GLU A O 1
ATOM 6692 N N . GLN A 1 838 ? -25.403 -22.256 11.669 1.00 85.88 838 GLN A N 1
ATOM 6693 C CA . GLN A 1 838 ? -25.378 -20.830 12.025 1.00 85.88 838 GLN A CA 1
ATOM 6694 C C . GLN A 1 838 ? -25.780 -19.898 10.886 1.00 85.88 838 GLN A C 1
ATOM 6696 O O . GLN A 1 838 ? -26.311 -18.817 11.136 1.00 85.88 838 GLN A O 1
ATOM 6701 N N . VAL A 1 839 ? -25.512 -20.284 9.641 1.00 85.31 839 VAL A N 1
ATOM 6702 C CA . VAL A 1 839 ? -25.719 -19.423 8.477 1.00 85.31 839 VAL A CA 1
ATOM 6703 C C . VAL A 1 839 ? -26.989 -19.861 7.743 1.00 85.31 839 VAL A C 1
ATOM 6705 O O . VAL A 1 839 ? -27.019 -20.977 7.215 1.00 85.31 839 VAL A O 1
ATOM 6708 N N . PRO A 1 840 ? -28.026 -19.001 7.654 1.00 83.25 840 PRO A N 1
ATOM 6709 C CA . PRO A 1 840 ? -29.243 -19.301 6.902 1.00 83.25 840 PRO A CA 1
ATOM 6710 C C . PRO A 1 840 ? -28.953 -19.685 5.447 1.00 83.25 840 PRO A C 1
ATOM 6712 O O . PRO A 1 840 ? -28.022 -19.163 4.836 1.00 83.25 840 PRO A O 1
ATOM 6715 N N . ALA A 1 841 ? -29.751 -20.591 4.879 1.00 81.94 841 ALA A N 1
ATOM 6716 C CA . ALA A 1 841 ? -29.547 -21.091 3.515 1.00 81.94 841 ALA A CA 1
ATOM 6717 C C . ALA A 1 841 ? -29.680 -20.007 2.429 1.00 81.94 841 ALA A C 1
ATOM 6719 O O . ALA A 1 841 ? -29.088 -20.134 1.364 1.00 81.94 841 ALA A O 1
ATOM 6720 N N . ASP A 1 842 ? -30.436 -18.949 2.706 1.00 77.75 842 ASP A N 1
ATOM 6721 C CA . ASP A 1 842 ? -30.627 -17.766 1.864 1.00 77.75 842 ASP A CA 1
ATOM 6722 C C . ASP A 1 842 ? -29.649 -16.624 2.195 1.00 77.75 842 ASP A C 1
ATOM 6724 O O . ASP A 1 842 ? -29.732 -15.537 1.623 1.00 77.75 842 ASP A O 1
ATOM 6728 N N . SER A 1 843 ? -28.714 -16.846 3.122 1.00 80.00 843 SER A N 1
ATOM 6729 C CA . SER A 1 843 ? -27.736 -15.839 3.512 1.00 80.00 843 SER A CA 1
ATOM 6730 C C . SER A 1 843 ? -26.652 -15.661 2.455 1.00 80.00 843 SER A C 1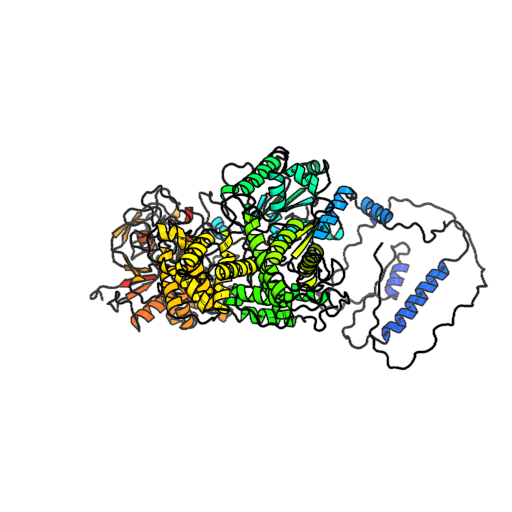
ATOM 6732 O O . SER A 1 843 ? -26.069 -16.631 1.977 1.00 80.00 843 SER A O 1
ATOM 6734 N N . PHE A 1 844 ? -26.273 -14.405 2.213 1.00 73.69 844 PHE A N 1
ATOM 6735 C CA . PHE A 1 844 ? -25.112 -14.028 1.401 1.00 73.69 844 PHE A CA 1
ATOM 6736 C C . PHE A 1 844 ? -23.822 -14.770 1.788 1.00 73.69 844 PHE A C 1
ATOM 6738 O O . PHE A 1 844 ? -22.986 -15.057 0.938 1.00 73.69 844 PHE A O 1
ATOM 6745 N N . TYR A 1 845 ? -23.654 -15.117 3.066 1.00 81.19 845 TYR A N 1
ATOM 6746 C CA . TYR A 1 845 ? -22.445 -15.795 3.526 1.00 81.19 845 TYR A CA 1
ATOM 6747 C C . TYR A 1 845 ? -22.320 -17.236 3.026 1.00 81.19 845 TYR A C 1
ATOM 6749 O O . TYR A 1 845 ? -21.217 -17.770 3.109 1.00 81.19 845 TYR A O 1
ATOM 6757 N N . LYS A 1 846 ? -23.391 -17.863 2.507 1.00 83.88 846 LYS A N 1
ATOM 6758 C CA . LYS A 1 846 ? -23.363 -19.260 2.039 1.00 83.88 846 LYS A CA 1
ATOM 6759 C C . LYS A 1 846 ? -22.324 -19.520 0.953 1.00 83.88 846 LYS A C 1
ATOM 6761 O O . LYS A 1 846 ? -21.701 -20.577 0.981 1.00 83.88 846 LYS A O 1
ATOM 6766 N N . ASP A 1 847 ? -22.071 -18.538 0.094 1.00 77.69 847 ASP A N 1
ATOM 6767 C CA . ASP A 1 847 ? -21.075 -18.634 -0.979 1.00 77.69 847 ASP A CA 1
ATOM 6768 C C . ASP A 1 847 ? -19.664 -18.182 -0.549 1.00 77.69 847 ASP A C 1
ATOM 6770 O O . ASP A 1 847 ? -18.730 -18.233 -1.346 1.00 77.69 847 ASP A O 1
ATOM 6774 N N . HIS A 1 848 ? -19.490 -17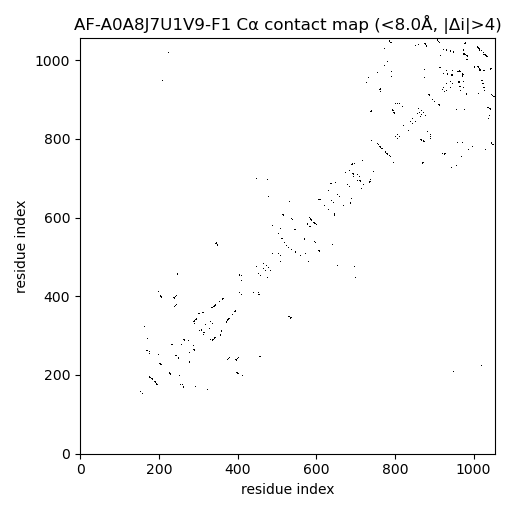.757 0.710 1.00 79.06 848 HIS A N 1
ATOM 6775 C CA . HIS A 1 848 ? -18.279 -17.099 1.215 1.00 79.06 848 HIS A CA 1
ATOM 6776 C C . HIS A 1 848 ? -17.852 -17.606 2.602 1.00 79.06 848 HIS A C 1
ATOM 6778 O O . HIS A 1 848 ? -17.583 -16.833 3.533 1.00 79.06 848 HIS A O 1
ATOM 6784 N N . LYS A 1 849 ? -17.808 -18.930 2.775 1.00 85.25 849 LYS A N 1
ATOM 6785 C CA . LYS A 1 849 ? -17.500 -19.563 4.069 1.00 85.25 849 LYS A CA 1
ATOM 6786 C C . LYS A 1 849 ? -16.133 -19.172 4.639 1.00 85.25 849 LYS A C 1
ATOM 6788 O O . LYS A 1 849 ? -15.956 -19.116 5.859 1.00 85.25 849 LYS A O 1
ATOM 6793 N N . GLU A 1 850 ? -15.175 -18.844 3.778 1.00 81.19 850 GLU A N 1
ATOM 6794 C CA . GLU A 1 850 ? -13.828 -18.396 4.133 1.00 81.19 850 GLU A CA 1
ATOM 6795 C C . GLU A 1 850 ? -13.820 -17.111 4.975 1.00 81.19 850 GLU A C 1
ATOM 6797 O O . GLU A 1 850 ? -12.957 -16.943 5.837 1.00 81.19 850 GLU A O 1
ATOM 6802 N N . TRP A 1 851 ? -14.812 -16.230 4.807 1.00 84.06 851 TRP A N 1
ATOM 6803 C CA . TRP A 1 851 ? -14.920 -14.988 5.583 1.00 84.06 851 TRP A CA 1
ATOM 6804 C C . TRP A 1 851 ? -15.379 -15.211 7.024 1.00 84.06 851 TRP A C 1
ATOM 6806 O O . TRP A 1 851 ? -15.208 -14.331 7.870 1.00 84.06 851 TRP A O 1
ATOM 6816 N N . LEU A 1 852 ? -15.955 -16.381 7.307 1.00 90.94 852 LEU A N 1
ATOM 6817 C CA . LEU A 1 852 ? -16.425 -16.786 8.629 1.00 90.94 852 LEU A CA 1
ATOM 6818 C C . LEU A 1 852 ? -15.529 -17.857 9.257 1.00 90.94 852 LEU A C 1
ATOM 6820 O O . LEU A 1 852 ? -15.747 -18.217 10.406 1.00 90.94 852 LEU A O 1
ATOM 6824 N N . THR A 1 853 ? -14.543 -18.394 8.538 1.00 89.38 853 THR A N 1
ATOM 6825 C CA . THR A 1 853 ? -13.706 -19.496 9.040 1.00 89.38 853 THR A CA 1
ATOM 6826 C C . THR A 1 853 ? -12.778 -18.992 10.146 1.00 89.38 853 THR A C 1
ATOM 6828 O O . THR A 1 853 ? -11.993 -18.115 9.843 1.00 89.38 853 THR A O 1
ATOM 6831 N N . PRO A 1 854 ? -12.805 -19.477 11.395 1.00 91.88 854 PRO A N 1
ATOM 6832 C CA . PRO A 1 854 ? -11.919 -18.992 12.458 1.00 91.88 854 PRO A CA 1
ATOM 6833 C C . PRO A 1 854 ? -10.439 -19.324 12.225 1.00 91.88 854 PRO A C 1
ATOM 6835 O O . PRO A 1 854 ? -10.099 -20.233 11.473 1.00 91.88 854 PRO A O 1
ATOM 6838 N N . ASP A 1 855 ? -9.557 -18.590 12.905 1.00 89.56 855 ASP A N 1
ATOM 6839 C CA . ASP A 1 855 ? -8.111 -18.843 12.984 1.00 89.56 855 ASP A CA 1
ATOM 6840 C C . ASP A 1 855 ? -7.628 -18.435 14.391 1.00 89.56 855 ASP A C 1
ATOM 6842 O O . ASP A 1 855 ? -8.357 -17.777 15.135 1.00 89.56 855 ASP A O 1
ATOM 6846 N N . THR A 1 856 ? -6.405 -18.788 14.783 1.00 88.62 856 THR A N 1
ATOM 6847 C CA . THR A 1 856 ? -5.812 -18.401 16.078 1.00 88.62 856 THR A CA 1
ATOM 6848 C C . THR A 1 856 ? -5.231 -16.984 16.075 1.00 88.62 856 THR A C 1
ATOM 6850 O O . THR A 1 856 ? -4.383 -16.646 16.900 1.00 88.62 856 THR A O 1
ATOM 6853 N N . LYS A 1 857 ? -5.642 -16.177 15.099 1.00 88.56 857 LYS A N 1
ATOM 6854 C CA . LYS A 1 857 ? -5.196 -14.814 14.827 1.00 88.56 857 LYS A CA 1
ATOM 6855 C C . LYS A 1 857 ? -6.245 -14.114 13.960 1.00 88.56 857 LYS A C 1
ATOM 6857 O O . LYS A 1 857 ? -7.004 -14.796 13.264 1.00 88.56 857 LYS A O 1
ATOM 6862 N N . PRO A 1 858 ? -6.235 -12.776 13.896 1.00 91.00 858 PRO A N 1
ATOM 6863 C CA . PRO A 1 858 ? -7.146 -12.085 12.999 1.00 91.00 858 PRO A CA 1
ATOM 6864 C C . PRO A 1 858 ? -6.849 -12.396 11.529 1.0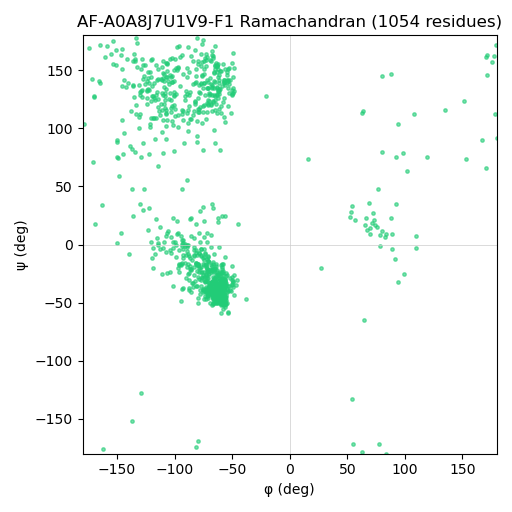0 91.00 858 PRO A C 1
ATOM 6866 O O . PRO A 1 858 ? -5.718 -12.698 11.137 1.00 91.00 858 PRO A O 1
ATOM 6869 N N . ALA A 1 859 ? -7.865 -12.277 10.682 1.00 79.94 859 ALA A N 1
ATOM 6870 C CA . ALA A 1 859 ? -7.676 -12.359 9.243 1.00 79.94 859 ALA A CA 1
ATOM 6871 C C . ALA A 1 859 ? -6.718 -11.245 8.769 1.00 79.94 859 ALA A C 1
ATOM 6873 O O . ALA A 1 859 ? -6.662 -10.161 9.346 1.00 79.94 859 ALA A O 1
ATOM 6874 N N . PHE A 1 860 ? -5.959 -11.501 7.699 1.00 76.81 860 PHE A N 1
ATOM 6875 C CA . PHE A 1 860 ? -4.985 -10.555 7.118 1.00 76.81 860 PHE A CA 1
ATOM 6876 C C . PHE A 1 860 ? -3.755 -10.237 7.996 1.00 76.81 860 PHE A C 1
ATOM 6878 O O . PHE A 1 860 ? -2.974 -9.342 7.668 1.00 76.81 860 PHE A O 1
ATOM 6885 N N . TRP A 1 861 ? -3.532 -11.004 9.067 1.00 80.00 861 TRP A N 1
ATOM 6886 C CA . TRP A 1 861 ? -2.306 -10.968 9.868 1.00 80.00 861 TRP A CA 1
ATOM 6887 C C . TRP A 1 861 ? -1.189 -11.754 9.164 1.00 80.00 861 TRP A C 1
ATOM 6889 O O . TRP A 1 861 ? -1.296 -12.971 8.979 1.00 80.00 861 TRP A O 1
ATOM 6899 N N . GLU A 1 862 ? -0.129 -11.068 8.727 1.00 63.97 862 GLU A N 1
ATOM 6900 C CA . GLU A 1 862 ? 0.896 -11.673 7.860 1.00 63.97 862 GLU A CA 1
ATOM 6901 C C . GLU A 1 862 ? 1.675 -12.819 8.522 1.00 63.97 862 GLU A C 1
ATOM 6903 O O . GLU A 1 862 ? 1.922 -13.834 7.872 1.00 63.97 862 GLU A O 1
ATOM 6908 N N . THR A 1 863 ? 2.016 -12.710 9.811 1.00 62.00 863 THR A N 1
ATOM 6909 C CA . THR A 1 863 ? 2.596 -13.832 10.572 1.00 62.00 863 THR A CA 1
ATOM 6910 C C . THR A 1 863 ? 1.527 -14.553 11.385 1.00 62.00 863 THR A C 1
ATOM 6912 O O . THR A 1 863 ? 0.392 -14.088 11.498 1.00 62.00 863 THR A O 1
ATOM 6915 N N . ALA A 1 864 ? 1.865 -15.708 11.964 1.00 60.44 864 ALA A N 1
ATOM 6916 C CA . ALA A 1 864 ? 0.935 -16.477 12.787 1.00 60.44 864 ALA A CA 1
ATOM 6917 C C . ALA A 1 864 ? 0.342 -15.672 13.957 1.00 60.44 864 ALA A C 1
ATOM 6919 O O . ALA A 1 864 ? -0.763 -15.987 14.346 1.00 60.44 864 ALA A O 1
ATOM 6920 N N . ASN A 1 865 ? 1.014 -14.641 14.491 1.00 68.31 865 ASN A N 1
ATOM 6921 C CA . ASN A 1 865 ? 0.516 -13.903 15.665 1.00 68.31 865 ASN A CA 1
ATOM 6922 C C . ASN A 1 865 ? 0.939 -12.420 15.728 1.00 68.31 865 ASN A C 1
ATOM 6924 O O . ASN A 1 865 ? 0.584 -11.723 16.676 1.00 68.31 865 ASN A O 1
ATOM 6928 N N . GLN A 1 866 ? 1.676 -11.885 14.746 1.00 67.69 866 GLN A N 1
ATOM 6929 C CA . GLN A 1 866 ? 2.128 -10.482 14.736 1.00 67.69 866 GLN A CA 1
ATOM 6930 C C . GLN A 1 866 ? 1.853 -9.745 13.410 1.00 67.69 866 GLN A C 1
ATOM 6932 O O . GLN A 1 866 ? 2.042 -10.316 12.329 1.00 67.69 866 GLN A O 1
ATOM 6937 N N . PRO A 1 867 ? 1.384 -8.484 13.483 1.00 75.75 867 PRO A N 1
ATOM 6938 C CA . PRO A 1 867 ? 1.215 -7.657 12.301 1.00 75.75 867 PRO A CA 1
ATOM 6939 C C . PRO A 1 867 ? 2.600 -7.243 11.774 1.00 75.75 867 PRO A C 1
ATOM 6941 O O . PRO A 1 867 ? 3.565 -7.223 12.547 1.00 75.75 867 PRO A O 1
ATOM 6944 N N . PRO A 1 868 ? 2.690 -6.807 10.508 1.00 70.69 868 PRO A N 1
ATOM 6945 C CA . PRO A 1 868 ? 3.862 -6.094 10.004 1.00 70.69 868 PRO A CA 1
ATOM 6946 C C . PRO A 1 868 ? 4.264 -4.953 10.946 1.00 70.69 868 PRO A C 1
ATOM 6948 O O . PRO A 1 868 ? 3.396 -4.281 11.523 1.00 70.69 868 PRO A O 1
ATOM 6951 N N . ASN A 1 869 ? 5.565 -4.698 11.101 1.00 71.44 869 ASN A N 1
ATOM 6952 C CA . ASN A 1 869 ? 6.074 -3.713 12.064 1.00 71.44 869 ASN A CA 1
ATOM 6953 C C . ASN A 1 869 ? 5.499 -2.317 11.793 1.00 71.44 869 ASN A C 1
ATOM 6955 O O . ASN A 1 869 ? 5.064 -1.627 12.717 1.00 71.44 869 ASN A O 1
ATOM 6959 N N . MET A 1 870 ? 5.387 -1.946 10.518 1.00 73.12 870 MET A N 1
ATOM 6960 C CA . MET A 1 870 ? 4.797 -0.675 10.089 1.00 73.12 870 MET A CA 1
ATOM 6961 C C . MET A 1 870 ? 3.273 -0.592 10.277 1.00 73.12 870 MET A C 1
ATOM 6963 O O . MET A 1 870 ? 2.715 0.499 10.244 1.00 73.12 870 MET A O 1
ATOM 6967 N N . LYS A 1 871 ? 2.582 -1.715 10.513 1.00 84.31 871 LYS A N 1
ATOM 6968 C CA . LYS A 1 871 ? 1.130 -1.761 10.766 1.00 84.31 871 LYS A CA 1
ATOM 6969 C C . LYS A 1 871 ? 0.768 -1.915 12.240 1.00 84.31 871 LYS A C 1
ATOM 6971 O O . LYS A 1 871 ? -0.415 -1.947 12.580 1.00 84.31 871 LYS A O 1
ATOM 6976 N N . ARG A 1 872 ? 1.746 -1.955 13.149 1.00 88.25 872 ARG A N 1
ATOM 6977 C CA . ARG A 1 872 ? 1.503 -2.064 14.599 1.00 88.25 872 ARG A CA 1
ATOM 6978 C C . ARG A 1 872 ? 0.598 -0.950 15.139 1.00 88.25 872 ARG A C 1
ATOM 6980 O O . ARG A 1 872 ? -0.248 -1.209 15.986 1.00 88.25 872 ARG A O 1
ATOM 6987 N N . ASN A 1 873 ? 0.704 0.270 14.621 1.00 91.62 873 ASN A N 1
ATOM 6988 C CA . ASN A 1 873 ? -0.128 1.403 15.044 1.00 91.62 873 ASN A CA 1
ATOM 6989 C C . ASN A 1 873 ? -1.345 1.680 14.138 1.00 91.62 873 ASN A C 1
ATOM 6991 O O . ASN A 1 873 ? -2.025 2.695 14.319 1.00 91.62 873 ASN A O 1
ATOM 6995 N N . HIS A 1 874 ? -1.637 0.792 13.186 1.00 93.94 874 HIS A N 1
ATOM 6996 C CA . HIS A 1 874 ? -2.899 0.792 12.446 1.00 93.94 874 HIS A CA 1
ATOM 6997 C C . HIS A 1 874 ? -4.008 0.146 13.288 1.00 93.94 874 HIS A C 1
ATOM 6999 O O . HIS A 1 874 ? -3.694 -0.635 14.195 1.00 93.94 874 HIS A O 1
ATOM 7005 N N . PRO A 1 875 ? -5.291 0.438 13.002 1.00 95.88 875 PRO A N 1
ATOM 7006 C CA . PRO A 1 875 ? -6.400 -0.319 13.562 1.00 95.88 875 PRO A CA 1
ATOM 7007 C C . PRO A 1 875 ? -6.231 -1.822 13.338 1.00 95.88 875 PRO A C 1
ATOM 7009 O O . PRO A 1 875 ? -5.807 -2.258 12.264 1.00 95.88 875 PRO A O 1
ATOM 7012 N N . VAL A 1 876 ? -6.605 -2.602 14.344 1.00 96.00 876 VAL A N 1
ATOM 7013 C CA . VAL A 1 876 ? -6.821 -4.036 14.196 1.00 96.00 876 VAL A CA 1
ATOM 7014 C C . VAL A 1 876 ? -7.978 -4.263 13.228 1.00 96.00 876 VAL A C 1
ATOM 7016 O O . VAL A 1 876 ? -9.038 -3.651 13.366 1.00 96.00 876 VAL A O 1
ATOM 7019 N N . THR A 1 877 ? -7.760 -5.112 12.227 1.00 93.00 877 THR A N 1
ATOM 7020 C CA . THR A 1 877 ? -8.791 -5.515 11.263 1.00 93.00 877 THR A CA 1
ATOM 7021 C C . THR A 1 877 ? -8.795 -7.027 11.090 1.00 93.00 877 THR A C 1
ATOM 7023 O O . THR A 1 877 ? -7.952 -7.715 11.663 1.00 93.00 877 THR A O 1
ATOM 7026 N N . GLY A 1 878 ? -9.761 -7.558 10.341 1.00 89.56 878 GLY A N 1
ATOM 7027 C CA . GLY A 1 878 ? -9.893 -8.997 10.135 1.00 89.56 878 GLY A CA 1
ATOM 7028 C C . GLY A 1 878 ? -10.414 -9.733 11.363 1.00 89.56 878 GLY A C 1
ATOM 7029 O O . GLY A 1 878 ? -10.202 -10.934 11.484 1.00 89.56 878 GLY A O 1
ATOM 7030 N N . ILE A 1 879 ? -11.078 -9.021 12.269 1.00 94.62 879 ILE A N 1
ATOM 7031 C CA . ILE A 1 879 ? -11.613 -9.575 13.509 1.00 94.62 879 ILE A CA 1
ATOM 7032 C C . ILE A 1 879 ? -13.137 -9.697 13.462 1.00 94.62 879 ILE A C 1
ATOM 7034 O O . ILE A 1 879 ? -13.850 -8.847 12.920 1.00 94.62 879 ILE A O 1
ATOM 7038 N N . SER A 1 880 ? -13.632 -10.753 14.082 1.00 96.00 880 SER A N 1
ATOM 7039 C CA . SER A 1 880 ? -15.043 -11.019 14.310 1.00 96.00 880 SER A CA 1
ATOM 7040 C C . SER A 1 880 ? -15.548 -10.261 15.536 1.00 96.00 880 SER A C 1
ATOM 7042 O O . SER A 1 880 ? -14.780 -9.763 16.368 1.00 96.00 880 SER A O 1
ATOM 7044 N N . PHE A 1 881 ? -16.867 -10.219 15.688 1.00 96.19 881 PHE A N 1
ATOM 7045 C CA . PHE A 1 881 ? -17.508 -9.747 16.909 1.00 96.19 881 PHE A CA 1
ATOM 7046 C C . PHE A 1 881 ? -17.093 -10.589 18.131 1.00 96.19 881 PHE A C 1
ATOM 7048 O O . PHE A 1 881 ? -16.874 -10.053 19.221 1.00 96.19 881 PHE A O 1
ATOM 7055 N N . TYR A 1 882 ? -16.939 -11.905 17.950 1.00 95.94 882 TYR A N 1
ATOM 7056 C CA . TYR A 1 882 ? -16.520 -12.824 19.011 1.00 95.94 882 TYR A CA 1
ATOM 7057 C C . TYR A 1 882 ? -15.096 -12.525 19.499 1.00 95.94 882 TYR A C 1
ATOM 7059 O O . TYR A 1 882 ? -14.865 -12.417 20.700 1.00 95.94 882 TYR A O 1
ATOM 7067 N N . GLU A 1 883 ? -14.154 -12.288 18.585 1.00 97.69 883 GLU A N 1
ATOM 7068 C CA . GLU A 1 883 ? -12.786 -11.881 18.939 1.00 97.69 883 GLU A CA 1
ATOM 7069 C C . GLU A 1 883 ? -12.767 -10.515 19.643 1.00 97.69 883 GLU A C 1
ATOM 7071 O O . GLU A 1 883 ? -12.051 -10.328 20.630 1.00 97.69 883 GLU A O 1
ATOM 7076 N N . ALA A 1 884 ? -13.580 -9.561 19.179 1.00 97.69 884 ALA A N 1
ATOM 7077 C CA . ALA A 1 884 ? -13.663 -8.226 19.768 1.00 97.69 884 ALA A CA 1
ATOM 7078 C C . ALA A 1 884 ? -14.192 -8.259 21.216 1.00 97.69 884 ALA A C 1
ATOM 7080 O O . ALA A 1 884 ? -13.645 -7.601 22.106 1.00 97.69 884 ALA A O 1
ATOM 7081 N N . THR A 1 885 ? -15.231 -9.057 21.478 1.00 95.75 885 THR A N 1
ATOM 7082 C CA . THR A 1 885 ? -15.792 -9.246 22.827 1.00 95.75 885 THR A CA 1
ATOM 7083 C C . THR A 1 885 ? -14.851 -10.033 23.739 1.00 95.75 885 THR A C 1
ATOM 7085 O O . THR A 1 885 ? -14.689 -9.657 24.906 1.00 95.75 885 THR A O 1
ATOM 7088 N N . ALA A 1 886 ? -14.161 -11.050 23.211 1.00 97.38 886 ALA A N 1
ATOM 7089 C CA . ALA A 1 886 ? -13.142 -11.788 23.951 1.00 97.38 886 ALA A CA 1
ATOM 7090 C C . ALA A 1 886 ? -11.982 -10.883 24.386 1.00 97.38 886 ALA A C 1
ATOM 7092 O O . ALA A 1 886 ? -11.581 -10.897 25.554 1.00 97.38 886 ALA A O 1
ATOM 7093 N N . TYR A 1 887 ? -11.518 -10.010 23.488 1.00 97.56 887 TYR A N 1
ATOM 7094 C CA . TYR A 1 887 ? -10.523 -8.993 23.815 1.00 97.56 887 TYR A CA 1
ATOM 7095 C C . TYR A 1 887 ? -11.010 -8.044 24.918 1.00 97.56 887 TYR A C 1
ATOM 7097 O O . TYR A 1 887 ? -10.256 -7.746 25.843 1.00 97.56 887 TYR A O 1
ATOM 7105 N N . CYS A 1 888 ? -12.260 -7.563 24.866 1.00 96.31 888 CYS A N 1
ATOM 7106 C CA . CYS A 1 888 ? -12.802 -6.701 25.923 1.00 96.31 888 CYS A CA 1
ATOM 7107 C C . CYS A 1 888 ? -12.761 -7.386 27.295 1.00 96.31 888 CYS A C 1
ATOM 7109 O O . CYS A 1 888 ? -12.352 -6.763 28.276 1.00 96.31 888 CYS A O 1
ATOM 7111 N N . ARG A 1 889 ? -13.133 -8.669 27.362 1.00 95.44 889 ARG A N 1
ATOM 7112 C CA . ARG A 1 889 ? -13.110 -9.447 28.607 1.00 95.44 889 ARG A CA 1
ATOM 7113 C C . ARG A 1 889 ? -11.688 -9.655 29.129 1.00 95.44 889 ARG A C 1
ATOM 7115 O O . ARG A 1 889 ? -11.454 -9.481 30.324 1.00 95.44 889 ARG A O 1
ATOM 7122 N N . TRP A 1 890 ? -10.743 -9.966 28.243 1.00 96.31 890 TRP A N 1
ATOM 7123 C CA . TRP A 1 890 ? -9.321 -10.026 28.583 1.00 96.31 890 TRP A CA 1
ATOM 7124 C C . TRP A 1 890 ? -8.809 -8.680 29.107 1.00 96.31 890 TRP A C 1
ATOM 7126 O O . TRP A 1 890 ? -8.211 -8.622 30.177 1.00 96.31 890 TRP A O 1
ATOM 7136 N N . LEU A 1 891 ? -9.111 -7.576 28.422 1.00 94.94 891 LEU A N 1
ATOM 7137 C CA . LEU A 1 891 ? -8.672 -6.244 28.836 1.00 94.94 891 LEU A CA 1
ATOM 7138 C C . LEU A 1 891 ? -9.245 -5.853 30.204 1.00 94.94 891 LEU A C 1
ATOM 7140 O O . LEU A 1 891 ? -8.530 -5.277 31.022 1.00 94.94 891 LEU A O 1
ATOM 7144 N N . GLN A 1 892 ? -10.510 -6.185 30.476 1.00 93.75 892 GLN A N 1
ATOM 7145 C CA . GLN A 1 892 ? -11.108 -5.993 31.798 1.00 93.75 892 GLN A CA 1
ATOM 7146 C C . GLN A 1 892 ? -10.314 -6.731 32.874 1.00 93.75 892 GLN A C 1
ATOM 7148 O O . GLN A 1 892 ? -9.980 -6.139 33.895 1.00 93.75 892 GLN A O 1
ATOM 7153 N N . HIS A 1 893 ? -9.985 -7.998 32.637 1.00 92.94 893 HIS A N 1
ATOM 7154 C CA . HIS A 1 893 ? -9.192 -8.790 33.568 1.00 92.94 893 HIS A CA 1
ATOM 7155 C C . HIS A 1 893 ? -7.802 -8.185 33.796 1.00 92.94 893 HIS A C 1
ATOM 7157 O O . HIS A 1 893 ? -7.405 -7.992 34.940 1.00 92.94 893 HIS A O 1
ATOM 7163 N N . GLN A 1 894 ? -7.103 -7.783 32.731 1.00 92.75 894 GLN A N 1
ATOM 7164 C CA . GLN A 1 894 ? -5.797 -7.120 32.833 1.00 92.75 894 GLN A CA 1
ATOM 7165 C C . GLN A 1 894 ? -5.857 -5.816 33.648 1.00 92.75 894 GLN A C 1
ATOM 7167 O O . GLN A 1 894 ? -4.952 -5.525 34.431 1.00 92.75 894 GLN A O 1
ATOM 7172 N N . MET A 1 895 ? -6.931 -5.033 33.496 1.00 90.62 895 MET A N 1
ATOM 7173 C CA . MET A 1 895 ? -7.148 -3.813 34.281 1.00 90.62 895 MET A CA 1
ATOM 7174 C C . MET A 1 895 ? -7.494 -4.091 35.752 1.00 90.62 895 MET A C 1
ATOM 7176 O O . MET A 1 895 ? -7.217 -3.243 36.596 1.00 90.62 895 MET A O 1
ATOM 7180 N N . LEU A 1 896 ? -8.114 -5.230 36.067 1.00 89.12 896 LEU A N 1
ATOM 7181 C CA . LEU A 1 896 ? -8.507 -5.587 37.435 1.00 89.12 896 LEU A CA 1
ATOM 7182 C C . LEU A 1 896 ? -7.381 -6.272 38.219 1.00 89.12 896 LEU A C 1
ATOM 7184 O O . LEU A 1 896 ? -7.196 -5.967 39.392 1.00 89.12 896 LEU A O 1
ATOM 7188 N N . GLU A 1 897 ? -6.627 -7.174 37.590 1.00 84.12 897 GLU A N 1
ATOM 7189 C CA . GLU A 1 897 ? -5.551 -7.923 38.256 1.00 84.12 897 GLU A CA 1
ATOM 7190 C C . GLU A 1 897 ? -4.202 -7.196 38.262 1.00 84.12 897 GLU A C 1
ATOM 7192 O O . GLU A 1 897 ? -3.324 -7.514 39.065 1.00 84.12 897 GLU A O 1
ATOM 7197 N N . GLY A 1 898 ? -4.014 -6.239 37.352 1.00 71.62 898 GLY A N 1
ATOM 7198 C CA . GLY A 1 898 ? -2.716 -5.634 37.087 1.00 71.62 898 GLY A CA 1
ATOM 7199 C C . GLY A 1 898 ? -2.718 -4.109 37.114 1.00 71.62 898 GLY A C 1
ATOM 7200 O O . GLY A 1 898 ? -3.098 -3.459 38.088 1.00 71.62 898 GLY A O 1
ATOM 7201 N N . SER A 1 899 ? -2.198 -3.525 36.033 1.00 70.50 899 SER A N 1
ATOM 7202 C CA . SER A 1 899 ? -2.070 -2.077 35.863 1.00 70.50 899 SER A CA 1
ATOM 7203 C C . SER A 1 899 ? -3.354 -1.515 35.262 1.00 70.50 899 SER A C 1
ATOM 7205 O O . SER A 1 899 ? -3.696 -1.853 34.138 1.00 70.50 899 SER A O 1
ATOM 7207 N N . ARG A 1 900 ? -4.049 -0.605 35.950 1.00 83.31 900 ARG A N 1
ATOM 7208 C CA . ARG A 1 900 ? -5.137 0.189 35.350 1.00 83.31 900 ARG A CA 1
ATOM 7209 C C . ARG A 1 900 ? -4.707 1.633 35.117 1.00 83.31 900 ARG A C 1
ATOM 7211 O O . ARG A 1 900 ? -3.916 2.162 35.902 1.00 83.31 900 ARG A O 1
ATOM 7218 N N . PRO A 1 901 ? -5.243 2.311 34.085 1.00 83.69 901 PRO A N 1
ATOM 7219 C CA . PRO A 1 901 ? -5.121 3.756 33.974 1.00 83.69 901 PRO A CA 1
ATOM 7220 C C . PRO A 1 901 ? -5.514 4.445 35.294 1.00 83.69 901 PRO A C 1
ATOM 7222 O O . PRO A 1 901 ? -6.581 4.139 35.823 1.00 83.69 901 PRO A O 1
ATOM 7225 N N . PRO A 1 902 ? -4.741 5.430 35.796 1.00 81.00 902 PRO A N 1
ATOM 7226 C CA . PRO A 1 902 ? -5.059 6.141 37.046 1.00 81.00 902 PRO A CA 1
ATOM 7227 C C . PRO A 1 902 ? -6.425 6.851 37.061 1.00 81.00 902 PRO A C 1
ATOM 7229 O O . PRO A 1 902 ? -6.929 7.233 38.115 1.00 81.00 902 PRO A O 1
ATOM 7232 N N . ILE A 1 903 ? -7.015 7.051 35.879 1.00 85.00 903 ILE A N 1
ATOM 7233 C CA . ILE A 1 903 ? -8.360 7.607 35.690 1.00 85.00 903 ILE A CA 1
ATOM 7234 C C . ILE A 1 903 ? -9.478 6.624 36.077 1.00 85.00 903 ILE A C 1
ATOM 7236 O O . ILE A 1 903 ? -10.613 7.052 36.275 1.00 85.00 903 ILE A O 1
ATOM 7240 N N . PHE A 1 904 ? -9.177 5.329 36.205 1.00 86.06 904 PHE A N 1
ATOM 7241 C CA . PHE A 1 904 ? -10.097 4.307 36.698 1.00 86.06 904 PHE A CA 1
ATOM 7242 C C . PHE A 1 904 ? -9.728 3.983 38.145 1.00 86.06 904 PHE A C 1
ATOM 7244 O O . PHE A 1 904 ? -8.708 3.356 38.409 1.00 86.06 904 PHE A O 1
ATOM 7251 N N . GLN A 1 905 ? -10.541 4.451 39.090 1.00 77.94 905 GLN A N 1
ATOM 7252 C CA . GLN A 1 905 ? -10.280 4.319 40.532 1.00 77.94 905 GLN A CA 1
ATOM 7253 C C . GLN A 1 905 ? -11.191 3.287 41.213 1.00 77.94 905 GLN A C 1
ATOM 7255 O O . GLN A 1 905 ? -11.203 3.191 42.432 1.00 77.94 905 GLN A O 1
ATOM 7260 N N . THR A 1 906 ? -11.938 2.501 40.435 1.00 80.12 906 THR A N 1
ATOM 7261 C CA . THR A 1 906 ? -12.913 1.523 40.931 1.00 80.12 906 THR A CA 1
ATOM 7262 C C . THR A 1 906 ? -12.604 0.126 40.413 1.00 80.12 906 THR A C 1
ATOM 7264 O O . THR A 1 906 ? -12.203 -0.039 39.260 1.00 80.12 906 THR A O 1
ATOM 7267 N N . ASP A 1 907 ? -12.838 -0.878 41.256 1.00 79.06 907 ASP A N 1
ATOM 7268 C CA . ASP A 1 907 ? -12.798 -2.295 40.874 1.00 79.06 907 ASP A CA 1
ATOM 7269 C C . ASP A 1 907 ? -14.116 -2.729 40.204 1.00 79.06 907 ASP A C 1
ATOM 7271 O O . ASP A 1 907 ? -14.219 -3.812 39.636 1.00 79.06 907 ASP A O 1
ATOM 7275 N N . LYS A 1 908 ? -15.130 -1.852 40.206 1.00 83.75 908 LYS A N 1
ATOM 7276 C CA . LYS A 1 908 ? -16.389 -2.017 39.470 1.00 83.75 908 LYS A CA 1
ATOM 7277 C C . LYS A 1 908 ? -16.279 -1.421 38.066 1.00 83.75 908 LYS A C 1
ATOM 7279 O O . LYS A 1 908 ? -17.050 -0.530 37.700 1.00 83.75 908 LYS A O 1
ATOM 7284 N N . LEU A 1 909 ? -15.288 -1.867 37.297 1.00 88.00 909 LEU A N 1
ATOM 7285 C CA . LEU A 1 909 ? -15.113 -1.468 35.899 1.00 88.00 909 LEU A CA 1
ATOM 7286 C C . LEU A 1 909 ? -15.589 -2.573 34.954 1.00 88.00 909 LEU A C 1
ATOM 7288 O O . LEU A 1 909 ? -15.339 -3.755 35.185 1.00 88.00 909 LEU A O 1
ATOM 7292 N N . VAL A 1 910 ? -16.253 -2.175 33.872 1.00 90.06 910 VAL A N 1
ATOM 7293 C CA . VAL A 1 910 ? -16.696 -3.077 32.802 1.00 90.06 910 VAL A CA 1
ATOM 7294 C C . VAL A 1 910 ? -16.129 -2.586 31.482 1.00 90.06 910 VAL A C 1
ATOM 7296 O O . VAL A 1 910 ? -16.420 -1.460 31.070 1.00 90.06 910 VAL A O 1
ATOM 7299 N N . VAL A 1 911 ? -15.346 -3.433 30.811 1.00 93.19 911 VAL A N 1
ATOM 7300 C CA . VAL A 1 911 ? -14.829 -3.166 29.462 1.00 93.19 911 VAL A CA 1
ATOM 7301 C C . VAL A 1 911 ? -15.689 -3.919 28.457 1.00 93.19 911 VAL A C 1
ATOM 7303 O O . VAL A 1 911 ? -15.893 -5.124 28.585 1.00 93.19 911 VAL A O 1
ATOM 7306 N N . ARG A 1 912 ? -16.198 -3.220 27.443 1.00 93.94 912 ARG A N 1
ATOM 7307 C CA . ARG A 1 912 ? -17.051 -3.813 26.401 1.00 93.94 912 ARG A CA 1
ATOM 7308 C C . ARG A 1 912 ? -16.975 -3.038 25.088 1.00 93.94 912 ARG A C 1
ATOM 7310 O O . ARG A 1 912 ? -16.369 -1.969 25.025 1.00 93.94 912 ARG A O 1
ATOM 7317 N N . LEU A 1 913 ? -17.634 -3.555 24.057 1.00 95.38 913 LEU A N 1
ATOM 7318 C CA . LEU A 1 913 ? -17.942 -2.793 22.847 1.00 95.38 913 LEU A CA 1
ATOM 7319 C C . LEU A 1 913 ? -18.924 -1.649 23.163 1.00 95.38 913 LEU A C 1
ATOM 7321 O O . LEU A 1 913 ? -19.758 -1.794 24.071 1.00 95.38 913 LEU A O 1
ATOM 7325 N N . PRO A 1 914 ? -18.848 -0.507 22.452 1.00 94.19 914 PRO A N 1
ATOM 7326 C CA . PRO A 1 914 ? -19.857 0.539 22.562 1.00 94.19 914 PRO A CA 1
ATOM 7327 C C . PRO A 1 914 ? -21.227 -0.011 22.164 1.00 94.19 914 PRO A C 1
ATOM 7329 O O . PRO A 1 914 ? -21.320 -0.891 21.304 1.00 94.19 914 PRO A O 1
ATOM 7332 N N . SER A 1 915 ? -22.289 0.529 22.764 1.00 91.50 915 SER A N 1
ATOM 7333 C CA . SER A 1 915 ? -23.589 0.405 22.112 1.00 91.50 915 SER A CA 1
ATOM 7334 C C . SER A 1 915 ? -23.657 1.309 20.888 1.00 91.50 915 SER A C 1
ATOM 7336 O O . SER A 1 915 ? -22.925 2.297 20.796 1.00 91.50 915 SER A O 1
ATOM 7338 N N . GLU A 1 916 ? -24.554 1.003 19.964 1.00 92.12 916 GLU A N 1
ATOM 7339 C CA . GLU A 1 916 ? -24.797 1.789 18.765 1.00 92.12 916 GLU A CA 1
ATOM 7340 C C . GLU A 1 916 ? -25.136 3.239 19.135 1.00 92.12 916 GLU A C 1
ATOM 7342 O O . GLU A 1 916 ? -24.559 4.183 18.594 1.00 92.12 916 GLU A O 1
ATOM 7347 N N . ALA A 1 917 ? -26.014 3.413 20.125 1.00 91.56 917 ALA A N 1
ATOM 7348 C CA . ALA A 1 917 ? -26.389 4.722 20.644 1.00 91.56 917 ALA A CA 1
ATOM 7349 C C . ALA A 1 917 ? -25.203 5.464 21.281 1.00 91.56 917 ALA A C 1
ATOM 7351 O O . ALA A 1 917 ? -25.037 6.660 21.056 1.00 91.56 917 ALA A O 1
ATOM 7352 N N . GLN A 1 918 ? -24.357 4.774 22.057 1.00 94.06 918 GLN A N 1
ATOM 7353 C CA . GLN A 1 918 ? -23.146 5.378 22.624 1.00 94.06 918 GLN A CA 1
ATOM 7354 C C . GLN A 1 918 ? -22.192 5.832 21.517 1.00 94.06 918 GLN A C 1
ATOM 7356 O O . GLN A 1 918 ? -21.706 6.961 21.539 1.00 94.06 918 GLN A O 1
ATOM 7361 N N . TRP A 1 919 ? -21.955 4.968 20.532 1.00 96.75 919 TRP A N 1
ATOM 7362 C CA . TRP A 1 919 ? -21.084 5.261 19.404 1.00 96.75 919 TRP A CA 1
ATOM 7363 C C . TRP A 1 919 ? -21.578 6.488 18.628 1.00 96.75 919 TRP A C 1
ATOM 7365 O O . TRP A 1 919 ? -20.824 7.442 18.412 1.00 96.75 919 TRP A O 1
ATOM 7375 N N . GLU A 1 920 ? -22.864 6.510 18.270 1.00 96.06 920 GLU A N 1
ATOM 7376 C CA . GLU A 1 920 ? -23.438 7.609 17.500 1.00 96.06 920 GLU A CA 1
ATOM 7377 C C . GLU A 1 920 ? -23.483 8.911 18.306 1.00 96.06 920 GLU A C 1
ATOM 7379 O O . GLU A 1 920 ? -23.186 9.972 17.756 1.00 96.06 920 GLU A O 1
ATOM 7384 N N . PHE A 1 921 ? -23.760 8.848 19.612 1.00 95.56 921 PHE A N 1
ATOM 7385 C CA . PHE A 1 921 ? -23.726 10.022 20.483 1.00 95.56 921 PHE A CA 1
ATOM 7386 C C . PHE A 1 921 ? -22.358 10.711 20.459 1.00 95.56 921 PHE A C 1
ATOM 7388 O O . PHE A 1 921 ? -22.280 11.936 20.369 1.00 95.56 921 PHE A O 1
ATOM 7395 N N . VAL A 1 922 ? -21.267 9.942 20.475 1.00 96.75 922 VAL A N 1
ATOM 7396 C CA . VAL A 1 922 ? -19.904 10.494 20.402 1.00 96.75 922 VAL A CA 1
ATOM 7397 C C . VAL A 1 922 ? -19.649 11.162 19.054 1.00 96.75 922 VAL A C 1
ATOM 7399 O O . VAL A 1 922 ? -19.074 12.253 19.006 1.00 96.75 922 VAL A O 1
ATOM 7402 N N . ALA A 1 923 ? -20.083 10.536 17.959 1.00 96.44 923 ALA A N 1
ATOM 7403 C CA . ALA A 1 923 ? -19.910 11.080 16.617 1.00 96.44 923 ALA A CA 1
ATOM 7404 C C . ALA A 1 923 ? -20.750 12.357 16.409 1.00 96.44 923 ALA A C 1
ATOM 7406 O O . ALA A 1 923 ? -20.219 13.409 16.041 1.00 96.44 923 ALA A O 1
ATOM 7407 N N . ARG A 1 924 ? -22.051 12.300 16.702 1.00 93.94 924 ARG A N 1
ATOM 7408 C CA . ARG A 1 924 ? -23.017 13.373 16.416 1.00 93.94 924 ARG A CA 1
ATOM 7409 C C . ARG A 1 924 ? -23.019 14.489 17.450 1.00 93.94 924 ARG A C 1
ATOM 7411 O O . ARG A 1 924 ? -23.191 15.648 17.076 1.00 93.94 924 ARG A O 1
ATOM 7418 N N . GLY A 1 925 ? -22.817 14.156 18.723 1.00 92.38 925 GLY A N 1
ATOM 7419 C CA . GLY A 1 925 ? -23.094 15.051 19.846 1.00 92.38 925 GLY A CA 1
ATOM 7420 C C . GLY A 1 925 ? -24.574 15.419 19.955 1.00 92.38 925 GLY A C 1
ATOM 7421 O O . GLY A 1 925 ? -25.406 14.990 19.152 1.00 92.38 925 GLY A O 1
ATOM 7422 N N . SER A 1 926 ? -24.899 16.263 20.932 1.00 90.25 926 SER A N 1
ATOM 7423 C CA . SER A 1 926 ? -26.248 16.822 21.095 1.00 90.25 926 SER A CA 1
ATOM 7424 C C . SER A 1 926 ? -26.652 17.729 19.927 1.00 90.25 926 SER A C 1
ATOM 7426 O O . SER A 1 926 ? -27.837 17.943 19.686 1.00 90.25 926 SER A O 1
ATOM 7428 N N . GLU A 1 927 ? -25.680 18.228 19.163 1.00 89.06 927 GLU A N 1
ATOM 7429 C CA . GLU A 1 927 ? -25.891 19.079 17.993 1.00 89.06 927 GLU A CA 1
ATOM 7430 C C . GLU A 1 927 ? -26.340 18.300 16.746 1.00 89.06 927 GLU A C 1
ATOM 7432 O O . GLU A 1 927 ? -26.711 18.915 15.748 1.00 89.06 927 GLU A O 1
ATOM 7437 N N . GLY A 1 928 ? -26.303 16.962 16.774 1.00 89.69 928 GLY A N 1
ATOM 7438 C CA . GLY A 1 928 ? -26.775 16.131 15.665 1.00 89.69 928 GLY A CA 1
ATOM 7439 C C . GLY A 1 928 ? -25.900 16.214 14.410 1.00 89.69 928 GLY A C 1
ATOM 7440 O O . GLY A 1 928 ? -26.430 16.179 13.298 1.00 89.69 928 GLY A O 1
ATOM 7441 N N . ARG A 1 929 ? -24.573 16.340 14.563 1.00 92.88 929 ARG A N 1
ATOM 7442 C CA . ARG A 1 929 ? -23.636 16.517 13.440 1.00 92.88 929 ARG A CA 1
ATOM 7443 C C . ARG A 1 929 ? -23.747 15.393 12.406 1.00 92.88 929 ARG A C 1
ATOM 7445 O O . ARG A 1 929 ? -23.747 14.214 12.755 1.00 92.88 929 ARG A O 1
ATOM 7452 N N . ARG A 1 930 ? -23.724 15.752 11.118 1.00 91.88 930 ARG A N 1
ATOM 7453 C CA . ARG A 1 930 ? -23.696 14.785 10.002 1.00 91.88 930 ARG A CA 1
ATOM 7454 C C . ARG A 1 930 ? -22.434 13.924 9.974 1.00 91.88 930 ARG A C 1
ATOM 7456 O O . ARG A 1 930 ? -22.513 12.724 9.727 1.00 91.88 930 ARG A O 1
ATOM 7463 N N . PHE A 1 931 ? -21.286 14.543 10.236 1.00 94.69 931 PHE A N 1
ATOM 7464 C CA . PHE A 1 931 ? -19.979 13.897 10.360 1.00 94.69 931 PHE A CA 1
ATOM 7465 C C . PHE A 1 931 ? -19.347 14.284 11.704 1.00 94.69 931 PHE A C 1
ATOM 7467 O O . PHE A 1 931 ? -19.636 15.374 12.198 1.00 94.69 931 PHE A O 1
ATOM 7474 N N . PRO A 1 932 ? -18.447 13.467 12.278 1.00 95.50 932 PRO A N 1
ATOM 7475 C CA . PRO A 1 932 ? -17.854 13.702 13.598 1.00 95.50 932 PRO A CA 1
ATOM 7476 C C . PRO A 1 932 ? -17.276 15.107 13.829 1.00 95.50 932 PRO A C 1
ATOM 7478 O O . PRO A 1 932 ? -17.351 15.632 14.940 1.00 95.50 932 PRO A O 1
ATOM 7481 N N . TRP A 1 933 ? -16.722 15.715 12.778 1.00 94.31 933 TRP A N 1
ATOM 7482 C CA . TRP A 1 933 ? -16.080 17.034 12.789 1.00 94.31 933 TRP A CA 1
ATOM 7483 C C . TRP A 1 933 ? -16.965 18.180 12.281 1.00 94.31 933 TRP A C 1
ATOM 7485 O O . TRP A 1 933 ? -16.557 19.338 12.373 1.00 94.31 933 TRP A O 1
ATOM 7495 N N . ALA A 1 934 ? -18.124 17.883 11.683 1.00 90.31 934 ALA A N 1
ATOM 7496 C CA . ALA A 1 934 ? -18.904 18.868 10.938 1.00 90.31 934 ALA A CA 1
ATOM 7497 C C . ALA A 1 934 ? -19.389 20.004 11.850 1.00 90.31 934 ALA A C 1
ATOM 7499 O O . ALA A 1 934 ? -20.010 19.759 12.885 1.00 90.31 934 ALA A O 1
ATOM 7500 N N . ALA A 1 935 ? -19.140 21.249 11.442 1.00 86.75 935 ALA A N 1
ATOM 7501 C CA . ALA A 1 935 ? -19.691 22.431 12.099 1.00 86.75 935 ALA A CA 1
ATOM 7502 C C . ALA A 1 935 ? -21.065 22.800 11.519 1.00 86.75 935 ALA A C 1
ATOM 7504 O O . ALA A 1 935 ? -21.875 23.439 12.190 1.00 86.75 935 ALA A O 1
ATOM 7505 N N . LYS A 1 936 ? -21.328 22.413 10.265 1.00 85.94 936 LYS A N 1
ATOM 7506 C CA . LYS A 1 936 ? -22.591 22.624 9.546 1.00 85.94 936 LYS A CA 1
ATOM 7507 C C . LYS A 1 936 ? -23.036 21.335 8.858 1.00 85.94 936 LYS A C 1
ATOM 7509 O O . LYS A 1 936 ? -22.211 20.543 8.420 1.00 85.94 936 LYS A O 1
ATOM 7514 N N . GLN A 1 937 ? -24.344 21.175 8.648 1.00 80.75 937 GLN A N 1
ATOM 7515 C CA . GLN A 1 937 ? -24.900 19.999 7.957 1.00 80.75 937 GLN A CA 1
ATOM 7516 C C . GLN A 1 937 ? -24.436 19.864 6.492 1.00 80.75 937 GLN A C 1
ATOM 7518 O O . GLN A 1 937 ? -24.436 18.768 5.935 1.00 80.75 937 GLN A O 1
ATOM 7523 N N . SER A 1 938 ? -24.031 20.980 5.875 1.00 79.94 938 SER A N 1
ATOM 7524 C CA . SER A 1 938 ? -23.496 21.047 4.510 1.00 79.94 938 SER A CA 1
ATOM 7525 C C . SER A 1 938 ? -22.004 20.715 4.402 1.00 79.94 938 SER A C 1
ATOM 7527 O O . SER A 1 938 ? -21.471 20.751 3.295 1.00 79.94 938 SER A O 1
ATOM 7529 N N . ASP A 1 939 ? -21.307 20.503 5.521 1.00 84.56 939 ASP A N 1
ATOM 7530 C CA . ASP A 1 939 ? -19.886 20.162 5.494 1.00 84.56 939 ASP A CA 1
ATOM 7531 C C . ASP A 1 93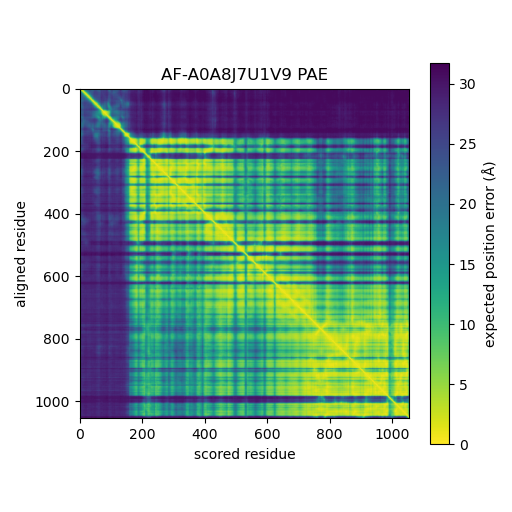9 ? -19.719 18.741 4.939 1.00 84.56 939 ASP A C 1
ATOM 7533 O O . ASP A 1 939 ? -20.386 17.812 5.388 1.00 84.56 939 ASP A O 1
ATOM 7537 N N . GLU A 1 940 ? -18.821 18.575 3.969 1.00 87.44 940 GLU A N 1
ATOM 7538 C CA . GLU A 1 940 ? -18.544 17.298 3.303 1.00 87.44 940 GLU A CA 1
ATOM 7539 C C . GLU A 1 940 ? -17.139 16.782 3.674 1.00 87.44 940 GLU A C 1
ATOM 7541 O O . GLU A 1 940 ? -16.243 17.581 3.986 1.00 87.44 940 GLU A O 1
ATOM 7546 N N . PRO A 1 941 ? -16.907 15.456 3.652 1.00 87.25 941 PRO A N 1
ATOM 7547 C CA . PRO A 1 941 ? -15.608 14.878 3.958 1.00 87.25 941 PRO A CA 1
ATOM 7548 C C . PRO A 1 941 ? -14.550 15.283 2.929 1.00 87.25 941 PRO A C 1
ATOM 7550 O O . PRO A 1 941 ? -14.815 15.488 1.746 1.00 87.25 941 PRO A O 1
ATOM 7553 N N . SER A 1 942 ? -13.301 15.342 3.386 1.00 84.88 942 SER A N 1
ATOM 7554 C CA . SER A 1 942 ? -12.131 15.493 2.520 1.00 84.88 942 SER A CA 1
ATOM 7555 C C . SER A 1 942 ? -11.029 14.524 2.958 1.00 84.88 942 SER A C 1
ATOM 7557 O O . SER A 1 942 ? -11.063 14.064 4.103 1.00 84.88 942 SER A O 1
ATOM 7559 N N . PRO A 1 943 ? -10.004 14.261 2.123 1.00 82.44 943 PRO A N 1
ATOM 7560 C CA . PRO A 1 943 ? -8.868 13.405 2.494 1.00 82.44 943 PRO A CA 1
ATOM 7561 C C . PRO A 1 943 ? -8.034 13.899 3.694 1.00 82.44 943 PRO A C 1
ATOM 7563 O O . PRO A 1 943 ? -7.052 13.271 4.072 1.00 82.44 943 PRO A O 1
ATOM 7566 N N . GLN A 1 944 ? -8.362 15.057 4.275 1.00 84.94 944 GLN A N 1
ATOM 7567 C CA . GLN A 1 944 ? -7.752 15.576 5.503 1.00 84.94 944 GLN A CA 1
ATOM 7568 C C . GLN A 1 944 ? -8.577 15.245 6.757 1.00 84.94 944 GLN A C 1
ATOM 7570 O O . GLN A 1 944 ? -8.044 15.341 7.864 1.00 84.94 944 GLN A O 1
ATOM 7575 N N . HIS A 1 945 ? -9.846 14.863 6.587 1.00 91.19 945 HIS A N 1
ATOM 7576 C CA . HIS A 1 945 ? -10.762 14.508 7.669 1.00 91.19 945 HIS A CA 1
ATOM 7577 C C . HIS A 1 945 ? -10.768 13.005 7.962 1.00 91.19 945 HIS A C 1
ATOM 7579 O O . HIS A 1 945 ? -10.850 12.624 9.120 1.00 91.19 945 HIS A O 1
ATOM 7585 N N . ALA A 1 946 ? -10.665 12.146 6.949 1.00 93.31 946 ALA A N 1
ATOM 7586 C CA . ALA A 1 946 ? -10.767 10.700 7.131 1.00 93.31 946 ALA A CA 1
ATOM 7587 C C . ALA A 1 946 ? -10.042 9.926 6.022 1.00 93.31 946 ALA A C 1
ATOM 7589 O O . ALA A 1 946 ? -9.771 10.467 4.946 1.00 93.31 946 ALA A O 1
ATOM 7590 N N . ASN A 1 947 ? -9.799 8.638 6.270 1.00 90.88 947 ASN A N 1
ATOM 7591 C CA . ASN A 1 947 ? -9.381 7.672 5.255 1.00 90.88 947 ASN A CA 1
ATOM 7592 C C . ASN A 1 947 ? -10.613 6.944 4.694 1.00 90.88 947 ASN A C 1
ATOM 7594 O O . ASN A 1 947 ? -11.297 6.247 5.438 1.00 90.88 947 ASN A O 1
ATOM 7598 N N . PHE A 1 948 ? -10.904 7.123 3.408 1.00 84.56 948 PHE A N 1
ATOM 7599 C CA . PHE A 1 948 ? -12.080 6.590 2.707 1.00 84.56 948 PHE A CA 1
ATOM 7600 C C . PHE A 1 948 ? -11.805 6.538 1.195 1.00 84.56 948 PHE A C 1
ATOM 7602 O O . PHE A 1 948 ? -10.783 7.072 0.754 1.00 84.56 948 PHE A O 1
ATOM 7609 N N . GLU A 1 949 ? -12.676 5.910 0.399 1.00 71.12 949 GLU A N 1
ATOM 7610 C CA . GLU A 1 949 ? -12.543 5.783 -1.072 1.00 71.12 949 GLU A CA 1
ATOM 7611 C C . GLU A 1 949 ? -11.185 5.211 -1.533 1.00 71.12 949 GLU A C 1
ATOM 7613 O O . GLU A 1 949 ? -10.714 5.436 -2.650 1.00 71.12 949 GLU A O 1
ATOM 7618 N N . GLY A 1 950 ? -10.508 4.469 -0.656 1.00 64.38 950 GLY A N 1
ATOM 7619 C CA . GLY A 1 950 ? -9.186 3.924 -0.919 1.00 64.38 950 GLY A CA 1
ATOM 7620 C C . GLY A 1 950 ? -8.076 4.974 -0.981 1.00 64.38 950 GLY A C 1
ATOM 7621 O O . GLY A 1 950 ? -6.982 4.641 -1.436 1.00 64.38 950 GLY A O 1
ATOM 7622 N N . ASN A 1 951 ? -8.289 6.212 -0.523 1.00 68.44 951 ASN A N 1
ATOM 7623 C CA . ASN A 1 951 ? -7.328 7.324 -0.627 1.00 68.44 951 ASN A CA 1
ATOM 7624 C C . ASN A 1 951 ? -5.885 6.949 -0.228 1.00 68.44 951 ASN A C 1
ATOM 7626 O O . ASN A 1 951 ? -4.928 7.484 -0.793 1.00 68.44 951 ASN A O 1
ATOM 7630 N N . HIS A 1 952 ? -5.728 6.003 0.703 1.00 70.88 952 HIS A N 1
ATOM 7631 C CA . HIS A 1 952 ? -4.434 5.539 1.199 1.00 70.88 952 HIS A CA 1
ATOM 7632 C C . HIS A 1 952 ? -4.025 4.114 0.797 1.00 70.88 952 HIS A C 1
ATOM 7634 O O . HIS A 1 952 ? -2.904 3.730 1.107 1.00 70.88 952 HIS A O 1
ATOM 7640 N N . GLY A 1 953 ? -4.850 3.339 0.081 1.00 65.31 953 GLY A N 1
ATOM 7641 C CA . GLY A 1 953 ? -4.496 1.944 -0.254 1.00 65.31 953 GLY A CA 1
ATOM 7642 C C . GLY A 1 953 ? -5.022 0.900 0.723 1.00 65.31 953 GLY A C 1
ATOM 7643 O O . GLY A 1 953 ? -5.334 -0.207 0.306 1.00 65.31 953 GLY A O 1
ATOM 7644 N N . ASP A 1 954 ? -5.107 1.285 1.989 1.00 77.75 954 ASP A N 1
ATOM 7645 C CA . ASP A 1 954 ? -5.310 0.434 3.156 1.00 77.75 954 ASP A CA 1
ATOM 7646 C C . ASP A 1 954 ? -5.777 1.340 4.315 1.00 77.75 954 ASP A C 1
ATOM 7648 O O . ASP A 1 954 ? -5.930 2.558 4.148 1.00 77.75 954 ASP A O 1
ATOM 7652 N N . THR A 1 955 ? -5.943 0.771 5.502 1.00 88.56 955 THR A N 1
ATOM 7653 C CA . THR A 1 955 ? -5.936 1.484 6.780 1.00 88.56 955 THR A CA 1
ATOM 7654 C C . THR A 1 955 ? -4.718 2.407 6.920 1.00 88.56 955 THR A C 1
ATOM 7656 O O . THR A 1 955 ? -3.665 2.210 6.318 1.00 88.56 955 THR A O 1
ATOM 7659 N N . THR A 1 956 ? -4.850 3.422 7.764 1.00 92.38 956 THR A N 1
ATOM 7660 C CA . THR A 1 956 ? -3.781 4.350 8.155 1.00 92.38 956 THR A CA 1
ATOM 7661 C C . THR A 1 956 ? -3.548 4.287 9.663 1.00 92.38 956 THR A C 1
ATOM 7663 O O . THR A 1 956 ? -4.482 3.921 10.389 1.00 92.38 956 THR A O 1
ATOM 7666 N N . PRO A 1 957 ? -2.377 4.724 10.168 1.00 93.62 957 PRO A N 1
ATOM 7667 C CA . PRO A 1 957 ? -2.128 4.802 11.601 1.00 93.62 957 PRO A CA 1
ATOM 7668 C C . PRO A 1 957 ? -3.206 5.605 12.315 1.00 93.62 957 PRO A C 1
ATOM 7670 O O . PRO A 1 957 ? -3.651 6.647 11.821 1.00 93.62 957 PRO A O 1
ATOM 7673 N N . VAL A 1 958 ? -3.596 5.156 13.504 1.00 94.75 958 VAL A N 1
ATOM 7674 C CA . VAL A 1 958 ? -4.650 5.839 14.254 1.00 94.75 958 VAL A CA 1
ATOM 7675 C C . VAL A 1 958 ? -4.262 7.275 14.615 1.00 94.75 958 VAL A C 1
ATOM 7677 O O . VAL A 1 958 ? -3.101 7.598 14.917 1.00 94.75 958 VAL A O 1
ATOM 7680 N N . GLY A 1 959 ? -5.251 8.163 14.587 1.00 91.81 959 GLY A N 1
ATOM 7681 C CA . GLY A 1 959 ? -5.081 9.576 14.911 1.00 91.81 959 GLY A CA 1
ATOM 7682 C C . GLY A 1 959 ? -4.450 10.427 13.805 1.00 91.81 959 GLY A C 1
ATOM 7683 O O . GLY A 1 959 ? -4.139 11.595 14.051 1.00 91.81 959 GLY A O 1
ATOM 7684 N N . LEU A 1 960 ? -4.258 9.880 12.600 1.00 93.06 960 LEU A N 1
ATOM 7685 C CA . LEU A 1 960 ? -3.668 10.591 11.460 1.00 93.06 960 LEU A CA 1
ATOM 7686 C C . LEU A 1 960 ? -4.487 11.819 11.022 1.00 93.06 960 LEU A C 1
ATOM 7688 O O . LEU A 1 960 ? -3.921 12.775 10.480 1.00 93.06 960 LEU A O 1
ATOM 7692 N N . PHE A 1 961 ? -5.797 11.838 11.262 1.00 93.25 961 PHE A N 1
ATOM 7693 C CA . PHE A 1 961 ? -6.695 12.901 10.803 1.00 93.25 961 PHE A CA 1
ATOM 7694 C C . PHE A 1 961 ? -7.213 13.763 11.966 1.00 93.25 961 PHE A C 1
ATOM 7696 O O . PHE A 1 961 ? -8.358 13.620 12.391 1.00 93.25 961 PHE A O 1
ATOM 7703 N N . PRO A 1 962 ? -6.423 14.714 12.501 1.00 92.81 962 PRO A N 1
ATOM 7704 C CA . PRO A 1 962 ? -6.875 15.540 13.622 1.00 92.81 962 PRO A CA 1
ATOM 7705 C C . PRO A 1 962 ? -7.960 16.552 13.256 1.00 92.81 962 PRO A C 1
ATOM 7707 O O . PRO A 1 962 ? -8.570 17.098 14.171 1.00 92.81 962 PRO A O 1
ATOM 7710 N N . LEU A 1 963 ? -8.198 16.819 11.966 1.00 92.62 963 LEU A N 1
ATOM 7711 C CA . LEU A 1 963 ? -9.352 17.609 11.527 1.00 92.62 963 LEU A CA 1
ATOM 7712 C C . LEU A 1 963 ? -10.648 16.788 11.546 1.00 92.62 963 LEU A C 1
ATOM 7714 O O . LEU A 1 963 ? -11.714 17.379 11.601 1.00 92.62 963 LEU A O 1
ATOM 7718 N N . GLY A 1 964 ? -10.563 15.453 11.527 1.00 94.00 964 GLY A N 1
ATOM 7719 C CA . GLY A 1 964 ? -11.719 14.553 11.570 1.00 94.00 964 GLY A CA 1
ATOM 7720 C C . GLY A 1 964 ? -12.121 14.076 12.962 1.00 94.00 964 GLY A C 1
ATOM 7721 O O . GLY A 1 964 ? -13.007 13.234 13.092 1.00 94.00 964 GLY A O 1
ATOM 7722 N N . LYS A 1 965 ? -11.462 14.560 14.018 1.00 95.31 965 LYS A N 1
ATOM 7723 C CA . LYS A 1 965 ? -11.815 14.184 15.390 1.00 95.31 965 LYS A CA 1
ATOM 7724 C C . LYS A 1 965 ? -13.127 14.844 15.824 1.00 95.31 965 LYS A C 1
ATOM 7726 O O . LYS A 1 965 ? -13.449 15.949 15.389 1.00 95.31 965 LYS A O 1
ATOM 7731 N N . THR A 1 966 ? -13.829 14.213 16.757 1.00 96.69 966 THR A N 1
ATOM 7732 C CA . THR A 1 966 ? -14.975 14.824 17.445 1.00 96.69 966 THR A CA 1
ATOM 7733 C C . THR A 1 966 ? -14.530 16.002 18.326 1.00 96.69 966 THR A C 1
ATOM 7735 O O . THR A 1 966 ? -13.355 16.067 18.711 1.00 96.69 966 THR A O 1
ATOM 7738 N N . PRO A 1 967 ? -15.439 16.907 18.744 1.00 94.69 967 PRO A N 1
ATOM 7739 C CA . PRO A 1 967 ? -15.122 17.955 19.723 1.00 94.69 967 PRO A CA 1
ATOM 7740 C C . PRO A 1 967 ? -14.547 17.414 21.041 1.00 94.69 967 PRO A C 1
ATOM 7742 O O . PRO A 1 967 ? -13.658 18.030 21.625 1.00 94.69 967 PRO A O 1
ATOM 7745 N N . ALA A 1 968 ? -14.985 16.222 21.462 1.00 93.81 968 ALA A N 1
ATOM 7746 C CA . ALA A 1 968 ? -14.455 15.513 22.629 1.00 93.81 968 ALA A CA 1
ATOM 7747 C C . ALA A 1 968 ? -13.035 14.943 22.412 1.00 93.81 968 ALA A C 1
ATOM 7749 O O . ALA A 1 968 ? -12.382 14.504 23.355 1.00 93.81 968 ALA A O 1
ATOM 7750 N N . GLY A 1 969 ? -12.524 14.959 21.177 1.00 95.25 969 GLY A N 1
ATOM 7751 C CA . GLY A 1 969 ? -11.178 14.506 20.836 1.00 95.25 969 GLY A CA 1
ATOM 7752 C C . GLY A 1 969 ? -11.070 13.018 20.511 1.00 95.25 969 GLY A C 1
ATOM 7753 O O . GLY A 1 969 ? -9.972 12.469 20.623 1.00 95.25 969 GLY A O 1
ATOM 7754 N N . VAL A 1 970 ? -12.172 12.380 20.106 1.00 97.69 970 VAL A N 1
ATOM 7755 C CA . VAL A 1 970 ? -12.206 10.989 19.629 1.00 97.69 970 VAL A CA 1
ATOM 7756 C C . VAL A 1 970 ? -11.933 10.970 18.127 1.00 97.69 970 VAL A C 1
ATOM 7758 O O . VAL A 1 970 ? -12.547 11.720 17.371 1.00 97.69 970 VAL A O 1
ATOM 7761 N N . PHE A 1 971 ? -10.977 10.152 17.701 1.00 97.00 971 PHE A N 1
ATOM 7762 C CA . PHE A 1 971 ? -10.483 10.090 16.327 1.00 97.00 971 PHE A CA 1
ATOM 7763 C C . PHE A 1 971 ? -11.060 8.898 15.576 1.00 97.00 971 PHE A C 1
ATOM 7765 O O . PHE A 1 971 ? -11.485 7.919 16.195 1.00 97.00 971 PHE A O 1
ATOM 7772 N N . ASP A 1 972 ? -11.001 8.986 14.246 1.00 96.31 972 ASP A N 1
ATOM 7773 C CA . ASP A 1 972 ? -11.318 7.897 13.320 1.00 96.31 972 ASP A CA 1
ATOM 7774 C C . ASP A 1 972 ? -12.721 7.306 13.568 1.00 96.31 972 ASP A C 1
ATOM 7776 O O . ASP A 1 972 ? -12.940 6.117 13.409 1.00 96.31 972 ASP A O 1
ATOM 7780 N N . MET A 1 973 ? -13.671 8.152 13.999 1.00 97.06 973 MET A N 1
ATOM 7781 C CA . MET A 1 973 ? -15.093 7.786 14.103 1.00 97.06 973 MET A CA 1
ATOM 7782 C C . MET A 1 973 ? -15.740 7.677 12.715 1.00 97.06 973 MET A C 1
ATOM 7784 O O . MET A 1 973 ? -16.800 7.088 12.586 1.00 97.06 973 MET A O 1
ATOM 7788 N N . SER A 1 974 ? -15.126 8.246 11.675 1.00 95.44 974 SER A N 1
ATOM 7789 C CA . SER A 1 974 ? -15.536 7.993 10.297 1.00 95.44 974 SER A CA 1
ATOM 7790 C C . SER A 1 974 ? -14.342 7.583 9.453 1.00 95.44 974 SER A C 1
ATOM 7792 O O . SER A 1 974 ? -13.320 8.276 9.450 1.00 95.44 974 SER A O 1
ATOM 7794 N N . GLY A 1 975 ? -14.501 6.515 8.678 1.00 93.06 975 GLY A N 1
ATOM 7795 C CA . GLY A 1 975 ? -13.462 5.980 7.810 1.00 93.06 975 GLY A CA 1
ATOM 7796 C C . GLY A 1 975 ? -12.416 5.182 8.581 1.00 93.06 975 GLY A C 1
ATOM 7797 O O . GLY A 1 975 ? -12.535 4.932 9.776 1.00 93.06 975 GLY A O 1
ATOM 7798 N N . ASN A 1 976 ? -11.347 4.803 7.886 1.00 93.75 976 ASN A N 1
ATOM 7799 C CA . ASN A 1 976 ? -10.320 3.871 8.352 1.00 93.75 976 ASN A CA 1
ATOM 7800 C C . ASN A 1 976 ? -10.869 2.449 8.572 1.00 93.75 976 ASN A C 1
ATOM 7802 O O . ASN A 1 976 ? -10.521 1.553 7.807 1.00 93.75 976 ASN A O 1
ATOM 7806 N N . THR A 1 977 ? -11.775 2.243 9.529 1.00 94.75 977 THR A N 1
ATOM 7807 C CA . THR A 1 977 ? -12.404 0.946 9.814 1.00 94.75 977 THR A CA 1
ATOM 7808 C C . THR A 1 977 ? -13.861 1.093 10.227 1.00 94.75 977 THR A C 1
ATOM 7810 O O . THR A 1 977 ? -14.190 1.961 11.028 1.00 94.75 977 THR A O 1
ATOM 7813 N N . TRP A 1 978 ? -14.702 0.164 9.773 1.00 95.00 978 TRP A N 1
ATOM 7814 C CA . TRP A 1 978 ? -15.964 -0.127 10.448 1.00 95.00 978 TRP A CA 1
ATOM 7815 C C . TRP A 1 978 ? -15.693 -0.627 11.868 1.00 95.00 978 TRP A C 1
ATOM 7817 O O . TRP A 1 978 ? -14.712 -1.334 12.093 1.00 95.00 978 TRP A O 1
ATOM 7827 N N . GLU A 1 979 ? -16.569 -0.294 12.809 1.00 97.94 979 GLU A N 1
ATOM 7828 C CA . GLU A 1 979 ? -16.404 -0.655 14.216 1.00 97.94 979 GLU A CA 1
ATOM 7829 C C . GLU A 1 979 ? -17.604 -1.432 14.747 1.00 97.94 979 GLU A C 1
ATOM 7831 O O . GLU A 1 979 ? -18.738 -0.959 14.652 1.00 97.94 979 GLU A O 1
ATOM 7836 N N . TRP A 1 980 ? -17.343 -2.606 15.325 1.00 97.56 980 TRP A N 1
ATOM 7837 C CA . TRP A 1 980 ? -18.355 -3.431 15.985 1.00 97.56 980 TRP A CA 1
ATOM 7838 C C . TRP A 1 980 ? -19.025 -2.720 17.173 1.00 97.56 980 TRP A C 1
ATOM 7840 O O . TRP A 1 980 ? -18.349 -2.183 18.057 1.00 97.56 980 TRP A O 1
ATOM 7850 N N . CYS A 1 981 ? -20.356 -2.794 17.228 1.00 94.50 981 CYS A N 1
ATOM 7851 C CA . CYS A 1 981 ? -21.179 -2.437 18.384 1.00 94.50 981 CYS A CA 1
ATOM 7852 C C . CYS A 1 981 ? -21.801 -3.694 19.010 1.00 94.50 981 CYS A C 1
ATOM 7854 O O . CYS A 1 981 ? -21.937 -4.724 18.351 1.00 94.50 981 CYS A O 1
ATOM 7856 N N . VAL A 1 982 ? -22.182 -3.619 20.289 1.00 89.56 982 VAL A N 1
ATOM 7857 C CA . VAL A 1 982 ? -22.777 -4.764 21.016 1.00 89.56 982 VAL A CA 1
ATOM 7858 C C . VAL A 1 982 ? -24.189 -5.128 20.524 1.00 89.56 982 VAL A C 1
ATOM 7860 O O . VAL A 1 982 ? -24.661 -6.254 20.701 1.00 89.56 982 VAL A O 1
ATOM 7863 N N . ASP A 1 983 ? -24.862 -4.170 19.899 1.00 86.38 983 ASP A N 1
ATOM 7864 C CA . ASP A 1 983 ? -26.267 -4.211 19.521 1.00 86.38 983 ASP A CA 1
ATOM 7865 C C . ASP A 1 983 ? -26.519 -5.240 18.413 1.00 86.38 983 ASP A C 1
ATOM 7867 O O . ASP A 1 983 ? -25.770 -5.355 17.436 1.00 86.38 983 ASP A O 1
ATOM 7871 N N . ILE A 1 984 ? -27.618 -5.980 18.561 1.00 85.19 984 ILE A N 1
ATOM 7872 C CA . ILE A 1 984 ? -28.172 -6.786 17.473 1.00 85.19 984 ILE A CA 1
ATOM 7873 C C . ILE A 1 984 ? -28.785 -5.827 16.458 1.00 85.19 984 ILE A C 1
ATOM 7875 O O . ILE A 1 984 ? -29.509 -4.901 16.828 1.00 85.19 984 ILE A O 1
ATOM 7879 N N . TYR A 1 985 ? -28.508 -6.053 15.178 1.00 80.06 985 TYR A N 1
ATOM 7880 C CA . TYR A 1 985 ? -29.091 -5.252 14.120 1.00 80.06 985 TYR A CA 1
ATOM 7881 C C . TYR A 1 985 ? -30.592 -5.508 14.030 1.00 80.06 985 TYR A C 1
ATOM 7883 O O . TYR A 1 985 ? -31.042 -6.601 13.691 1.00 80.06 985 TYR A O 1
ATOM 7891 N N . ASP A 1 986 ? -31.356 -4.467 14.332 1.00 70.12 986 ASP A N 1
ATOM 7892 C CA . ASP A 1 986 ? -32.790 -4.402 14.111 1.00 70.12 986 ASP A CA 1
ATOM 7893 C C . ASP A 1 986 ? -33.080 -3.239 13.159 1.00 70.12 986 ASP A C 1
ATOM 7895 O O . ASP A 1 986 ? -32.516 -2.138 13.286 1.00 70.12 986 ASP A O 1
ATOM 7899 N N . THR A 1 987 ? -33.963 -3.471 12.193 1.00 52.91 987 THR A N 1
ATOM 7900 C CA . THR A 1 987 ? -34.579 -2.379 11.442 1.00 52.91 987 THR A CA 1
ATOM 7901 C C . THR A 1 987 ? -35.420 -1.595 12.441 1.00 52.91 987 THR A C 1
ATOM 7903 O O . THR A 1 987 ? -36.275 -2.186 13.092 1.00 52.91 987 THR A O 1
ATOM 7906 N N . PHE A 1 988 ? -35.210 -0.285 12.590 1.00 51.78 988 PHE A N 1
ATOM 7907 C CA . PHE A 1 988 ? -35.913 0.590 13.550 1.00 51.78 988 PHE A CA 1
ATOM 7908 C C . PHE A 1 988 ? -37.444 0.708 13.330 1.00 51.78 988 PHE A C 1
ATOM 7910 O O . PHE A 1 988 ? -38.089 1.655 13.775 1.00 51.78 988 PHE A O 1
ATOM 7917 N N . VAL A 1 989 ? -38.069 -0.263 12.669 1.00 41.19 989 VAL A N 1
ATOM 7918 C CA . VAL A 1 989 ? -39.441 -0.228 12.191 1.00 41.19 989 VAL A CA 1
ATOM 7919 C C . VAL A 1 989 ? -40.170 -1.491 12.648 1.00 41.19 989 VAL A C 1
ATOM 7921 O O . VAL A 1 989 ? -40.467 -2.405 11.888 1.00 41.19 989 VAL A O 1
ATOM 7924 N N . THR A 1 990 ? -40.527 -1.537 13.929 1.00 37.22 990 THR A N 1
ATOM 7925 C CA . THR A 1 990 ? -41.762 -2.228 14.318 1.00 37.22 990 THR A CA 1
ATOM 7926 C C . THR A 1 990 ? -42.561 -1.305 15.234 1.00 37.22 990 THR A C 1
ATOM 7928 O O . THR A 1 990 ? -42.139 -1.059 16.370 1.00 37.22 990 THR A O 1
ATOM 7931 N N . PRO A 1 991 ? -43.705 -0.764 14.775 1.00 32.56 991 PRO A N 1
ATOM 7932 C CA . PRO A 1 991 ? -44.597 0.017 15.624 1.00 32.56 991 PRO A CA 1
ATOM 7933 C C . PRO A 1 991 ? -44.957 -0.781 16.887 1.00 32.56 991 PRO A C 1
ATOM 7935 O O . PRO A 1 991 ? -45.522 -1.868 16.794 1.00 32.56 991 PRO A O 1
ATOM 7938 N N . GLY A 1 992 ? -44.608 -0.260 18.070 1.00 38.94 992 GLY A N 1
ATOM 7939 C CA . GLY A 1 992 ? -44.925 -0.881 19.364 1.00 38.94 992 GLY A CA 1
ATOM 7940 C C . GLY A 1 992 ? -43.750 -1.473 20.160 1.00 38.94 992 GLY A C 1
ATOM 7941 O O . GLY A 1 992 ? -43.972 -1.903 21.293 1.00 38.94 992 GLY A O 1
ATOM 7942 N N . ARG A 1 993 ? -42.505 -1.469 19.653 1.00 43.81 993 ARG A N 1
ATOM 7943 C CA . ARG A 1 993 ? -41.316 -1.758 20.489 1.00 43.81 993 ARG A CA 1
ATOM 7944 C C . ARG A 1 993 ? -40.938 -0.540 21.351 1.00 43.81 993 ARG A C 1
ATOM 7946 O O . ARG A 1 993 ? -40.987 0.597 20.891 1.00 43.81 993 ARG A O 1
ATOM 7953 N N . ARG A 1 994 ? -40.590 -0.784 22.624 1.00 39.06 994 ARG A N 1
ATOM 7954 C CA . ARG A 1 994 ? -40.099 0.232 23.583 1.00 39.06 994 ARG A CA 1
ATOM 7955 C C . ARG A 1 994 ? -38.854 0.926 23.012 1.00 39.06 994 ARG A C 1
ATOM 7957 O O . ARG A 1 994 ? -38.023 0.252 22.415 1.00 39.06 994 ARG A O 1
ATOM 7964 N N . ALA A 1 995 ? -38.730 2.239 23.229 1.00 40.91 995 ALA A N 1
ATOM 7965 C CA . ALA A 1 995 ? -37.557 3.019 22.834 1.00 40.91 995 ALA A CA 1
ATOM 7966 C C . ALA A 1 995 ? -36.264 2.346 23.321 1.00 40.91 995 ALA A C 1
ATOM 7968 O O . ALA A 1 995 ? -36.163 1.997 24.499 1.00 40.91 995 ALA A O 1
ATOM 7969 N N . ILE A 1 996 ? -35.306 2.159 22.409 1.00 49.09 996 ILE A N 1
ATOM 7970 C CA . ILE A 1 996 ? -33.976 1.641 22.728 1.00 49.09 996 ILE A CA 1
ATOM 7971 C C . ILE A 1 996 ? -33.304 2.647 23.666 1.00 49.09 996 ILE A C 1
ATOM 7973 O O . ILE A 1 996 ? -33.035 3.778 23.285 1.00 49.09 996 ILE A O 1
ATOM 7977 N N . THR A 1 997 ? -33.070 2.259 24.913 1.00 46.06 997 THR A N 1
ATOM 7978 C CA . THR A 1 997 ? -32.211 2.996 25.848 1.00 46.06 997 THR A CA 1
ATOM 7979 C C . THR A 1 997 ? -30.792 2.433 25.782 1.00 46.06 997 THR A C 1
ATOM 7981 O O . THR A 1 997 ? -30.593 1.295 25.354 1.00 46.06 997 THR A O 1
ATOM 7984 N N . ASP A 1 998 ? -29.810 3.182 26.283 1.00 47.03 998 ASP A N 1
ATOM 7985 C CA . ASP A 1 998 ? -28.437 2.704 26.527 1.00 47.03 998 ASP A CA 1
ATOM 7986 C C . ASP A 1 998 ? -28.365 1.360 27.290 1.00 47.03 998 ASP A C 1
ATOM 7988 O O . ASP A 1 998 ? -27.413 0.598 27.134 1.00 47.03 998 ASP A O 1
ATOM 7992 N N . GLU A 1 999 ? -29.394 1.060 28.085 1.00 42.41 999 GLU A N 1
ATOM 7993 C CA . GLU A 1 999 ? -29.552 -0.162 28.883 1.00 42.41 999 GLU A CA 1
ATOM 7994 C C . GLU A 1 999 ? -30.361 -1.295 28.204 1.00 42.41 999 GLU A C 1
ATOM 7996 O O . GLU A 1 999 ? -30.280 -2.435 28.656 1.00 42.41 999 GLU A O 1
ATOM 8001 N N . THR A 1 1000 ? -31.148 -1.031 27.149 1.00 44.53 1000 THR A N 1
ATOM 8002 C CA . THR A 1 1000 ? -32.107 -2.007 26.561 1.00 44.53 1000 THR A CA 1
ATOM 8003 C C . THR A 1 1000 ? -31.782 -2.444 25.128 1.00 44.53 1000 THR A C 1
ATOM 8005 O O . THR A 1 1000 ? -32.531 -3.222 24.537 1.00 44.53 1000 THR A O 1
ATOM 8008 N N . ALA A 1 1001 ? -30.643 -2.016 24.583 1.00 47.16 1001 ALA A N 1
ATOM 8009 C CA . ALA A 1 1001 ? -30.246 -2.249 23.192 1.00 47.16 1001 ALA A CA 1
ATOM 8010 C C . ALA A 1 1001 ? -29.768 -3.681 22.852 1.00 47.16 1001 ALA A C 1
ATOM 8012 O O . ALA A 1 1001 ? -29.324 -3.957 21.742 1.00 47.16 1001 ALA A O 1
ATOM 8013 N N . TYR A 1 1002 ? -29.878 -4.623 23.792 1.00 51.03 1002 TYR A N 1
ATOM 8014 C CA . TYR A 1 1002 ? -29.346 -5.983 23.642 1.00 51.03 1002 TYR A CA 1
ATOM 8015 C C . TYR A 1 1002 ? -30.210 -6.924 22.787 1.00 51.03 1002 TYR A C 1
ATOM 8017 O O . TYR A 1 1002 ? -29.779 -8.036 22.491 1.00 51.03 1002 TYR A O 1
ATOM 8025 N N . GLY A 1 1003 ? -31.418 -6.510 22.378 1.00 48.97 1003 GLY A N 1
ATOM 8026 C CA . GLY A 1 1003 ? -32.368 -7.399 21.699 1.00 48.97 1003 GLY A CA 1
ATOM 8027 C C . GLY A 1 1003 ? -32.659 -8.678 22.507 1.00 48.97 1003 GLY A C 1
ATOM 8028 O O . GLY A 1 1003 ? -32.268 -8.813 23.665 1.00 48.97 1003 GLY A O 1
ATOM 8029 N N . LYS A 1 1004 ? -33.377 -9.643 21.924 1.00 46.16 1004 LYS A N 1
ATOM 8030 C CA . LYS A 1 1004 ? -33.316 -11.031 22.416 1.00 46.16 1004 LYS A CA 1
ATOM 8031 C C . LYS A 1 1004 ? -32.178 -11.709 21.663 1.00 46.16 1004 LYS A C 1
ATOM 8033 O O . LYS A 1 1004 ? -32.166 -11.619 20.440 1.00 46.16 1004 LYS A O 1
ATOM 8038 N N . ALA A 1 1005 ? -31.264 -12.371 22.373 1.00 53.44 1005 ALA A N 1
ATOM 8039 C CA . ALA A 1 1005 ? -30.198 -13.155 21.759 1.00 53.44 1005 ALA A CA 1
ATOM 8040 C C . ALA A 1 1005 ? -30.812 -14.222 20.838 1.00 53.44 1005 ALA A C 1
ATOM 8042 O O . ALA A 1 1005 ? -31.483 -15.145 21.303 1.00 53.44 1005 ALA A O 1
ATOM 8043 N N . VAL A 1 1006 ? -30.636 -14.041 19.532 1.00 62.94 1006 VAL A N 1
ATOM 8044 C CA . VAL A 1 1006 ? -30.947 -15.038 18.508 1.00 62.94 1006 VAL A CA 1
ATOM 8045 C C . VAL A 1 1006 ? -29.605 -15.503 17.957 1.00 62.94 1006 VAL A C 1
ATOM 8047 O O . VAL A 1 1006 ? -28.763 -14.671 17.616 1.00 62.94 1006 VAL A O 1
ATOM 8050 N N . LYS A 1 1007 ? -29.406 -16.823 17.916 1.00 64.88 1007 LYS A N 1
ATOM 8051 C CA . LYS A 1 1007 ? -28.181 -17.457 17.415 1.00 64.88 1007 LYS A CA 1
ATOM 8052 C C . LYS A 1 1007 ? -27.862 -16.926 16.011 1.00 64.88 1007 LYS A C 1
ATOM 8054 O O . LYS A 1 1007 ? -28.766 -16.858 15.178 1.00 64.88 1007 LYS A O 1
ATOM 8059 N N . GLY A 1 1008 ? -26.624 -16.493 15.771 1.00 70.69 1008 GLY A N 1
ATOM 8060 C CA . GLY A 1 1008 ? -26.193 -15.963 14.466 1.00 70.69 1008 GLY A CA 1
ATOM 8061 C C . GLY A 1 1008 ? -26.780 -14.598 14.064 1.00 70.69 1008 GLY A C 1
ATOM 8062 O O . GLY A 1 1008 ? -26.591 -14.163 12.926 1.00 70.69 1008 GLY A O 1
ATOM 8063 N N . ALA A 1 1009 ? -27.481 -13.890 14.961 1.00 79.50 1009 ALA A N 1
ATOM 8064 C CA . ALA A 1 1009 ? -28.076 -12.597 14.627 1.00 79.50 1009 ALA A CA 1
ATOM 8065 C C . ALA A 1 1009 ? -27.005 -11.554 14.239 1.00 79.50 1009 ALA A C 1
ATOM 8067 O O . ALA A 1 1009 ? -26.028 -11.385 14.980 1.00 79.50 1009 ALA A O 1
ATOM 8068 N N . PRO A 1 1010 ? -27.186 -10.819 13.121 1.00 85.81 1010 PRO A N 1
ATOM 8069 C CA . PRO A 1 1010 ? -26.237 -9.798 12.694 1.00 85.81 1010 PRO A CA 1
ATOM 8070 C C . PRO A 1 1010 ? -26.018 -8.732 13.769 1.00 85.81 1010 PRO A C 1
ATOM 8072 O O . PRO A 1 1010 ? -26.959 -8.303 14.442 1.00 85.81 1010 PRO A O 1
ATOM 8075 N N . ARG A 1 1011 ? -24.775 -8.278 13.917 1.00 89.00 1011 ARG A N 1
ATOM 8076 C CA . ARG A 1 1011 ? -24.387 -7.227 14.867 1.00 89.00 1011 ARG A CA 1
ATOM 8077 C C . ARG A 1 1011 ? -24.155 -5.917 14.141 1.00 89.00 1011 ARG A C 1
ATOM 8079 O O . ARG A 1 1011 ? -23.688 -5.912 13.000 1.00 89.00 1011 ARG A O 1
ATOM 8086 N N . VAL A 1 1012 ? -24.493 -4.816 14.800 1.00 91.75 1012 VAL A N 1
ATOM 8087 C CA . VAL A 1 1012 ? -24.328 -3.472 14.243 1.00 91.75 1012 VAL A CA 1
ATOM 8088 C C . VAL A 1 1012 ? -22.843 -3.145 14.065 1.00 91.75 1012 VAL A C 1
ATOM 8090 O O . VAL A 1 1012 ? -22.017 -3.426 14.935 1.00 91.75 1012 VAL A O 1
ATOM 8093 N N . VAL A 1 1013 ? -22.522 -2.479 12.957 1.00 93.88 1013 VAL A N 1
ATOM 8094 C CA . VAL A 1 1013 ? -21.232 -1.822 12.726 1.00 93.88 1013 VAL A CA 1
ATOM 8095 C C . VAL A 1 1013 ? -21.427 -0.362 12.330 1.00 93.88 1013 VAL A C 1
ATOM 8097 O O . VAL A 1 1013 ? -22.381 -0.022 11.620 1.00 93.88 1013 VAL A O 1
ATOM 8100 N N . ARG A 1 1014 ? -20.510 0.507 12.769 1.00 95.19 1014 ARG A N 1
ATOM 8101 C CA . ARG A 1 1014 ? -20.561 1.962 12.534 1.00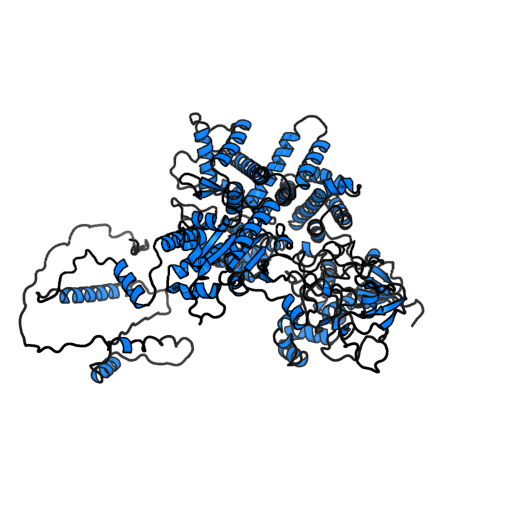 95.19 1014 ARG A CA 1
ATOM 8102 C C . ARG A 1 1014 ? -19.274 2.545 11.937 1.00 95.19 1014 ARG A C 1
ATOM 8104 O O . ARG A 1 1014 ? -18.218 1.928 12.021 1.00 95.19 1014 ARG A O 1
ATOM 8111 N N . GLY A 1 1015 ? -19.380 3.728 11.323 1.00 92.25 1015 GLY A N 1
ATOM 8112 C CA . GLY A 1 1015 ? -18.244 4.590 10.953 1.00 92.25 1015 GLY A CA 1
ATOM 8113 C C . GLY A 1 1015 ? -17.747 4.541 9.505 1.00 92.25 1015 GLY A C 1
ATOM 8114 O O . GLY A 1 1015 ? -17.212 5.541 9.021 1.00 92.25 1015 GLY A O 1
ATOM 8115 N N . GLY A 1 1016 ? -17.951 3.450 8.765 1.00 89.00 1016 GLY A N 1
ATOM 8116 C CA . GLY A 1 1016 ? -17.389 3.322 7.414 1.00 89.00 1016 GLY A CA 1
ATOM 8117 C C . GLY A 1 1016 ? -15.907 2.920 7.404 1.00 89.00 1016 GLY A C 1
ATOM 8118 O O . GLY A 1 1016 ? -15.128 3.328 8.257 1.00 89.00 1016 GLY A O 1
ATOM 8119 N N . GLY A 1 1017 ? -15.492 2.124 6.414 1.00 84.94 1017 GLY A N 1
ATOM 8120 C CA . GLY A 1 1017 ? -14.103 1.669 6.255 1.00 84.94 1017 GLY A CA 1
ATOM 8121 C C . GLY A 1 1017 ? -13.267 2.509 5.281 1.00 84.94 1017 GLY A C 1
ATOM 8122 O O . GLY A 1 1017 ? -13.788 3.333 4.530 1.00 84.94 1017 GLY A O 1
ATOM 8123 N N . TRP A 1 1018 ? -11.956 2.259 5.237 1.00 82.94 1018 TRP A N 1
ATOM 8124 C CA . TRP A 1 1018 ? -11.002 2.967 4.366 1.00 82.94 1018 TRP A CA 1
ATOM 8125 C C . TRP A 1 1018 ? -11.309 2.882 2.860 1.00 82.94 1018 TRP A C 1
ATOM 8127 O O . TRP A 1 1018 ? -10.917 3.768 2.101 1.00 82.94 1018 TRP A O 1
ATOM 8137 N N . SER A 1 1019 ? -12.002 1.839 2.408 1.00 70.88 1019 SER A N 1
ATOM 8138 C CA . SER A 1 1019 ? -12.394 1.632 1.006 1.00 70.88 1019 SER A CA 1
ATOM 8139 C C . SER A 1 1019 ? -13.785 2.182 0.670 1.00 70.88 1019 SER A C 1
ATOM 8141 O O . SER A 1 1019 ? -14.151 2.240 -0.502 1.00 70.88 1019 SER A O 1
ATOM 8143 N N . PHE A 1 1020 ? -14.558 2.605 1.674 1.00 72.38 1020 PHE A N 1
ATOM 8144 C CA . PHE A 1 1020 ? -15.976 2.924 1.517 1.00 72.38 1020 PHE A CA 1
ATOM 8145 C C . PHE A 1 1020 ? -16.194 4.332 0.943 1.00 72.38 1020 PHE A C 1
ATOM 8147 O O . PHE A 1 1020 ? -15.367 5.223 1.167 1.00 72.38 1020 PHE A O 1
ATOM 8154 N N . PRO A 1 1021 ? -17.305 4.559 0.214 1.00 71.56 1021 PRO A N 1
ATOM 8155 C CA . PRO A 1 1021 ? -17.644 5.875 -0.312 1.00 71.56 1021 PRO A CA 1
ATOM 8156 C C . PRO A 1 1021 ? -17.918 6.875 0.814 1.00 71.56 1021 PRO A C 1
ATOM 8158 O O . PRO A 1 1021 ? -18.356 6.508 1.905 1.00 71.56 1021 PRO A O 1
ATOM 8161 N N . SER A 1 1022 ? -17.748 8.162 0.515 1.00 79.38 1022 SER A N 1
ATOM 8162 C CA . SER A 1 1022 ? -18.052 9.276 1.431 1.00 79.38 1022 SER A CA 1
ATOM 8163 C C . SER A 1 1022 ? -19.443 9.210 2.086 1.00 79.38 1022 SER A C 1
ATOM 8165 O O . SER A 1 1022 ? -19.589 9.599 3.244 1.00 79.38 1022 SER A O 1
ATOM 8167 N N . ALA A 1 1023 ? -20.455 8.663 1.402 1.00 77.62 1023 ALA A N 1
ATOM 8168 C CA . ALA A 1 1023 ? -21.798 8.463 1.961 1.00 77.62 1023 ALA A CA 1
ATOM 8169 C C . ALA A 1 1023 ? -21.813 7.542 3.199 1.00 77.62 1023 ALA A C 1
ATOM 8171 O O . ALA A 1 1023 ? -22.608 7.760 4.117 1.00 77.62 1023 ALA A O 1
ATOM 8172 N N . GLY A 1 1024 ? -20.904 6.561 3.248 1.00 80.56 1024 GLY A N 1
ATOM 8173 C CA . GLY A 1 1024 ? -20.747 5.628 4.363 1.00 80.56 1024 GLY A CA 1
ATOM 8174 C C . GLY A 1 1024 ? -20.075 6.236 5.597 1.00 80.56 1024 GLY A C 1
ATOM 8175 O O . GLY A 1 1024 ? -20.092 5.616 6.653 1.00 80.56 1024 GLY A O 1
ATOM 8176 N N . LEU A 1 1025 ? -19.514 7.447 5.488 1.00 88.75 1025 LEU A N 1
ATOM 8177 C CA . LEU A 1 1025 ? -18.833 8.138 6.590 1.00 88.75 1025 LEU A CA 1
ATOM 8178 C C . LEU A 1 1025 ? -19.777 8.890 7.530 1.00 88.75 1025 LEU A C 1
ATOM 8180 O O . LEU A 1 1025 ? -19.326 9.420 8.546 1.00 88.75 1025 LEU A O 1
ATOM 8184 N N . ARG A 1 1026 ? -21.061 9.017 7.183 1.00 91.75 1026 ARG A N 1
ATOM 8185 C CA . ARG A 1 1026 ? -22.019 9.775 7.996 1.00 91.75 1026 ARG A CA 1
ATOM 8186 C C . ARG A 1 1026 ? -22.144 9.149 9.377 1.00 91.75 1026 ARG A C 1
ATOM 8188 O O . ARG A 1 1026 ? -22.215 7.934 9.512 1.00 91.75 1026 ARG A O 1
ATOM 8195 N N . ALA A 1 1027 ? -22.261 9.986 10.398 1.00 93.75 1027 ALA A N 1
ATOM 8196 C CA . ALA A 1 1027 ? -22.386 9.540 11.779 1.00 93.75 1027 ALA A CA 1
ATOM 8197 C C . ALA A 1 1027 ? -23.672 8.730 12.036 1.00 93.75 1027 ALA A C 1
ATOM 8199 O O . ALA A 1 1027 ? -23.679 7.898 12.932 1.00 93.75 1027 ALA A O 1
ATOM 8200 N N . ALA A 1 1028 ? -24.736 8.949 11.250 1.00 90.62 1028 ALA A N 1
ATOM 8201 C CA . ALA A 1 1028 ? -25.963 8.142 11.298 1.00 90.62 1028 ALA A CA 1
ATOM 8202 C C . ALA A 1 1028 ? -25.870 6.825 10.509 1.00 90.62 1028 ALA A C 1
ATOM 8204 O O . ALA A 1 1028 ? -26.698 5.943 10.711 1.00 90.62 1028 ALA A O 1
ATOM 8205 N N . CYS A 1 1029 ? -24.873 6.678 9.628 1.00 90.06 1029 CYS A N 1
ATOM 8206 C CA . CYS A 1 1029 ? -24.729 5.488 8.797 1.00 90.06 1029 CYS A CA 1
ATOM 8207 C C . CYS A 1 1029 ? -24.523 4.252 9.670 1.00 90.06 1029 CYS A C 1
ATOM 8209 O O . CYS A 1 1029 ? -23.686 4.257 10.582 1.00 90.06 1029 CYS A O 1
ATOM 8211 N N . ARG A 1 1030 ? -25.284 3.198 9.376 1.00 88.44 1030 ARG A N 1
ATOM 8212 C CA . ARG A 1 1030 ? -25.272 1.937 10.115 1.00 88.44 1030 ARG A CA 1
ATOM 8213 C C . ARG A 1 1030 ? -25.378 0.753 9.169 1.00 88.44 1030 ARG A C 1
ATOM 8215 O O . ARG A 1 1030 ? -26.160 0.769 8.223 1.00 88.44 1030 ARG A O 1
ATOM 8222 N N . PHE A 1 1031 ? -24.606 -0.281 9.467 1.00 87.69 1031 PHE A N 1
ATOM 8223 C CA . PHE A 1 1031 ? -24.628 -1.561 8.768 1.00 87.69 1031 PHE A CA 1
ATOM 8224 C C . PHE A 1 1031 ? -24.651 -2.702 9.775 1.00 87.69 1031 PHE A C 1
ATOM 8226 O O . PHE A 1 1031 ? -24.601 -2.483 10.988 1.00 87.69 1031 PHE A O 1
ATOM 8233 N N . SER A 1 1032 ? -24.713 -3.926 9.266 1.00 87.25 1032 SER A N 1
ATOM 8234 C CA . SER A 1 1032 ? -24.559 -5.119 10.079 1.00 87.25 1032 SER A CA 1
ATOM 8235 C C . SER A 1 1032 ? -23.861 -6.228 9.339 1.00 87.25 1032 SER A C 1
ATOM 8237 O O . SER A 1 1032 ? -24.043 -6.377 8.132 1.00 87.25 1032 SER A O 1
ATOM 8239 N N . TYR A 1 1033 ? -23.160 -7.057 10.097 1.00 89.00 1033 TYR A N 1
ATOM 8240 C CA . TYR A 1 1033 ? -22.591 -8.295 9.596 1.00 89.00 1033 TYR A CA 1
ATOM 8241 C C . TYR A 1 1033 ? -22.859 -9.438 10.572 1.00 89.00 1033 TYR A C 1
ATOM 8243 O O . TYR A 1 1033 ? -23.111 -9.214 11.760 1.00 89.00 1033 TYR A O 1
ATOM 8251 N N . HIS A 1 1034 ? -22.805 -10.669 10.066 1.00 90.88 1034 HIS A N 1
ATOM 8252 C CA . HIS A 1 1034 ? -22.821 -11.866 10.903 1.00 90.88 1034 HIS A CA 1
ATOM 8253 C C . HIS A 1 1034 ? -21.695 -11.789 11.953 1.00 90.88 1034 HIS A C 1
ATOM 8255 O O . HIS A 1 1034 ? -20.595 -11.355 11.611 1.00 90.88 1034 HIS A O 1
ATOM 8261 N N . PRO A 1 1035 ? -21.911 -12.212 13.212 1.00 92.44 1035 PRO A N 1
ATOM 8262 C CA . PRO A 1 1035 ? -20.926 -12.044 14.284 1.00 92.44 1035 PRO A CA 1
ATOM 8263 C C . PRO A 1 1035 ? -19.571 -12.711 14.000 1.00 92.44 1035 PRO A C 1
ATOM 8265 O O . PRO A 1 1035 ? -18.548 -12.186 14.424 1.00 92.44 1035 PRO A O 1
ATOM 8268 N N . ALA A 1 1036 ? -19.541 -13.813 13.244 1.00 93.56 1036 ALA A N 1
ATOM 8269 C CA . ALA A 1 1036 ? -18.302 -14.476 12.812 1.00 93.56 1036 ALA A CA 1
ATOM 8270 C C . ALA A 1 1036 ? -17.615 -13.843 11.584 1.00 93.56 1036 ALA A C 1
ATOM 8272 O O . ALA A 1 1036 ? -16.556 -14.313 11.177 1.00 93.56 1036 ALA A O 1
ATOM 8273 N N . PHE A 1 1037 ? -18.208 -12.826 10.951 1.00 92.00 1037 PHE A N 1
ATOM 8274 C CA . PHE A 1 1037 ? -17.650 -12.210 9.746 1.00 92.00 1037 PHE A CA 1
ATOM 8275 C C . PHE A 1 1037 ? -16.347 -11.464 10.055 1.00 92.00 1037 PHE A C 1
ATOM 8277 O O . PHE A 1 1037 ? -16.275 -10.701 11.018 1.00 92.00 1037 PHE A O 1
ATOM 8284 N N . ARG A 1 1038 ? -15.328 -11.648 9.211 1.00 89.56 1038 ARG A N 1
ATOM 8285 C CA . ARG A 1 1038 ? -14.011 -11.011 9.343 1.00 89.56 1038 ARG A CA 1
ATOM 8286 C C . ARG A 1 1038 ? -13.614 -10.348 8.032 1.00 89.56 1038 ARG A C 1
ATOM 8288 O O . ARG A 1 1038 ? -13.689 -10.970 6.978 1.00 89.56 1038 ARG A O 1
ATOM 8295 N N . SER A 1 1039 ? -13.151 -9.099 8.093 1.00 84.12 1039 SER A N 1
ATOM 8296 C CA . SER A 1 1039 ? -12.720 -8.357 6.902 1.00 84.12 1039 SER A CA 1
ATOM 8297 C C . SER A 1 1039 ? -11.624 -7.323 7.197 1.00 84.12 1039 SER A C 1
ATOM 8299 O O . SER A 1 1039 ? -11.537 -6.798 8.306 1.00 84.12 1039 SER A O 1
ATOM 8301 N N . ASN A 1 1040 ? -10.809 -6.988 6.193 1.00 80.50 1040 ASN A N 1
ATOM 8302 C CA . ASN A 1 1040 ? -9.669 -6.057 6.264 1.00 80.50 1040 ASN A CA 1
ATOM 8303 C C . ASN A 1 1040 ? -10.058 -4.579 6.480 1.00 80.50 1040 ASN A C 1
ATOM 8305 O O . ASN A 1 1040 ? -9.198 -3.704 6.571 1.00 80.50 1040 ASN A O 1
ATOM 8309 N N . PHE A 1 1041 ? -11.353 -4.280 6.528 1.00 84.50 1041 PHE A N 1
ATOM 8310 C CA . PHE A 1 1041 ? -11.895 -2.957 6.829 1.00 84.50 1041 PHE A CA 1
ATOM 8311 C C . PHE A 1 1041 ? -12.680 -2.929 8.144 1.00 84.50 1041 PHE A C 1
ATOM 8313 O O . PHE A 1 1041 ? -13.253 -1.892 8.477 1.00 84.50 1041 PHE A O 1
ATOM 8320 N N . LEU A 1 1042 ? -12.761 -4.055 8.859 1.00 90.94 1042 LEU A N 1
ATOM 8321 C CA . LEU A 1 1042 ? -13.621 -4.232 10.023 1.00 90.94 1042 LEU A CA 1
ATOM 8322 C C . LEU A 1 1042 ? -12.786 -4.435 11.287 1.00 90.94 1042 LEU A C 1
ATOM 8324 O O . LEU A 1 1042 ? -12.021 -5.392 11.382 1.00 90.94 1042 LEU A O 1
ATOM 8328 N N . GLY A 1 1043 ? -12.945 -3.515 12.232 1.00 96.62 1043 GLY A N 1
ATOM 8329 C CA . GLY A 1 1043 ? -12.260 -3.465 13.516 1.00 96.62 1043 GLY A CA 1
ATOM 8330 C C . GLY A 1 1043 ? -13.224 -3.096 14.642 1.00 96.62 1043 GLY A C 1
ATOM 8331 O O . GLY A 1 1043 ? -14.420 -3.388 14.588 1.00 96.62 1043 GLY A O 1
ATOM 8332 N N . PHE A 1 1044 ? -12.709 -2.466 15.697 1.00 97.94 1044 PHE A N 1
ATOM 8333 C CA . PHE A 1 1044 ? -13.514 -2.042 16.843 1.00 97.94 1044 PHE A CA 1
ATOM 8334 C C . PHE A 1 1044 ? -12.790 -1.036 17.737 1.00 97.94 1044 PHE A C 1
ATOM 8336 O O . PHE A 1 1044 ? -11.579 -0.817 17.635 1.00 97.94 1044 PHE A O 1
ATOM 8343 N N . ARG A 1 1045 ? -13.542 -0.483 18.689 1.00 97.19 1045 ARG A N 1
ATOM 8344 C CA . ARG A 1 1045 ? -13.009 0.219 19.857 1.00 97.19 1045 ARG A CA 1
ATOM 8345 C C . ARG A 1 1045 ? -13.723 -0.233 21.123 1.00 97.19 1045 ARG A C 1
ATOM 8347 O O . ARG A 1 1045 ? -14.839 -0.738 21.070 1.00 97.19 1045 ARG A O 1
ATOM 8354 N N . CYS A 1 1046 ? -13.087 -0.003 22.264 1.00 95.94 1046 CYS A N 1
ATOM 8355 C CA . CYS A 1 1046 ? -13.655 -0.326 23.569 1.00 95.94 1046 CYS A CA 1
ATOM 8356 C C . CYS A 1 1046 ? -14.314 0.896 24.219 1.00 95.94 1046 CYS A C 1
ATOM 8358 O O . CYS A 1 1046 ? -13.873 2.038 24.033 1.00 95.94 1046 CYS A O 1
ATOM 8360 N N . VAL A 1 1047 ? -15.299 0.628 25.069 1.00 95.38 1047 VAL A N 1
ATOM 8361 C CA . VAL A 1 1047 ? -15.767 1.533 26.120 1.00 95.38 1047 VAL A CA 1
ATOM 8362 C C . VAL A 1 1047 ? -15.481 0.933 27.495 1.00 95.38 1047 VAL A C 1
ATOM 8364 O O . VAL A 1 1047 ? -15.455 -0.288 27.654 1.00 95.38 1047 VAL A O 1
ATOM 8367 N N . VAL A 1 1048 ? -15.283 1.799 28.486 1.00 93.38 1048 VAL A N 1
ATOM 8368 C CA . VAL A 1 1048 ? -15.198 1.433 29.902 1.00 93.38 1048 VAL A CA 1
ATOM 8369 C C . VAL A 1 1048 ? -16.295 2.157 30.655 1.00 93.38 1048 VAL A C 1
ATOM 8371 O O . VAL A 1 1048 ? -16.386 3.387 30.627 1.00 93.38 1048 VAL A O 1
ATOM 8374 N N . TRP A 1 1049 ? -17.125 1.391 31.347 1.00 87.75 1049 TRP A N 1
ATOM 8375 C CA . TRP A 1 1049 ? -18.047 1.929 32.333 1.00 87.75 1049 TRP A CA 1
ATOM 8376 C C . TRP A 1 1049 ? -17.468 1.716 33.730 1.00 87.75 1049 TRP A C 1
ATOM 8378 O O . TRP A 1 1049 ? -17.034 0.613 34.055 1.00 87.75 1049 TRP A O 1
ATOM 8388 N N . CYS A 1 1050 ? -17.464 2.772 34.540 1.00 78.12 1050 CYS A N 1
ATOM 8389 C CA . CYS A 1 1050 ? -17.062 2.725 35.941 1.00 78.12 1050 CYS A CA 1
ATOM 8390 C C . CYS A 1 1050 ? -18.328 2.866 36.787 1.00 78.12 1050 CYS A C 1
ATOM 8392 O O . CYS A 1 1050 ? -18.991 3.905 36.720 1.00 78.12 1050 CYS A O 1
ATOM 8394 N N . GLY A 1 1051 ? -18.677 1.837 37.557 1.00 61.28 1051 GLY A N 1
ATOM 8395 C CA . GLY A 1 1051 ? -19.786 1.922 38.503 1.00 61.28 1051 GLY A CA 1
ATOM 8396 C C . GLY A 1 1051 ? -19.522 2.969 39.595 1.00 61.28 1051 GLY A C 1
ATOM 8397 O O . GLY A 1 1051 ? -18.357 3.256 39.890 1.00 61.28 1051 GLY A O 1
ATOM 8398 N N . PRO A 1 1052 ? -20.570 3.549 40.213 1.00 53.16 1052 PRO A N 1
ATOM 8399 C CA . PRO A 1 1052 ? -20.403 4.354 41.421 1.00 53.16 1052 PRO A CA 1
ATOM 8400 C C . PRO A 1 1052 ? -19.701 3.536 42.516 1.00 53.16 1052 PRO A C 1
ATOM 8402 O O . PRO A 1 1052 ? -19.916 2.327 42.608 1.00 53.16 1052 PRO A O 1
ATOM 8405 N N . GLU A 1 1053 ? -18.950 4.188 43.413 1.00 43.75 1053 GLU A N 1
ATOM 8406 C CA . GLU A 1 1053 ? -18.379 3.548 44.620 1.00 43.75 1053 GLU A CA 1
ATOM 8407 C C . GLU A 1 1053 ? -19.455 2.887 45.519 1.00 43.75 1053 GLU A C 1
ATOM 8409 O O . GLU A 1 1053 ? -19.129 2.111 46.418 1.00 43.75 1053 GLU A O 1
ATOM 8414 N N . HIS A 1 1054 ? -20.748 3.145 45.263 1.00 32.25 1054 HIS A N 1
ATOM 8415 C CA . HIS A 1 1054 ? -21.879 2.766 46.117 1.00 32.25 1054 HIS A CA 1
ATOM 8416 C C . HIS A 1 1054 ? -23.111 2.172 45.404 1.00 32.25 1054 HIS A C 1
ATOM 8418 O O . HIS A 1 1054 ? -24.199 2.231 45.968 1.00 32.25 1054 HIS A O 1
ATOM 8424 N N . ASP A 1 1055 ? -22.986 1.575 44.216 1.00 26.11 1055 ASP A N 1
ATOM 8425 C CA . ASP A 1 1055 ? -24.106 0.815 43.619 1.00 26.11 1055 ASP A CA 1
ATOM 8426 C C . ASP A 1 1055 ? -23.733 -0.681 43.568 1.00 26.11 1055 ASP A C 1
ATOM 8428 O O . ASP A 1 1055 ? -22.723 -0.988 42.922 1.00 26.11 1055 ASP A O 1
ATOM 8432 N N . PRO A 1 1056 ? -24.387 -1.568 44.357 1.00 27.91 1056 PRO A N 1
ATOM 8433 C CA . PRO A 1 1056 ? -23.969 -2.952 44.616 1.00 27.91 1056 PRO A CA 1
ATOM 8434 C C . PRO A 1 1056 ? -23.706 -3.785 43.364 1.00 27.91 1056 PRO A C 1
ATOM 8436 O O . PRO A 1 1056 ? -24.580 -3.845 42.474 1.00 27.91 1056 PRO A O 1
#

Mean predicted aligned error: 16.49 Å

Solvent-accessible surface area (backbone atoms only — not comparable to full-atom values): 60423 Å² total; per-residue (Å²): 142,89,87,84,82,86,75,83,79,76,80,95,79,75,74,99,74,86,89,81,82,84,90,89,88,87,83,91,87,86,89,89,86,84,91,86,83,90,86,89,87,87,91,82,90,88,76,80,83,65,65,78,73,64,74,86,76,84,78,87,91,86,85,84,91,83,70,102,65,92,76,79,79,84,49,76,67,57,57,50,51,55,43,71,77,42,78,86,58,82,88,86,84,84,82,88,82,83,88,73,102,64,94,86,69,68,82,71,62,58,61,61,51,55,54,52,53,51,56,51,54,49,55,58,53,68,70,69,73,76,88,84,89,87,78,81,82,81,60,102,70,85,80,61,66,60,68,54,52,52,49,55,34,51,75,71,74,44,79,79,73,56,66,58,59,45,53,38,39,54,54,49,26,64,73,27,33,56,39,72,45,80,86,41,71,58,98,49,99,63,36,46,51,38,55,38,79,63,44,63,64,79,43,41,22,35,69,53,78,82,82,79,79,92,71,79,46,73,71,49,56,62,52,66,71,65,62,66,38,46,56,65,49,47,55,51,79,46,46,36,37,34,44,30,26,57,90,49,57,45,62,66,57,49,55,24,45,55,43,17,44,34,33,45,15,74,78,30,79,92,39,29,66,68,32,40,57,38,55,35,90,61,79,84,57,88,71,75,78,53,47,72,42,82,39,52,34,38,63,52,47,52,45,66,73,72,51,88,59,57,58,69,47,37,58,59,55,50,51,28,63,81,46,66,50,50,78,54,53,58,53,33,53,76,70,29,34,25,28,41,38,34,37,42,51,19,22,32,47,33,64,66,48,46,51,48,51,53,47,23,48,54,40,44,49,65,75,48,85,59,90,53,42,37,37,41,35,29,32,33,62,91,61,62,57,71,71,82,66,54,94,82,68,95,69,75,61,50,39,28,40,51,52,69,53,50,71,70,54,48,53,52,29,43,48,30,40,43,54,51,56,39,71,60,62,84,84,42,99,74,53,62,52,79,64,50,38,53,48,55,51,48,62,32,72,75,32,69,52,34,40,69,59,47,27,27,63,48,50,41,51,53,52,50,53,38,49,76,65,76,42,79,87,55,53,45,69,46,51,40,47,50,53,52,52,49,48,29,73,62,60,69,75,89,84,61,92,59,96,76,78,84,55,74,56,70,65,58,56,51,51,49,51,18,49,43,25,30,47,52,61,50,48,62,50,62,86,61,80,88,64,72,41,67,46,81,60,76,36,44,52,69,56,53,51,52,48,51,47,58,53,41,75,75,64,61,69,84,58,74,52,89,83,59,51,70,68,56,52,51,53,49,51,51,48,40,38,38,70,59,39,40,48,36,41,81,42,82,41,98,45,96,92,38,49,29,34,33,65,64,44,67,70,49,37,34,42,27,25,9,51,29,52,57,49,56,50,56,67,67,58,76,52,102,62,73,60,66,65,57,50,39,51,51,50,31,67,43,39,66,35,69,71,37,48,66,16,48,36,32,29,46,37,41,26,51,76,76,36,54,71,60,29,48,54,53,42,52,54,36,52,72,56,58,91,57,58,72,70,53,34,56,47,37,40,56,34,34,28,42,49,22,30,27,54,20,56,36,45,58,54,68,48,90,70,60,71,69,55,57,52,49,33,52,52,39,36,60,52,46,39,74,35,72,91,52,44,58,59,67,56,43,37,53,16,42,19,24,32,24,43,71,61,48,85,86,61,56,91,50,42,56,88,37,46,35,79,43,74,52,48,57,28,52,45,41,30,81,91,49,54,78,71,24,27,70,56,38,86,38,58,43,85,63,54,35,30,34,43,24,39,56,42,24,32,52,63,50,33,52,43,49,73,72,41,50,75,78,39,67,83,29,26,63,89,47,58,67,39,45,54,51,53,44,20,59,83,70,75,39,39,70,62,50,48,61,72,52,47,56,91,87,38,82,56,70,86,42,56,75,43,47,56,67,66,81,43,49,48,94,44,80,43,82,65,46,59,53,48,50,42,21,44,15,58,33,36,10,40,23,50,45,57,54,49,18,48,24,45,46,51,36,47,47,40,69,80,59,68,49,25,84,82,61,88,59,89,55,57,46,42,34,51,31,42,58,66,58,50,32,44,62,27,20,35,66,83,49,25,48,30,37,48,39,91,47,81,85,60,74,91,46,76,61,33,36,41,33,60,38,77,73,79,52,66,55,32,62,58,59,28,66,68,20,20,17,93,86,60,37,24,58,59,30,11,33,32,21,25,46,26,66,21,51,60,67,69,71,78,57,97,86,67,79,81,69,39,86,88,58,45,61,67,78,90,52,90,60,52,33,24,26,31,36,15,23,21,12,64,33,50,76,78,40,31,26,35,50,38,73,50,63,45,48,36,56,44,37,37,87,38,26,28,36,40,47,24,39,40,65,55,63,103,83,65,135

Secondary structure (DSSP, 8-state):
-----------S---S-------------------------------GGGGGGSGGGS------SS-----PPPPHHHHHHHHHH-TTSPP---------S-TT--TTHHHHHHHHHHHHHHHHHHTT-S--SS-----SS---HHHHHHHHHHHTT-PPPPHHHHHHHHHHHHHHHEEEPTT---SSTTTTEEEHHHH----EEEE-PPS--S---HHHHHHTTT-EEEGGGGGGS-SEEEEEE-TTSSHHHHHHHHHHHHHHHHH-GGGHHHHHTTT-S-TTS-PPPPEEEEEEHHHHHHHHHH--S-HHHHHHHHHHHHH--TTHHHHHHHTT-EEEEEE-GGGS-SHHHHHHHHHHHHHHHHHS-STTSEEEEEEETTT--GGGTSSS-SSPPEEEEEPPPPHHHHHHHHHHHHHHHHTT-SS-TTPPPHHHHHHHHHHHHH-HHHHHHTTSHHHHHHHHHHHHTTPPPPSSHHHHHHHHHHHHHH---TT---TTSS---HHHHHHHHHHHHHHHHHHHHHTS-S--------EEHHHHHHHHHHHHHHH-PPPSSTTS-HHHHHHHHHHIIIIIS--EEEEE-SSTT-EEEEES-HHHHHHHHHHHHHHHHHHHTSSSS-HHHHHHHHHHHHHTSGGGHHHHHHHHHHHHHH-HHHHHHHHHHHHTTTT--HHHHHHHHHHHHHHHHHHHHHHHTT----HHHHHHHHHHHHHHTT-TTTS-HHHHHHHHHGGGGG--TT--TT-GGGEEEE--EEEEES-TTS-GGG-S-EEEEE-S-EEEESSPPBHHHHHHHHHTTTTT-GGGGGGSHHHHHHHHHHHTT-HHHHHHHHS-TTSGGGG-GGGT---SS-TT-SSSS---GGGTTSBP-S--HHHHHHHHHHHHHHHHHS---TT---S-EEEEPPPHHHHHHHHHTTTT-SSTT-SSTT----TTT---TTTTSS---TT--TTSS-TT----SSSS-EEEEEEE---S--TTPPP--TTTTT----TT--EEEES--TTS-GGGGSTT-EEEE-TT---TTEE---EEEE--TT--

Organism: NCBI:txid442870

Radius of gyration: 35.96 Å; Cα contacts (8 Å, |Δi|>4): 1551; chains: 1; bounding box: 92×89×115 Å

Foldseek 3Di:
DDPDDPDDDDDPDDPPPDDDDDDDDDDDDDDDDDDDDDDDDDDDDDDDVPPVVPVPPPDDDDDDPDDPDDDDDDDPVVVVVVCVVPVPDDDDDDDDDDDDDDPPPPDPPVVVVVVVVVVVVVVVVVVVDDDDDDDDDPDPPDPPVVVVVCVVCVVVVHHDDDPLLLVLLVVLLVVQFWDAQFPFDDPDPCQRIFTLVLQDFFFWKAWFDPDDDPDQDPVNVVVLADPTDGLLQVLAVAQFAEEEEAAQQCLSNSLSVLSNLLSCLVVDVVSVLVNVNSHHPDSVDPDHRAHEDEAALQVLLVQLVPDPDPLLCSVVVVSCLSSVPPPVSVVSLLQLRHEYEYEELQAPFDPVSSLSSLSSVLSPCVVNVDSSHGYYHYYYLVRDDCVSQDDDGPDHYIYMYGFFDDLVSLLSNLQSVLVRSLVSPPPCPPRQDSVLSVVLSVLCLVALQSVVQSRHSRSSSLQSVCVSVVHDRASFLLVSLVSLLVSLLVDDPPPDPPPQLPFDDSVLLLQLLLQLLQVLLVVSAVVDDDDDGHDWDWDWPVRSLVSSVVVCVVPVDDQSDPPDDSSRRSVSSVCCVVPRSVQKDWDDDSDVVIIIITGPGPSSSLQSSLVSLVVVLVVVQPDPDDSLVVLLVSLLVQLLHPSNLSSVLSNLLVCLPPPVPVNVSNLCSLLVLQPPDLVSCLRRVSVLLSLLLSVLSCLSSVRDHDPVSLVSSLSSLVSLLVNLPRDPLQSSQSSNLSCLSVPNPCDDQQAPNQKFKDAKDKAWFADVPADLLSDDTDIATDDAIWIWGLWAAALLNVLVCLVVCLLVDCVLLVVPNLLNCQSCCVVVVNLVVNCPVQADPPHPCPVPSVQLRHASEAPPASDNRHRRSSRRQFHDFRDFLSSQSSSQSVSLVCCLVHRHHPVAPASQKGKGFAALVRLLCCQQPRVRAFGQQDPDVPDFDDSLQEQESCSNVAATGISSRQSNHHPSNRTQSAESAWAWHQAFDDRPDDPPDDDDHSPRRNPPDDRQGWTKIAHYYNNHDRSRRTSSRIDTDGRSGGDRRHGHIMMMDHDPPPDD

pLDDT: mean 71.5, std 22.31, range [20.88, 97.94]

InterPro domains:
  IPR003593 AAA+ ATPase domain [SM00382] (237-401)
  IPR005532 Sulfatase-modifying factor enzyme-like domain [PF03781] (752-1047)
  IPR007111 NACHT nucleoside triphosphatase [PF05729] (241-420)
  IPR007111 NACHT nucleoside triphosphatase [PS50837] (239-383)
  IPR016187 C-type lectin fold [SSF56436] (755-1047)
  IPR027417 P-loop containing nucleoside triphosphate hydrolase [G3DSA:3.40.50.300] (172-390)
  IPR027417 P-loop containing nucleoside triphosphate hydrolase [SSF52540] (232-414)
  IPR042095 Sulfatase-modifying factor enzyme superfamily [G3DSA:3.90.1580.10] (749-1048)
  IPR051043 Sulfatase Modifying Factor and Kinase [PTHR23150] (747-1047)

Nearest PDB structures (foldseek):
  5hha-assembly1_A  TM=7.814E-01  e=2.723E-09  Pseudomonas aeruginosa PAO1
  8ux5-assembly2_B  TM=4.691E-01  e=6.224E-12  Vreelandella halophila
  6qkj-assembly1_A  TM=4.511E-01  e=4.725E-11  Chloracidobacterium thermophilum B
  6o6m-assembly1_C  TM=4.559E-01  e=1.486E-10  Chloracidobacterium thermophilum B
  8fn6-assembly1_3  TM=2.008E-01  e=7.170E-01  Trypanosoma brucei

Sequence (1056 aa):
MDFLNIAVWATPAFPDSIRHNRDTAITQWNADQAATWGFAFRTVPYDVDRLAQYDALFLNIALARQSHDDATIPTLAELKASRAENPNGPPLFVFLHHEHPDPTRDLAYHSTWYTQAAATLQRLRDLATGPSDGFTTVTHDAFSFQPWLERVAKSKGAEPLPDPLRTYLTGLQRDTTKIVVQGFRGKDADAGAIQLSDVFVDLSAQHRTPGREKDPTPELLGNLSERRIAVSALPSEGKHLVIIGDPGSGKTSLLRYLAGQTTTGLLSHALADTARQLWYQDTQAKAPLPVPFFVVCHEFGTYLQTSTTPTPSALRGYLEQISRLGSQVDGLFQEGRAVLLLDGLDELPTVAQRKAVFKALDTFLSAYPDDRFSVLITCRTRAFEHKLITAKRRCQFKTYHVNPMNRTQREQFLHSWFAAVARLNSHFPNAPNPDFANQVIREIEEHDHVREMAVNPNILTLLAVIRLNDKPMPHMRAQLYRDVFNLFLQNKDEDRDTLFLEDWQQTVLRDSVRDLAGECHTLSKKQGNPSRNQGCVLFTEATVIQILRTHWEQHRPQTPNPTATEDQALNHLLQCLELRVGILLRRDGDHPNETLLRFSHHGHQEYQAGLYLIHLIHQKELGEHPKQNRLNRFLRDYTTQDWWHEPLLLALTELGCTNPGRFKLWLDALLQHVGTDQAAWRNYGHGVALATAAVADLTGAGVPLPPEVSAASSRAAKALLYQTNAIPAKDRAEAVSALGAVHDPRLGMFRADRWVRIEPGEFIMGEKDGQENEQPPLPITIKKPYWIGKYPLTNQEFAAFVADGGYQNQQWWLAEPEGWDWLQSVAEGRFDAWFDEQVPADSFYKDHKEWLTPDTKPAFWETANQPPNMKRNHPVTGISFYEATAYCRWLQHQMLEGSRPPIFQTDKLVVRLPSEAQWEFVARGSEGRRFPWAAKQSDEPSPQHANFEGNHGDTTPVGLFPLGKTPAGVFDMSGNTWEWCVDIYDTFVTPGRRAITDETAYGKAVKGAPRVVRGGGWSFPSAGLRAACRFSYHPAFRSNFLGFRCVVWCGPEHDP